Protein AF-0000000086181769 (afdb_homodimer)

InterPro domains:
  IPR000424 Primosome PriB/single-strand DNA-binding [PF00436] (393-490)
  IPR000424 Primosome PriB/single-strand DNA-binding [PS50935] (392-496)
  IPR000424 Primosome PriB/single-strand DNA-binding [cd04496] (395-491)
  IPR012340 Nucleic acid-binding, OB-fold [G3DSA:2.40.50.140] (387-501)
  IPR012340 Nucleic acid-binding, OB-fold [SSF50249] (391-499)
  IPR013744 Fusarinine C esterase SidJ [PF08538] (3-113)
  IPR013744 Fusarinine C esterase SidJ [PF08538] (131-319)
  IPR013744 Fusarinine C esterase SidJ [PTHR31591] (7-112)
  IPR029058 Alpha/Beta hydrolase fold [G3DSA:3.40.50.1820] (12-118)
  IPR029058 Alpha/Beta hydrolase fold [G3DSA:3.40.50.1820] (131-320)
  IPR029058 Alpha/Beta hydrolase fold [SSF53474] (19-321)

Foldseek 3Di:
DDDFDFDKDQLDVVVTKIKTKGAAVPGAALQFAEEEEEEWQQADDCNQPLQVVLQHLVSVVRYIYMYIDDCRHHLSVQQDFLLRLLVSVLSVVVVSVVSNHNAYEYEFAFFQPAAPPPPPPQDRPFGAGGCRQLSVLSNLVVCVVPVVGDDHAEYEYAADDALQQFPQLVVCCVPPVVLVVLLVPFDQNAWDDQVNVVSNNYRHTHGNQSSQQRHPDDPDLADDRSHHRGQQYQPDDLSSNLRSQVSDPHAYAAEHEQPENRHDPVCSVCVVVSQVSNQVSHDVLNYDPLHDYQPPAYSSRNDDVSSVSVSVSVSVRVVCSVVPPVPPPPVPPPPPPPPPPCPPPDDDDDDDDDDDDDDDDDDDDDDDDDDDDDDDPDPDDPPPPDPDPDDFAKDKDWFFKADWDWDADPVRFIKIKIKGKDWDDDPDDDPPDDPPDTDIDIDIEMEGDPVVVVVVPADGGFTKIWMFTWDWDQDQPVVVRDGDTDIYTYRDVISIRGRGHHDD/DDDFDFDKDALDVVVTKIKTKGAAVVGAALQFAEEEEEEWQQADDCNQPLQVVLQHLVSVVRYIYMYIDDCRHHLSVQQDFLLRLLVSVLSVVVVSVVSNHNAYEYEFAFFFPAAPPPPPPQDRPFGAGGPRQLSVLSNLVVCVVPVVGDDHAEYEYAADDALQQFPQLVVCCVPPVVLVVLLVPFDQNAWDDQVNVVSNNYRHTHGNQSSQQRHPDDPDLADDRSHHRGQQYQPDDLSSNLRSQVSDPHAYAYEHEQPENRHDPVCSVCVVVSQVSNQVSHDVLNYDPLHDYQPPAYSSRPDDRSSVSVSVSVSVRVVCSVVPPVPPCPVPPPPVVPPPPPPDDDDDDDDDYDDDDDDDDDDDDDDDDDPPDDDDPPPPDPPCPPPPPDDFAKDKDWFFKADWDWDADPVRFIKIKIKGKDWDDDPDDDDPDDPDDTDIDIDIEMEGDPVVVVVVPADGGFTKIWMFTWDWDQDQPVVVRDGDTDIYTYRDVISIGGRGHHDD

Radius of gyration: 35.74 Å; Cα contacts (8 Å, |Δi|>4): 2002; chains: 2; bounding box: 98×121×116 Å

Solvent-accessible surface area (backbone atoms only — not comparable to full-atom values): 55695 Å² total; per-residue (Å²): 123,53,74,45,55,24,32,39,35,40,72,37,80,81,53,55,28,36,31,45,28,55,62,52,88,70,79,74,59,59,47,37,32,33,41,40,34,32,59,14,33,51,35,51,90,84,61,56,70,43,53,65,61,39,40,53,57,38,38,75,74,59,30,45,32,30,38,54,41,53,68,35,38,29,45,19,40,24,74,40,50,46,52,55,48,18,55,55,48,33,52,52,53,41,52,45,46,74,60,39,27,71,38,41,28,41,35,13,27,24,24,34,56,63,46,64,57,82,56,86,78,55,70,82,79,51,66,12,44,62,36,11,31,49,26,51,50,35,32,42,53,50,38,75,81,33,78,85,44,63,84,69,62,26,38,36,30,36,28,66,63,31,59,35,58,18,69,62,28,52,59,47,35,65,73,54,41,48,60,50,58,66,42,60,78,67,57,52,78,32,65,50,59,55,70,61,32,43,50,46,37,36,81,57,39,30,17,39,49,39,48,47,13,46,54,39,74,68,91,57,68,59,84,44,66,93,57,33,64,64,80,47,48,89,82,62,52,70,67,35,46,27,48,62,31,57,56,54,86,38,44,38,32,47,36,35,36,52,49,27,76,53,46,40,70,78,51,52,77,39,44,70,60,51,51,49,51,55,52,68,29,29,48,72,92,23,56,40,89,58,41,44,67,36,65,81,8,37,59,65,25,77,46,68,65,34,31,48,54,51,43,50,37,52,50,52,50,60,62,53,62,75,49,78,76,69,78,69,76,70,70,75,77,75,68,73,74,74,77,70,77,64,75,68,77,79,76,80,79,82,74,85,72,85,72,89,79,86,88,78,83,82,79,88,81,86,79,83,74,82,75,81,81,86,81,86,83,79,81,81,80,81,78,82,73,79,83,77,83,82,40,42,41,37,35,40,35,31,21,26,30,42,67,71,44,84,42,71,43,95,85,66,45,64,31,29,40,33,29,32,36,24,51,44,85,68,79,78,55,58,98,89,51,72,71,72,78,72,50,70,18,66,44,63,36,36,24,36,66,75,38,34,64,59,51,69,73,50,61,63,45,15,28,31,36,43,50,24,42,42,41,35,44,67,45,63,39,78,87,74,67,49,70,28,46,42,64,48,24,41,24,72,89,46,61,71,20,75,69,43,77,48,84,129,122,54,76,43,56,26,32,40,34,41,74,36,81,81,54,54,29,36,31,44,29,55,62,51,87,71,78,75,58,58,47,36,30,32,40,39,34,31,60,14,33,52,34,52,91,84,62,55,70,43,52,64,61,40,41,54,57,38,36,76,74,59,31,43,35,30,38,54,40,53,68,35,37,27,44,18,40,24,71,39,49,44,53,56,46,19,56,53,49,33,52,52,53,40,52,45,45,74,59,39,27,71,38,41,29,42,35,14,28,24,23,34,55,61,46,64,57,83,56,85,77,54,70,83,80,50,66,12,46,62,37,11,31,49,26,52,50,35,35,42,53,50,39,73,80,32,78,85,45,64,82,68,62,26,40,34,31,36,30,67,61,30,58,36,58,17,68,61,29,52,58,47,35,65,73,54,42,47,59,51,55,69,42,61,80,68,58,52,78,34,65,52,57,54,69,62,32,42,51,48,36,35,83,57,41,28,17,38,48,39,49,46,14,46,54,39,74,67,91,57,67,58,85,44,67,92,56,31,64,66,80,48,49,90,82,60,52,69,67,35,45,28,47,64,30,57,56,55,84,38,44,38,32,47,36,36,36,52,50,27,76,52,46,39,70,77,50,52,76,39,44,70,60,51,52,49,52,55,52,68,28,28,48,73,92,21,56,40,88,59,41,44,67,37,65,80,8,38,60,65,25,78,47,69,66,32,31,50,54,51,41,50,37,52,50,50,49,60,62,52,62,74,48,75,74,67,77,64,77,68,68,72,78,72,69,67,70,76,74,71,75,63,78,68,79,82,72,90,82,83,90,88,87,92,89,95,91,92,86,89,89,86,89,86,87,89,83,84,78,84,74,83,79,87,76,85,82,78,77,77,76,80,76,79,71,77,80,75,84,83,39,42,41,38,35,41,36,30,22,27,30,41,68,71,43,83,42,70,43,96,88,66,46,65,31,29,40,32,28,31,36,24,51,44,88,70,78,79,54,57,96,88,53,73,70,73,78,71,50,70,18,66,44,62,35,34,24,36,66,73,38,35,63,59,50,70,72,52,61,66,44,14,29,33,38,43,49,24,42,44,40,34,43,66,44,63,41,77,84,75,68,48,71,28,46,42,63,49,24,42,23,69,91,46,61,71,25,75,67,41,76,47,84,130

pLDDT: mean 74.16, std 27.2, range [14.13, 98.5]

Structure (mmCIF, N/CA/C/O backbone):
data_AF-0000000086181769-model_v1
#
loop_
_entity.id
_entity.type
_entity.pdbx_description
1 polymer 'Uncharacterized protein'
#
loop_
_atom_site.group_PDB
_atom_site.id
_atom_site.type_symbol
_atom_site.label_atom_id
_atom_site.label_alt_id
_atom_site.label_comp_id
_atom_site.label_asym_id
_atom_site.label_entity_id
_atom_site.label_seq_id
_atom_site.pdbx_PDB_ins_code
_atom_site.Cartn_x
_atom_site.Cartn_y
_atom_site.Cartn_z
_atom_site.occupancy
_atom_site.B_iso_or_equiv
_atom_site.auth_seq_id
_atom_site.auth_comp_id
_atom_site.auth_asym_id
_atom_site.auth_atom_id
_atom_site.pdbx_PDB_model_num
ATOM 1 N N . MET A 1 1 ? -9.617 -9.594 16.891 1 58.47 1 MET A N 1
ATOM 2 C CA . MET A 1 1 ? -9.945 -9.758 15.477 1 58.47 1 MET A CA 1
ATOM 3 C C . MET A 1 1 ? -11.297 -9.125 15.156 1 58.47 1 MET A C 1
ATOM 5 O O . MET A 1 1 ? -12.266 -9.305 15.891 1 58.47 1 MET A O 1
ATOM 9 N N . GLN A 1 2 ? -11.266 -7.945 14.391 1 80.5 2 GLN A N 1
ATOM 10 C CA . GLN A 1 2 ? -12.445 -7.105 14.195 1 80.5 2 GLN A CA 1
ATOM 11 C C . GLN A 1 2 ? -13.016 -7.27 12.789 1 80.5 2 GLN A C 1
ATOM 13 O O . GLN A 1 2 ? -12.258 -7.441 11.828 1 80.5 2 GLN A O 1
ATOM 18 N N . THR A 1 3 ? -14.289 -7.648 12.727 1 91.19 3 THR A N 1
ATOM 19 C CA . THR A 1 3 ? -15.016 -7.68 11.461 1 91.19 3 THR A CA 1
ATOM 20 C C . THR A 1 3 ? -15.891 -6.438 11.305 1 91.19 3 THR A C 1
ATOM 22 O O . THR A 1 3 ? -16.531 -6.004 12.266 1 91.19 3 THR A O 1
ATOM 25 N N . THR A 1 4 ? -15.805 -5.836 10.148 1 95.06 4 THR A N 1
ATOM 26 C CA . THR A 1 4 ? -16.562 -4.613 9.891 1 95.06 4 THR A CA 1
ATOM 27 C C . THR A 1 4 ? -17.281 -4.695 8.555 1 95.06 4 THR A C 1
ATOM 29 O O . THR A 1 4 ? -16.656 -4.84 7.508 1 95.06 4 THR A O 1
ATOM 32 N N . ALA A 1 5 ? -18.625 -4.637 8.617 1 94.94 5 ALA A N 1
ATOM 33 C CA . ALA A 1 5 ? -19.406 -4.633 7.391 1 94.94 5 ALA A CA 1
ATOM 34 C C . ALA A 1 5 ? -19.391 -3.256 6.727 1 94.94 5 ALA A C 1
ATOM 36 O O . ALA A 1 5 ? -19.391 -2.23 7.414 1 94.94 5 ALA A O 1
ATOM 37 N N . GLY A 1 6 ? -19.328 -3.211 5.457 1 96.19 6 GLY A N 1
ATOM 38 C CA . GLY A 1 6 ? -19.328 -1.949 4.73 1 96.19 6 GLY A CA 1
ATOM 39 C C . GLY A 1 6 ? -19.375 -2.127 3.227 1 96.19 6 GLY A C 1
ATOM 40 O O . GLY A 1 6 ? -19.75 -3.191 2.732 1 96.19 6 GLY A O 1
ATOM 41 N N . THR A 1 7 ? -19.234 -1.044 2.521 1 96.38 7 THR A N 1
ATOM 42 C CA . THR A 1 7 ? -19.25 -1 1.062 1 96.38 7 THR A CA 1
ATOM 43 C C . THR A 1 7 ? -17.953 -0.391 0.53 1 96.38 7 THR A C 1
ATOM 45 O O . THR A 1 7 ? -17.5 0.645 1.021 1 96.38 7 THR A O 1
ATOM 48 N N . VAL A 1 8 ? -17.328 -1.093 -0.414 1 96.94 8 VAL A N 1
ATOM 49 C CA . VAL A 1 8 ? -16.156 -0.546 -1.074 1 96.94 8 VAL A CA 1
ATOM 50 C C . VAL A 1 8 ? -16.562 0.192 -2.346 1 96.94 8 VAL A C 1
ATOM 52 O O . VAL A 1 8 ? -17.297 -0.356 -3.182 1 96.94 8 VAL A O 1
ATOM 55 N N . HIS A 1 9 ? -16.203 1.439 -2.404 1 96.94 9 HIS A N 1
ATOM 56 C CA . HIS A 1 9 ? -16.391 2.258 -3.598 1 96.94 9 HIS A CA 1
ATOM 57 C C . HIS A 1 9 ? -15.094 2.365 -4.398 1 96.94 9 HIS A C 1
ATOM 59 O O . HIS A 1 9 ? -14.102 2.906 -3.906 1 96.94 9 HIS A O 1
ATOM 65 N N . VAL A 1 10 ? -15.031 1.812 -5.582 1 95.38 10 VAL A N 1
ATOM 66 C CA . VAL A 1 10 ? -13.914 2.055 -6.484 1 95.38 10 VAL A CA 1
ATOM 67 C C . VAL A 1 10 ? -14.109 3.385 -7.207 1 95.38 10 VAL A C 1
ATOM 69 O O . VAL A 1 10 ? -14.906 3.477 -8.148 1 95.38 10 VAL A O 1
ATOM 72 N N . VAL A 1 11 ? -13.375 4.402 -6.816 1 95.62 11 VAL A N 1
ATOM 73 C CA . VAL A 1 11 ? -13.562 5.773 -7.277 1 95.62 11 VAL A CA 1
ATOM 74 C C . VAL A 1 11 ? -12.82 5.984 -8.594 1 95.62 11 VAL A C 1
ATOM 76 O O . VAL A 1 11 ? -13.297 6.703 -9.477 1 95.62 11 VAL A O 1
ATOM 79 N N . SER A 1 12 ? -11.664 5.41 -8.672 1 90.81 12 SER A N 1
ATOM 80 C CA . SER A 1 12 ? -10.82 5.5 -9.867 1 90.81 12 SER A CA 1
ATOM 81 C C . SER A 1 12 ? -9.969 4.25 -10.039 1 90.81 12 SER A C 1
ATOM 83 O O . SER A 1 12 ? -9.477 3.689 -9.055 1 90.81 12 SER A O 1
ATOM 85 N N . ALA A 1 13 ? -9.742 3.846 -11.258 1 83.19 13 ALA A N 1
ATOM 86 C CA . ALA A 1 13 ? -8.883 2.703 -11.547 1 83.19 13 ALA A CA 1
ATOM 87 C C . ALA A 1 13 ? -7.434 3.143 -11.734 1 83.19 13 ALA A C 1
ATOM 89 O O . ALA A 1 13 ? -6.504 2.41 -11.383 1 83.19 13 ALA A O 1
ATOM 90 N N . HIS A 1 14 ? -7.289 4.328 -12.336 1 80.06 14 HIS A N 1
ATOM 91 C CA . HIS A 1 14 ? -5.953 4.875 -12.562 1 80.06 14 HIS A CA 1
ATOM 92 C C . HIS A 1 14 ? -5.906 6.363 -12.234 1 80.06 14 HIS A C 1
ATOM 94 O O . HIS A 1 14 ? -6.488 7.18 -12.945 1 80.06 14 HIS A O 1
ATOM 100 N N . PRO A 1 15 ? -5.262 6.691 -11.156 1 87.81 15 PRO A N 1
ATOM 101 C CA . PRO A 1 15 ? -4.695 5.844 -10.109 1 87.81 15 PRO A CA 1
ATOM 102 C C . PRO A 1 15 ? -5.762 5.121 -9.289 1 87.81 15 PRO A C 1
ATOM 104 O O . PRO A 1 15 ? -6.91 5.57 -9.234 1 87.81 15 PRO A O 1
ATOM 107 N N . PRO A 1 16 ? -5.355 4.02 -8.719 1 88.25 16 PRO A N 1
ATOM 108 C CA . PRO A 1 16 ? -6.355 3.289 -7.938 1 88.25 16 PRO A CA 1
ATOM 109 C C . PRO A 1 16 ? -6.762 4.023 -6.664 1 88.25 16 PRO A C 1
ATOM 111 O O . PRO A 1 16 ? -5.926 4.25 -5.785 1 88.25 16 PRO A O 1
ATOM 114 N N . LEU A 1 17 ? -7.992 4.414 -6.602 1 94.62 17 LEU A N 1
ATOM 115 C CA . LEU A 1 17 ? -8.586 5.086 -5.449 1 94.62 17 LEU A CA 1
ATOM 116 C C . LEU A 1 17 ? -9.844 4.363 -4.984 1 94.62 17 LEU A C 1
ATOM 118 O O . LEU A 1 17 ? -10.734 4.082 -5.789 1 94.62 17 LEU A O 1
ATOM 122 N N . THR A 1 18 ? -9.852 4.02 -3.711 1 95.94 18 THR A N 1
ATOM 123 C CA . THR A 1 18 ? -11.008 3.342 -3.145 1 95.94 18 THR A CA 1
ATOM 124 C C . THR A 1 18 ? -11.43 3.996 -1.831 1 95.94 18 THR A C 1
ATOM 126 O O . THR A 1 18 ? -10.633 4.688 -1.191 1 95.94 18 THR A O 1
ATOM 129 N N . ALA A 1 19 ? -12.664 3.887 -1.551 1 97.62 19 ALA A N 1
ATOM 130 C CA . ALA A 1 19 ? -13.211 4.293 -0.259 1 97.62 19 ALA A CA 1
ATOM 131 C C . ALA A 1 19 ? -14.023 3.164 0.371 1 97.62 19 ALA A C 1
ATOM 133 O O . ALA A 1 19 ? -14.836 2.527 -0.302 1 97.62 19 ALA A O 1
ATOM 134 N N . PHE A 1 20 ? -13.703 2.84 1.557 1 97.75 20 PHE A N 1
ATOM 135 C CA . PHE A 1 20 ? -14.516 1.896 2.318 1 97.75 20 PHE A CA 1
ATOM 136 C C . PHE A 1 20 ? -15.523 2.633 3.189 1 97.75 20 PHE A C 1
ATOM 138 O O . PHE A 1 20 ? -15.148 3.344 4.121 1 97.75 20 PHE A O 1
ATOM 145 N N . GLU A 1 21 ? -16.75 2.479 2.889 1 97.81 21 GLU A N 1
ATOM 146 C CA . GLU A 1 21 ? -17.828 3.107 3.639 1 97.81 21 GLU A CA 1
ATOM 147 C C . GLU A 1 21 ? -18.469 2.127 4.625 1 97.81 21 GLU A C 1
ATOM 149 O O . GLU A 1 21 ? -18.938 1.062 4.227 1 97.81 21 GLU A O 1
ATOM 154 N N . PHE A 1 22 ? -18.516 2.531 5.883 1 97.38 22 PHE A N 1
ATOM 155 C CA . PHE A 1 22 ? -19.062 1.687 6.938 1 97.38 22 PHE A CA 1
ATOM 156 C C . PHE A 1 22 ? -20.562 1.486 6.75 1 97.38 22 PHE A C 1
ATOM 158 O O . PHE A 1 22 ? -21.266 2.414 6.359 1 97.38 22 PHE A O 1
ATOM 165 N N . ALA A 1 23 ? -20.969 0.269 7.031 1 93.44 23 ALA A N 1
ATOM 166 C CA . ALA A 1 23 ? -22.406 0.01 7.004 1 93.44 23 ALA A CA 1
ATOM 167 C C . ALA A 1 23 ? -23.125 0.772 8.117 1 93.44 23 ALA A C 1
ATOM 169 O O . ALA A 1 23 ? -22.547 1.014 9.18 1 93.44 23 ALA A O 1
ATOM 170 N N . SER A 1 24 ? -24.297 1.173 7.766 1 88.88 24 SER A N 1
ATOM 171 C CA . SER A 1 24 ? -25.109 1.911 8.727 1 88.88 24 SER A CA 1
ATOM 172 C C . SER A 1 24 ? -26.422 1.193 9 1 88.88 24 SER A C 1
ATOM 174 O O . SER A 1 24 ? -26.906 0.435 8.164 1 88.88 24 SER A O 1
ATOM 176 N N . SER A 1 25 ? -26.953 1.28 10.148 1 83.94 25 SER A N 1
ATOM 177 C CA . SER A 1 25 ? -28.281 0.787 10.508 1 83.94 25 SER A CA 1
ATOM 178 C C . SER A 1 25 ? -29.109 1.864 11.211 1 83.94 25 SER A C 1
ATOM 180 O O . SER A 1 25 ? -28.766 2.283 12.32 1 83.94 25 SER A O 1
ATOM 182 N N . PRO A 1 26 ? -30.188 2.387 10.578 1 82.56 26 PRO A N 1
ATOM 183 C CA . PRO A 1 26 ? -30.719 1.969 9.281 1 82.56 26 PRO A CA 1
ATOM 184 C C . PRO A 1 26 ? -29.844 2.406 8.109 1 82.56 26 PRO A C 1
ATOM 186 O O . PRO A 1 26 ? -28.938 3.213 8.281 1 82.56 26 PRO A O 1
ATOM 189 N N . ALA A 1 27 ? -30.141 1.788 6.918 1 83.56 27 ALA A N 1
ATOM 190 C CA . ALA A 1 27 ? -29.375 2.135 5.723 1 83.56 27 ALA A CA 1
ATOM 191 C C . ALA A 1 27 ? -29.469 3.631 5.43 1 83.56 27 ALA A C 1
ATOM 193 O O . ALA A 1 27 ? -30.531 4.23 5.559 1 83.56 27 ALA A O 1
ATOM 194 N N . ARG A 1 28 ? -28.359 4.219 5.176 1 82.12 28 ARG A N 1
ATOM 195 C CA . ARG A 1 28 ? -28.266 5.652 4.914 1 82.12 28 ARG A CA 1
ATOM 196 C C . ARG A 1 28 ? -28.469 5.957 3.438 1 82.12 28 ARG A C 1
ATOM 198 O O . ARG A 1 28 ? -28.312 5.078 2.586 1 82.12 28 ARG A O 1
ATOM 205 N N . ASN A 1 29 ? -28.859 7.211 3.273 1 88.5 29 ASN A N 1
ATOM 206 C CA . ASN A 1 29 ? -29.047 7.727 1.922 1 88.5 29 ASN A CA 1
ATOM 207 C C . ASN A 1 29 ? -27.781 8.391 1.389 1 88.5 29 ASN A C 1
ATOM 209 O O . ASN A 1 29 ? -26.953 8.875 2.166 1 88.5 29 ASN A O 1
ATOM 213 N N . ALA A 1 30 ? -27.703 8.375 0.089 1 91.44 30 ALA A N 1
ATOM 214 C CA . ALA A 1 30 ? -26.547 9 -0.559 1 91.44 30 ALA A CA 1
ATOM 215 C C . ALA A 1 30 ? -26.469 10.492 -0.22 1 91.44 30 ALA A C 1
ATOM 217 O O . ALA A 1 30 ? -25.391 11.078 -0.217 1 91.44 30 ALA A O 1
ATOM 218 N N . ALA A 1 31 ? -27.594 11.109 0.188 1 94.81 31 ALA A N 1
ATOM 219 C CA . ALA A 1 31 ? -27.672 12.539 0.459 1 94.81 31 ALA A CA 1
ATOM 220 C C . ALA A 1 31 ? -27.203 12.859 1.876 1 94.81 31 ALA A C 1
ATOM 222 O O . ALA A 1 31 ? -26.938 14.016 2.205 1 94.81 31 ALA A O 1
ATOM 223 N N . ASP A 1 32 ? -27.141 11.867 2.723 1 96.31 32 ASP A N 1
ATOM 224 C CA . ASP A 1 32 ? -26.703 12.086 4.098 1 96.31 32 ASP A CA 1
ATOM 225 C C . ASP A 1 32 ? -25.266 12.586 4.148 1 96.31 32 ASP A C 1
ATOM 227 O O . ASP A 1 32 ? -24.469 12.266 3.266 1 96.31 32 ASP A O 1
ATOM 231 N N . PRO A 1 33 ? -24.969 13.453 5.133 1 97.19 33 PRO A N 1
ATOM 232 C CA . PRO A 1 33 ? -23.609 13.992 5.23 1 97.19 33 PRO A CA 1
ATOM 233 C C . PRO A 1 33 ? -22.562 12.906 5.5 1 97.19 33 PRO A C 1
ATOM 235 O O . PRO A 1 33 ? -22.891 11.844 6.031 1 97.19 33 PRO A O 1
ATOM 238 N N . LEU A 1 34 ? -21.328 13.18 5.098 1 98.12 34 LEU A N 1
ATOM 239 C CA . LEU A 1 34 ? -20.266 12.18 5.125 1 98.12 34 LEU A CA 1
ATOM 240 C C . LEU A 1 34 ? -19.062 12.68 5.922 1 98.12 34 LEU A C 1
ATOM 242 O O . LEU A 1 34 ? -18.594 13.797 5.711 1 98.12 34 LEU A O 1
ATOM 246 N N . LEU A 1 35 ? -18.656 11.898 6.883 1 98.5 35 LEU A N 1
ATOM 247 C CA . LEU A 1 35 ? -17.328 12.031 7.473 1 98.5 35 LEU A CA 1
ATOM 248 C C . LEU A 1 35 ? -16.312 11.172 6.734 1 98.5 35 LEU A C 1
ATOM 250 O O . LEU A 1 35 ? -16.391 9.945 6.762 1 98.5 35 LEU A O 1
ATOM 254 N N . LEU A 1 36 ? -15.391 11.781 6.035 1 98.5 36 LEU A N 1
ATOM 255 C CA . LEU A 1 36 ? -14.359 11.086 5.273 1 98.5 36 LEU A CA 1
ATOM 256 C C . LEU A 1 36 ? -13.047 11.047 6.047 1 98.5 36 LEU A C 1
ATOM 258 O O . LEU A 1 36 ? -12.469 12.094 6.355 1 98.5 36 LEU A O 1
ATOM 262 N N . PHE A 1 37 ? -12.609 9.852 6.355 1 97.69 37 PHE A N 1
ATOM 263 C CA . PHE A 1 37 ? -11.414 9.617 7.152 1 97.69 37 PHE A CA 1
ATOM 264 C C . PHE A 1 37 ? -10.219 9.305 6.262 1 97.69 37 PHE A C 1
ATOM 266 O O . PHE A 1 37 ? -10.312 8.484 5.352 1 97.69 37 PHE A O 1
ATOM 273 N N . VAL A 1 38 ? -9.125 9.953 6.488 1 95.38 38 VAL A N 1
ATOM 274 C CA . VAL A 1 38 ? -7.859 9.625 5.84 1 95.38 38 VAL A CA 1
ATOM 275 C C . VAL A 1 38 ? -6.793 9.352 6.898 1 95.38 38 VAL A C 1
ATOM 277 O O . VAL A 1 38 ? -6.566 10.18 7.789 1 95.38 38 VAL A O 1
ATOM 280 N N . ALA A 1 39 ? -6.164 8.234 6.73 1 90.19 39 ALA A N 1
ATOM 281 C CA . ALA A 1 39 ? -5.215 7.766 7.738 1 90.19 39 ALA A CA 1
ATOM 282 C C . ALA A 1 39 ? -3.818 8.32 7.477 1 90.19 39 ALA A C 1
ATOM 284 O O . ALA A 1 39 ? -3.6 9.023 6.484 1 90.19 39 ALA A O 1
ATOM 285 N N . GLY A 1 40 ? -2.947 8.031 8.414 1 84.19 40 GLY A N 1
ATOM 286 C CA . GLY A 1 40 ? -1.578 8.516 8.336 1 84.19 40 GLY A CA 1
ATOM 287 C C . GLY A 1 40 ? -0.678 7.625 7.496 1 84.19 40 GLY A C 1
ATOM 288 O O . GLY A 1 40 ? -1.159 6.758 6.766 1 84.19 40 GLY A O 1
ATOM 289 N N . LEU A 1 41 ? 0.62 7.934 7.617 1 79.12 41 LEU A N 1
ATOM 290 C CA . LEU A 1 41 ? 1.63 7.223 6.84 1 79.12 41 LEU A CA 1
ATOM 291 C C . LEU A 1 41 ? 1.685 5.75 7.234 1 79.12 41 LEU A C 1
ATOM 293 O O . LEU A 1 41 ? 1.74 5.422 8.422 1 79.12 41 LEU A O 1
ATOM 297 N N . GLY A 1 42 ? 1.557 4.902 6.254 1 83.56 42 GLY A N 1
ATOM 298 C CA . GLY A 1 42 ? 1.736 3.477 6.488 1 83.56 42 GLY A CA 1
ATOM 299 C C . GLY A 1 42 ? 0.446 2.764 6.844 1 83.56 42 GLY A C 1
ATOM 300 O O . GLY A 1 42 ? 0.393 1.531 6.848 1 83.56 42 GLY A O 1
ATOM 301 N N . ASP A 1 43 ? -0.493 3.539 7.215 1 83.94 43 ASP A N 1
ATOM 302 C CA . ASP A 1 43 ? -1.761 2.922 7.594 1 83.94 43 ASP A CA 1
ATOM 303 C C . ASP A 1 43 ? -2.459 2.314 6.375 1 83.94 43 ASP A C 1
ATOM 305 O O . ASP A 1 43 ? -2.238 2.754 5.246 1 83.94 43 ASP A O 1
ATOM 309 N N . THR A 1 44 ? -3.178 1.281 6.68 1 89.31 44 THR A N 1
ATOM 310 C CA . THR A 1 44 ? -3.953 0.567 5.672 1 89.31 44 THR A CA 1
ATOM 311 C C . THR A 1 44 ? -5.422 0.49 6.074 1 89.31 44 THR A C 1
ATOM 313 O O . THR A 1 44 ? -5.859 1.2 6.98 1 89.31 44 THR A O 1
ATOM 316 N N . LEU A 1 45 ? -6.168 -0.267 5.355 1 93.25 45 LEU A N 1
ATOM 317 C CA . LEU A 1 45 ? -7.598 -0.42 5.582 1 93.25 45 LEU A CA 1
ATOM 318 C C . LEU A 1 45 ? -7.879 -0.875 7.008 1 93.25 45 LEU A C 1
ATOM 320 O O . LEU A 1 45 ? -7.461 -1.964 7.41 1 93.25 45 LEU A O 1
ATOM 324 N N . LEU A 1 46 ? -8.523 0.031 7.82 1 92.94 46 LEU A N 1
ATOM 325 C CA . LEU A 1 46 ? -9.016 -0.203 9.172 1 92.94 46 LEU A CA 1
ATOM 326 C C . LEU A 1 46 ? -7.859 -0.501 10.125 1 92.94 46 LEU A C 1
ATOM 328 O O . LEU A 1 46 ? -8.008 -1.295 11.062 1 92.94 46 LEU A O 1
ATOM 332 N N . SER A 1 47 ? -6.738 0.094 9.867 1 88.12 47 SER A N 1
ATOM 333 C CA . SER A 1 47 ? -5.582 -0.111 10.734 1 88.12 47 SER A CA 1
ATOM 334 C C . SER A 1 47 ? -5.656 0.779 11.969 1 88.12 47 SER A C 1
ATOM 336 O O . SER A 1 47 ? -4.949 0.544 12.953 1 88.12 47 SER A O 1
ATOM 338 N N . VAL A 1 48 ? -6.441 1.848 11.969 1 89.12 48 VAL A N 1
ATOM 339 C CA . VAL A 1 48 ? -6.574 2.758 13.102 1 89.12 48 VAL A CA 1
ATOM 340 C C . VAL A 1 48 ? -7.629 2.223 14.07 1 89.12 48 VAL A C 1
ATOM 342 O O . VAL A 1 48 ? -8.789 2.037 13.695 1 89.12 48 VAL A O 1
ATOM 345 N N . PRO A 1 49 ? -7.34 2.094 15.312 1 88 49 PRO A N 1
ATOM 346 C CA . PRO A 1 49 ? -8.172 1.333 16.25 1 88 49 PRO A CA 1
ATOM 347 C C . PRO A 1 49 ? -9.5 2.021 16.547 1 88 49 PRO A C 1
ATOM 349 O O . PRO A 1 49 ? -10.516 1.351 16.766 1 88 49 PRO A O 1
ATOM 352 N N . TYR A 1 50 ? -9.531 3.33 16.562 1 92.12 50 TYR A N 1
ATOM 353 C CA . TYR A 1 50 ? -10.734 4.012 17.031 1 92.12 50 TYR A CA 1
ATOM 354 C C . TYR A 1 50 ? -11.727 4.199 15.891 1 92.12 50 TYR A C 1
ATOM 356 O O . TYR A 1 50 ? -12.844 4.68 16.109 1 92.12 50 TYR A O 1
ATOM 364 N N . LEU A 1 51 ? -11.391 3.865 14.695 1 93.75 51 LEU A N 1
ATOM 365 C CA . LEU A 1 51 ? -12.195 4.188 13.516 1 93.75 51 LEU A CA 1
ATOM 366 C C . LEU A 1 51 ? -13.555 3.496 13.586 1 93.75 51 LEU A C 1
ATOM 368 O O . LEU A 1 51 ? -14.57 4.086 13.219 1 93.75 51 LEU A O 1
ATOM 372 N N . GLY A 1 52 ? -13.625 2.197 14.016 1 93.69 52 GLY A N 1
ATOM 373 C CA . GLY A 1 52 ? -14.891 1.504 14.148 1 93.69 52 GLY A CA 1
ATOM 374 C C . GLY A 1 52 ? -15.844 2.182 15.117 1 93.69 52 GLY A C 1
ATOM 375 O O . GLY A 1 52 ? -17.031 2.359 14.82 1 93.69 52 GLY A O 1
ATOM 376 N N . GLN A 1 53 ? -15.305 2.533 16.234 1 94.25 53 GLN A N 1
ATOM 377 C CA . GLN A 1 53 ? -16.094 3.23 17.25 1 94.25 53 GLN A CA 1
ATOM 378 C C . GLN A 1 53 ? -16.578 4.582 16.734 1 94.25 53 GLN A C 1
ATOM 380 O O . GLN A 1 53 ? -17.719 4.98 17 1 94.25 53 GLN A O 1
ATOM 385 N N . LEU A 1 54 ? -15.711 5.258 16.062 1 96.75 54 LEU A N 1
ATOM 386 C CA . LEU A 1 54 ? -16.062 6.551 15.477 1 96.75 54 LEU A CA 1
ATOM 387 C C . LEU A 1 54 ? -17.203 6.402 14.469 1 96.75 54 LEU A C 1
ATOM 389 O O . LEU A 1 54 ? -18.156 7.184 14.484 1 96.75 54 LEU A O 1
ATOM 393 N N . ALA A 1 55 ? -17.125 5.371 13.586 1 97 55 ALA A N 1
ATOM 394 C CA . ALA A 1 55 ? -18.141 5.133 12.562 1 97 55 ALA A CA 1
ATOM 395 C C . ALA A 1 55 ? -19.5 4.871 13.203 1 97 55 ALA A C 1
ATOM 397 O O . ALA A 1 55 ? -20.516 5.375 12.719 1 97 55 ALA A O 1
ATOM 398 N N . GLN A 1 56 ? -19.531 4.148 14.242 1 95.75 56 GLN A N 1
ATOM 399 C CA . GLN A 1 56 ? -20.781 3.85 14.938 1 95.75 56 GLN A CA 1
ATOM 400 C C . GLN A 1 56 ? -21.375 5.109 15.555 1 95.75 56 GLN A C 1
ATOM 402 O O . GLN A 1 56 ? -22.594 5.32 15.484 1 95.75 56 GLN A O 1
ATOM 407 N N . ALA A 1 57 ? -20.547 5.906 16.156 1 96.88 57 ALA A N 1
ATOM 408 C CA . ALA A 1 57 ? -21 7.125 16.828 1 96.88 57 ALA A CA 1
ATOM 409 C C . ALA A 1 57 ? -21.562 8.117 15.812 1 96.88 57 ALA A C 1
ATOM 411 O O . ALA A 1 57 ? -22.594 8.758 16.062 1 96.88 57 ALA A O 1
ATOM 412 N N . VAL A 1 58 ? -20.859 8.273 14.703 1 96.25 58 VAL A N 1
ATOM 413 C CA . VAL A 1 58 ? -21.281 9.227 13.688 1 96.25 58 VAL A CA 1
ATOM 414 C C . VAL A 1 58 ? -22.562 8.734 13.008 1 96.25 58 VAL A C 1
ATOM 416 O O . VAL A 1 58 ? -23.406 9.539 12.633 1 96.25 58 VAL A O 1
ATOM 419 N N . ASP A 1 59 ? -22.719 7.402 12.867 1 96.31 59 ASP A N 1
ATOM 420 C CA . ASP A 1 59 ? -23.938 6.812 12.312 1 96.31 59 ASP A CA 1
ATOM 421 C C . ASP A 1 59 ? -25.156 7.203 13.141 1 96.31 59 ASP A C 1
ATOM 423 O O . ASP A 1 59 ? -26.219 7.484 12.586 1 96.31 59 ASP A O 1
ATOM 427 N N . LYS A 1 60 ? -25.047 7.223 14.422 1 95.31 60 LYS A N 1
ATOM 428 C CA . LYS A 1 60 ? -26.141 7.578 15.32 1 95.31 60 LYS A CA 1
ATOM 429 C C . LYS A 1 60 ? -26.578 9.023 15.102 1 95.31 60 LYS A C 1
ATOM 431 O O . LYS A 1 60 ? -27.719 9.383 15.414 1 95.31 60 LYS A O 1
ATOM 436 N N . LEU A 1 61 ? -25.766 9.906 14.523 1 94.56 61 LEU A N 1
ATOM 437 C CA . LEU A 1 61 ? -26.062 11.305 14.258 1 94.56 61 LEU A CA 1
ATOM 438 C C . LEU A 1 61 ? -26.703 11.469 12.883 1 94.56 61 LEU A C 1
ATOM 440 O O . LEU A 1 61 ? -27.109 12.57 12.508 1 94.56 61 LEU A O 1
ATOM 444 N N . GLY A 1 62 ? -26.75 10.336 12.156 1 94.88 62 GLY A N 1
ATOM 445 C CA . GLY A 1 62 ? -27.281 10.414 10.812 1 94.88 62 GLY A CA 1
ATOM 446 C C . GLY A 1 62 ? -26.234 10.695 9.766 1 94.88 62 GLY A C 1
ATOM 447 O O . GLY A 1 62 ? -26.547 11.062 8.633 1 94.88 62 GLY A O 1
ATOM 448 N N . TRP A 1 63 ? -24.984 10.633 10.156 1 96.81 63 TRP A N 1
ATOM 449 C CA . TRP A 1 63 ? -23.859 10.828 9.242 1 96.81 63 TRP A CA 1
ATOM 450 C C . TRP A 1 63 ? -23.344 9.492 8.719 1 96.81 63 TRP A C 1
ATOM 452 O O . TRP A 1 63 ? -23.438 8.469 9.398 1 96.81 63 TRP A O 1
ATOM 462 N N . ARG A 1 64 ? -22.859 9.5 7.52 1 97.5 64 ARG A N 1
ATOM 463 C CA . ARG A 1 64 ? -22.109 8.375 6.969 1 97.5 64 ARG A CA 1
ATOM 464 C C . ARG A 1 64 ? -20.625 8.508 7.293 1 97.5 64 ARG A C 1
ATOM 466 O O . ARG A 1 64 ? -20.141 9.602 7.578 1 97.5 64 ARG A O 1
ATOM 473 N N . CYS A 1 65 ? -19.922 7.418 7.324 1 98 65 CYS A N 1
ATOM 474 C CA . CYS A 1 65 ? -18.484 7.398 7.586 1 98 65 CYS A CA 1
ATOM 475 C C . CYS A 1 65 ? -17.766 6.531 6.566 1 98 65 CYS A C 1
ATOM 477 O O . CYS A 1 65 ? -18.172 5.406 6.293 1 98 65 CYS A O 1
ATOM 479 N N . ALA A 1 66 ? -16.719 7.055 5.984 1 98.25 66 ALA A N 1
ATOM 480 C CA . ALA A 1 66 ? -15.93 6.301 5.016 1 98.25 66 ALA A CA 1
ATOM 481 C C . ALA A 1 66 ? -14.438 6.539 5.219 1 98.25 66 ALA A C 1
ATOM 483 O O . ALA A 1 66 ? -14.031 7.594 5.711 1 98.25 66 ALA A O 1
ATOM 484 N N . GLN A 1 67 ? -13.648 5.555 4.938 1 97.75 67 GLN A N 1
ATOM 485 C CA . GLN A 1 67 ? -12.195 5.676 4.914 1 97.75 67 GLN A CA 1
ATOM 486 C C . GLN A 1 67 ? -11.672 5.781 3.484 1 97.75 67 GLN A C 1
ATOM 488 O O . GLN A 1 67 ? -11.961 4.926 2.648 1 97.75 67 GLN A O 1
ATOM 493 N N . ALA A 1 68 ? -10.922 6.828 3.24 1 97.44 68 ALA A N 1
ATOM 494 C CA . ALA A 1 68 ? -10.281 7.004 1.938 1 97.44 68 ALA A CA 1
ATOM 495 C C . ALA A 1 68 ? -9 6.188 1.842 1 97.44 68 ALA A C 1
ATOM 497 O O . ALA A 1 68 ? -8.172 6.203 2.76 1 97.44 68 ALA A O 1
ATOM 498 N N . LEU A 1 69 ? -8.82 5.449 0.807 1 96 69 LEU A N 1
ATOM 499 C CA . LEU A 1 69 ? -7.594 4.727 0.488 1 96 69 LEU A CA 1
ATOM 500 C C . LEU A 1 69 ? -6.93 5.305 -0.757 1 96 69 LEU A C 1
ATOM 502 O O . LEU A 1 69 ? -7.371 5.043 -1.879 1 96 69 LEU A O 1
ATOM 506 N N . LEU A 1 70 ? -5.871 5.996 -0.506 1 95.19 70 LEU A N 1
ATOM 507 C CA . LEU A 1 70 ? -5.125 6.668 -1.562 1 95.19 70 LEU A CA 1
ATOM 508 C C . LEU A 1 70 ? -3.988 5.785 -2.068 1 95.19 70 LEU A C 1
ATOM 510 O O . LEU A 1 70 ? -3.73 4.715 -1.513 1 95.19 70 LEU A O 1
ATOM 514 N N . THR A 1 71 ? -3.332 6.227 -3.145 1 92.38 71 THR A N 1
ATOM 515 C CA . THR A 1 71 ? -2.178 5.496 -3.656 1 92.38 71 THR A CA 1
ATOM 516 C C . THR A 1 71 ? -1.039 5.5 -2.643 1 92.38 71 THR A C 1
ATOM 518 O O . THR A 1 71 ? -0.171 4.625 -2.67 1 92.38 71 THR A O 1
ATOM 521 N N . SER A 1 72 ? -1.1 6.434 -1.745 1 92.62 72 SER A N 1
ATOM 522 C CA . SER A 1 72 ? -0.053 6.574 -0.738 1 92.62 72 SER A CA 1
ATOM 523 C C . SER A 1 72 ? -0.334 5.695 0.476 1 92.62 72 SER A C 1
ATOM 525 O O . SER A 1 72 ? 0.473 5.637 1.406 1 92.62 72 SER A O 1
ATOM 527 N N . SER A 1 73 ? -1.447 4.969 0.501 1 91.31 73 SER A N 1
ATOM 528 C CA . SER A 1 73 ? -1.756 4.09 1.624 1 91.31 73 SER A CA 1
ATOM 529 C C . SER A 1 73 ? -0.721 2.977 1.756 1 91.31 73 SER A C 1
ATOM 531 O O . SER A 1 73 ? -0.126 2.553 0.763 1 91.31 73 SER A O 1
ATOM 533 N N . GLY A 1 74 ? -0.511 2.525 2.992 1 89.56 74 GLY A N 1
ATOM 534 C CA . GLY A 1 74 ? 0.501 1.507 3.223 1 89.56 74 GLY A CA 1
ATOM 535 C C . GLY A 1 74 ? 1.906 1.979 2.904 1 89.56 74 GLY A C 1
ATOM 536 O O . GLY A 1 74 ? 2.344 3.021 3.396 1 89.56 74 GLY A O 1
ATOM 537 N N . ALA A 1 75 ? 2.518 1.256 1.997 1 89.38 75 ALA A N 1
ATOM 538 C CA . ALA A 1 75 ? 3.904 1.573 1.67 1 89.38 75 ALA A CA 1
ATOM 539 C C . ALA A 1 75 ? 3.98 2.625 0.568 1 89.38 75 ALA A C 1
ATOM 541 O O . ALA A 1 75 ? 5.066 3.102 0.229 1 89.38 75 ALA A O 1
ATOM 542 N N . GLY A 1 76 ? 2.893 3.074 0.071 1 91.25 76 GLY A N 1
ATOM 543 C CA . GLY A 1 76 ? 2.877 3.947 -1.093 1 91.25 76 GLY A CA 1
ATOM 544 C C . GLY A 1 76 ? 3.291 5.371 -0.776 1 91.25 76 GLY A C 1
ATOM 545 O O . GLY A 1 76 ? 3.598 6.148 -1.681 1 91.25 76 GLY A O 1
ATOM 546 N N . TRP A 1 77 ? 3.357 5.707 0.468 1 92.38 77 TRP A N 1
ATOM 547 C CA . TRP A 1 77 ? 3.596 7.098 0.845 1 92.38 77 TRP A CA 1
ATOM 548 C C . TRP A 1 77 ? 5.035 7.504 0.54 1 92.38 77 TRP A C 1
ATOM 550 O O . TRP A 1 77 ? 5.336 8.695 0.409 1 92.38 77 TRP A O 1
ATOM 560 N N . GLY A 1 78 ? 5.965 6.578 0.386 1 92.88 78 GLY A N 1
ATOM 561 C CA . GLY A 1 78 ? 7.371 6.883 0.178 1 92.88 78 GLY A CA 1
ATOM 562 C C . GLY A 1 78 ? 7.641 7.582 -1.141 1 92.88 78 GLY A C 1
ATOM 563 O O . GLY A 1 78 ? 8.641 8.289 -1.282 1 92.88 78 GLY A O 1
ATOM 564 N N . THR A 1 79 ? 6.797 7.391 -2.072 1 93.12 79 THR A N 1
ATOM 565 C CA . THR A 1 79 ? 7 7.988 -3.389 1 93.12 79 THR A CA 1
ATOM 566 C C . THR A 1 79 ? 5.922 9.023 -3.684 1 93.12 79 THR A C 1
ATOM 568 O O . THR A 1 79 ? 5.934 9.664 -4.738 1 93.12 79 THR A O 1
ATOM 571 N N . ALA A 1 80 ? 5.047 9.219 -2.766 1 93.06 80 ALA A N 1
ATOM 572 C CA . ALA A 1 80 ? 3.945 10.156 -2.961 1 93.06 80 ALA A CA 1
ATOM 573 C C . ALA A 1 80 ? 4.277 11.523 -2.371 1 93.06 80 ALA A C 1
ATOM 575 O O . ALA A 1 80 ? 5.238 11.664 -1.61 1 93.06 80 ALA A O 1
ATOM 576 N N . THR A 1 81 ? 3.529 12.547 -2.791 1 93.62 81 THR A N 1
ATOM 577 C CA . THR A 1 81 ? 3.611 13.883 -2.219 1 93.62 81 THR A CA 1
ATOM 578 C C . THR A 1 81 ? 2.275 14.289 -1.603 1 93.62 81 THR A C 1
ATOM 580 O O . THR A 1 81 ? 1.23 13.742 -1.953 1 93.62 81 THR A O 1
ATOM 583 N N . VAL A 1 82 ? 2.295 15.234 -0.711 1 94.56 82 VAL A N 1
ATOM 584 C CA . VAL A 1 82 ? 1.062 15.703 -0.086 1 94.56 82 VAL A CA 1
ATOM 585 C C . VAL A 1 82 ? 0.171 16.375 -1.134 1 94.56 82 VAL A C 1
ATOM 587 O O . VAL A 1 82 ? -1.058 16.312 -1.04 1 94.56 82 VAL A O 1
ATOM 590 N N . ALA A 1 83 ? 0.811 17.016 -2.133 1 94.44 83 ALA A N 1
ATOM 591 C CA . ALA A 1 83 ? 0.035 17.594 -3.223 1 94.44 83 ALA A CA 1
ATOM 592 C C . ALA A 1 83 ? -0.721 16.516 -3.998 1 94.44 83 ALA A C 1
ATOM 594 O O . ALA A 1 83 ? -1.897 16.688 -4.324 1 94.44 83 ALA A O 1
ATOM 595 N N . GLN A 1 84 ? 0.001 15.438 -4.277 1 93.94 84 GLN A N 1
ATOM 596 C CA . GLN A 1 84 ? -0.634 14.312 -4.949 1 93.94 84 GLN A CA 1
ATOM 597 C C . GLN A 1 84 ? -1.779 13.75 -4.113 1 93.94 84 GLN A C 1
ATOM 599 O O . GLN A 1 84 ? -2.855 13.453 -4.641 1 93.94 84 GLN A O 1
ATOM 604 N N . ASP A 1 85 ? -1.568 13.586 -2.852 1 95.69 85 ASP A N 1
ATOM 605 C CA . ASP A 1 85 ? -2.594 13.062 -1.951 1 95.69 85 ASP A CA 1
ATOM 606 C C . ASP A 1 85 ? -3.82 13.977 -1.932 1 95.69 85 ASP A C 1
ATOM 608 O O . ASP A 1 85 ? -4.957 13.492 -1.917 1 95.69 85 ASP A O 1
ATOM 612 N N . ALA A 1 86 ? -3.543 15.242 -1.909 1 96.31 86 ALA A N 1
ATOM 613 C CA . ALA A 1 86 ? -4.633 16.203 -1.904 1 96.31 86 ALA A CA 1
ATOM 614 C C . ALA A 1 86 ? -5.492 16.078 -3.16 1 96.31 86 ALA A C 1
ATOM 616 O O . ALA A 1 86 ? -6.723 16.109 -3.084 1 96.31 86 ALA A O 1
ATOM 617 N N . VAL A 1 87 ? -4.867 15.922 -4.293 1 96 87 VAL A N 1
ATOM 618 C CA . VAL A 1 87 ? -5.586 15.766 -5.555 1 96 87 VAL A CA 1
ATOM 619 C C . VAL A 1 87 ? -6.406 14.477 -5.527 1 96 87 VAL A C 1
ATOM 621 O O . VAL A 1 87 ? -7.559 14.453 -5.961 1 96 87 VAL A O 1
ATOM 624 N N . GLU A 1 88 ? -5.777 13.438 -5.043 1 96.56 88 GLU A N 1
ATOM 625 C CA . GLU A 1 88 ? -6.473 12.156 -4.953 1 96.56 88 GLU A CA 1
ATOM 626 C C . GLU A 1 88 ? -7.652 12.234 -3.984 1 96.56 88 GLU A C 1
ATOM 628 O O . GLU A 1 88 ? -8.719 11.68 -4.254 1 96.56 88 GLU A O 1
ATOM 633 N N . LEU A 1 89 ? -7.48 12.898 -2.896 1 97.25 89 LEU A N 1
ATOM 634 C CA . LEU A 1 89 ? -8.562 13.102 -1.938 1 97.25 89 LEU A CA 1
ATOM 635 C C . LEU A 1 89 ? -9.703 13.891 -2.568 1 97.25 89 LEU A C 1
ATOM 637 O O . LEU A 1 89 ? -10.875 13.594 -2.322 1 97.25 89 LEU A O 1
ATOM 641 N N . ALA A 1 90 ? -9.336 14.875 -3.357 1 97.69 90 ALA A N 1
ATOM 642 C CA . ALA A 1 90 ? -10.344 15.688 -4.035 1 97.69 90 ALA A CA 1
ATOM 643 C C . ALA A 1 90 ? -11.211 14.828 -4.949 1 97.69 90 ALA A C 1
ATOM 645 O O . ALA A 1 90 ? -12.422 15.062 -5.062 1 97.69 90 ALA A O 1
ATOM 646 N N . LYS A 1 91 ? -10.609 13.852 -5.578 1 97.31 91 LYS A N 1
ATOM 647 C CA . LYS A 1 91 ? -11.367 12.945 -6.43 1 97.31 91 LYS A CA 1
ATOM 648 C C . LYS A 1 91 ? -12.375 12.141 -5.613 1 97.31 91 LYS A C 1
ATOM 650 O O . LYS A 1 91 ? -13.516 11.938 -6.043 1 97.31 91 LYS A O 1
ATOM 655 N N . ILE A 1 92 ? -12.008 11.727 -4.445 1 98.06 92 ILE A N 1
ATOM 656 C CA . ILE A 1 92 ? -12.898 10.938 -3.596 1 98.06 92 ILE A CA 1
ATOM 657 C C . ILE A 1 92 ? -14.008 11.82 -3.047 1 98.06 92 ILE A C 1
ATOM 659 O O . ILE A 1 92 ? -15.18 11.422 -3.023 1 98.06 92 ILE A O 1
ATOM 663 N N . VAL A 1 93 ? -13.656 13.031 -2.633 1 98.25 93 VAL A N 1
ATOM 664 C CA . VAL A 1 93 ? -14.656 13.984 -2.168 1 98.25 93 VAL A CA 1
ATOM 665 C C . VAL A 1 93 ? -15.648 14.281 -3.293 1 98.25 93 VAL A C 1
ATOM 667 O O . VAL A 1 93 ? -16.859 14.281 -3.08 1 98.25 93 VAL A O 1
ATOM 670 N N . GLY A 1 94 ? -15.078 14.531 -4.5 1 97.62 94 GLY A N 1
ATOM 671 C CA . GLY A 1 94 ? -15.93 14.781 -5.656 1 97.62 94 GLY A CA 1
ATOM 672 C C . GLY A 1 94 ? -16.875 13.633 -5.953 1 97.62 94 GLY A C 1
ATOM 673 O O . GLY A 1 94 ? -18.031 13.852 -6.293 1 97.62 94 GLY A O 1
ATOM 674 N N . TYR A 1 95 ? -16.406 12.445 -5.777 1 97.5 95 TYR A N 1
ATOM 675 C CA . TYR A 1 95 ? -17.219 11.25 -5.98 1 97.5 95 TYR A CA 1
ATOM 676 C C . TYR A 1 95 ? -18.438 11.258 -5.07 1 97.5 95 TYR A C 1
ATOM 678 O O . TYR A 1 95 ? -19.562 11.031 -5.523 1 97.5 95 TYR A O 1
ATOM 686 N N . TYR A 1 96 ? -18.297 11.531 -3.789 1 97.5 96 TYR A N 1
ATOM 687 C CA . TYR A 1 96 ? -19.391 11.5 -2.83 1 97.5 96 TYR A CA 1
ATOM 688 C C . TYR A 1 96 ? -20.344 12.68 -3.045 1 97.5 96 TYR A C 1
ATOM 690 O O . TYR A 1 96 ? -21.547 12.547 -2.896 1 97.5 96 TYR A O 1
ATOM 698 N N . LYS A 1 97 ? -19.797 13.805 -3.375 1 97.06 97 LYS A N 1
ATOM 699 C CA . LYS A 1 97 ? -20.641 14.961 -3.65 1 97.06 97 LYS A CA 1
ATOM 700 C C . LYS A 1 97 ? -21.5 14.742 -4.891 1 97.06 97 LYS A C 1
ATOM 702 O O . LYS A 1 97 ? -22.672 15.109 -4.914 1 97.06 97 LYS A O 1
ATOM 707 N N . GLU A 1 98 ? -20.922 14.156 -5.891 1 96.12 98 GLU A N 1
ATOM 708 C CA . GLU A 1 98 ? -21.672 13.844 -7.105 1 96.12 98 GLU A CA 1
ATOM 709 C C . GLU A 1 98 ? -22.797 12.852 -6.82 1 96.12 98 GLU A C 1
ATOM 711 O O . GLU A 1 98 ? -23.844 12.898 -7.461 1 96.12 98 GLU A O 1
ATOM 716 N N . LYS A 1 99 ? -22.578 12.023 -5.891 1 95.12 99 LYS A N 1
ATOM 717 C CA . LYS A 1 99 ? -23.578 11.039 -5.52 1 95.12 99 LYS A CA 1
ATOM 718 C C . LYS A 1 99 ? -24.656 11.656 -4.621 1 95.12 99 LYS A C 1
ATOM 720 O O . LYS A 1 99 ? -25.656 11.016 -4.309 1 95.12 99 LYS A O 1
ATOM 725 N N . GLY A 1 100 ? -24.359 12.93 -4.09 1 95.56 100 GLY A N 1
ATOM 726 C CA . GLY A 1 100 ? -25.438 13.664 -3.443 1 95.56 100 GLY A CA 1
ATOM 727 C C . GLY A 1 100 ? -25.141 14.016 -1.999 1 95.56 100 GLY A C 1
ATOM 728 O O . GLY A 1 100 ? -26 14.586 -1.307 1 95.56 100 GLY A O 1
ATOM 729 N N . ALA A 1 101 ? -23.984 13.719 -1.518 1 96.69 101 ALA A N 1
ATOM 730 C CA . ALA A 1 101 ? -23.672 14.023 -0.124 1 96.69 101 ALA A CA 1
ATOM 731 C C . ALA A 1 101 ? -23.906 15.508 0.174 1 96.69 101 ALA A C 1
ATOM 733 O O . ALA A 1 101 ? -23.359 16.375 -0.512 1 96.69 101 ALA A O 1
ATOM 734 N N . SER A 1 102 ? -24.703 15.797 1.19 1 96.56 102 SER A N 1
ATOM 735 C CA . SER A 1 102 ? -25.047 17.172 1.529 1 96.56 102 SER A CA 1
ATOM 736 C C . SER A 1 102 ? -23.844 17.922 2.105 1 96.56 102 SER A C 1
ATOM 738 O O . SER A 1 102 ? -23.688 19.125 1.872 1 96.56 102 SER A O 1
ATOM 740 N N . LYS A 1 103 ? -23.047 17.219 2.883 1 97 103 LYS A N 1
ATOM 741 C CA . LYS A 1 103 ? -21.828 17.734 3.484 1 97 103 LYS A CA 1
ATOM 742 C C . LYS A 1 103 ? -20.719 16.688 3.455 1 97 103 LYS A C 1
ATOM 744 O O . LYS A 1 103 ? -20.984 15.484 3.467 1 97 103 LYS A O 1
ATOM 749 N N . VAL A 1 104 ? -19.531 17.125 3.34 1 98.25 104 VAL A N 1
ATOM 750 C CA . VAL A 1 104 ? -18.375 16.266 3.482 1 98.25 104 VAL A CA 1
ATOM 751 C C . VAL A 1 104 ? -17.359 16.906 4.438 1 98.25 104 VAL A C 1
ATOM 753 O O . VAL A 1 104 ? -16.875 18.016 4.184 1 98.25 104 VAL A O 1
ATOM 756 N N . VAL A 1 105 ? -17.109 16.328 5.562 1 98.5 105 VAL A N 1
ATOM 757 C CA . VAL A 1 105 ? -16.078 16.734 6.523 1 98.5 105 VAL A CA 1
ATOM 758 C C . VAL A 1 105 ? -14.883 15.797 6.43 1 98.5 105 VAL A C 1
ATOM 760 O O . VAL A 1 105 ? -15.039 14.578 6.41 1 98.5 105 VAL A O 1
ATOM 763 N N . LEU A 1 106 ? -13.727 16.344 6.328 1 98.06 106 LEU A N 1
ATOM 764 C CA . LEU A 1 106 ? -12.492 15.578 6.219 1 98.06 106 LEU A CA 1
ATOM 765 C C . LEU A 1 106 ? -11.812 15.438 7.578 1 98.06 106 LEU A C 1
ATOM 767 O O . LEU A 1 106 ? -11.586 16.438 8.266 1 98.06 106 LEU A O 1
ATOM 771 N N . LEU A 1 107 ? -11.562 14.227 8.008 1 98 107 LEU A N 1
ATOM 772 C CA . LEU A 1 107 ? -10.797 13.953 9.219 1 98 107 LEU A CA 1
ATOM 773 C C . LEU A 1 107 ? -9.438 13.344 8.883 1 98 107 LEU A C 1
ATOM 775 O O . LEU A 1 107 ? -9.367 12.227 8.367 1 98 107 LEU A O 1
ATOM 779 N N . GLY A 1 108 ? -8.43 14.094 9.109 1 95.5 108 GLY A N 1
ATOM 780 C CA . GLY A 1 108 ? -7.066 13.617 8.922 1 95.5 108 GLY A CA 1
ATOM 781 C C . GLY A 1 108 ? -6.426 13.109 10.203 1 95.5 108 GLY A C 1
ATOM 782 O O . GLY A 1 108 ? -6.395 13.828 11.211 1 95.5 108 GLY A O 1
ATOM 783 N N . HIS A 1 109 ? -5.953 11.883 10.109 1 91.88 109 HIS A N 1
ATOM 784 C CA . HIS A 1 109 ? -5.246 11.273 11.227 1 91.88 109 HIS A CA 1
ATOM 785 C C . HIS A 1 109 ? -3.75 11.18 10.945 1 91.88 109 HIS A C 1
ATOM 787 O O . HIS A 1 109 ? -3.342 10.82 9.836 1 91.88 109 HIS A O 1
ATOM 793 N N . SER A 1 110 ? -3.006 11.57 11.945 1 84 110 SER A N 1
ATOM 794 C CA . SER A 1 110 ? -1.562 11.43 11.797 1 84 110 SER A CA 1
ATOM 795 C C . SER A 1 110 ? -1.086 10.078 12.312 1 84 110 SER A C 1
ATOM 797 O O . SER A 1 110 ? -1.611 9.562 13.305 1 84 110 SER A O 1
ATOM 799 N N . THR A 1 111 ? -0.884 8.969 11.633 1 58.47 111 THR A N 1
ATOM 800 C CA . THR A 1 111 ? -0.567 7.684 12.242 1 58.47 111 THR A CA 1
ATOM 801 C C . THR A 1 111 ? 0.942 7.508 12.383 1 58.47 111 THR A C 1
ATOM 803 O O . THR A 1 111 ? 1.711 8.039 11.578 1 58.47 111 THR A O 1
ATOM 806 N N . GLY A 1 112 ? 1.463 7.055 13.531 1 50.16 112 GLY A N 1
ATOM 807 C CA . GLY A 1 112 ? 2.807 6.609 13.867 1 50.16 112 GLY A CA 1
ATOM 808 C C . GLY A 1 112 ? 2.959 5.102 13.844 1 50.16 112 GLY A C 1
ATOM 809 O O . GLY A 1 112 ? 3.41 4.504 14.828 1 50.16 112 GLY A O 1
ATOM 810 N N . LYS A 1 113 ? 2.158 4.383 12.992 1 49.25 113 LYS A N 1
ATOM 811 C CA . LYS A 1 113 ? 2.193 2.986 13.414 1 49.25 113 LYS A CA 1
ATOM 812 C C . LYS A 1 113 ? 3.555 2.359 13.125 1 49.25 113 LYS A C 1
ATOM 814 O O . LYS A 1 113 ? 4.27 2.801 12.227 1 49.25 113 LYS A O 1
ATOM 819 N N . ARG A 1 114 ? 3.93 1.282 13.844 1 42.97 114 ARG A N 1
ATOM 820 C CA . ARG A 1 114 ? 5.031 0.331 13.977 1 42.97 114 ARG A CA 1
ATOM 821 C C . ARG A 1 114 ? 5.301 -0.374 12.648 1 42.97 114 ARG A C 1
ATOM 823 O O . ARG A 1 114 ? 4.398 -0.987 12.07 1 42.97 114 ARG A O 1
ATOM 830 N N . PRO A 1 115 ? 6.301 0.034 11.93 1 42.12 115 PRO A N 1
ATOM 831 C CA . PRO A 1 115 ? 6.574 -0.813 10.766 1 42.12 115 PRO A CA 1
ATOM 832 C C . PRO A 1 115 ? 6.664 -2.295 11.117 1 42.12 115 PRO A C 1
ATOM 834 O O . PRO A 1 115 ? 7.055 -2.641 12.242 1 42.12 115 PRO A O 1
ATOM 837 N N . ALA A 1 116 ? 5.93 -3.074 10.562 1 38.62 116 ALA A N 1
ATOM 838 C CA . ALA A 1 116 ? 6.223 -4.504 10.633 1 38.62 116 ALA A CA 1
ATOM 839 C C . ALA A 1 116 ? 7.707 -4.77 10.398 1 38.62 116 ALA A C 1
ATOM 841 O O . ALA A 1 116 ? 8.203 -4.602 9.281 1 38.62 116 ALA A O 1
ATOM 842 N N . CYS A 1 117 ? 8.531 -4.367 11.312 1 34.84 117 CYS A N 1
ATOM 843 C CA . CYS A 1 117 ? 9.945 -4.652 11.086 1 34.84 117 CYS A CA 1
ATOM 844 C C . CYS A 1 117 ? 10.164 -6.141 10.844 1 34.84 117 CYS A C 1
ATOM 846 O O . CYS A 1 117 ? 9.859 -6.969 11.703 1 34.84 117 CYS A O 1
ATOM 848 N N . LEU A 1 118 ? 10.133 -6.445 9.664 1 33.91 118 LEU A N 1
ATOM 849 C CA . LEU A 1 118 ? 10.625 -7.797 9.422 1 33.91 118 LEU A CA 1
ATOM 850 C C . LEU A 1 118 ? 11.984 -8 10.078 1 33.91 118 LEU A C 1
ATOM 852 O O . LEU A 1 118 ? 12.453 -9.133 10.203 1 33.91 118 LEU A O 1
ATOM 856 N N . VAL A 1 119 ? 12.828 -6.922 10.039 1 29.67 119 VAL A N 1
ATOM 857 C CA . VAL A 1 119 ? 14.172 -7.133 10.562 1 29.67 119 VAL A CA 1
ATOM 858 C C . VAL A 1 119 ? 14.203 -6.812 12.055 1 29.67 119 VAL A C 1
ATOM 860 O O . VAL A 1 119 ? 13.547 -5.867 12.508 1 29.67 119 VAL A O 1
ATOM 863 N N . SER A 1 120 ? 14.625 -7.672 12.844 1 31.25 120 SER A N 1
ATOM 864 C CA . SER A 1 120 ? 14.797 -7.77 14.289 1 31.25 120 SER A CA 1
ATOM 865 C C . SER A 1 120 ? 15.273 -6.449 14.883 1 31.25 120 SER A C 1
ATOM 867 O O . SER A 1 120 ? 15.289 -6.277 16.109 1 31.25 120 SER A O 1
ATOM 869 N N . THR A 1 121 ? 15.922 -5.656 14.227 1 30.3 121 THR A N 1
ATOM 870 C CA . THR A 1 121 ? 16.609 -4.609 14.969 1 30.3 121 THR A CA 1
ATOM 871 C C . THR A 1 121 ? 15.695 -3.422 15.219 1 30.3 121 THR A C 1
ATOM 873 O O . THR A 1 121 ? 16.141 -2.359 15.656 1 30.3 121 THR A O 1
ATOM 876 N N . CYS A 1 122 ? 14.578 -3.561 14.758 1 33.09 122 CYS A N 1
ATOM 877 C CA . CYS A 1 122 ? 13.883 -2.279 14.844 1 33.09 122 CYS A CA 1
ATOM 878 C C . CYS A 1 122 ? 13.289 -2.072 16.234 1 33.09 122 CYS A C 1
ATOM 880 O O . CYS A 1 122 ? 12.695 -2.988 16.797 1 33.09 122 CYS A O 1
ATOM 882 N N . ASN A 1 123 ? 13.789 -1.213 16.922 1 32.25 123 ASN A N 1
ATOM 883 C CA . ASN A 1 123 ? 13.258 -0.779 18.203 1 32.25 123 ASN A CA 1
ATOM 884 C C . ASN A 1 123 ? 11.742 -0.612 18.156 1 32.25 123 ASN A C 1
ATOM 886 O O . ASN A 1 123 ? 11.227 0.225 17.406 1 32.25 123 ASN A O 1
ATOM 890 N N . ARG A 1 124 ? 11.031 -1.562 18.656 1 38.28 124 ARG A N 1
ATOM 891 C CA . ARG A 1 124 ? 9.594 -1.806 18.719 1 38.28 124 ARG A CA 1
ATOM 892 C C . ARG A 1 124 ? 8.852 -0.581 19.25 1 38.28 124 ARG A C 1
ATOM 894 O O . ARG A 1 124 ? 7.625 -0.52 19.188 1 38.28 124 ARG A O 1
ATOM 901 N N . ASN A 1 125 ? 9.508 0.266 19.859 1 37.12 125 ASN A N 1
ATOM 902 C CA . ASN A 1 125 ? 8.734 1.226 20.641 1 37.12 125 ASN A CA 1
ATOM 903 C C . ASN A 1 125 ? 8.539 2.537 19.875 1 37.12 125 ASN A C 1
ATOM 905 O O . ASN A 1 125 ? 8.109 3.537 20.469 1 37.12 125 ASN A O 1
ATOM 909 N N . LEU A 1 126 ? 9.164 2.742 18.75 1 43.09 126 LEU A N 1
ATOM 910 C CA . LEU A 1 126 ? 9.039 4.125 18.297 1 43.09 126 LEU A CA 1
ATOM 911 C C . LEU A 1 126 ? 7.945 4.254 17.25 1 43.09 126 LEU A C 1
ATOM 913 O O . LEU A 1 126 ? 7.84 3.42 16.344 1 43.09 126 LEU A O 1
ATOM 917 N N . PRO A 1 127 ? 7.172 5.23 17.391 1 45.59 127 PRO A N 1
ATOM 918 C CA . PRO A 1 127 ? 5.941 5.402 16.609 1 45.59 127 PRO A CA 1
ATOM 919 C C . PRO A 1 127 ? 6.211 5.82 15.172 1 45.59 127 PRO A C 1
ATOM 921 O O . PRO A 1 127 ? 7.199 6.504 14.898 1 45.59 127 PRO A O 1
ATOM 924 N N . PRO A 1 128 ? 5.555 5.285 14.227 1 49 128 PRO A N 1
ATOM 925 C CA . PRO A 1 128 ? 5.641 5.512 12.781 1 49 128 PRO A CA 1
ATOM 926 C C . PRO A 1 128 ? 5.215 6.922 12.383 1 49 128 PRO A C 1
ATOM 928 O O . PRO A 1 128 ? 4.555 7.617 13.156 1 49 128 PRO A O 1
ATOM 931 N N . PHE A 1 129 ? 5.777 7.445 11.289 1 54.03 129 PHE A N 1
ATOM 932 C CA . PHE A 1 129 ? 5.668 8.781 10.711 1 54.03 129 PHE A CA 1
ATOM 933 C C . PHE A 1 129 ? 4.309 8.977 10.047 1 54.03 129 PHE A C 1
ATOM 935 O O . PHE A 1 129 ? 3.604 8 9.773 1 54.03 129 PHE A O 1
ATOM 942 N N . PHE A 1 130 ? 3.832 10.438 9.852 1 59.12 130 PHE A N 1
ATOM 943 C CA . PHE A 1 130 ? 2.492 10.969 10.062 1 59.12 130 PHE A CA 1
ATOM 944 C C . PHE A 1 130 ? 2.018 11.734 8.836 1 59.12 130 PHE A C 1
ATOM 946 O O . PHE A 1 130 ? 2.746 12.578 8.305 1 59.12 130 PHE A O 1
ATOM 953 N N . ALA A 1 131 ? 0.962 11.359 7.965 1 68.69 131 ALA A N 1
ATOM 954 C CA . ALA A 1 131 ? 0.693 12.133 6.754 1 68.69 131 ALA A CA 1
ATOM 955 C C . ALA A 1 131 ? -0.772 12.555 6.688 1 68.69 131 ALA A C 1
ATOM 957 O O . ALA A 1 131 ? -1.11 13.547 6.035 1 68.69 131 ALA A O 1
ATOM 958 N N . GLY A 1 132 ? -1.714 12.18 7.512 1 85.81 132 GLY A N 1
ATOM 959 C CA . GLY A 1 132 ? -3.127 12.469 7.32 1 85.81 132 GLY A CA 1
ATOM 960 C C . GLY A 1 132 ? -3.475 13.93 7.543 1 85.81 132 GLY A C 1
ATOM 961 O O . GLY A 1 132 ? -4.211 14.531 6.758 1 85.81 132 GLY A O 1
ATOM 962 N N . CYS A 1 133 ? -2.992 14.547 8.484 1 92.44 133 CYS A N 1
ATOM 963 C CA . CYS A 1 133 ? -3.205 15.961 8.781 1 92.44 133 CYS A CA 1
ATOM 964 C C . CYS A 1 133 ? -2.572 16.844 7.711 1 92.44 133 CYS A C 1
ATOM 966 O O . CYS A 1 133 ? -3.16 17.844 7.301 1 92.44 133 CYS A O 1
ATOM 968 N N . GLN A 1 134 ? -1.424 16.453 7.289 1 93.06 134 GLN A N 1
ATOM 969 C CA . GLN A 1 134 ? -0.746 17.219 6.238 1 93.06 134 GLN A CA 1
ATOM 970 C C . GLN A 1 134 ? -1.546 17.188 4.941 1 93.06 134 GLN A C 1
ATOM 972 O O . GLN A 1 134 ? -1.607 18.188 4.223 1 93.06 134 GLN A O 1
ATOM 977 N N . ASP A 1 135 ? -2.125 16.062 4.688 1 94.94 135 ASP A N 1
ATOM 978 C CA . ASP A 1 135 ? -2.951 15.93 3.49 1 94.94 135 ASP A CA 1
ATOM 979 C C . ASP A 1 135 ? -4.129 16.906 3.529 1 94.94 135 ASP A C 1
ATOM 981 O O . ASP A 1 135 ? -4.48 17.5 2.51 1 94.94 135 ASP A O 1
ATOM 985 N N . ALA A 1 136 ? -4.715 17.031 4.68 1 95.56 136 ALA A N 1
ATOM 986 C CA . ALA A 1 136 ? -5.844 17.938 4.844 1 95.56 136 ALA A CA 1
ATOM 987 C C . ALA A 1 136 ? -5.418 19.391 4.602 1 95.56 136 ALA A C 1
ATOM 989 O O . ALA A 1 136 ? -6.109 20.141 3.906 1 95.56 136 ALA A O 1
ATOM 990 N N . ILE A 1 137 ? -4.297 19.781 5.156 1 96.31 137 ILE A N 1
ATOM 991 C CA . ILE A 1 137 ? -3.785 21.141 4.961 1 96.31 137 ILE A CA 1
ATOM 992 C C . ILE A 1 137 ? -3.451 21.359 3.486 1 96.31 137 ILE A C 1
ATOM 994 O O . ILE A 1 137 ? -3.775 22.406 2.918 1 96.31 137 ILE A O 1
ATOM 998 N N . ALA A 1 138 ? -2.816 20.359 2.881 1 96.5 138 ALA A N 1
ATOM 999 C CA . ALA A 1 138 ? -2.49 20.438 1.459 1 96.5 138 ALA A CA 1
ATOM 1000 C C . ALA A 1 138 ? -3.752 20.609 0.617 1 96.5 138 ALA A C 1
ATOM 1002 O O . ALA A 1 138 ? -3.756 21.375 -0.357 1 96.5 138 ALA A O 1
ATOM 1003 N N . TYR A 1 139 ? -4.781 19.859 0.992 1 97.19 139 TYR A N 1
ATOM 1004 C CA . TYR A 1 139 ? -6.062 19.984 0.306 1 97.19 139 TYR A CA 1
ATOM 1005 C C . TYR A 1 139 ? -6.555 21.438 0.329 1 97.19 139 TYR A C 1
ATOM 1007 O O . TYR A 1 139 ? -6.965 21.969 -0.702 1 97.19 139 TYR A O 1
ATOM 1015 N N . LEU A 1 140 ? -6.496 22.078 1.432 1 96.5 140 LEU A N 1
ATOM 1016 C CA . LEU A 1 140 ? -6.98 23.438 1.608 1 96.5 140 LEU A CA 1
ATOM 1017 C C . LEU A 1 140 ? -6.156 24.422 0.779 1 96.5 140 LEU A C 1
ATOM 1019 O O . LEU A 1 140 ? -6.707 25.344 0.166 1 96.5 140 LEU A O 1
ATOM 1023 N N . HIS A 1 141 ? -4.906 24.234 0.707 1 96.56 141 HIS A N 1
ATOM 1024 C CA . HIS A 1 141 ? -4.039 25.109 -0.07 1 96.56 141 HIS A CA 1
ATOM 1025 C C . HIS A 1 141 ? -4.281 24.938 -1.566 1 96.56 141 HIS A C 1
ATOM 1027 O O . HIS A 1 141 ? -4.379 25.938 -2.299 1 96.56 141 HIS A O 1
ATOM 1033 N N . LEU A 1 142 ? -4.316 23.734 -1.98 1 95.62 142 LEU A N 1
ATOM 1034 C CA . LEU A 1 142 ? -4.477 23.469 -3.408 1 95.62 142 LEU A CA 1
ATOM 1035 C C . LEU A 1 142 ? -5.832 23.953 -3.902 1 95.62 142 LEU A C 1
ATOM 1037 O O . LEU A 1 142 ? -5.953 24.406 -5.043 1 95.62 142 LEU A O 1
ATOM 1041 N N . LYS A 1 143 ? -6.805 23.844 -3.117 1 94.5 143 LYS A N 1
ATOM 1042 C CA . LYS A 1 143 ? -8.148 24.281 -3.479 1 94.5 143 LYS A CA 1
ATOM 1043 C C . LYS A 1 143 ? -8.172 25.75 -3.846 1 94.5 143 LYS A C 1
ATOM 1045 O O . LYS A 1 143 ? -8.969 26.188 -4.68 1 94.5 143 LYS A O 1
ATOM 1050 N N . ARG A 1 144 ? -7.332 26.531 -3.32 1 90.81 144 ARG A N 1
ATOM 1051 C CA . ARG A 1 144 ? -7.281 27.953 -3.605 1 90.81 144 ARG A CA 1
ATOM 1052 C C . ARG A 1 144 ? -6.906 28.219 -5.062 1 90.81 144 ARG A C 1
ATOM 1054 O O . ARG A 1 144 ? -7.398 29.156 -5.68 1 90.81 144 ARG A O 1
ATOM 1061 N N . SER A 1 145 ? -6.074 27.406 -5.582 1 88.25 145 SER A N 1
ATOM 1062 C CA . SER A 1 145 ? -5.609 27.609 -6.953 1 88.25 145 SER A CA 1
ATOM 1063 C C . SER A 1 145 ? -6.352 26.688 -7.918 1 88.25 145 SER A C 1
ATOM 1065 O O . SER A 1 145 ? -6.227 26.828 -9.133 1 88.25 145 SER A O 1
ATOM 1067 N N . ARG A 1 146 ? -7.094 25.797 -7.41 1 91.81 146 ARG A N 1
ATOM 1068 C CA . ARG A 1 146 ? -7.828 24.828 -8.227 1 91.81 146 ARG A CA 1
ATOM 1069 C C . ARG A 1 146 ? -9.312 24.859 -7.898 1 91.81 146 ARG A C 1
ATOM 1071 O O . ARG A 1 146 ? -9.805 24.031 -7.113 1 91.81 146 ARG A O 1
ATOM 1078 N N . PRO A 1 147 ? -10 25.734 -8.57 1 87.06 147 PRO A N 1
ATOM 1079 C CA . PRO A 1 147 ? -11.422 25.891 -8.258 1 87.06 147 PRO A CA 1
ATOM 1080 C C . PRO A 1 147 ? -12.25 24.656 -8.609 1 87.06 147 PRO A C 1
ATOM 1082 O O . PRO A 1 147 ? -13.391 24.531 -8.156 1 87.06 147 PRO A O 1
ATOM 1085 N N . ASP A 1 148 ? -11.656 23.75 -9.383 1 91.5 148 ASP A N 1
ATOM 1086 C CA . ASP A 1 148 ? -12.359 22.531 -9.766 1 91.5 148 ASP A CA 1
ATOM 1087 C C . ASP A 1 148 ? -12.406 21.531 -8.609 1 91.5 148 ASP A C 1
ATOM 1089 O O . ASP A 1 148 ? -13.195 20.594 -8.617 1 91.5 148 ASP A O 1
ATOM 1093 N N . MET A 1 149 ? -11.625 21.781 -7.605 1 95.12 149 MET A N 1
ATOM 1094 C CA . MET A 1 149 ? -11.641 20.906 -6.434 1 95.12 149 MET A CA 1
ATOM 1095 C C . MET A 1 149 ? -12.867 21.188 -5.57 1 95.12 149 MET A C 1
ATOM 1097 O O . MET A 1 149 ? -13.25 22.328 -5.367 1 95.12 149 MET A O 1
ATOM 1101 N N . PRO A 1 150 ? -13.461 20.141 -5.105 1 96.75 150 PRO A N 1
ATOM 1102 C CA . PRO A 1 150 ? -14.68 20.328 -4.309 1 96.75 150 PRO A CA 1
ATOM 1103 C C . PRO A 1 150 ? -14.406 21.016 -2.971 1 96.75 150 PRO A C 1
ATOM 1105 O O . PRO A 1 150 ? -13.336 20.844 -2.393 1 96.75 150 PRO A O 1
ATOM 1108 N N . VAL A 1 151 ? -15.438 21.703 -2.553 1 94.25 151 VAL A N 1
ATOM 1109 C CA . VAL A 1 151 ? -15.367 22.391 -1.267 1 94.25 151 VAL A CA 1
ATOM 1110 C C . VAL A 1 151 ? -15.672 21.406 -0.139 1 94.25 151 VAL A C 1
ATOM 1112 O O . VAL A 1 151 ? -16.406 20.438 -0.334 1 94.25 151 VAL A O 1
ATOM 1115 N N . LEU A 1 152 ? -15.094 21.594 0.959 1 96.75 152 LEU A N 1
ATOM 1116 C CA . LEU A 1 152 ? -15.383 20.844 2.172 1 96.75 152 LEU A CA 1
ATOM 1117 C C . LEU A 1 152 ? -16.328 21.609 3.084 1 96.75 152 LEU A C 1
ATOM 1119 O O . LEU A 1 152 ? -16.625 22.781 2.832 1 96.75 152 LEU A O 1
ATOM 1123 N N . ASP A 1 153 ? -16.828 20.953 4.09 1 97.25 153 ASP A N 1
ATOM 1124 C CA . ASP A 1 153 ? -17.734 21.594 5.031 1 97.25 153 ASP A CA 1
ATOM 1125 C C . ASP A 1 153 ? -17.125 21.656 6.43 1 97.25 153 ASP A C 1
ATOM 1127 O O . ASP A 1 153 ? -17.703 22.25 7.34 1 97.25 153 ASP A O 1
ATOM 1131 N N . GLY A 1 154 ? -16.016 21.125 6.613 1 97.44 154 GLY A N 1
ATOM 1132 C CA . GLY A 1 154 ? -15.266 21.109 7.855 1 97.44 154 GLY A CA 1
ATOM 1133 C C . GLY A 1 154 ? -14.031 20.234 7.785 1 97.44 154 GLY A C 1
ATOM 1134 O O . GLY A 1 154 ? -13.898 19.406 6.883 1 97.44 154 GLY A O 1
ATOM 1135 N N . VAL A 1 155 ? -13.117 20.438 8.672 1 97.88 155 VAL A N 1
ATOM 1136 C CA . VAL A 1 155 ? -11.883 19.672 8.742 1 97.88 155 VAL A CA 1
ATOM 1137 C C . VAL A 1 155 ? -11.547 19.344 10.195 1 97.88 155 VAL A C 1
ATOM 1139 O O . VAL A 1 155 ? -11.703 20.203 11.078 1 97.88 155 VAL A O 1
ATOM 1142 N N . ILE A 1 156 ? -11.195 18.188 10.438 1 98.19 156 ILE A N 1
ATOM 1143 C CA . ILE A 1 156 ? -10.734 17.734 11.742 1 98.19 156 ILE A CA 1
ATOM 1144 C C . ILE A 1 156 ? -9.305 17.203 11.633 1 98.19 156 ILE A C 1
ATOM 1146 O O . ILE A 1 156 ? -9.016 16.344 10.781 1 98.19 156 ILE A O 1
ATOM 1150 N N . LEU A 1 157 ? -8.422 17.688 12.422 1 97.12 157 LEU A N 1
ATOM 1151 C CA . LEU A 1 157 ? -7.043 17.234 12.477 1 97.12 157 LEU A CA 1
ATOM 1152 C C . LEU A 1 157 ? -6.773 16.484 13.781 1 97.12 157 LEU A C 1
ATOM 1154 O O . LEU A 1 157 ? -6.746 17.094 14.852 1 97.12 157 LEU A O 1
ATOM 1158 N N . GLN A 1 158 ? -6.602 15.227 13.695 1 96.19 158 GLN A N 1
ATOM 1159 C CA . GLN A 1 158 ? -6.324 14.406 14.867 1 96.19 158 GLN A CA 1
ATOM 1160 C C . GLN A 1 158 ? -4.84 14.07 14.969 1 96.19 158 GLN A C 1
ATOM 1162 O O . GLN A 1 158 ? -4.25 13.555 14.016 1 96.19 158 GLN A O 1
ATOM 1167 N N . ALA A 1 159 ? -4.23 14.406 16.062 1 93.44 159 ALA A N 1
ATOM 1168 C CA . ALA A 1 159 ? -2.838 14.148 16.422 1 93.44 159 ALA A CA 1
ATOM 1169 C C . ALA A 1 159 ? -1.883 14.805 15.422 1 93.44 159 ALA A C 1
ATOM 1171 O O . ALA A 1 159 ? -0.982 14.148 14.891 1 93.44 159 ALA A O 1
ATOM 1172 N N . PRO A 1 160 ? -2.162 16.062 15.141 1 93.75 160 PRO A N 1
ATOM 1173 C CA . PRO A 1 160 ? -1.184 16.766 14.297 1 93.75 160 PRO A CA 1
ATOM 1174 C C . PRO A 1 160 ? 0.184 16.891 14.969 1 93.75 160 PRO A C 1
ATOM 1176 O O . PRO A 1 160 ? 0.297 17.469 16.047 1 93.75 160 PRO A O 1
ATOM 1179 N N . VAL A 1 161 ? 1.177 16.297 14.336 1 91.44 161 VAL A N 1
ATOM 1180 C CA . VAL A 1 161 ? 2.516 16.297 14.922 1 91.44 161 VAL A CA 1
ATOM 1181 C C . VAL A 1 161 ? 3.545 16.625 13.844 1 91.44 161 VAL A C 1
ATOM 1183 O O . VAL A 1 161 ? 3.248 16.562 12.648 1 91.44 161 VAL A O 1
ATOM 1186 N N . SER A 1 162 ? 4.668 17.031 14.32 1 92.12 162 SER A N 1
ATOM 1187 C CA . SER A 1 162 ? 5.805 17.312 13.445 1 92.12 162 SER A CA 1
ATOM 1188 C C . SER A 1 162 ? 6.621 16.047 13.18 1 92.12 162 SER A C 1
ATOM 1190 O O . SER A 1 162 ? 7.098 15.398 14.117 1 92.12 162 SER A O 1
ATOM 1192 N N . ASP A 1 163 ? 6.828 15.766 11.93 1 90.94 163 ASP A N 1
ATOM 1193 C CA . ASP A 1 163 ? 7.766 14.703 11.578 1 90.94 163 ASP A CA 1
ATOM 1194 C C . ASP A 1 163 ? 9.203 15.141 11.844 1 90.94 163 ASP A C 1
ATOM 1196 O O . ASP A 1 163 ? 10.039 14.328 12.25 1 90.94 163 ASP A O 1
ATOM 1200 N N . ARG A 1 164 ? 9.484 16.281 11.688 1 93 164 ARG A N 1
ATOM 1201 C CA . ARG A 1 164 ? 10.82 16.859 11.828 1 93 164 ARG A CA 1
ATOM 1202 C C . ARG A 1 164 ? 11.289 16.797 13.281 1 93 164 ARG A C 1
ATOM 1204 O O . ARG A 1 164 ? 12.477 16.578 13.547 1 93 164 ARG A O 1
ATOM 1211 N N . GLU A 1 165 ? 10.406 16.953 14.164 1 93.38 165 GLU A N 1
ATOM 1212 C CA . GLU A 1 165 ? 10.766 17.047 15.578 1 93.38 165 GLU A CA 1
ATOM 1213 C C . GLU A 1 165 ? 10.703 15.688 16.25 1 93.38 165 GLU A C 1
ATOM 1215 O O . GLU A 1 165 ? 11.078 15.547 17.422 1 93.38 165 GLU A O 1
ATOM 1220 N N . ALA A 1 166 ? 10.172 14.703 15.547 1 90.44 166 ALA A N 1
ATOM 1221 C CA . ALA A 1 166 ? 10.039 13.375 16.156 1 90.44 166 ALA A CA 1
ATOM 1222 C C . ALA A 1 166 ? 11.375 12.883 16.703 1 90.44 166 ALA A C 1
ATOM 1224 O O . ALA A 1 166 ? 12.422 13.117 16.094 1 90.44 166 ALA A O 1
ATOM 1225 N N . PRO A 1 167 ? 11.273 12.172 17.859 1 84.81 167 PRO A N 1
ATOM 1226 C CA . PRO A 1 167 ? 12.516 11.688 18.469 1 84.81 167 PRO A CA 1
ATOM 1227 C C . PRO A 1 167 ? 13.383 10.891 17.5 1 84.81 167 PRO A C 1
ATOM 1229 O O . PRO A 1 167 ? 12.875 10.047 16.766 1 84.81 167 PRO A O 1
ATOM 1232 N N . GLY A 1 168 ? 14.633 11.172 17.453 1 85.31 168 GLY A N 1
ATOM 1233 C CA . GLY A 1 168 ? 15.586 10.469 16.609 1 85.31 168 GLY A CA 1
ATOM 1234 C C . GLY A 1 168 ? 15.805 11.133 15.266 1 85.31 168 GLY A C 1
ATOM 1235 O O . GLY A 1 168 ? 16.875 10.992 14.672 1 85.31 168 GLY A O 1
ATOM 1236 N N . VAL A 1 169 ? 14.836 11.852 14.766 1 91.31 169 VAL A N 1
ATOM 1237 C CA . VAL A 1 169 ? 14.891 12.414 13.422 1 91.31 169 VAL A CA 1
ATOM 1238 C C . VAL A 1 169 ? 15.883 13.578 13.391 1 91.31 169 VAL A C 1
ATOM 1240 O O . VAL A 1 169 ? 16.734 13.641 12.508 1 91.31 169 VAL A O 1
ATOM 1243 N N . PRO A 1 170 ? 15.859 14.461 14.398 1 92.5 170 PRO A N 1
ATOM 1244 C CA . PRO A 1 170 ? 16.797 15.594 14.352 1 92.5 170 PRO A CA 1
ATOM 1245 C C . PRO A 1 170 ? 18.25 15.148 14.305 1 92.5 170 PRO A C 1
ATOM 1247 O O . PRO A 1 170 ? 19.062 15.766 13.617 1 92.5 170 PRO A O 1
ATOM 1250 N N . ASP A 1 171 ? 18.5 14.086 14.992 1 90.56 171 ASP A N 1
ATOM 1251 C CA . ASP A 1 171 ? 19.859 13.578 15.016 1 90.56 171 ASP A CA 1
ATOM 1252 C C . ASP A 1 171 ? 20.297 13.102 13.633 1 90.56 171 ASP A C 1
ATOM 1254 O O . ASP A 1 171 ? 21.391 13.438 13.172 1 90.56 171 ASP A O 1
ATOM 1258 N N . VAL A 1 172 ? 19.469 12.359 13.008 1 91.19 172 VAL A N 1
ATOM 1259 C CA . VAL A 1 172 ? 19.766 11.828 11.68 1 91.19 172 VAL A CA 1
ATOM 1260 C C . VAL A 1 172 ? 19.875 12.977 10.672 1 91.19 172 VAL A C 1
ATOM 1262 O O . VAL A 1 172 ? 20.734 12.961 9.789 1 91.19 172 VAL A O 1
ATOM 1265 N N . VAL A 1 173 ? 19.031 13.93 10.805 1 94.31 173 VAL A N 1
ATOM 1266 C CA . VAL A 1 173 ? 19.016 15.07 9.891 1 94.31 173 VAL A CA 1
ATOM 1267 C C . VAL A 1 173 ? 20.328 15.844 10.016 1 94.31 173 VAL A C 1
ATOM 1269 O O . VAL A 1 173 ? 20.969 16.141 9.008 1 94.31 173 VAL A O 1
ATOM 1272 N N . GLU A 1 174 ? 20.672 16.141 11.211 1 93.06 174 GLU A N 1
ATOM 1273 C CA . GLU A 1 174 ? 21.875 16.938 11.445 1 93.06 174 GLU A CA 1
ATOM 1274 C C . GLU A 1 174 ? 23.125 16.188 11.016 1 93.06 174 GLU A C 1
ATOM 1276 O O . GLU A 1 174 ? 24.016 16.766 10.383 1 93.06 174 GLU A O 1
ATOM 1281 N N . ARG A 1 175 ? 23.172 14.914 11.281 1 91 175 ARG A N 1
ATOM 1282 C CA . ARG A 1 175 ? 24.391 14.133 11.094 1 91 175 ARG A CA 1
ATOM 1283 C C . ARG A 1 175 ? 24.516 13.672 9.641 1 91 175 ARG A C 1
ATOM 1285 O O . ARG A 1 175 ? 25.625 13.578 9.117 1 91 175 ARG A O 1
ATOM 1292 N N . SER A 1 176 ? 23.406 13.406 9.047 1 92.12 176 SER A N 1
ATOM 1293 C CA . SER A 1 176 ? 23.516 12.688 7.785 1 92.12 176 SER A CA 1
ATOM 1294 C C . SER A 1 176 ? 22.75 13.391 6.676 1 92.12 176 SER A C 1
ATOM 1296 O O . SER A 1 176 ? 23.219 13.477 5.539 1 92.12 176 SER A O 1
ATOM 1298 N N . VAL A 1 177 ? 21.641 13.984 6.891 1 95 177 VAL A N 1
ATOM 1299 C CA . VAL A 1 177 ? 20.734 14.484 5.859 1 95 177 VAL A CA 1
ATOM 1300 C C . VAL A 1 177 ? 21.188 15.875 5.41 1 95 177 VAL A C 1
ATOM 1302 O O . VAL A 1 177 ? 21.281 16.141 4.211 1 95 177 VAL A O 1
ATOM 1305 N N . LYS A 1 178 ? 21.344 16.734 6.422 1 93.62 178 LYS A N 1
ATOM 1306 C CA . LYS A 1 178 ? 21.672 18.125 6.125 1 93.62 178 LYS A CA 1
ATOM 1307 C C . LYS A 1 178 ? 22.906 18.219 5.234 1 93.62 178 LYS A C 1
ATOM 1309 O O . LYS A 1 178 ? 22.906 18.953 4.242 1 93.62 178 LYS A O 1
ATOM 1314 N N . PRO A 1 179 ? 23.906 17.422 5.516 1 90.38 179 PRO A N 1
ATOM 1315 C CA . PRO A 1 179 ? 25.094 17.469 4.656 1 90.38 179 PRO A CA 1
ATOM 1316 C C . PRO A 1 179 ? 24.781 17.062 3.215 1 90.38 179 PRO A C 1
ATOM 1318 O O . PRO A 1 179 ? 25.297 17.688 2.273 1 90.38 179 PRO A O 1
ATOM 1321 N N . VAL A 1 180 ? 24 16.062 3.059 1 92.75 180 VAL A N 1
ATOM 1322 C CA . VAL A 1 180 ? 23.625 15.578 1.732 1 92.75 180 VAL A CA 1
ATOM 1323 C C . VAL A 1 180 ? 22.766 16.625 1.032 1 92.75 180 VAL A C 1
ATOM 1325 O O . VAL A 1 180 ? 22.953 16.906 -0.151 1 92.75 180 VAL A O 1
ATOM 1328 N N . TYR A 1 181 ? 21.844 17.203 1.749 1 94.5 181 TYR A N 1
ATOM 1329 C CA . TYR A 1 181 ? 20.953 18.203 1.202 1 94.5 181 TYR A CA 1
ATOM 1330 C C . TYR A 1 181 ? 21.734 19.438 0.736 1 94.5 181 TYR A C 1
ATOM 1332 O O . TYR A 1 181 ? 21.5 19.953 -0.359 1 94.5 181 TYR A O 1
ATOM 1340 N N . ASP A 1 182 ? 22.516 19.875 1.634 1 91.38 182 ASP A N 1
ATOM 1341 C CA . ASP A 1 182 ? 23.297 21.078 1.348 1 91.38 182 ASP A CA 1
ATOM 1342 C C . ASP A 1 182 ? 24.234 20.844 0.154 1 91.38 182 ASP A C 1
ATOM 1344 O O . ASP A 1 182 ? 24.5 21.781 -0.607 1 91.38 182 ASP A O 1
ATOM 1348 N N . ASP A 1 183 ? 24.672 19.578 0.015 1 86.19 183 ASP A N 1
ATOM 1349 C CA . ASP A 1 183 ? 25.531 19.203 -1.099 1 86.19 183 ASP A CA 1
ATOM 1350 C C . ASP A 1 183 ? 24.781 19.266 -2.426 1 86.19 183 ASP A C 1
ATOM 1352 O O . ASP A 1 183 ? 25.391 19.469 -3.479 1 86.19 183 ASP A O 1
ATOM 1356 N N . GLY A 1 184 ? 23.547 19.062 -2.387 1 87.38 184 GLY A N 1
ATOM 1357 C CA . GLY A 1 184 ? 22.672 19.188 -3.539 1 87.38 184 GLY A CA 1
ATOM 1358 C C . GLY A 1 184 ? 22.844 18.078 -4.555 1 87.38 184 GLY A C 1
ATOM 1359 O O . GLY A 1 184 ? 22.281 18.141 -5.648 1 87.38 184 GLY A O 1
ATOM 1360 N N . LYS A 1 185 ? 23.656 17.141 -4.312 1 82.25 185 LYS A N 1
ATOM 1361 C CA . LYS A 1 185 ? 23.938 16.062 -5.25 1 82.25 185 LYS A CA 1
ATOM 1362 C C . LYS A 1 185 ? 23.031 14.859 -4.996 1 82.25 185 LYS A C 1
ATOM 1364 O O . LYS A 1 185 ? 23.5 13.797 -4.574 1 82.25 185 LYS A O 1
ATOM 1369 N N . TYR A 1 186 ? 21.938 14.859 -5.164 1 89.31 186 TYR A N 1
ATOM 1370 C CA . TYR A 1 186 ? 20.938 13.797 -5.055 1 89.31 186 TYR A CA 1
ATOM 1371 C C . TYR A 1 186 ? 19.906 13.898 -6.168 1 89.31 186 TYR A C 1
ATOM 1373 O O . TYR A 1 186 ? 19.688 14.977 -6.727 1 89.31 186 TYR A O 1
ATOM 1381 N N . ASP A 1 187 ? 19.562 12.734 -6.633 1 90.31 187 ASP A N 1
ATOM 1382 C CA . ASP A 1 187 ? 18.391 12.641 -7.5 1 90.31 187 ASP A CA 1
ATOM 1383 C C . ASP A 1 187 ? 17.109 12.586 -6.68 1 90.31 187 ASP A C 1
ATOM 1385 O O . ASP A 1 187 ? 16.875 11.633 -5.934 1 90.31 187 ASP A O 1
ATOM 1389 N N . LEU A 1 188 ? 16.328 13.625 -6.867 1 93.31 188 LEU A N 1
ATOM 1390 C CA . LEU A 1 188 ? 15.125 13.773 -6.055 1 93.31 188 LEU A CA 1
ATOM 1391 C C . LEU A 1 188 ? 14.195 12.57 -6.227 1 93.31 188 LEU A C 1
ATOM 1393 O O . LEU A 1 188 ? 13.383 12.281 -5.352 1 93.31 188 LEU A O 1
ATOM 1397 N N . ASP A 1 189 ? 14.352 11.844 -7.312 1 91.19 189 ASP A N 1
ATOM 1398 C CA . ASP A 1 189 ? 13.445 10.734 -7.598 1 91.19 189 ASP A CA 1
ATOM 1399 C C . ASP A 1 189 ? 14.07 9.406 -7.199 1 91.19 189 ASP A C 1
ATOM 1401 O O . ASP A 1 189 ? 13.414 8.359 -7.254 1 91.19 189 ASP A O 1
ATOM 1405 N N . ALA A 1 190 ? 15.312 9.469 -6.801 1 93.38 190 ALA A N 1
ATOM 1406 C CA . ALA A 1 190 ? 15.961 8.266 -6.285 1 93.38 190 ALA A CA 1
ATOM 1407 C C . ALA A 1 190 ? 15.57 8.016 -4.828 1 93.38 190 ALA A C 1
ATOM 1409 O O . ALA A 1 190 ? 14.891 8.836 -4.211 1 93.38 190 ALA A O 1
ATOM 1410 N N . PHE A 1 191 ? 15.992 6.883 -4.316 1 95.94 191 PHE A N 1
ATOM 1411 C CA . PHE A 1 191 ? 15.562 6.484 -2.979 1 95.94 191 PHE A CA 1
ATOM 1412 C C . PHE A 1 191 ? 16.672 6.711 -1.963 1 95.94 191 PHE A C 1
ATOM 1414 O O . PHE A 1 191 ? 17.844 6.473 -2.256 1 95.94 191 PHE A O 1
ATOM 1421 N N . VAL A 1 192 ? 16.266 7.133 -0.789 1 95.44 192 VAL A N 1
ATOM 1422 C CA . VAL A 1 192 ? 17.234 7.398 0.281 1 95.44 192 VAL A CA 1
ATOM 1423 C C . VAL A 1 192 ? 17.75 6.078 0.841 1 95.44 192 VAL A C 1
ATOM 1425 O O . VAL A 1 192 ? 17.141 5.027 0.661 1 95.44 192 VAL A O 1
ATOM 1428 N N . PRO A 1 193 ? 18.906 6.129 1.514 1 90.75 193 PRO A N 1
ATOM 1429 C CA . PRO A 1 193 ? 19.422 4.914 2.146 1 90.75 193 PRO A CA 1
ATOM 1430 C C . PRO A 1 193 ? 18.484 4.363 3.221 1 90.75 193 PRO A C 1
ATOM 1432 O O . PRO A 1 193 ? 17.766 5.129 3.873 1 90.75 193 PRO A O 1
ATOM 1435 N N . PRO A 1 194 ? 18.547 3.062 3.434 1 90.19 194 PRO A N 1
ATOM 1436 C CA . PRO A 1 194 ? 17.672 2.426 4.43 1 90.19 194 PRO A CA 1
ATOM 1437 C C . PRO A 1 194 ? 17.859 3.012 5.828 1 90.19 194 PRO A C 1
ATOM 1439 O O . PRO A 1 194 ? 16.906 3.078 6.602 1 90.19 194 PRO A O 1
ATOM 1442 N N . ALA A 1 195 ? 19.031 3.484 6.113 1 87.12 195 ALA A N 1
ATOM 1443 C CA . ALA A 1 195 ? 19.297 4.051 7.434 1 87.12 195 ALA A CA 1
ATOM 1444 C C . ALA A 1 195 ? 18.453 5.297 7.676 1 87.12 195 ALA A C 1
ATOM 1446 O O . ALA A 1 195 ? 18.016 5.562 8.805 1 87.12 195 ALA A O 1
ATOM 1447 N N . TRP A 1 196 ? 18.266 6.102 6.637 1 92.31 196 TRP A N 1
ATOM 1448 C CA . TRP A 1 196 ? 17.422 7.281 6.754 1 92.31 196 TRP A CA 1
ATOM 1449 C C . TRP A 1 196 ? 15.961 6.883 6.977 1 92.31 196 TRP A C 1
ATOM 1451 O O . TRP A 1 196 ? 15.273 7.465 7.816 1 92.31 196 TRP A O 1
ATOM 1461 N N . ALA A 1 197 ? 15.547 5.875 6.203 1 89.81 197 ALA A N 1
ATOM 1462 C CA . ALA A 1 197 ? 14.188 5.375 6.371 1 89.81 197 ALA A CA 1
ATOM 1463 C C . ALA A 1 197 ? 13.969 4.84 7.781 1 89.81 197 ALA A C 1
ATOM 1465 O O . ALA A 1 197 ? 12.891 5.012 8.359 1 89.81 197 ALA A O 1
ATOM 1466 N N . ALA A 1 198 ? 14.992 4.246 8.297 1 86 198 ALA A N 1
ATOM 1467 C CA . ALA A 1 198 ? 14.922 3.672 9.633 1 86 198 ALA A CA 1
ATOM 1468 C C . ALA A 1 198 ? 14.68 4.754 10.68 1 86 198 ALA A C 1
ATOM 1470 O O . ALA A 1 198 ? 14.031 4.508 11.703 1 86 198 ALA A O 1
ATOM 1471 N N . ALA A 1 199 ? 15.195 5.957 10.469 1 84.81 199 ALA A N 1
ATOM 1472 C CA . ALA A 1 199 ? 14.953 7.078 11.375 1 84.81 199 ALA A CA 1
ATOM 1473 C C . ALA A 1 199 ? 13.469 7.41 11.461 1 84.81 199 ALA A C 1
ATOM 1475 O O . ALA A 1 199 ? 13 7.941 12.469 1 84.81 199 ALA A O 1
ATOM 1476 N N . LEU A 1 200 ? 12.797 7.094 10.375 1 86.94 200 LEU A N 1
ATOM 1477 C CA . LEU A 1 200 ? 11.352 7.289 10.352 1 86.94 200 LEU A CA 1
ATOM 1478 C C . LEU A 1 200 ? 10.625 5.996 10.711 1 86.94 200 LEU A C 1
ATOM 1480 O O . LEU A 1 200 ? 9.422 5.867 10.469 1 86.94 200 LEU A O 1
ATOM 1484 N N . GLN A 1 201 ? 11.391 5.043 11.086 1 80.88 201 GLN A N 1
ATOM 1485 C CA . GLN A 1 201 ? 10.891 3.77 11.594 1 80.88 201 GLN A CA 1
ATOM 1486 C C . GLN A 1 201 ? 10.141 3 10.508 1 80.88 201 GLN A C 1
ATOM 1488 O O . GLN A 1 201 ? 9.055 2.48 10.742 1 80.88 201 GLN A O 1
ATOM 1493 N N . THR A 1 202 ? 10.641 3.014 9.375 1 87.44 202 THR A N 1
ATOM 1494 C CA . THR A 1 202 ? 10.07 2.285 8.25 1 87.44 202 THR A CA 1
ATOM 1495 C C . THR A 1 202 ? 11.164 1.629 7.414 1 87.44 202 THR A C 1
ATOM 1497 O O . THR A 1 202 ? 12.344 1.961 7.555 1 87.44 202 THR A O 1
ATOM 1500 N N . GLU A 1 203 ? 10.742 0.646 6.629 1 87.38 203 GLU A N 1
ATOM 1501 C CA . GLU A 1 203 ? 11.688 -0.054 5.762 1 87.38 203 GLU A CA 1
ATOM 1502 C C . GLU A 1 203 ? 11.32 0.133 4.289 1 87.38 203 GLU A C 1
ATOM 1504 O O . GLU A 1 203 ? 11.945 -0.466 3.412 1 87.38 203 GLU A O 1
ATOM 1509 N N . ILE A 1 204 ? 10.383 0.946 4.07 1 91.62 204 ILE A N 1
ATOM 1510 C CA . ILE A 1 204 ? 9.93 1.11 2.691 1 91.62 204 ILE A CA 1
ATOM 1511 C C . ILE A 1 204 ? 10.875 2.049 1.946 1 91.62 204 ILE A C 1
ATOM 1513 O O . ILE A 1 204 ? 11.719 2.701 2.561 1 91.62 204 ILE A O 1
ATOM 1517 N N . GLY A 1 205 ? 10.758 2.064 0.616 1 93.62 205 GLY A N 1
ATOM 1518 C CA . GLY A 1 205 ? 11.508 3.033 -0.172 1 93.62 205 GLY A CA 1
ATOM 1519 C C . GLY A 1 205 ? 10.93 4.434 -0.099 1 93.62 205 GLY A C 1
ATOM 1520 O O . GLY A 1 205 ? 9.727 4.625 -0.29 1 93.62 205 GLY A O 1
ATOM 1521 N N . ILE A 1 206 ? 11.789 5.367 0.248 1 95.69 206 ILE A N 1
ATOM 1522 C CA . ILE A 1 206 ? 11.398 6.773 0.286 1 95.69 206 ILE A CA 1
ATOM 1523 C C . ILE A 1 206 ? 12.273 7.578 -0.668 1 95.69 206 ILE A C 1
ATOM 1525 O O . ILE A 1 206 ? 13.508 7.5 -0.604 1 95.69 206 ILE A O 1
ATOM 1529 N N . THR A 1 207 ? 11.688 8.336 -1.569 1 96.12 207 THR A N 1
ATOM 1530 C CA . THR A 1 207 ? 12.484 9.18 -2.453 1 96.12 207 THR A CA 1
ATOM 1531 C C . THR A 1 207 ? 13.148 10.312 -1.671 1 96.12 207 THR A C 1
ATOM 1533 O O . THR A 1 207 ? 12.68 10.68 -0.592 1 96.12 207 THR A O 1
ATOM 1536 N N . TYR A 1 208 ? 14.195 10.859 -2.221 1 95.88 208 TYR A N 1
ATOM 1537 C CA . TYR A 1 208 ? 14.82 12.031 -1.615 1 95.88 208 TYR A CA 1
ATOM 1538 C C . TYR A 1 208 ? 13.828 13.18 -1.507 1 95.88 208 TYR A C 1
ATOM 1540 O O . TYR A 1 208 ? 13.766 13.859 -0.481 1 95.88 208 TYR A O 1
ATOM 1548 N N . ARG A 1 209 ? 13.031 13.352 -2.506 1 95.88 209 ARG A N 1
ATOM 1549 C CA . ARG A 1 209 ? 12.008 14.398 -2.529 1 95.88 209 ARG A CA 1
ATOM 1550 C C . ARG A 1 209 ? 11.086 14.281 -1.323 1 95.88 209 ARG A C 1
ATOM 1552 O O . ARG A 1 209 ? 10.875 15.258 -0.599 1 95.88 209 ARG A O 1
ATOM 1559 N N . ARG A 1 210 ? 10.562 13.109 -1.144 1 95.12 210 ARG A N 1
ATOM 1560 C CA . ARG A 1 210 ? 9.625 12.875 -0.054 1 95.12 210 ARG A CA 1
ATOM 1561 C C . ARG A 1 210 ? 10.312 13 1.301 1 95.12 210 ARG A C 1
ATOM 1563 O O . ARG A 1 210 ? 9.75 13.578 2.234 1 95.12 210 ARG A O 1
ATOM 1570 N N . PHE A 1 211 ? 11.477 12.477 1.427 1 96.5 211 PHE A N 1
ATOM 1571 C CA . PHE A 1 211 ? 12.195 12.508 2.693 1 96.5 211 PHE A CA 1
ATOM 1572 C C . PHE A 1 211 ? 12.492 13.945 3.113 1 96.5 211 PHE A C 1
ATOM 1574 O O . PHE A 1 211 ? 12.273 14.312 4.266 1 96.5 211 PHE A O 1
ATOM 1581 N N . PHE A 1 212 ? 12.922 14.734 2.184 1 96.81 212 PHE A N 1
ATOM 1582 C CA . PHE A 1 212 ? 13.219 16.141 2.465 1 96.81 212 PHE A CA 1
ATOM 1583 C C . PHE A 1 212 ? 11.945 16.875 2.865 1 96.81 212 PHE A C 1
ATOM 1585 O O . PHE A 1 212 ? 11.969 17.703 3.779 1 96.81 212 PHE A O 1
ATOM 1592 N N . SER A 1 213 ? 10.945 16.594 2.18 1 95.44 213 SER A N 1
ATOM 1593 C CA . SER A 1 213 ? 9.672 17.25 2.473 1 95.44 213 SER A CA 1
ATOM 1594 C C . SER A 1 213 ? 9.234 16.984 3.91 1 95.44 213 SER A C 1
ATOM 1596 O O . SER A 1 213 ? 8.641 17.844 4.551 1 95.44 213 SER A O 1
ATOM 1598 N N . LEU A 1 214 ? 9.594 15.836 4.414 1 94.44 214 LEU A N 1
ATOM 1599 C CA . LEU A 1 214 ? 9.133 15.383 5.723 1 94.44 214 LEU A CA 1
ATOM 1600 C C . LEU A 1 214 ? 9.992 15.961 6.836 1 94.44 214 LEU A C 1
ATOM 1602 O O . LEU A 1 214 ? 9.477 16.359 7.883 1 94.44 214 LEU A O 1
ATOM 1606 N N . VAL A 1 215 ? 11.305 16.047 6.609 1 95.12 215 VAL A N 1
ATOM 1607 C CA . VAL A 1 215 ? 12.156 16.156 7.789 1 95.12 215 VAL A CA 1
ATOM 1608 C C . VAL A 1 215 ? 12.836 17.531 7.816 1 95.12 215 VAL A C 1
ATOM 1610 O O . VAL A 1 215 ? 13.469 17.891 8.805 1 95.12 215 VAL A O 1
ATOM 1613 N N . LEU A 1 216 ? 12.734 18.312 6.738 1 95.88 216 LEU A N 1
ATOM 1614 C CA . LEU A 1 216 ? 13.406 19.609 6.703 1 95.88 216 LEU A CA 1
ATOM 1615 C C . LEU A 1 216 ? 12.414 20.734 6.945 1 95.88 216 LEU A C 1
ATOM 1617 O O . LEU A 1 216 ? 11.227 20.609 6.617 1 95.88 216 LEU A O 1
ATOM 1621 N N . PRO A 1 217 ? 12.859 21.812 7.492 1 95.69 217 PRO A N 1
ATOM 1622 C CA . PRO A 1 217 ? 11.984 22.953 7.766 1 95.69 217 PRO A CA 1
ATOM 1623 C C . PRO A 1 217 ? 11.609 23.719 6.5 1 95.69 217 PRO A C 1
ATOM 1625 O O . PRO A 1 217 ? 12.234 23.547 5.453 1 95.69 217 PRO A O 1
ATOM 1628 N N . PRO A 1 218 ? 10.578 24.531 6.652 1 96.06 218 PRO A N 1
ATOM 1629 C CA . PRO A 1 218 ? 10.211 25.375 5.512 1 96.06 218 PRO A CA 1
ATOM 1630 C C . PRO A 1 218 ? 11.359 26.266 5.055 1 96.06 218 PRO A C 1
ATOM 1632 O O . PRO A 1 218 ? 12.164 26.719 5.875 1 96.06 218 PRO A O 1
ATOM 1635 N N . GLU A 1 219 ? 11.414 26.531 3.76 1 89.81 219 GLU A N 1
ATOM 1636 C CA . GLU A 1 219 ? 12.492 27.312 3.164 1 89.81 219 GLU A CA 1
ATOM 1637 C C . GLU A 1 219 ? 12.172 28.797 3.191 1 89.81 219 GLU A C 1
ATOM 1639 O O . GLU A 1 219 ? 13.07 29.641 3.098 1 89.81 219 GLU A O 1
ATOM 1644 N N . SER A 1 220 ? 10.93 29.109 3.209 1 89.62 220 SER A N 1
ATOM 1645 C CA . SER A 1 220 ? 10.469 30.484 3.221 1 89.62 220 SER A CA 1
ATOM 1646 C C . SER A 1 220 ? 9.211 30.656 4.074 1 89.62 220 SER A C 1
ATOM 1648 O O . SER A 1 220 ? 8.797 29.703 4.754 1 89.62 220 SER A O 1
ATOM 1650 N N . GLY A 1 221 ? 8.734 31.891 4.074 1 91 221 GLY A N 1
ATOM 1651 C CA . GLY A 1 221 ? 7.516 32.188 4.812 1 91 221 GLY A CA 1
ATOM 1652 C C . GLY A 1 221 ? 6.258 31.797 4.055 1 91 221 GLY A C 1
ATOM 1653 O O . GLY A 1 221 ? 5.145 32.062 4.512 1 91 221 GLY A O 1
ATOM 1654 N N . ARG A 1 222 ? 6.488 31.156 2.979 1 92.81 222 ARG A N 1
ATOM 1655 C CA . ARG A 1 222 ? 5.352 30.75 2.158 1 92.81 222 ARG A CA 1
ATOM 1656 C C . ARG A 1 222 ? 5.25 29.219 2.074 1 92.81 222 ARG A C 1
ATOM 1658 O O . ARG A 1 222 ? 6.27 28.531 2.072 1 92.81 222 ARG A O 1
ATOM 1665 N N . VAL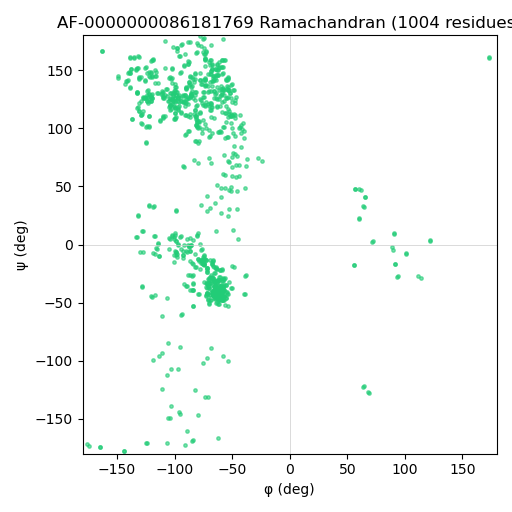 A 1 223 ? 4.066 28.766 2.039 1 95.88 223 VAL A N 1
ATOM 1666 C CA . VAL A 1 223 ? 3.828 27.344 1.903 1 95.88 223 VAL A CA 1
ATOM 1667 C C . VAL A 1 223 ? 4.082 26.906 0.461 1 95.88 223 VAL A C 1
ATOM 1669 O O . VAL A 1 223 ? 3.514 27.484 -0.473 1 95.88 223 VAL A O 1
ATOM 1672 N N . ASP A 1 224 ? 4.957 26.047 0.249 1 94.75 224 ASP A N 1
ATOM 1673 C CA . ASP A 1 224 ? 5.227 25.391 -1.027 1 94.75 224 ASP A CA 1
ATOM 1674 C C . ASP A 1 224 ? 5.094 23.875 -0.907 1 94.75 224 ASP A C 1
ATOM 1676 O O . ASP A 1 224 ? 6.035 23.188 -0.492 1 94.75 224 ASP A O 1
ATOM 1680 N N . LEU A 1 225 ? 3.969 23.344 -1.378 1 94.38 225 LEU A N 1
ATOM 1681 C CA . LEU A 1 225 ? 3.623 21.938 -1.208 1 94.38 225 LEU A CA 1
ATOM 1682 C C . LEU A 1 225 ? 4.578 21.047 -1.996 1 94.38 225 LEU A C 1
ATOM 1684 O O . LEU A 1 225 ? 4.625 19.828 -1.772 1 94.38 225 LEU A O 1
ATOM 1688 N N . ARG A 1 226 ? 5.293 21.531 -2.947 1 90.06 226 ARG A N 1
ATOM 1689 C CA . ARG A 1 226 ? 6.219 20.75 -3.76 1 90.06 226 ARG A CA 1
ATOM 1690 C C . ARG A 1 226 ? 7.523 20.5 -3.01 1 90.06 226 ARG A C 1
ATOM 1692 O O . ARG A 1 226 ? 8.305 19.625 -3.391 1 90.06 226 ARG A O 1
ATOM 1699 N N . ARG A 1 227 ? 7.664 21.281 -1.931 1 91.5 227 ARG A N 1
ATOM 1700 C CA . ARG A 1 227 ? 8.984 21.25 -1.312 1 91.5 227 ARG A CA 1
ATOM 1701 C C . ARG A 1 227 ? 8.898 20.766 0.133 1 91.5 227 ARG A C 1
ATOM 1703 O O . ARG A 1 227 ? 9.758 20.016 0.595 1 91.5 227 ARG A O 1
ATOM 1710 N N . ARG A 1 228 ? 7.93 21.312 0.816 1 95.25 228 ARG A N 1
ATOM 1711 C CA . ARG A 1 228 ? 7.891 21.047 2.25 1 95.25 228 ARG A CA 1
ATOM 1712 C C . ARG A 1 228 ? 6.465 20.781 2.719 1 95.25 228 ARG A C 1
ATOM 1714 O O . ARG A 1 228 ? 5.512 21.328 2.166 1 95.25 228 ARG A O 1
ATOM 1721 N N . GLU A 1 229 ? 6.402 19.953 3.793 1 94.25 229 GLU A N 1
ATOM 1722 C CA . GLU A 1 229 ? 5.102 19.656 4.383 1 94.25 229 GLU A CA 1
ATOM 1723 C C . GLU A 1 229 ? 5.129 19.828 5.898 1 94.25 229 GLU A C 1
ATOM 1725 O O . GLU A 1 229 ? 4.398 19.141 6.621 1 94.25 229 GLU A O 1
ATOM 1730 N N . ASP A 1 230 ? 6.027 20.641 6.387 1 95.25 230 ASP A N 1
ATOM 1731 C CA . ASP A 1 230 ? 6.102 20.922 7.816 1 95.25 230 ASP A CA 1
ATOM 1732 C C . ASP A 1 230 ? 5.062 21.969 8.227 1 95.25 230 ASP A C 1
ATOM 1734 O O . ASP A 1 230 ? 5.312 23.172 8.125 1 95.25 230 ASP A O 1
ATOM 1738 N N . PHE A 1 231 ? 3.996 21.516 8.797 1 96.56 231 PHE A N 1
ATOM 1739 C CA . PHE A 1 231 ? 2.9 22.422 9.125 1 96.56 231 PHE A CA 1
ATOM 1740 C C . PHE A 1 231 ? 2.67 22.469 10.633 1 96.56 231 PHE A C 1
ATOM 1742 O O . PHE A 1 231 ? 1.911 23.312 11.117 1 96.56 231 PHE A O 1
ATOM 1749 N N . PHE A 1 232 ? 3.35 21.578 11.391 1 95.75 232 PHE A N 1
ATOM 1750 C CA . PHE A 1 232 ? 2.885 21.406 12.758 1 95.75 232 PHE A CA 1
ATOM 1751 C C . PHE A 1 232 ? 4.055 21.453 13.734 1 95.75 232 PHE A C 1
ATOM 1753 O O . PHE A 1 232 ? 3.881 21.203 14.93 1 95.75 232 PHE A O 1
ATOM 1760 N N . SER A 1 233 ? 5.254 21.75 13.297 1 96 233 SER A N 1
ATOM 1761 C CA . SER A 1 233 ? 6.402 21.828 14.195 1 96 233 SER A CA 1
ATOM 1762 C C . SER A 1 233 ? 6.227 22.953 15.219 1 96 233 SER A C 1
ATOM 1764 O O . SER A 1 233 ? 5.707 24.016 14.891 1 96 233 SER A O 1
ATOM 1766 N N . SER A 1 234 ? 6.719 22.75 16.391 1 96.5 234 SER A N 1
ATOM 1767 C CA . SER A 1 234 ? 6.531 23.672 17.5 1 96.5 234 SER A CA 1
ATOM 1768 C C . SER A 1 234 ? 7.387 24.922 17.328 1 96.5 234 SER A C 1
ATOM 1770 O O . SER A 1 234 ? 7.129 25.938 17.969 1 96.5 234 SER A O 1
ATOM 1772 N N . ASP A 1 235 ? 8.391 24.891 16.484 1 95.94 235 ASP A N 1
ATOM 1773 C CA . ASP A 1 235 ? 9.328 26 16.375 1 95.94 235 ASP A CA 1
ATOM 1774 C C . ASP A 1 23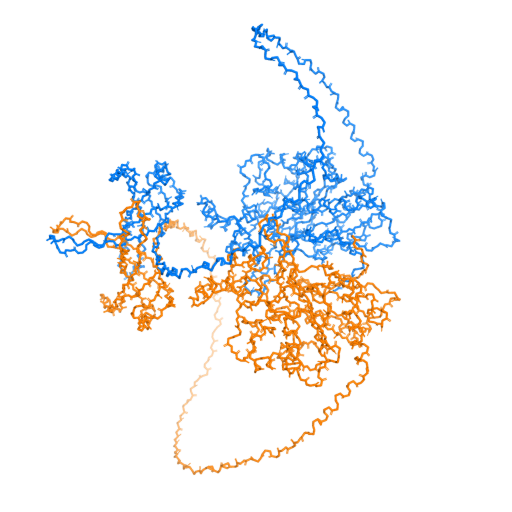5 ? 9.023 26.844 15.141 1 95.94 235 ASP A C 1
ATOM 1776 O O . ASP A 1 235 ? 9.812 27.719 14.766 1 95.94 235 ASP A O 1
ATOM 1780 N N . LEU A 1 236 ? 7.934 26.578 14.484 1 97.12 236 LEU A N 1
ATOM 1781 C CA . LEU A 1 236 ? 7.594 27.359 13.297 1 97.12 236 LEU A CA 1
ATOM 1782 C C . LEU A 1 236 ? 7.285 28.797 13.664 1 97.12 236 LEU A C 1
ATOM 1784 O O . LEU A 1 236 ? 6.656 29.062 14.688 1 97.12 236 LEU A O 1
ATOM 1788 N N . GLU A 1 237 ? 7.68 29.719 12.812 1 96.44 237 GLU A N 1
ATOM 1789 C CA . GLU A 1 237 ? 7.414 31.141 13.023 1 96.44 237 GLU A CA 1
ATOM 1790 C C . GLU A 1 237 ? 5.926 31.453 12.891 1 96.44 237 GLU A C 1
ATOM 1792 O O . GLU A 1 237 ? 5.238 30.859 12.055 1 96.44 237 GLU A O 1
ATOM 1797 N N . PRO A 1 238 ? 5.438 32.438 13.68 1 95.69 238 PRO A N 1
ATOM 1798 C CA . PRO A 1 238 ? 4.016 32.781 13.625 1 95.69 238 PRO A CA 1
ATOM 1799 C C . PRO A 1 238 ? 3.562 33.188 12.219 1 95.69 238 PRO A C 1
ATOM 1801 O O . PRO A 1 238 ? 2.445 32.844 11.812 1 95.69 238 PRO A O 1
ATOM 1804 N N . GLU A 1 239 ? 4.418 33.875 11.516 1 95.44 239 GLU A N 1
ATOM 1805 C CA . GLU A 1 239 ? 4.07 34.312 10.164 1 95.44 239 GLU A CA 1
ATOM 1806 C C . GLU A 1 239 ? 3.857 33.094 9.242 1 95.44 239 GLU A C 1
ATOM 1808 O O . GLU A 1 239 ? 2.936 33.094 8.422 1 95.44 239 GLU A O 1
ATOM 1813 N N . TYR A 1 240 ? 4.715 32.125 9.414 1 97 240 TYR A N 1
ATOM 1814 C CA . TYR A 1 240 ? 4.57 30.922 8.594 1 97 240 TYR A CA 1
ATOM 1815 C C . TYR A 1 240 ? 3.322 30.141 8.984 1 97 240 TYR A C 1
ATOM 1817 O O . TYR A 1 240 ? 2.602 29.625 8.125 1 97 240 TYR A O 1
ATOM 1825 N N . LEU A 1 241 ? 3.074 29.984 10.258 1 96.88 241 LEU A N 1
ATOM 1826 C CA . LEU A 1 241 ? 1.882 29.281 10.719 1 96.88 241 LEU A CA 1
ATOM 1827 C C . LEU A 1 241 ? 0.618 29.953 10.188 1 96.88 241 LEU A C 1
ATOM 1829 O O . LEU A 1 241 ? -0.342 29.266 9.82 1 96.88 241 LEU A O 1
ATOM 1833 N N . ALA A 1 242 ? 0.646 31.297 10.195 1 96.31 242 ALA A N 1
ATOM 1834 C CA . ALA A 1 242 ? -0.488 32.031 9.641 1 96.31 242 ALA A CA 1
ATOM 1835 C C . ALA A 1 242 ? -0.699 31.688 8.172 1 96.31 242 ALA A C 1
ATOM 1837 O O . ALA A 1 242 ? -1.837 31.578 7.711 1 96.31 242 ALA A O 1
ATOM 1838 N N . GLU A 1 243 ? 0.458 31.578 7.492 1 96.5 243 GLU A N 1
ATOM 1839 C CA . GLU A 1 243 ? 0.404 31.188 6.086 1 96.5 243 GLU A CA 1
ATOM 1840 C C . GLU A 1 243 ? -0.162 29.766 5.93 1 96.5 243 GLU A C 1
ATOM 1842 O O . GLU A 1 243 ? -0.905 29.5 4.984 1 96.5 243 GLU A O 1
ATOM 1847 N N . VAL A 1 244 ? 0.153 28.859 6.785 1 97.56 244 VAL A N 1
ATOM 1848 C CA . VAL A 1 244 ? -0.272 27.453 6.746 1 97.56 244 VAL A CA 1
ATOM 1849 C C . VAL A 1 244 ? -1.792 27.375 6.875 1 97.56 244 VAL A C 1
ATOM 1851 O O . VAL A 1 244 ? -2.443 26.625 6.145 1 97.56 244 VAL A O 1
ATOM 1854 N N . PHE A 1 245 ? -2.4 28.172 7.734 1 97.38 245 PHE A N 1
ATOM 1855 C CA . PHE A 1 245 ? -3.818 28.016 8.039 1 97.38 245 PHE A CA 1
ATOM 1856 C C . PHE A 1 245 ? -4.641 29.094 7.352 1 97.38 245 PHE A C 1
ATOM 1858 O O . PHE A 1 245 ? -5.863 29.156 7.512 1 97.38 245 PHE A O 1
ATOM 1865 N N . GLU A 1 246 ? -4.008 29.938 6.523 1 95.06 246 GLU A N 1
ATOM 1866 C CA . GLU A 1 246 ? -4.672 31.031 5.82 1 95.06 246 GLU A CA 1
ATOM 1867 C C . GLU A 1 246 ? -5.801 30.516 4.934 1 95.06 246 GLU A C 1
ATOM 1869 O O . GLU A 1 246 ? -6.867 31.125 4.855 1 95.06 246 GLU A O 1
ATOM 1874 N N . PRO A 1 247 ? -5.609 29.375 4.32 1 95.12 247 PRO A N 1
ATOM 1875 C CA . PRO A 1 247 ? -6.637 28.922 3.379 1 95.12 247 PRO A CA 1
ATOM 1876 C C . PRO A 1 247 ? -7.867 28.344 4.078 1 95.12 247 PRO A C 1
ATOM 1878 O O . PRO A 1 247 ? -8.852 28 3.42 1 95.12 247 PRO A O 1
ATOM 1881 N N . VAL A 1 248 ? -7.879 28.219 5.336 1 94.12 248 VAL A N 1
ATOM 1882 C CA . VAL A 1 248 ? -8.992 27.641 6.07 1 94.12 248 VAL A CA 1
ATOM 1883 C C . VAL A 1 248 ? -10.211 28.547 5.984 1 94.12 248 VAL A C 1
ATOM 1885 O O . VAL A 1 248 ? -10.156 29.703 6.434 1 94.12 248 VAL A O 1
ATOM 1888 N N . ASP A 1 249 ? -11.289 28.047 5.41 1 90.69 249 ASP A N 1
ATOM 1889 C CA . ASP A 1 249 ? -12.516 28.828 5.285 1 90.69 249 ASP A CA 1
ATOM 1890 C C . ASP A 1 249 ? -13.719 28.062 5.824 1 90.69 249 ASP A C 1
ATOM 1892 O O . ASP A 1 249 ? -14.867 28.422 5.551 1 90.69 249 ASP A O 1
ATOM 1896 N N . TYR A 1 250 ? -13.461 26.984 6.504 1 91.44 250 TYR A N 1
ATOM 1897 C CA . TYR A 1 250 ? -14.461 26.156 7.172 1 91.44 250 TYR A CA 1
ATOM 1898 C C . TYR A 1 250 ? -14.039 25.844 8.602 1 91.44 250 TYR A C 1
ATOM 1900 O O . TYR A 1 250 ? -12.867 26 8.961 1 91.44 250 TYR A O 1
ATOM 1908 N N . PRO A 1 251 ? -15.078 25.422 9.383 1 96.44 251 PRO A N 1
ATOM 1909 C CA . PRO A 1 251 ? -14.695 25.062 10.758 1 96.44 251 PRO A CA 1
ATOM 1910 C C . PRO A 1 251 ? -13.57 24.047 10.805 1 96.44 251 PRO A C 1
ATOM 1912 O O . PRO A 1 251 ? -13.578 23.062 10.055 1 96.44 251 PRO A O 1
ATOM 1915 N N . LEU A 1 252 ? -12.602 24.297 11.609 1 97.81 252 LEU A N 1
ATOM 1916 C CA . LEU A 1 252 ? -11.414 23.469 11.773 1 97.81 252 LEU A CA 1
ATOM 1917 C C . LEU A 1 252 ? -11.242 23.047 13.227 1 97.81 252 LEU A C 1
ATOM 1919 O O . LEU A 1 252 ? -11.234 23.891 14.125 1 97.81 252 LEU A O 1
ATOM 1923 N N . LEU A 1 253 ? -11.18 21.781 13.469 1 98.12 253 LEU A N 1
ATOM 1924 C CA . LEU A 1 253 ? -10.992 21.219 14.797 1 98.12 253 LEU A CA 1
ATOM 1925 C C . LEU A 1 253 ? -9.617 20.594 14.945 1 98.12 253 LEU A C 1
ATOM 1927 O O . LEU A 1 253 ? -9.211 19.781 14.102 1 98.12 253 LEU A O 1
ATOM 1931 N N . PHE A 1 254 ? -8.891 21 16 1 97.81 254 PHE A N 1
ATOM 1932 C CA . PHE A 1 254 ? -7.641 20.359 16.391 1 97.81 254 PHE A CA 1
ATOM 1933 C C . PHE A 1 254 ? -7.855 19.422 17.578 1 97.81 254 PHE A C 1
ATOM 1935 O O . PHE A 1 254 ? -8.469 19.812 18.578 1 97.81 254 PHE A O 1
ATOM 1942 N N . ALA A 1 255 ? -7.402 18.203 17.453 1 97.88 255 ALA A N 1
ATOM 1943 C CA . ALA A 1 255 ? -7.355 17.297 18.594 1 97.88 255 ALA A CA 1
ATOM 1944 C C . ALA A 1 255 ? -5.945 16.75 18.812 1 97.88 255 ALA A C 1
ATOM 1946 O O . ALA A 1 255 ? -5.523 15.812 18.141 1 97.88 255 ALA A O 1
ATOM 1947 N N . LEU A 1 256 ? -5.242 17.312 19.781 1 97.06 256 LEU A N 1
ATOM 1948 C CA . LEU A 1 256 ? -3.895 16.844 20.109 1 97.06 256 LEU A CA 1
ATOM 1949 C C . LEU A 1 256 ? -3.939 15.688 21.094 1 97.06 256 LEU A C 1
ATOM 1951 O O . LEU A 1 256 ? -4.809 15.648 21.969 1 97.06 256 LEU A O 1
ATOM 1955 N N . SER A 1 257 ? -3.021 14.75 20.938 1 95.19 257 SER A N 1
ATOM 1956 C CA . SER A 1 257 ? -2.906 13.633 21.875 1 95.19 257 SER A CA 1
ATOM 1957 C C . SER A 1 257 ? -1.94 13.961 23.016 1 95.19 257 SER A C 1
ATOM 1959 O O . SER A 1 257 ? -0.747 14.164 22.781 1 95.19 257 SER A O 1
ATOM 1961 N N . GLY A 1 258 ? -2.408 13.875 24.188 1 94.38 258 GLY A N 1
ATOM 1962 C CA . GLY A 1 258 ? -1.707 14.406 25.344 1 94.38 258 GLY A CA 1
ATOM 1963 C C . GLY A 1 258 ? -0.47 13.609 25.703 1 94.38 258 GLY A C 1
ATOM 1964 O O . GLY A 1 258 ? 0.458 14.141 26.328 1 94.38 258 GLY A O 1
ATOM 1965 N N . ASN A 1 259 ? -0.45 12.383 25.438 1 92.56 259 ASN A N 1
ATOM 1966 C CA . ASN A 1 259 ? 0.691 11.531 25.766 1 92.56 259 ASN A CA 1
ATOM 1967 C C . ASN A 1 259 ? 1.32 10.93 24.516 1 92.56 259 ASN A C 1
ATOM 1969 O O . ASN A 1 259 ? 1.724 9.766 24.516 1 92.56 259 ASN A O 1
ATOM 1973 N N . ASP A 1 260 ? 1.259 11.688 23.484 1 91.69 260 ASP A N 1
ATOM 1974 C CA . ASP A 1 260 ? 1.827 11.266 22.203 1 91.69 260 ASP A CA 1
ATOM 1975 C C . ASP A 1 260 ? 3.352 11.227 22.266 1 91.69 260 ASP A C 1
ATOM 1977 O O . ASP A 1 260 ? 3.994 12.242 22.531 1 91.69 260 ASP A O 1
ATOM 1981 N N . ALA A 1 261 ? 3.955 10.086 22 1 86.44 261 ALA A N 1
ATOM 1982 C CA . ALA A 1 261 ? 5.395 9.867 22.125 1 86.44 261 ALA A CA 1
ATOM 1983 C C . ALA A 1 261 ? 6.148 10.578 21 1 86.44 261 ALA A C 1
ATOM 1985 O O . ALA A 1 261 ? 7.371 10.734 21.062 1 86.44 261 ALA A O 1
ATOM 1986 N N . THR A 1 262 ? 5.457 11.031 19.984 1 87.81 262 THR A N 1
ATOM 1987 C CA . THR A 1 262 ? 6.09 11.703 18.859 1 87.81 262 THR A CA 1
ATOM 1988 C C . THR A 1 262 ? 6.574 13.094 19.25 1 87.81 262 THR A C 1
ATOM 1990 O O . THR A 1 262 ? 7.492 13.641 18.641 1 87.81 262 THR A O 1
ATOM 1993 N N . TYR A 1 263 ? 5.969 13.633 20.266 1 91 263 TYR A N 1
ATOM 1994 C CA . TYR A 1 263 ? 6.418 14.938 20.75 1 91 263 TYR A CA 1
ATOM 1995 C C . TYR A 1 263 ? 7.723 14.797 21.531 1 91 263 TYR A C 1
ATOM 1997 O O . TYR A 1 263 ? 7.844 13.945 22.406 1 91 263 TYR A O 1
ATOM 2005 N N . PRO A 1 264 ? 8.633 15.648 21.172 1 90.19 264 PRO A N 1
ATOM 2006 C CA . PRO A 1 264 ? 9.719 15.766 22.156 1 90.19 264 PRO A CA 1
ATOM 2007 C C . PRO A 1 264 ? 9.219 16.203 23.531 1 90.19 264 PRO A C 1
ATOM 2009 O O . PRO A 1 264 ? 8.172 16.844 23.641 1 90.19 264 PRO A O 1
ATOM 2012 N N . GLU A 1 265 ? 10 15.922 24.531 1 90.69 265 GLU A N 1
ATOM 2013 C CA . GLU A 1 265 ? 9.562 16.156 25.891 1 90.69 265 GLU A CA 1
ATOM 2014 C C . GLU A 1 265 ? 9.25 17.641 26.125 1 90.69 265 GLU A C 1
ATOM 2016 O O . GLU A 1 265 ? 8.25 17.969 26.781 1 90.69 265 GLU A O 1
ATOM 2021 N N . HIS A 1 266 ? 10.047 18.484 25.641 1 92.25 266 HIS A N 1
ATOM 2022 C CA . HIS A 1 266 ? 9.852 19.906 25.859 1 92.25 266 HIS A CA 1
ATOM 2023 C C . HIS A 1 266 ? 8.586 20.422 25.172 1 92.25 266 HIS A C 1
ATOM 2025 O O . HIS A 1 266 ? 7.977 21.391 25.641 1 92.25 266 HIS A O 1
ATOM 2031 N N . VAL A 1 267 ? 8.188 19.797 24.094 1 94.31 267 VAL A N 1
ATOM 2032 C CA . VAL A 1 267 ? 6.961 20.172 23.391 1 94.31 267 VAL A CA 1
ATOM 2033 C C . VAL A 1 267 ? 5.754 19.578 24.125 1 94.31 267 VAL A C 1
ATOM 2035 O O . VAL A 1 267 ? 4.73 20.25 24.281 1 94.31 267 VAL A O 1
ATOM 2038 N N . LYS A 1 268 ? 5.895 18.344 24.547 1 91.44 268 LYS A N 1
ATOM 2039 C CA . LYS A 1 268 ? 4.816 17.641 25.234 1 91.44 268 LYS A CA 1
ATOM 2040 C C . LYS A 1 268 ? 4.371 18.422 26.469 1 91.44 268 LYS A C 1
ATOM 2042 O O . LYS A 1 268 ? 3.18 18.484 26.781 1 91.44 268 LYS A O 1
ATOM 2047 N N . LEU A 1 269 ? 5.285 19.078 27.125 1 92.19 269 LEU A N 1
ATOM 2048 C CA . LEU A 1 269 ? 5.012 19.828 28.344 1 92.19 269 LEU A CA 1
ATOM 2049 C C . LEU A 1 269 ? 4.281 21.125 28.031 1 92.19 269 LEU A C 1
ATOM 2051 O O . LEU A 1 269 ? 3.668 21.734 28.906 1 92.19 269 LEU A O 1
ATOM 2055 N N . GLN A 1 270 ? 4.297 21.547 26.797 1 95.31 270 GLN A N 1
ATOM 2056 C CA . GLN A 1 270 ? 3.711 22.828 26.406 1 95.31 270 GLN A CA 1
ATOM 2057 C C . GLN A 1 270 ? 2.629 22.641 25.344 1 95.31 270 GLN A C 1
ATOM 2059 O O . GLN A 1 270 ? 2.488 23.469 24.438 1 95.31 270 GLN A O 1
ATOM 2064 N N . LEU A 1 271 ? 1.906 21.562 25.391 1 96.75 271 LEU A N 1
ATOM 2065 C CA . LEU A 1 271 ? 0.897 21.25 24.375 1 96.75 271 LEU A CA 1
ATOM 2066 C C . LEU A 1 271 ? -0.207 22.312 24.375 1 96.75 271 LEU A C 1
ATOM 2068 O O . LEU A 1 271 ? -0.707 22.688 23.312 1 96.75 271 LEU A O 1
ATOM 2072 N N . PRO A 1 272 ? -0.632 22.828 25.594 1 97.19 272 PRO A N 1
ATOM 2073 C CA . PRO A 1 272 ? -1.639 23.891 25.562 1 97.19 272 PRO A CA 1
ATOM 2074 C C . PRO A 1 272 ? -1.175 25.125 24.797 1 97.19 272 PRO A C 1
ATOM 2076 O O . PRO A 1 272 ? -1.961 25.734 24.062 1 97.19 272 PRO A O 1
ATOM 2079 N N . ALA A 1 273 ? 0.077 25.438 24.953 1 97.38 273 ALA A N 1
ATOM 2080 C CA . ALA A 1 273 ? 0.63 26.562 24.219 1 97.38 273 ALA A CA 1
ATOM 2081 C C . ALA A 1 273 ? 0.667 26.281 22.719 1 97.38 273 ALA A C 1
ATOM 2083 O O . ALA A 1 273 ? 0.419 27.172 21.906 1 97.38 273 ALA A O 1
ATOM 2084 N N . LEU A 1 274 ? 1.042 25.062 22.375 1 97.44 274 LEU A N 1
ATOM 2085 C CA . LEU A 1 274 ? 1.081 24.672 20.969 1 97.44 274 LEU A CA 1
ATOM 2086 C C . LEU A 1 274 ? -0.308 24.75 20.344 1 97.44 274 LEU A C 1
ATOM 2088 O O . LEU A 1 274 ? -0.469 25.281 19.25 1 97.44 274 LEU A O 1
ATOM 2092 N N . LEU A 1 275 ? -1.312 24.203 21.031 1 97.88 275 LEU A N 1
ATOM 2093 C CA . LEU A 1 275 ? -2.689 24.281 20.562 1 97.88 275 LEU A CA 1
ATOM 2094 C C . LEU A 1 275 ? -3.123 25.719 20.359 1 97.88 275 LEU A C 1
ATOM 2096 O O . LEU A 1 275 ? -3.771 26.047 19.359 1 97.88 275 LEU A O 1
ATOM 2100 N N . GLU A 1 276 ? -2.816 26.578 21.281 1 97.44 276 GLU A N 1
ATOM 2101 C CA . GLU A 1 276 ? -3.156 28 21.188 1 97.44 276 GLU A CA 1
ATOM 2102 C C . GLU A 1 276 ? -2.527 28.641 19.953 1 97.44 276 GLU A C 1
ATOM 2104 O O . GLU A 1 276 ? -3.146 29.484 19.297 1 97.44 276 GLU A O 1
ATOM 2109 N N . ARG A 1 277 ? -1.301 28.281 19.656 1 97.75 277 ARG A N 1
ATOM 2110 C CA . ARG A 1 277 ? -0.634 28.797 18.453 1 97.75 277 ARG A CA 1
ATOM 2111 C C . ARG A 1 277 ? -1.39 28.391 17.188 1 97.75 277 ARG A C 1
ATOM 2113 O O . ARG A 1 277 ? -1.563 29.219 16.281 1 97.75 277 ARG A O 1
ATOM 2120 N N . PHE A 1 278 ? -1.8 27.094 17.141 1 97.69 278 PHE A N 1
ATOM 2121 C CA . PHE A 1 278 ? -2.562 26.625 15.992 1 97.69 278 PHE A CA 1
ATOM 2122 C C . PHE A 1 278 ? -3.879 27.391 15.867 1 97.69 278 PHE A C 1
ATOM 2124 O O . PHE A 1 278 ? -4.246 27.828 14.781 1 97.69 278 PHE A O 1
ATOM 2131 N N . GLU A 1 279 ? -4.59 27.578 16.953 1 97 279 GLU A N 1
ATOM 2132 C CA . GLU A 1 279 ? -5.871 28.281 16.969 1 97 279 GLU A CA 1
ATOM 2133 C C . GLU A 1 279 ? -5.707 29.75 16.562 1 97 279 GLU A C 1
ATOM 2135 O O . GLU A 1 279 ? -6.504 30.281 15.789 1 97 279 GLU A O 1
ATOM 2140 N N . THR A 1 280 ? -4.664 30.344 17.109 1 96.75 280 THR A N 1
ATOM 2141 C CA . THR A 1 280 ? -4.41 31.75 16.812 1 96.75 280 THR A CA 1
ATOM 2142 C C . THR A 1 280 ? -4.098 31.953 15.336 1 96.75 280 THR A C 1
ATOM 2144 O O . THR A 1 280 ? -4.473 32.969 14.742 1 96.75 280 THR A O 1
ATOM 2147 N N . ALA A 1 281 ? -3.41 31 14.758 1 97.25 281 ALA A N 1
ATOM 2148 C CA . ALA A 1 281 ? -3.018 31.078 13.359 1 97.25 281 ALA A CA 1
ATOM 2149 C C . ALA A 1 281 ? -4.199 30.781 12.438 1 97.25 281 ALA A C 1
ATOM 2151 O O . ALA A 1 281 ? -4.148 31.078 11.242 1 97.25 281 ALA A O 1
ATOM 2152 N N . THR A 1 282 ? -5.266 30.203 12.961 1 97.06 282 THR A N 1
ATOM 2153 C CA . THR A 1 282 ? -6.473 29.891 12.203 1 97.06 282 THR A CA 1
ATOM 2154 C C . THR A 1 282 ? -7.406 31.094 12.156 1 97.06 282 THR A C 1
ATOM 2156 O O . THR A 1 282 ? -7.598 31.781 13.164 1 97.06 282 THR A O 1
ATOM 2159 N N . PRO A 1 283 ? -7.98 31.406 10.992 1 95.81 283 PRO A N 1
ATOM 2160 C CA . PRO A 1 283 ? -8.961 32.5 10.953 1 95.81 283 PRO A CA 1
ATOM 2161 C C . PRO A 1 283 ? -10.039 32.375 12.023 1 95.81 283 PRO A C 1
ATOM 2163 O O . PRO A 1 283 ? -10.594 31.281 12.203 1 95.81 283 PRO A O 1
ATOM 2166 N N . ALA A 1 284 ? -10.43 33.375 12.672 1 93.62 284 ALA A N 1
ATOM 2167 C CA . ALA A 1 284 ? -11.227 33.375 13.898 1 93.62 284 ALA A CA 1
ATOM 2168 C C . ALA A 1 284 ? -12.578 32.719 13.672 1 93.62 284 ALA A C 1
ATOM 2170 O O . ALA A 1 284 ? -12.992 31.859 14.461 1 93.62 284 ALA A O 1
ATOM 2171 N N . PRO A 1 285 ? -13.273 32.969 12.594 1 93.56 285 PRO A N 1
ATOM 2172 C CA . PRO A 1 285 ? -14.594 32.344 12.414 1 93.56 285 PRO A CA 1
ATOM 2173 C C . PRO A 1 285 ? -14.516 30.844 12.219 1 93.56 285 PRO A C 1
ATOM 2175 O O . PRO A 1 285 ? -15.531 30.156 12.336 1 93.56 285 PRO A O 1
ATOM 2178 N N . CYS A 1 286 ? -13.328 30.359 11.891 1 95.69 286 CYS A N 1
ATOM 2179 C CA . CYS A 1 286 ? -13.18 28.953 11.539 1 95.69 286 CYS A CA 1
ATOM 2180 C C . CYS A 1 286 ? -12.703 28.141 12.734 1 95.69 286 CYS A C 1
ATOM 2182 O O . CYS A 1 286 ? -12.609 26.922 12.656 1 95.69 286 CYS A O 1
ATOM 2184 N N . ARG A 1 287 ? -12.5 28.766 13.844 1 95.56 287 ARG A N 1
ATOM 2185 C CA . ARG A 1 287 ? -12 28.094 15.039 1 95.56 287 ARG A CA 1
ATOM 2186 C C . ARG A 1 287 ? -13.109 27.297 15.719 1 95.56 287 ARG A C 1
ATOM 2188 O O . ARG A 1 287 ? -14.141 27.859 16.094 1 95.56 287 ARG A O 1
ATOM 2195 N N . SER A 1 288 ? -12.844 26.094 15.891 1 95.81 288 SER A N 1
ATOM 2196 C CA . SER A 1 288 ? -13.844 25.25 16.531 1 95.81 288 SER A CA 1
ATOM 2197 C C . SER A 1 288 ? -13.695 25.297 18.062 1 95.81 288 SER A C 1
ATOM 2199 O O . SER A 1 288 ? -12.586 25.188 18.578 1 95.81 288 SER A O 1
ATOM 2201 N N . ARG A 1 289 ? -14.828 25.344 18.766 1 94.5 289 ARG A N 1
ATOM 2202 C CA . ARG A 1 289 ? -14.836 25.312 20.219 1 94.5 289 ARG A CA 1
ATOM 2203 C C . ARG A 1 289 ? -14.523 23.906 20.734 1 94.5 289 ARG A C 1
ATOM 2205 O O . ARG A 1 289 ? -14.273 23.719 21.938 1 94.5 289 ARG A O 1
ATOM 2212 N N . PHE A 1 290 ? -14.477 22.922 19.859 1 96.81 290 PHE A N 1
ATOM 2213 C CA . PHE A 1 290 ? -14.289 21.531 20.281 1 96.81 290 PHE A CA 1
ATOM 2214 C C . PHE A 1 290 ? -12.812 21.141 20.219 1 96.81 290 PHE A C 1
ATOM 2216 O O . PHE A 1 290 ? -12.445 20.031 20.578 1 96.81 290 PHE A O 1
ATOM 2223 N N . SER A 1 291 ? -11.945 22.078 19.719 1 97.81 291 SER A N 1
ATOM 2224 C CA . SER A 1 291 ? -10.508 21.797 19.734 1 97.81 291 SER A CA 1
ATOM 2225 C C . SER A 1 291 ? -10.039 21.469 21.156 1 97.81 291 SER A C 1
ATOM 2227 O O . SER A 1 291 ? -10.508 22.062 22.125 1 97.81 291 SER A O 1
ATOM 2229 N N . CYS A 1 292 ? -9.086 20.469 21.203 1 97.5 292 CYS A N 1
ATOM 2230 C CA . CYS A 1 292 ? -8.758 20.016 22.547 1 97.5 292 CYS A CA 1
ATOM 2231 C C . CYS A 1 292 ? -7.441 19.25 22.547 1 97.5 292 CYS A C 1
ATOM 2233 O O . CYS A 1 292 ? -6.871 18.969 21.5 1 97.5 292 CYS A O 1
ATOM 2235 N N . ILE A 1 293 ? -6.957 19.062 23.734 1 97.81 293 ILE A N 1
ATOM 2236 C CA . ILE A 1 293 ? -5.938 18.062 24.047 1 97.81 293 ILE A CA 1
ATOM 2237 C C . ILE A 1 293 ? -6.578 16.859 24.734 1 97.81 293 ILE A C 1
ATOM 2239 O O . ILE A 1 293 ? -7.184 17 25.797 1 97.81 293 ILE A O 1
ATOM 2243 N N . VAL A 1 294 ? -6.504 15.711 24.078 1 97.44 294 VAL A N 1
ATOM 2244 C CA . VAL A 1 294 ? -7.07 14.5 24.672 1 97.44 294 VAL A CA 1
ATOM 2245 C C . VAL A 1 294 ? -6.121 13.945 25.734 1 97.44 294 VAL A C 1
ATOM 2247 O O . VAL A 1 294 ? -5.043 13.438 25.406 1 97.44 294 VAL A O 1
ATOM 2250 N N . PRO A 1 295 ? -6.555 13.992 26.953 1 94.62 295 PRO A N 1
ATOM 2251 C CA . PRO A 1 295 ? -5.645 13.609 28.031 1 94.62 295 PRO A CA 1
ATOM 2252 C C . PRO A 1 295 ? -5.234 12.141 27.969 1 94.62 295 PRO A C 1
ATOM 2254 O O . PRO A 1 295 ? -6.055 11.281 27.625 1 94.62 295 PRO A O 1
ATOM 2257 N N . ASN A 1 296 ? -3.998 11.828 28.266 1 93.06 296 ASN A N 1
ATOM 2258 C CA . ASN A 1 296 ? -3.443 10.484 28.391 1 93.06 296 ASN A CA 1
ATOM 2259 C C . ASN A 1 296 ? -3.574 9.703 27.094 1 93.06 296 ASN A C 1
ATOM 2261 O O . ASN A 1 296 ? -3.602 8.469 27.094 1 93.06 296 ASN A O 1
ATOM 2265 N N . ALA A 1 297 ? -3.699 10.43 26.047 1 94.06 297 ALA A N 1
ATOM 2266 C CA . ALA A 1 297 ? -3.904 9.797 24.75 1 94.06 297 ALA A CA 1
ATOM 2267 C C . ALA A 1 297 ? -2.574 9.523 24.047 1 94.06 297 ALA A C 1
ATOM 2269 O O . ALA A 1 297 ? -1.714 10.406 23.969 1 94.06 297 ALA A O 1
ATOM 2270 N N . SER A 1 298 ? -2.436 8.273 23.625 1 91 298 SER A N 1
ATOM 2271 C CA . SER A 1 298 ? -1.332 7.977 22.703 1 91 298 SER A CA 1
ATOM 2272 C C . SER A 1 298 ? -1.623 8.484 21.297 1 91 298 SER A C 1
ATOM 2274 O O . SER A 1 298 ? -2.676 9.078 21.062 1 91 298 SER A O 1
ATOM 2276 N N . HIS A 1 299 ? -0.684 8.312 20.484 1 87.56 299 HIS A N 1
ATOM 2277 C CA . HIS A 1 299 ? -0.775 8.836 19.125 1 87.56 299 HIS A CA 1
ATOM 2278 C C . HIS A 1 299 ? -2.004 8.289 18.406 1 87.56 299 HIS A C 1
ATOM 2280 O O . HIS A 1 299 ? -2.717 9.039 17.734 1 87.56 299 HIS A O 1
ATOM 2286 N N . ASP A 1 300 ? -2.303 7 18.484 1 86.25 300 ASP A N 1
ATOM 2287 C CA . ASP A 1 300 ? -3.352 6.344 17.719 1 86.25 300 ASP A CA 1
ATOM 2288 C C . ASP A 1 300 ? -4.625 6.188 18.547 1 86.25 300 ASP A C 1
ATOM 2290 O O . ASP A 1 300 ? -5.594 5.57 18.094 1 86.25 300 ASP A O 1
ATOM 2294 N N . LEU A 1 301 ? -4.633 6.699 19.75 1 90.25 301 LEU A N 1
ATOM 2295 C CA . LEU A 1 301 ? -5.797 6.598 20.625 1 90.25 301 LEU A CA 1
ATOM 2296 C C . LEU A 1 301 ? -6.203 5.141 20.828 1 90.25 301 LEU A C 1
ATOM 2298 O O . LEU A 1 301 ? -7.371 4.789 20.656 1 90.25 301 LEU A O 1
ATOM 2302 N N . ASP A 1 302 ? -5.27 4.332 21.125 1 86.19 302 ASP A N 1
ATOM 2303 C CA . ASP A 1 302 ? -5.52 2.912 21.344 1 86.19 302 ASP A CA 1
ATOM 2304 C C . ASP A 1 302 ? -6.188 2.68 22.703 1 86.19 302 ASP A C 1
ATOM 2306 O O . ASP A 1 302 ? -6.754 1.612 22.938 1 86.19 302 ASP A O 1
ATOM 2310 N N . GLU A 1 303 ? -6.234 3.676 23.516 1 89.81 303 GLU A N 1
ATOM 2311 C CA . GLU A 1 303 ? -6.859 3.594 24.844 1 89.81 303 GLU A CA 1
ATOM 2312 C C . GLU A 1 303 ? -8.352 3.895 24.766 1 89.81 303 GLU A C 1
ATOM 2314 O O . GLU A 1 303 ? -8.766 4.844 24.094 1 89.81 303 GLU A O 1
ATOM 2319 N N . PRO A 1 304 ? -9.133 3.15 25.453 1 92.12 304 PRO A N 1
ATOM 2320 C CA . PRO A 1 304 ? -10.586 3.289 25.359 1 92.12 304 PRO A CA 1
ATOM 2321 C C . PRO A 1 304 ? -11.078 4.672 25.781 1 92.12 304 PRO A C 1
ATOM 2323 O O . PRO A 1 304 ? -11.891 5.281 25.078 1 92.12 304 PRO A O 1
ATOM 2326 N N . GLU A 1 305 ? -10.578 5.172 26.875 1 94.31 305 GLU A N 1
ATOM 2327 C CA . GLU A 1 305 ? -11.102 6.434 27.391 1 94.31 305 GLU A CA 1
ATOM 2328 C C . GLU A 1 305 ? -10.695 7.602 26.484 1 94.31 305 GLU A C 1
ATOM 2330 O O . GLU A 1 305 ? -11.539 8.398 26.094 1 94.31 305 GLU A O 1
ATOM 2335 N N . PRO A 1 306 ? -9.406 7.723 26.172 1 95.06 306 PRO A N 1
ATOM 2336 C CA . PRO A 1 306 ? -9.031 8.773 25.219 1 95.06 306 PRO A CA 1
ATOM 2337 C C . PRO A 1 306 ? -9.797 8.68 23.906 1 95.06 306 PRO A C 1
ATOM 2339 O O . PRO A 1 306 ? -10.211 9.703 23.359 1 95.06 306 PRO A O 1
ATOM 2342 N N . ALA A 1 307 ? -9.977 7.484 23.406 1 95.88 307 ALA A N 1
ATOM 2343 C CA . ALA A 1 307 ? -10.742 7.297 22.172 1 95.88 307 ALA A CA 1
ATOM 2344 C C . ALA A 1 307 ? -12.164 7.812 22.328 1 95.88 307 ALA A C 1
ATOM 2346 O O . ALA A 1 307 ? -12.688 8.484 21.438 1 95.88 307 ALA A O 1
ATOM 2347 N N . ARG A 1 308 ? -12.781 7.516 23.406 1 96.44 308 ARG A N 1
ATOM 2348 C CA . ARG A 1 308 ? -14.141 7.973 23.672 1 96.44 308 ARG A CA 1
ATOM 2349 C C . ARG A 1 308 ? -14.211 9.5 23.719 1 96.44 308 ARG A C 1
ATOM 2351 O O . ARG A 1 308 ? -15.133 10.102 23.172 1 96.44 308 ARG A O 1
ATOM 2358 N N . VAL A 1 309 ? -13.266 10.094 24.422 1 97.12 309 VAL A N 1
ATOM 2359 C CA . VAL A 1 309 ? -13.211 11.547 24.531 1 97.12 309 VAL A CA 1
ATOM 2360 C C . VAL A 1 309 ? -13.125 12.172 23.125 1 97.12 309 VAL A C 1
ATOM 2362 O O . VAL A 1 309 ? -13.852 13.117 22.828 1 97.12 309 VAL A O 1
ATOM 2365 N N . PHE A 1 310 ? -12.258 11.672 22.328 1 97.44 310 PHE A N 1
ATOM 2366 C CA . PHE A 1 310 ? -12.086 12.188 20.984 1 97.44 310 PHE A CA 1
ATOM 2367 C C . PHE A 1 310 ? -13.367 12.023 20.172 1 97.44 310 PHE A C 1
ATOM 2369 O O . PHE A 1 310 ? -13.805 12.953 19.484 1 97.44 310 PHE A O 1
ATOM 2376 N N . VAL A 1 311 ? -13.961 10.789 20.219 1 98.06 311 VAL A N 1
ATOM 2377 C CA . VAL A 1 311 ? -15.188 10.492 19.484 1 98.06 311 VAL A CA 1
ATOM 2378 C C . VAL A 1 311 ? -16.281 11.461 19.906 1 98.06 311 VAL A C 1
ATOM 2380 O O . VAL A 1 311 ? -17.047 11.961 19.062 1 98.06 311 VAL A O 1
ATOM 2383 N N . ASP A 1 312 ? -16.359 11.789 21.141 1 97.69 312 ASP A N 1
ATOM 2384 C CA . ASP A 1 312 ? -17.344 12.742 21.641 1 97.69 312 ASP A CA 1
ATOM 2385 C C . ASP A 1 312 ? -17.109 14.133 21.062 1 97.69 312 ASP A C 1
ATOM 2387 O O . ASP A 1 312 ? -18.062 14.828 20.703 1 97.69 312 ASP A O 1
ATOM 2391 N N . LYS A 1 313 ? -15.875 14.555 21.016 1 97.88 313 LYS A N 1
ATOM 2392 C CA . LYS A 1 313 ? -15.547 15.852 20.438 1 97.88 313 LYS A CA 1
ATOM 2393 C C . LYS A 1 313 ? -15.922 15.914 18.969 1 97.88 313 LYS A C 1
ATOM 2395 O O . LYS A 1 313 ? -16.453 16.922 18.5 1 97.88 313 LYS A O 1
ATOM 2400 N N . VAL A 1 314 ? -15.672 14.828 18.234 1 98.12 314 VAL A N 1
ATOM 2401 C CA . VAL A 1 314 ? -15.992 14.773 16.812 1 98.12 314 VAL A CA 1
ATOM 2402 C C . VAL A 1 314 ? -17.516 14.859 16.625 1 98.12 314 VAL A C 1
ATOM 2404 O O . VAL A 1 314 ? -17.984 15.609 15.766 1 98.12 314 VAL A O 1
ATOM 2407 N N . THR A 1 315 ? -18.281 14.094 17.438 1 97.69 315 THR A N 1
ATOM 2408 C CA . THR A 1 315 ? -19.734 14.109 17.312 1 97.69 315 THR A CA 1
ATOM 2409 C C . THR A 1 315 ? -20.297 15.492 17.641 1 97.69 315 THR A C 1
ATOM 2411 O O . THR A 1 315 ? -21.219 15.977 16.984 1 97.69 315 THR A O 1
ATOM 2414 N N . GLY A 1 316 ? -19.703 16.172 18.656 1 97.06 316 GLY A N 1
ATOM 2415 C CA . GLY A 1 316 ? -20.094 17.547 18.953 1 97.06 316 GLY A CA 1
ATOM 2416 C C . GLY A 1 316 ? -19.828 18.516 17.812 1 97.06 316 GLY A C 1
ATOM 2417 O O . GLY A 1 316 ? -20.656 19.359 17.5 1 97.06 316 GLY A O 1
ATOM 2418 N N . PHE A 1 317 ? -18.703 18.422 17.234 1 97.88 317 PHE A N 1
ATOM 2419 C CA . PHE A 1 317 ? -18.312 19.25 16.109 1 97.88 317 PHE A CA 1
ATOM 2420 C C . PHE A 1 317 ? -19.281 19.078 14.938 1 97.88 317 PHE A C 1
ATOM 2422 O O . PHE A 1 317 ? -19.734 20.078 14.359 1 97.88 317 PHE A O 1
ATOM 2429 N N . LEU A 1 318 ? -19.625 17.797 14.562 1 97.62 318 LEU A N 1
ATOM 2430 C CA . LEU A 1 318 ? -20.5 17.5 13.438 1 97.62 318 LEU A CA 1
ATOM 2431 C C . LEU A 1 318 ? -21.922 18.016 13.703 1 97.62 318 LEU A C 1
ATOM 2433 O O . LEU A 1 318 ? -22.562 18.562 12.797 1 97.62 318 LEU A O 1
ATOM 2437 N N . GLN A 1 319 ? -22.391 17.891 14.906 1 95.31 319 GLN A N 1
ATOM 2438 C CA . GLN A 1 319 ? -23.703 18.406 15.266 1 95.31 319 GLN A CA 1
ATOM 2439 C C . GLN A 1 319 ? -23.766 19.922 15.18 1 95.31 319 GLN A C 1
ATOM 2441 O O . GLN A 1 319 ? -24.797 20.5 14.852 1 95.31 319 GLN A O 1
ATOM 2446 N N . GLY A 1 320 ? -22.641 20.516 15.461 1 91.88 320 GLY A N 1
ATOM 2447 C CA . GLY A 1 320 ? -22.562 21.969 15.469 1 91.88 320 GLY A CA 1
ATOM 2448 C C . GLY A 1 320 ? -22.531 22.578 14.07 1 91.88 320 GLY A C 1
ATOM 2449 O O . GLY A 1 320 ? -22.734 23.781 13.906 1 91.88 320 GLY A O 1
ATOM 2450 N N . LEU A 1 321 ? -22.234 21.766 13.055 1 90.94 321 LEU A N 1
ATOM 2451 C CA . LEU A 1 321 ? -22.156 22.266 11.688 1 90.94 321 LEU A CA 1
ATOM 2452 C C . LEU A 1 321 ? -23.547 22.625 11.164 1 90.94 321 LEU A C 1
ATOM 2454 O O . LEU A 1 321 ? -23.672 23.422 10.234 1 90.94 321 LEU A O 1
ATOM 2458 N N . ASP A 1 322 ? -24.656 21.953 11.469 1 68.44 322 ASP A N 1
ATOM 2459 C CA . ASP A 1 322 ? -26.016 22.25 11.055 1 68.44 322 ASP A CA 1
ATOM 2460 C C . ASP A 1 322 ? -26.469 23.609 11.602 1 68.44 322 ASP A C 1
ATOM 2462 O O . ASP A 1 322 ? -27.297 24.297 10.984 1 68.44 322 ASP A O 1
ATOM 2466 N N . GLU A 1 323 ? -25.906 23.891 12.742 1 56.41 323 GLU A N 1
ATOM 2467 C CA . GLU A 1 323 ? -26.328 25.156 13.32 1 56.41 323 GLU A CA 1
ATOM 2468 C C . GLU A 1 323 ? -25.688 26.344 12.594 1 56.41 323 GLU A C 1
ATOM 2470 O O . GLU A 1 323 ? -24.547 26.234 12.117 1 56.41 323 GLU A O 1
ATOM 2475 N N . LYS A 1 324 ? -26.391 27.094 11.812 1 46.69 324 LYS A N 1
ATOM 2476 C CA . LYS A 1 324 ? -26.094 28.203 10.914 1 46.69 324 LYS A CA 1
ATOM 2477 C C . LYS A 1 324 ? -24.859 28.969 11.375 1 46.69 324 LYS A C 1
ATOM 2479 O O . LYS A 1 324 ? -24.906 29.688 12.383 1 46.69 324 LYS A O 1
ATOM 2484 N N . PHE A 1 325 ? -23.672 28.453 11.211 1 41 325 PHE A N 1
ATOM 2485 C CA . PHE A 1 325 ? -22.594 29.438 11.109 1 41 325 PHE A CA 1
ATOM 2486 C C . PHE A 1 325 ? -22.906 30.469 10.039 1 41 325 PHE A C 1
ATOM 2488 O O . PHE A 1 325 ? -22.891 30.172 8.844 1 41 325 PHE A O 1
ATOM 2495 N N . PHE A 1 326 ? -23.812 31.297 10.273 1 32.91 326 PHE A N 1
ATOM 2496 C CA . PHE A 1 326 ? -24.016 32.531 9.492 1 32.91 326 PHE A CA 1
ATOM 2497 C C . PHE A 1 326 ? -22.719 33.281 9.359 1 32.91 326 PHE A C 1
ATOM 2499 O O . PHE A 1 326 ? -22.234 33.875 10.32 1 32.91 326 PHE A O 1
ATOM 2506 N N . LEU A 1 327 ? -21.672 32.812 8.828 1 35.62 327 LEU A N 1
ATOM 2507 C CA . LEU A 1 327 ? -20.641 33.719 8.406 1 35.62 327 LEU A CA 1
ATOM 2508 C C . LEU A 1 327 ? -21.25 35 7.832 1 35.62 327 LEU A C 1
ATOM 2510 O O . LEU A 1 327 ? -21.906 34.969 6.789 1 35.62 327 LEU A O 1
ATOM 2514 N N . THR A 1 328 ? -21.812 35.906 8.656 1 30.61 328 THR A N 1
ATOM 2515 C CA . THR A 1 328 ? -22.141 37.281 8.336 1 30.61 328 THR A CA 1
ATOM 2516 C C . THR A 1 328 ? -20.953 38 7.684 1 30.61 328 THR A C 1
ATOM 2518 O O . THR A 1 328 ? -20.562 39.094 8.102 1 30.61 328 THR A O 1
ATOM 2521 N N . HIS A 1 329 ? -19.938 37.438 7.262 1 31.69 329 HIS A N 1
ATOM 2522 C CA . HIS A 1 329 ? -18.984 38.375 6.664 1 31.69 329 HIS A CA 1
ATOM 2523 C C . HIS A 1 329 ? -19.625 39.188 5.555 1 31.69 329 HIS A C 1
ATOM 2525 O O . HIS A 1 329 ? -19.703 38.75 4.41 1 31.69 329 HIS A O 1
ATOM 2531 N N . ALA A 1 330 ? -20.719 40 5.855 1 27.61 330 ALA A N 1
ATOM 2532 C CA . ALA A 1 330 ? -20.891 41.156 4.98 1 27.61 330 ALA A CA 1
ATOM 2533 C C . ALA A 1 330 ? -19.672 42.062 5.023 1 27.61 330 ALA A C 1
ATOM 2535 O O . ALA A 1 330 ? -19.484 42.844 5.977 1 27.61 330 ALA A O 1
ATOM 2536 N N . LEU A 1 331 ? -18.438 41.719 4.906 1 28.25 331 LEU A N 1
ATOM 2537 C CA . LEU A 1 331 ? -17.453 42.781 4.773 1 28.25 331 LEU A CA 1
ATOM 2538 C C . LEU A 1 331 ? -17.938 43.875 3.828 1 28.25 331 LEU A C 1
ATOM 2540 O O . LEU A 1 331 ? -18.375 43.562 2.713 1 28.25 331 LEU A O 1
ATOM 2544 N N . PRO A 1 332 ? -18.391 45 4.332 1 24.28 332 PRO A N 1
ATOM 2545 C CA . PRO A 1 332 ? -18.688 46.188 3.533 1 24.28 332 PRO A CA 1
ATOM 2546 C C . PRO A 1 332 ? -17.562 46.531 2.549 1 24.28 332 PRO A C 1
ATOM 2548 O O . PRO A 1 332 ? -16.391 46.312 2.848 1 24.28 332 PRO A O 1
ATOM 2551 N N . ALA A 1 333 ? -17.766 46.344 1.279 1 25.97 333 ALA A N 1
ATOM 2552 C CA . ALA A 1 333 ? -16.906 46.75 0.159 1 25.97 333 ALA A CA 1
ATOM 2553 C C . ALA A 1 333 ? -16.391 48.156 0.334 1 25.97 333 ALA A C 1
ATOM 2555 O O . ALA A 1 333 ? -17.156 49.125 0.26 1 25.97 333 ALA A O 1
ATOM 2556 N N . ALA A 1 334 ? -15.695 48.438 1.373 1 23.47 334 ALA A N 1
ATOM 2557 C CA . ALA A 1 334 ? -15.141 49.781 1.473 1 23.47 334 ALA A CA 1
ATOM 2558 C C . ALA A 1 334 ? -14.594 50.25 0.127 1 23.47 334 ALA A C 1
ATOM 2560 O O . ALA A 1 334 ? -13.773 49.562 -0.49 1 23.47 334 ALA A O 1
ATOM 2561 N N . THR A 1 335 ? -15.406 51.062 -0.58 1 23.34 335 THR A N 1
ATOM 2562 C CA . THR A 1 335 ? -15.25 51.812 -1.821 1 23.34 335 THR A CA 1
ATOM 2563 C C . THR A 1 335 ? -14.008 52.688 -1.768 1 23.34 335 THR A C 1
ATOM 2565 O O . THR A 1 335 ? -13.938 53.719 -2.441 1 23.34 335 THR A O 1
ATOM 2568 N N . ARG A 1 336 ? -13.008 52.281 -1.068 1 21.28 336 ARG A N 1
ATOM 2569 C CA . ARG A 1 336 ? -12.078 53.406 -1.031 1 21.28 336 ARG A CA 1
ATOM 2570 C C . ARG A 1 336 ? -11.773 53.906 -2.438 1 21.28 336 ARG A C 1
ATOM 2572 O O . ARG A 1 336 ? -11.484 53.094 -3.336 1 21.28 336 ARG A O 1
ATOM 2579 N N . PRO A 1 337 ? -12.203 55.094 -2.766 1 21.8 337 PRO A N 1
ATOM 2580 C CA . PRO A 1 337 ? -12.102 55.812 -4.047 1 21.8 337 PRO A CA 1
ATOM 2581 C C . PRO A 1 337 ? -10.664 55.906 -4.559 1 21.8 337 PRO A C 1
ATOM 2583 O O . PRO A 1 337 ? -9.789 56.406 -3.859 1 21.8 337 PRO A O 1
ATOM 2586 N N . PRO A 1 338 ? -10.172 54.75 -5 1 20.8 338 PRO A N 1
ATOM 2587 C CA . PRO A 1 338 ? -8.766 54.938 -5.355 1 20.8 338 PRO A CA 1
ATOM 2588 C C . PRO A 1 338 ? -8.555 56.156 -6.27 1 20.8 338 PRO A C 1
ATOM 2590 O O . PRO A 1 338 ? -9.398 56.406 -7.137 1 20.8 338 PRO A O 1
ATOM 2593 N N . THR A 1 339 ? -8.148 57.219 -5.727 1 20.22 339 THR A N 1
ATOM 2594 C CA . THR A 1 339 ? -7.801 58.469 -6.359 1 20.22 339 THR A CA 1
ATOM 2595 C C . THR A 1 339 ? -6.859 58.25 -7.539 1 20.22 339 THR A C 1
ATOM 2597 O O . THR A 1 339 ? -5.812 57.625 -7.391 1 20.22 339 THR A O 1
ATOM 2600 N N . PHE A 1 340 ? -7.488 58.188 -8.742 1 20.22 340 PHE A N 1
ATOM 2601 C CA . PHE A 1 340 ? -7.008 58.031 -10.109 1 20.22 340 PHE A CA 1
ATOM 2602 C C . PHE A 1 340 ? -5.902 59.031 -10.422 1 20.22 340 PHE A C 1
ATOM 2604 O O . PHE A 1 340 ? -6.176 60.188 -10.672 1 20.22 340 PHE A O 1
ATOM 2611 N N . CYS A 1 341 ? -4.926 59.125 -9.57 1 18.27 341 CYS A N 1
ATOM 2612 C CA . CYS A 1 341 ? -4.164 60.281 -10.062 1 18.27 341 CYS A CA 1
ATOM 2613 C C . CYS A 1 341 ? -3.814 60.094 -11.531 1 18.27 341 CYS A C 1
ATOM 2615 O O . CYS A 1 341 ? -3.32 59.062 -11.945 1 18.27 341 CYS A O 1
ATOM 2617 N N . SER A 1 342 ? -4.387 60.969 -12.305 1 17.8 342 SER A N 1
ATOM 2618 C CA . SER A 1 342 ? -4.52 61.281 -13.727 1 17.8 342 SER A CA 1
ATOM 2619 C C . SER A 1 342 ? -3.154 61.406 -14.391 1 17.8 342 SER A C 1
ATOM 2621 O O . SER A 1 342 ? -3.064 61.688 -15.586 1 17.8 342 SER A O 1
ATOM 2623 N N . LEU A 1 343 ? -2.078 60.75 -13.828 1 17.89 343 LEU A N 1
ATOM 2624 C CA . LEU A 1 343 ? -1.096 61.594 -14.492 1 17.89 343 LEU A CA 1
ATOM 2625 C C . LEU A 1 343 ? -1.237 61.5 -16.016 1 17.89 343 LEU A C 1
ATOM 2627 O O . LEU A 1 343 ? -1.595 60.469 -16.547 1 17.89 343 LEU A O 1
ATOM 2631 N N . PRO A 1 344 ? -1.178 62.562 -16.641 1 18.28 344 PRO A N 1
ATOM 2632 C CA . PRO A 1 344 ? -1.514 63.062 -17.984 1 18.28 344 PRO A CA 1
ATOM 2633 C C . PRO A 1 344 ? -0.667 62.406 -19.078 1 18.28 344 PRO A C 1
ATOM 2635 O O . PRO A 1 344 ? -0.804 62.75 -20.25 1 18.28 344 PRO A O 1
ATOM 2638 N N . PHE A 1 345 ? -0.364 61.125 -18.891 1 17.81 345 PHE A N 1
ATOM 2639 C CA . PHE A 1 345 ? 0.711 61.031 -19.859 1 17.81 345 PHE A CA 1
ATOM 2640 C C . PHE A 1 345 ? 0.195 61.375 -21.266 1 17.81 345 PHE A C 1
ATOM 2642 O O . PHE A 1 345 ? -0.914 60.969 -21.625 1 17.81 345 PHE A O 1
ATOM 2649 N N . PRO A 1 346 ? 0.805 62.188 -21.875 1 16.59 346 PRO A N 1
ATOM 2650 C CA . PRO A 1 346 ? 0.508 62.875 -23.125 1 16.59 346 PRO A CA 1
ATOM 2651 C C . PRO A 1 346 ? 0.281 61.938 -24.297 1 16.59 346 PRO A C 1
ATOM 2653 O O . PRO A 1 346 ? 0.622 60.75 -24.219 1 16.59 346 PRO A O 1
ATOM 2656 N N . LEU A 1 347 ? -0.048 62.469 -25.438 1 15.44 347 LEU A N 1
ATOM 2657 C CA . LEU A 1 347 ? -0.776 62.5 -26.703 1 15.44 347 LEU A CA 1
ATOM 2658 C C . LEU A 1 347 ? -0.065 61.656 -27.75 1 15.44 347 LEU A C 1
ATOM 2660 O O . LEU A 1 347 ? -0.557 61.5 -28.875 1 15.44 347 LEU A O 1
ATOM 2664 N N . ALA A 1 348 ? 1.247 61.094 -27.516 1 15.71 348 ALA A N 1
ATOM 2665 C CA . ALA A 1 348 ? 1.833 61.312 -28.844 1 15.71 348 ALA A CA 1
ATOM 2666 C C . ALA A 1 348 ? 1.071 60.531 -29.906 1 15.71 348 ALA A C 1
ATOM 2668 O O . ALA A 1 348 ? 0.374 59.562 -29.594 1 15.71 348 ALA A O 1
ATOM 2669 N N . GLU A 1 349 ? 1.655 60.438 -31.062 1 15.84 349 GLU A N 1
ATOM 2670 C CA . GLU A 1 349 ? 1.399 60.75 -32.469 1 15.84 349 GLU A CA 1
ATOM 2671 C C . GLU A 1 349 ? 0.883 59.531 -33.219 1 15.84 349 GLU A C 1
ATOM 2673 O O . GLU A 1 349 ? 0.958 58.406 -32.719 1 15.84 349 GLU A O 1
ATOM 2678 N N . SER A 1 350 ? 1.29 59.406 -34.469 1 15.48 350 SER A N 1
ATOM 2679 C CA . SER A 1 350 ? 0.59 59.406 -35.75 1 15.48 350 SER A CA 1
ATOM 2680 C C . SER A 1 350 ? 0.497 58 -36.312 1 15.48 350 SER A C 1
ATOM 2682 O O . SER A 1 350 ? -0.293 57.719 -37.219 1 15.48 350 SER A O 1
ATOM 2684 N N . ARG A 1 351 ? 1.231 56.875 -35.469 1 15.2 351 ARG A N 1
ATOM 2685 C CA . ARG A 1 351 ? 1.789 56.281 -36.688 1 15.2 351 ARG A CA 1
ATOM 2686 C C . ARG A 1 351 ? 0.704 55.594 -37.5 1 15.2 351 ARG A C 1
ATOM 2688 O O . ARG A 1 351 ? -0.375 55.281 -37 1 15.2 351 ARG A O 1
ATOM 2695 N N . PRO A 1 352 ? 1.177 54.156 -37.906 1 15.6 352 PRO A N 1
ATOM 2696 C CA . PRO A 1 352 ? 1.147 53.875 -39.344 1 15.6 352 PRO A CA 1
ATOM 2697 C C . PRO A 1 352 ? -0.176 53.281 -39.781 1 15.6 352 PRO A C 1
ATOM 2699 O O . PRO A 1 352 ? -0.966 52.812 -38.969 1 15.6 352 PRO A O 1
ATOM 2702 N N . SER A 1 353 ? -0.117 52.938 -40.906 1 14.97 353 SER A N 1
ATOM 2703 C CA . SER A 1 353 ? -0.945 53 -42.125 1 14.97 353 SER A CA 1
ATOM 2704 C C . SER A 1 353 ? -1.711 51.688 -42.312 1 14.97 353 SER A C 1
ATOM 2706 O O . SER A 1 353 ? -2.654 51.625 -43.094 1 14.97 353 SER A O 1
ATOM 2708 N N . PRO A 1 354 ? -1.358 50.562 -41.469 1 15.78 354 PRO A N 1
ATOM 2709 C CA . PRO A 1 354 ? -1.413 49.562 -42.531 1 15.78 354 PRO A CA 1
ATOM 2710 C C . PRO A 1 354 ? -2.83 49.062 -42.812 1 15.78 354 PRO A C 1
ATOM 2712 O O . PRO A 1 354 ? -3.598 48.844 -41.875 1 15.78 354 PRO A O 1
ATOM 2715 N N . THR A 1 355 ? -3.199 49.156 -43.906 1 14.88 355 THR A N 1
ATOM 2716 C CA . THR A 1 355 ? -4.574 49.031 -44.406 1 14.88 355 THR A CA 1
ATOM 2717 C C . THR A 1 355 ? -5.066 47.594 -44.281 1 14.88 355 THR A C 1
ATOM 2719 O O . THR A 1 355 ? -6.129 47.344 -43.719 1 14.88 355 THR A O 1
ATOM 2722 N N . MET A 1 356 ? -4.828 46.719 -45.344 1 14.76 356 MET A N 1
ATOM 2723 C CA . MET A 1 356 ? -5.98 46.375 -46.156 1 14.76 356 MET A CA 1
ATOM 2724 C C . MET A 1 356 ? -6.586 45.031 -45.75 1 14.76 356 MET A C 1
ATOM 2726 O O . MET A 1 356 ? -5.895 44.188 -45.156 1 14.76 356 MET A O 1
ATOM 2730 N N . PHE A 1 357 ? -7.84 44.688 -46.219 1 15.3 357 PHE A N 1
ATOM 2731 C CA . PHE A 1 357 ? -9.086 44 -45.875 1 15.3 357 PHE A CA 1
ATOM 2732 C C . PHE A 1 357 ? -9.047 42.531 -46.312 1 15.3 357 PHE A C 1
ATOM 2734 O O . PHE A 1 357 ? -9.5 41.656 -45.594 1 15.3 357 PHE A O 1
ATOM 2741 N N . ALA A 1 358 ? -8.391 42.062 -47.469 1 14.17 358 ALA A N 1
ATOM 2742 C CA . ALA A 1 358 ? -9.461 41.531 -48.312 1 14.17 358 ALA A CA 1
ATOM 2743 C C . ALA A 1 358 ? -9.867 40.125 -47.844 1 14.17 358 ALA A C 1
ATOM 2745 O O . ALA A 1 358 ? -9.141 39.469 -47.094 1 14.17 358 ALA A O 1
ATOM 2746 N N . ALA A 1 359 ? -10.281 39.25 -48.938 1 14.88 359 ALA A N 1
ATOM 2747 C CA . ALA A 1 359 ? -11.5 38.562 -49.312 1 14.88 359 ALA A CA 1
ATOM 2748 C C . ALA A 1 359 ? -11.43 37.062 -48.938 1 14.88 359 ALA A C 1
ATOM 2750 O O . ALA A 1 359 ? -10.344 36.5 -48.781 1 14.88 359 ALA A O 1
ATOM 2751 N N . LEU A 1 360 ? -12.539 36.375 -49.031 1 15.93 360 LEU A N 1
ATOM 2752 C CA . LEU A 1 360 ? -13.438 35.375 -48.5 1 15.93 360 LEU A CA 1
ATOM 2753 C C . LEU A 1 360 ? -13.133 34 -49.094 1 15.93 360 LEU A C 1
ATOM 2755 O O . LEU A 1 360 ? -13.477 32.969 -48.531 1 15.93 360 LEU A O 1
ATOM 2759 N N . ARG A 1 361 ? -12.266 33.781 -50.219 1 15.1 361 ARG A N 1
ATOM 2760 C CA . ARG A 1 361 ? -13.023 32.875 -51.094 1 15.1 361 ARG A CA 1
ATOM 2761 C C . ARG A 1 361 ? -12.945 31.438 -50.562 1 15.1 361 ARG A C 1
ATOM 2763 O O . ARG A 1 361 ? -11.93 31.031 -50 1 15.1 361 ARG A O 1
ATOM 2770 N N . PRO A 1 362 ? -14.016 30.609 -50.75 1 16.3 362 PRO A N 1
ATOM 2771 C CA . PRO A 1 362 ? -14.656 29.375 -50.281 1 16.3 362 PRO A CA 1
ATOM 2772 C C . PRO A 1 362 ? -13.977 28.125 -50.812 1 16.3 362 PRO A C 1
ATOM 2774 O O . PRO A 1 362 ? -14.188 27.016 -50.281 1 16.3 362 PRO A O 1
ATOM 2777 N N . ALA A 1 363 ? -12.844 28.234 -51.656 1 14.81 363 ALA A N 1
ATOM 2778 C CA . ALA A 1 363 ? -13.008 27.328 -52.781 1 14.81 363 ALA A CA 1
ATOM 2779 C C . ALA A 1 363 ? -12.922 25.875 -52.344 1 14.81 363 ALA A C 1
ATOM 2781 O O . ALA A 1 363 ? -12.305 25.562 -51.312 1 14.81 363 ALA A O 1
ATOM 2782 N N . ALA A 1 364 ? -13.258 24.938 -53.344 1 15.29 364 ALA A N 1
ATOM 2783 C CA . ALA A 1 364 ? -13.922 23.703 -53.719 1 15.29 364 ALA A CA 1
ATOM 2784 C C . ALA A 1 364 ? -13.047 22.484 -53.406 1 15.29 364 ALA A C 1
ATOM 2786 O O . ALA A 1 364 ? -11.859 22.625 -53.125 1 15.29 364 ALA A O 1
ATOM 2787 N N . ARG A 1 365 ? -12.82 21.672 -54.469 1 16.33 365 ARG A N 1
ATOM 2788 C CA . ARG A 1 365 ? -13.383 20.391 -54.875 1 16.33 365 ARG A CA 1
ATOM 2789 C C . ARG A 1 365 ? -12.352 19.281 -54.75 1 16.33 365 ARG A C 1
ATOM 2791 O O . ARG A 1 365 ? -12.641 18.219 -54.188 1 16.33 365 ARG A O 1
ATOM 2798 N N . ALA A 1 366 ? -11.125 19.281 -55.5 1 15.64 366 ALA A N 1
ATOM 2799 C CA . ALA A 1 366 ? -10.953 18.156 -56.406 1 15.64 366 ALA A CA 1
ATOM 2800 C C . ALA A 1 366 ? -10.242 17 -55.719 1 15.64 366 ALA A C 1
ATOM 2802 O O . ALA A 1 366 ? -9.516 17.188 -54.75 1 15.64 366 ALA A O 1
ATOM 2803 N N . SER A 1 367 ? -10.312 15.781 -56.312 1 17.38 367 SER A N 1
ATOM 2804 C CA . SER A 1 367 ? -10.422 14.328 -56.25 1 17.38 367 SER A CA 1
ATOM 2805 C C . SER A 1 367 ? -9.047 13.672 -56.219 1 17.38 367 SER A C 1
ATOM 2807 O O . SER A 1 367 ? -8.93 12.492 -55.875 1 17.38 367 SER A O 1
ATOM 2809 N N . VAL A 1 368 ? -7.852 14.461 -56.25 1 15.97 368 VAL A N 1
ATOM 2810 C CA . VAL A 1 368 ? -6.938 13.75 -57.156 1 15.97 368 VAL A CA 1
ATOM 2811 C C . VAL A 1 368 ? -6.41 12.5 -56.438 1 15.97 368 VAL A C 1
ATOM 2813 O O . VAL A 1 368 ? -6.07 12.531 -55.281 1 15.97 368 VAL A O 1
ATOM 2816 N N . ARG A 1 369 ? -6.258 11.336 -57.219 1 17.88 369 ARG A N 1
ATOM 2817 C CA . ARG A 1 369 ? -6.117 9.891 -57.344 1 17.88 369 ARG A CA 1
ATOM 2818 C C . ARG A 1 369 ? -4.684 9.453 -57.062 1 17.88 369 ARG A C 1
ATOM 2820 O O . ARG A 1 369 ? -4.387 8.258 -57.031 1 17.88 369 ARG A O 1
ATOM 2827 N N . VAL A 1 370 ? -3.723 10.359 -56.531 1 16.25 370 VAL A N 1
ATOM 2828 C CA . VAL A 1 370 ? -2.449 9.938 -57.125 1 16.25 370 VAL A CA 1
ATOM 2829 C C . VAL A 1 370 ? -2.043 8.586 -56.531 1 16.25 370 VAL A C 1
ATOM 2831 O O . VAL A 1 370 ? -2.232 8.336 -55.344 1 16.25 370 VAL A O 1
ATOM 2834 N N . ARG A 1 371 ? -1.488 7.695 -57.438 1 17.66 371 ARG A N 1
ATOM 2835 C CA . ARG A 1 371 ? -1.083 6.328 -57.719 1 17.66 371 ARG A CA 1
ATOM 2836 C C . ARG A 1 371 ? 0.233 5.98 -57.031 1 17.66 371 ARG A C 1
ATOM 2838 O O . ARG A 1 371 ? 1.301 6.07 -57.656 1 17.66 371 ARG A O 1
ATOM 2845 N N . LEU A 1 372 ? 0.554 6.496 -55.812 1 17.36 372 LEU A N 1
ATOM 2846 C CA . LEU A 1 372 ? 2.002 6.387 -55.656 1 17.36 372 LEU A CA 1
ATOM 2847 C C . LEU A 1 372 ? 2.438 4.926 -55.656 1 17.36 372 LEU A C 1
ATOM 2849 O O . LEU A 1 372 ? 1.812 4.086 -55 1 17.36 372 LEU A O 1
ATOM 2853 N N . PRO A 1 373 ? 3.551 4.723 -56.438 1 18.2 373 PRO A N 1
ATOM 2854 C CA . PRO A 1 373 ? 4.184 3.484 -56.906 1 18.2 373 PRO A CA 1
ATOM 2855 C C . PRO A 1 373 ? 4.848 2.703 -55.781 1 18.2 373 PRO A C 1
ATOM 2857 O O . PRO A 1 373 ? 5.148 3.271 -54.719 1 18.2 373 PRO A O 1
ATOM 2860 N N . PHE A 1 374 ? 5.031 1.279 -55.906 1 19.03 374 PHE A N 1
ATOM 2861 C CA . PHE A 1 374 ? 5.223 0.014 -55.188 1 19.03 374 PHE A CA 1
ATOM 2862 C C . PHE A 1 374 ? 6.664 -0.127 -54.719 1 19.03 374 PHE A C 1
ATOM 2864 O O . PHE A 1 374 ? 6.938 -0.865 -53.781 1 19.03 374 PHE A O 1
ATOM 2871 N N . GLY A 1 375 ? 7.758 0.617 -55.312 1 17.28 375 GLY A N 1
ATOM 2872 C CA . GLY A 1 375 ? 8.859 -0.28 -55.625 1 17.28 375 GLY A CA 1
ATOM 2873 C C . GLY A 1 375 ? 9.641 -0.705 -54.375 1 17.28 375 GLY A C 1
ATOM 2874 O O . GLY A 1 375 ? 9.844 -1.898 -54.156 1 17.28 375 GLY A O 1
ATOM 2875 N N . LEU A 1 376 ? 10.953 -0.049 -54.094 1 18.91 376 LEU A N 1
ATOM 2876 C CA . LEU A 1 376 ? 12.305 -0.598 -54.062 1 18.91 376 LEU A CA 1
ATOM 2877 C C . LEU A 1 376 ? 12.711 -1.003 -52.656 1 18.91 376 LEU A C 1
ATOM 2879 O O . LEU A 1 376 ? 12.539 -0.228 -51.719 1 18.91 376 LEU A O 1
ATOM 2883 N N . LEU A 1 377 ? 13.109 -2.295 -52.406 1 19.39 377 LEU A N 1
ATOM 2884 C CA . LEU A 1 377 ? 13.477 -3.219 -51.344 1 19.39 377 LEU A CA 1
ATOM 2885 C C . LEU A 1 377 ? 14.812 -2.834 -50.719 1 19.39 377 LEU A C 1
ATOM 2887 O O . LEU A 1 377 ? 15.867 -3.193 -51.25 1 19.39 377 LEU A O 1
ATOM 2891 N N . LEU A 1 378 ? 15.305 -1.529 -50.594 1 18.44 378 LEU A N 1
ATOM 2892 C CA . LEU A 1 378 ? 16.734 -1.422 -50.344 1 18.44 378 LEU A CA 1
ATOM 2893 C C . LEU A 1 378 ? 17.109 -2.059 -49 1 18.44 378 LEU A C 1
ATOM 2895 O O . LEU A 1 378 ? 16.484 -1.771 -47.969 1 18.44 378 LEU A O 1
ATOM 2899 N N . ALA A 1 379 ? 18.109 -3.08 -48.938 1 20.64 379 ALA A N 1
ATOM 2900 C CA . ALA A 1 379 ? 18.812 -4.031 -48.062 1 20.64 379 ALA A CA 1
ATOM 2901 C C . ALA A 1 379 ? 19.766 -3.316 -47.125 1 20.64 379 ALA A C 1
ATOM 2903 O O . ALA A 1 379 ? 20.844 -2.867 -47.531 1 20.64 379 ALA A O 1
ATOM 2904 N N . ALA A 1 380 ? 19.516 -2.164 -46.469 1 21.7 380 ALA A N 1
ATOM 2905 C CA . ALA A 1 380 ? 20.641 -1.476 -45.875 1 21.7 380 ALA A CA 1
ATOM 2906 C C . ALA A 1 380 ? 21.297 -2.354 -44.812 1 21.7 380 ALA A C 1
ATOM 2908 O O . ALA A 1 380 ? 20.625 -2.969 -43.969 1 21.7 380 ALA A O 1
ATOM 2909 N N . ALA A 1 381 ? 22.672 -2.635 -44.906 1 21.58 381 ALA A N 1
ATOM 2910 C CA . ALA A 1 381 ? 23.766 -3.391 -44.281 1 21.58 381 ALA A CA 1
ATOM 2911 C C . ALA A 1 381 ? 24.094 -2.859 -42.906 1 21.58 381 ALA A C 1
ATOM 2913 O O . ALA A 1 381 ? 24.359 -1.668 -42.719 1 21.58 381 ALA A O 1
ATOM 2914 N N . PHE A 1 382 ? 23.594 -3.396 -41.844 1 22.58 382 PHE A N 1
ATOM 2915 C CA . PHE A 1 382 ? 23.75 -3.125 -40.406 1 22.58 382 PHE A CA 1
ATOM 2916 C C . PHE A 1 382 ? 25.203 -3.213 -40 1 22.58 382 PHE A C 1
ATOM 2918 O O . PHE A 1 382 ? 25.812 -4.285 -40.062 1 22.58 382 PHE A O 1
ATOM 2925 N N . SER A 1 383 ? 26.047 -2.162 -40.312 1 22.81 383 SER A N 1
ATOM 2926 C CA . SER A 1 383 ? 27.453 -2.104 -39.938 1 22.81 383 SER A CA 1
ATOM 2927 C C . SER A 1 383 ? 27.641 -2.322 -38.438 1 22.81 383 SER A C 1
ATOM 2929 O O . SER A 1 383 ? 26.891 -1.79 -37.625 1 22.81 383 SER A O 1
ATOM 2931 N N . THR A 1 384 ? 28.312 -3.357 -37.938 1 26.38 384 THR A N 1
ATOM 2932 C CA . THR A 1 384 ? 28.719 -3.975 -36.688 1 26.38 384 THR A CA 1
ATOM 2933 C C . THR A 1 384 ? 29.641 -3.045 -35.906 1 26.38 384 THR A C 1
ATOM 2935 O O . THR A 1 384 ? 30.844 -2.951 -36.188 1 26.38 384 THR A O 1
ATOM 2938 N N . SER A 1 385 ? 29.328 -1.767 -35.656 1 27.83 385 SER A N 1
ATOM 2939 C CA . SER A 1 385 ? 30.359 -0.967 -34.969 1 27.83 385 SER A CA 1
ATOM 2940 C C . SER A 1 385 ? 30.734 -1.564 -33.625 1 27.83 385 SER A C 1
ATOM 2942 O O . SER A 1 385 ? 29.859 -2.078 -32.906 1 27.83 385 SER A O 1
ATOM 2944 N N . PRO A 1 386 ? 32 -1.912 -33.344 1 29.5 386 PRO A N 1
ATOM 2945 C CA . PRO A 1 386 ? 32.594 -2.58 -32.188 1 29.5 386 PRO A CA 1
ATOM 2946 C C . PRO A 1 386 ? 32.25 -1.895 -30.875 1 29.5 386 PRO A C 1
ATOM 2948 O O . PRO A 1 386 ? 32.125 -0.667 -30.812 1 29.5 386 PRO A O 1
ATOM 2951 N N . VAL A 1 387 ? 31.469 -2.424 -30.031 1 30.48 387 VAL A N 1
ATOM 2952 C CA . VAL A 1 387 ? 31.062 -2.012 -28.703 1 30.48 387 VAL A CA 1
ATOM 2953 C C . VAL A 1 387 ? 32.281 -1.636 -27.859 1 30.48 387 VAL A C 1
ATOM 2955 O O . VAL A 1 387 ? 33.125 -2.482 -27.594 1 30.48 387 VAL A O 1
ATOM 2958 N N . ALA A 1 388 ? 32.844 -0.439 -27.875 1 32.22 388 ALA A N 1
ATOM 2959 C CA . ALA A 1 388 ? 33.969 0.159 -27.172 1 32.22 388 ALA A CA 1
ATOM 2960 C C . ALA A 1 388 ? 33.906 -0.12 -25.672 1 32.22 388 ALA A C 1
ATOM 2962 O O . ALA A 1 388 ? 32.875 0.109 -25.047 1 32.22 388 ALA A O 1
ATOM 2963 N N . LYS A 1 389 ? 34.688 -0.847 -25.016 1 42.44 389 LYS A N 1
ATOM 2964 C CA . LYS A 1 389 ? 35.062 -1.276 -23.672 1 42.44 389 LYS A CA 1
ATOM 2965 C C . LYS A 1 389 ? 35.25 -0.08 -22.734 1 42.44 389 LYS A C 1
ATOM 2967 O O . LYS A 1 389 ? 36.156 0.73 -22.906 1 42.44 389 LYS A O 1
ATOM 2972 N N . ARG A 1 390 ? 34.281 0.665 -22.109 1 46.31 390 ARG A N 1
ATOM 2973 C CA . ARG A 1 390 ? 34.438 1.947 -21.422 1 46.31 390 ARG A CA 1
ATOM 2974 C C . ARG A 1 390 ? 35 1.76 -20.031 1 46.31 390 ARG A C 1
ATOM 2976 O O . ARG A 1 390 ? 34.375 1.131 -19.172 1 46.31 390 ARG A O 1
ATOM 2983 N N . ASP A 1 391 ? 36.219 1.928 -19.656 1 59.5 391 ASP A N 1
ATOM 2984 C CA . ASP A 1 391 ? 37 2.047 -18.438 1 59.5 391 ASP A CA 1
ATOM 2985 C C . ASP A 1 391 ? 36.656 3.301 -17.656 1 59.5 391 ASP A C 1
ATOM 2987 O O . ASP A 1 391 ? 36.219 4.301 -18.234 1 59.5 391 ASP A O 1
ATOM 2991 N N . ILE A 1 392 ? 36.438 3.096 -16.266 1 62.66 392 ILE A N 1
ATOM 2992 C CA . ILE A 1 392 ? 36.094 4.254 -15.461 1 62.66 392 ILE A CA 1
ATOM 2993 C C . ILE A 1 392 ? 37.188 4.539 -14.453 1 62.66 392 ILE A C 1
ATOM 2995 O O . ILE A 1 392 ? 37.688 3.627 -13.789 1 62.66 392 ILE A O 1
ATOM 2999 N N . ALA A 1 393 ? 37.594 5.715 -14.406 1 65.25 393 ALA A N 1
ATOM 3000 C CA . ALA A 1 393 ? 38.469 6.254 -13.359 1 65.25 393 ALA A CA 1
ATOM 3001 C C . ALA A 1 393 ? 37.875 7.543 -12.781 1 65.25 393 ALA A C 1
ATOM 3003 O O . ALA A 1 393 ? 37.938 8.594 -13.43 1 65.25 393 ALA A O 1
ATOM 3004 N N . LYS A 1 394 ? 37.344 7.336 -11.586 1 71.5 394 LYS A N 1
ATOM 3005 C CA . LYS A 1 394 ? 36.719 8.492 -10.977 1 71.5 394 LYS A CA 1
ATOM 3006 C C . LYS A 1 394 ? 37.188 8.695 -9.539 1 71.5 394 LYS A C 1
ATOM 3008 O O . LYS A 1 394 ? 37.469 7.73 -8.828 1 71.5 394 LYS A O 1
ATOM 3013 N N . MET A 1 395 ? 37.312 9.984 -9.188 1 68.5 395 MET A N 1
ATOM 3014 C CA . MET A 1 395 ? 37.688 10.305 -7.812 1 68.5 395 MET A CA 1
ATOM 3015 C C . MET A 1 395 ? 36.625 11.188 -7.156 1 68.5 395 MET A C 1
ATOM 3017 O O . MET A 1 395 ? 35.969 11.992 -7.832 1 68.5 395 MET A O 1
ATOM 3021 N N . THR A 1 396 ? 36.5 10.914 -5.941 1 70.62 396 THR A N 1
ATOM 3022 C CA . THR A 1 396 ? 35.625 11.727 -5.09 1 70.62 396 THR A CA 1
ATOM 3023 C C . THR A 1 396 ? 36.438 12.336 -3.941 1 70.62 396 THR A C 1
ATOM 3025 O O . THR A 1 396 ? 37.062 11.625 -3.162 1 70.62 396 THR A O 1
ATOM 3028 N N . LEU A 1 397 ? 36.344 13.633 -3.908 1 68.19 397 LEU A N 1
ATOM 3029 C CA . LEU A 1 397 ? 37.094 14.383 -2.893 1 68.19 397 LEU A CA 1
ATOM 3030 C C . LEU A 1 397 ? 36.156 15.25 -2.068 1 68.19 397 LEU A C 1
ATOM 3032 O O . LEU A 1 397 ? 35.25 15.883 -2.615 1 68.19 397 LEU A O 1
ATOM 3036 N N . VAL A 1 398 ? 36.406 15.094 -0.722 1 69.44 398 VAL A N 1
ATOM 3037 C CA . VAL A 1 398 ? 35.875 16.078 0.211 1 69.44 398 VAL A CA 1
ATOM 3038 C C . VAL A 1 398 ? 37.031 16.703 1.007 1 69.44 398 VAL A C 1
ATOM 3040 O O . VAL A 1 398 ? 37.719 16.016 1.771 1 69.44 398 VAL A O 1
ATOM 3043 N N . GLY A 1 399 ? 37.188 17.891 0.678 1 71.06 399 GLY A N 1
ATOM 3044 C CA . GLY A 1 399 ? 38.25 18.625 1.321 1 71.06 399 GLY A CA 1
ATOM 3045 C C . GLY A 1 399 ? 38.156 20.125 1.15 1 71.06 399 GLY A C 1
ATOM 3046 O O . GLY A 1 399 ? 37.156 20.625 0.665 1 71.06 399 GLY A O 1
ATOM 3047 N N . ARG A 1 400 ? 39.188 20.734 1.64 1 72.94 400 ARG A N 1
ATOM 3048 C CA . ARG A 1 400 ? 39.219 22.188 1.602 1 72.94 400 ARG A CA 1
ATOM 3049 C C . ARG A 1 400 ? 39.875 22.703 0.321 1 72.94 400 ARG A C 1
ATOM 3051 O O . ARG A 1 400 ? 40.906 22.203 -0.09 1 72.94 400 ARG A O 1
ATOM 3058 N N . LEU A 1 401 ? 39.156 23.672 -0.188 1 75.19 401 LEU A N 1
ATOM 3059 C CA . LEU A 1 401 ? 39.656 24.266 -1.43 1 75.19 401 LEU A CA 1
ATOM 3060 C C . LEU A 1 401 ? 40.906 25.078 -1.185 1 75.19 401 LEU A C 1
ATOM 3062 O O . LEU A 1 401 ? 40.969 25.906 -0.269 1 75.19 401 LEU A O 1
ATOM 3066 N N . GLY A 1 402 ? 41.812 24.812 -2.002 1 75.44 402 GLY A N 1
ATOM 3067 C CA . GLY A 1 402 ? 43.062 25.562 -1.942 1 75.44 402 GLY A CA 1
ATOM 3068 C C . GLY A 1 402 ? 43.219 26.578 -3.051 1 75.44 402 GLY A C 1
ATOM 3069 O O . GLY A 1 402 ? 42.219 27.125 -3.531 1 75.44 402 GLY A O 1
ATOM 3070 N N . ALA A 1 403 ? 44.406 26.828 -3.455 1 75.5 403 ALA A N 1
ATOM 3071 C CA . ALA A 1 403 ? 44.75 27.844 -4.449 1 75.5 403 ALA A CA 1
ATOM 3072 C C . ALA A 1 403 ? 44.156 27.5 -5.812 1 75.5 403 ALA A C 1
ATOM 3074 O O . ALA A 1 403 ? 44.094 26.312 -6.18 1 75.5 403 ALA A O 1
ATOM 3075 N N . MET A 1 404 ? 43.469 28.5 -6.398 1 73.19 404 MET A N 1
ATOM 3076 C CA . MET A 1 404 ? 42.906 28.344 -7.738 1 73.19 404 MET A CA 1
ATOM 3077 C C . MET A 1 404 ? 43.656 29.234 -8.742 1 73.19 404 MET A C 1
ATOM 3079 O O . MET A 1 404 ? 43.969 30.375 -8.438 1 73.19 404 MET A O 1
ATOM 3083 N N . GLU A 1 405 ? 44.062 28.578 -9.867 1 77.06 405 GLU A N 1
ATOM 3084 C CA . GLU A 1 405 ? 44.719 29.312 -10.945 1 77.06 405 GLU A CA 1
ATOM 3085 C C . GLU A 1 405 ? 43.969 29.156 -12.266 1 77.06 405 GLU A C 1
ATOM 3087 O O . GLU A 1 405 ? 43.625 28.031 -12.648 1 77.06 405 GLU A O 1
ATOM 3092 N N . THR A 1 406 ? 43.625 30.203 -12.797 1 75.94 406 THR A N 1
ATOM 3093 C CA . THR A 1 406 ? 43.031 30.188 -14.125 1 75.94 406 THR A CA 1
ATOM 3094 C C . THR A 1 406 ? 44.094 30.094 -15.211 1 75.94 406 THR A C 1
ATOM 3096 O O . THR A 1 406 ? 45.031 30.891 -15.227 1 75.94 406 THR A O 1
ATOM 3099 N N . LYS A 1 407 ? 43.969 29 -15.969 1 74.5 407 LYS A N 1
ATOM 3100 C CA . LYS A 1 407 ? 44.906 28.812 -17.062 1 74.5 407 LYS A CA 1
ATOM 3101 C C . LYS A 1 407 ? 44.188 28.828 -18.422 1 74.5 407 LYS A C 1
ATOM 3103 O O . LYS A 1 407 ? 43 28.625 -18.484 1 74.5 407 LYS A O 1
ATOM 3108 N N . GLU A 1 408 ? 44.812 29.281 -19.453 1 72.31 408 GLU A N 1
ATOM 3109 C CA . GLU A 1 408 ? 44.281 29.297 -20.812 1 72.31 408 GLU A CA 1
ATOM 3110 C C . GLU A 1 408 ? 44.844 28.125 -21.625 1 72.31 408 GLU A C 1
ATOM 3112 O O . GLU A 1 408 ? 46.062 27.875 -21.609 1 72.31 408 GLU A O 1
ATOM 3117 N N . GLY A 1 409 ? 43.938 27.312 -22.156 1 61.5 409 GLY A N 1
ATOM 3118 C CA . GLY A 1 409 ? 44.344 26.172 -22.953 1 61.5 409 GLY A CA 1
ATOM 3119 C C . GLY A 1 409 ? 44.844 26.547 -24.344 1 61.5 409 GLY A C 1
ATOM 3120 O O . GLY A 1 409 ? 44.781 27.703 -24.734 1 61.5 409 GLY A O 1
ATOM 3121 N N . LYS A 1 410 ? 45.406 25.703 -25.031 1 64.19 410 LYS A N 1
ATOM 3122 C CA . LYS A 1 410 ? 45.938 25.922 -26.375 1 64.19 410 LYS A CA 1
ATOM 3123 C C . LYS A 1 410 ? 44.844 26.453 -27.297 1 64.19 410 LYS A C 1
ATOM 3125 O O . LYS A 1 410 ? 45.125 27.234 -28.203 1 64.19 410 LYS A O 1
ATOM 3130 N N . ASN A 1 411 ? 43.75 26.016 -27.078 1 58.94 411 ASN A N 1
ATOM 3131 C CA . ASN A 1 411 ? 42.625 26.438 -27.938 1 58.94 411 ASN A CA 1
ATOM 3132 C C . ASN A 1 411 ? 42 27.719 -27.438 1 58.94 411 ASN A C 1
ATOM 3134 O O . ASN A 1 411 ? 40.938 28.109 -27.906 1 58.94 411 ASN A O 1
ATOM 3138 N N . GLY A 1 412 ? 42.562 28.344 -26.438 1 62.09 412 GLY A N 1
ATOM 3139 C CA . GLY A 1 412 ? 42.094 29.625 -25.953 1 62.09 412 GLY A CA 1
ATOM 3140 C C . GLY A 1 412 ? 41 29.484 -24.875 1 62.09 412 GLY A C 1
ATOM 3141 O O . GLY A 1 412 ? 40.469 30.484 -24.391 1 62.09 412 GLY A O 1
ATOM 3142 N N . ARG A 1 413 ? 40.688 28.391 -24.641 1 64.38 413 ARG A N 1
ATOM 3143 C CA . ARG A 1 413 ? 39.656 28.25 -23.609 1 64.38 413 ARG A CA 1
ATOM 3144 C C . ARG A 1 413 ? 40.281 28.25 -22.219 1 64.38 413 ARG A C 1
ATOM 3146 O O . ARG A 1 413 ? 41.344 27.625 -22 1 64.38 413 ARG A O 1
ATOM 3153 N N . GLN A 1 414 ? 39.531 28.859 -21.344 1 68.88 414 GLN A N 1
ATOM 3154 C CA . GLN A 1 414 ? 40.031 29 -19.969 1 68.88 414 GLN A CA 1
ATOM 3155 C C . GLN A 1 414 ? 39.688 27.75 -19.156 1 68.88 414 GLN A C 1
ATOM 3157 O O . GLN A 1 414 ? 38.625 27.156 -19.312 1 68.88 414 GLN A O 1
ATOM 3162 N N . TYR A 1 415 ? 40.719 27.203 -18.5 1 73.69 415 TYR A N 1
ATOM 3163 C CA . TYR A 1 415 ? 40.438 26.141 -17.531 1 73.69 415 TYR A CA 1
ATOM 3164 C C . TYR A 1 415 ? 41.031 26.484 -16.156 1 73.69 415 TYR A C 1
ATOM 3166 O O . TYR A 1 415 ? 41.875 27.375 -16.047 1 73.69 415 TYR A O 1
ATOM 3174 N N . LEU A 1 416 ? 40.312 25.906 -15.078 1 74 416 LEU A N 1
ATOM 3175 C CA . LEU A 1 416 ? 40.688 26.172 -13.688 1 74 416 LEU A CA 1
ATOM 3176 C C . LEU A 1 416 ? 41.438 25 -13.086 1 74 416 LEU A C 1
ATOM 3178 O O . LEU A 1 416 ? 41.031 23.844 -13.234 1 74 416 LEU A O 1
ATOM 3182 N N . LYS A 1 417 ? 42.594 25.375 -12.719 1 75.56 417 LYS A N 1
ATOM 3183 C CA . LYS A 1 417 ? 43.344 24.453 -11.898 1 75.56 417 LYS A CA 1
ATOM 3184 C C . LYS A 1 417 ? 43.219 24.766 -10.414 1 75.56 417 LYS A C 1
ATOM 3186 O O . LYS A 1 417 ? 43.531 25.891 -9.984 1 75.56 417 LYS A O 1
ATOM 3191 N N . TYR A 1 418 ? 42.594 23.797 -9.641 1 75.31 418 TYR A N 1
ATOM 3192 C CA . TYR A 1 418 ? 42.406 24.078 -8.219 1 75.31 418 TYR A CA 1
ATOM 3193 C C . TYR A 1 418 ? 42.812 22.875 -7.375 1 75.31 418 TYR A C 1
ATOM 3195 O O . TYR A 1 418 ? 42.875 21.75 -7.867 1 75.31 418 TYR A O 1
ATOM 3203 N N . ALA A 1 419 ? 43.25 23.281 -6.184 1 75.56 419 ALA A N 1
ATOM 3204 C CA . ALA A 1 419 ? 43.719 22.25 -5.266 1 75.56 419 ALA A CA 1
ATOM 3205 C C . ALA A 1 419 ? 42.719 21.984 -4.16 1 75.56 419 ALA A C 1
ATOM 3207 O O . ALA A 1 419 ? 42 22.906 -3.723 1 75.56 419 ALA A O 1
ATOM 3208 N N . ILE A 1 420 ? 42.625 20.734 -3.795 1 74.75 420 ILE A N 1
ATOM 3209 C CA . ILE A 1 420 ? 41.812 20.297 -2.662 1 74.75 420 ILE A CA 1
ATOM 3210 C C . ILE A 1 420 ? 42.719 19.625 -1.621 1 74.75 420 ILE A C 1
ATOM 3212 O O . ILE A 1 420 ? 43.469 18.719 -1.95 1 74.75 420 ILE A O 1
ATOM 3216 N N . ALA A 1 421 ? 42.5 20.156 -0.388 1 76.19 421 ALA A N 1
ATOM 3217 C CA . ALA A 1 421 ? 43.25 19.578 0.725 1 76.19 421 ALA A CA 1
ATOM 3218 C C . ALA A 1 421 ? 42.406 18.578 1.488 1 76.19 421 ALA A C 1
ATOM 3220 O O . ALA A 1 421 ? 41.25 18.859 1.859 1 76.19 421 ALA A O 1
ATOM 3221 N N . THR A 1 422 ? 42.969 17.406 1.675 1 75.44 422 THR A N 1
ATOM 3222 C CA . THR A 1 422 ? 42.312 16.391 2.51 1 75.44 422 THR A CA 1
ATOM 3223 C C . THR A 1 422 ? 43.281 15.922 3.607 1 75.44 422 THR A C 1
ATOM 3225 O O . THR A 1 422 ? 44.469 15.828 3.391 1 75.44 422 THR A O 1
ATOM 3228 N N . THR A 1 423 ? 42.562 15.734 4.758 1 70.31 423 THR A N 1
ATOM 3229 C CA . THR A 1 423 ? 43.375 15.25 5.875 1 70.31 423 THR A CA 1
ATOM 3230 C C . THR A 1 423 ? 43.5 13.727 5.852 1 70.31 423 THR A C 1
ATOM 3232 O O . THR A 1 423 ? 42.469 13.031 5.715 1 70.31 423 THR A O 1
ATOM 3235 N N . ASP A 1 424 ? 44.719 13.227 5.969 1 63.66 424 ASP A N 1
ATOM 3236 C CA . ASP A 1 424 ? 45 11.797 5.902 1 63.66 424 ASP A CA 1
ATOM 3237 C C . ASP A 1 424 ? 44.781 11.133 7.258 1 63.66 424 ASP A C 1
ATOM 3239 O O . ASP A 1 424 ? 45.125 11.68 8.297 1 63.66 424 ASP A O 1
ATOM 3243 N N . ARG A 1 425 ? 43.906 10.031 7.266 1 53.91 425 ARG A N 1
ATOM 3244 C CA . ARG A 1 425 ? 43.719 9.281 8.5 1 53.91 425 ARG A CA 1
ATOM 3245 C C . ARG A 1 425 ? 44.938 8.469 8.867 1 53.91 425 ARG A C 1
ATOM 3247 O O . ARG A 1 425 ? 45.5 7.75 8.031 1 53.91 425 ARG A O 1
ATOM 3254 N N . ARG A 1 426 ? 45.469 8.719 9.969 1 52.94 426 ARG A N 1
ATOM 3255 C CA . ARG A 1 426 ? 46.594 7.898 10.422 1 52.94 426 ARG A CA 1
ATOM 3256 C C . ARG A 1 426 ? 46.125 6.844 11.43 1 52.94 426 ARG A C 1
ATOM 3258 O O . ARG A 1 426 ? 45.219 7.086 12.211 1 52.94 426 ARG A O 1
ATOM 3265 N N . PRO A 1 427 ? 46.625 5.598 11.336 1 52.41 427 PRO A N 1
ATOM 3266 C CA . PRO A 1 427 ? 46.312 4.59 12.359 1 52.41 427 PRO A CA 1
ATOM 3267 C C . PRO A 1 427 ? 46.625 5.066 13.773 1 52.41 427 PRO A C 1
ATOM 3269 O O . PRO A 1 427 ? 47.469 5.93 13.961 1 52.41 427 PRO A O 1
ATOM 3272 N N . PRO A 1 428 ? 45.75 4.684 14.781 1 50.41 428 PRO A N 1
ATOM 3273 C CA . PRO A 1 428 ? 46 5.082 16.156 1 50.41 428 PRO A CA 1
ATOM 3274 C C . PRO A 1 428 ? 47.438 4.801 16.594 1 50.41 428 PRO A C 1
ATOM 3276 O O . PRO A 1 428 ? 48.031 3.807 16.156 1 50.41 428 PRO A O 1
ATOM 3279 N N . PRO A 1 429 ? 48 5.691 17.156 1 48.66 429 PRO A N 1
ATOM 3280 C CA . PRO A 1 429 ? 49.375 5.469 17.609 1 48.66 429 PRO A CA 1
ATOM 3281 C C . PRO A 1 429 ? 49.531 4.223 18.484 1 48.66 429 PRO A C 1
ATOM 3283 O O . PRO A 1 429 ? 48.562 3.818 19.156 1 48.66 429 PRO A O 1
ATOM 3286 N N . ARG A 1 430 ? 50.531 3.443 18.25 1 44.56 430 ARG A N 1
ATOM 3287 C CA . ARG A 1 430 ? 50.812 2.381 19.203 1 44.56 430 ARG A CA 1
ATOM 3288 C C . ARG A 1 430 ? 51.031 2.945 20.594 1 44.56 430 ARG A C 1
ATOM 3290 O O . ARG A 1 430 ? 51.344 4.125 20.766 1 44.56 430 ARG A O 1
ATOM 3297 N N . GLU A 1 431 ? 50.844 2.051 21.641 1 51.47 431 GLU A N 1
ATOM 3298 C CA . GLU A 1 431 ? 51.094 2.406 23.031 1 51.47 431 GLU A CA 1
ATOM 3299 C C . GLU A 1 431 ? 52.469 3.014 23.219 1 51.47 431 GLU A C 1
ATOM 3301 O O . GLU A 1 431 ? 53.5 2.396 22.859 1 51.47 431 GLU A O 1
ATOM 3306 N N . GLY A 1 432 ? 52.625 4.395 23.578 1 55.81 432 GLY A N 1
ATOM 3307 C CA . GLY A 1 432 ? 53.844 5.141 23.938 1 55.81 432 GLY A CA 1
ATOM 3308 C C . GLY A 1 432 ? 54.25 6.172 22.906 1 55.81 432 GLY A C 1
ATOM 3309 O O . GLY A 1 432 ? 55.188 6.934 23.109 1 55.81 432 GLY A O 1
ATOM 3310 N N . GLU A 1 433 ? 53.875 5.914 21.641 1 52.03 433 GLU A N 1
ATOM 3311 C CA . GLU A 1 433 ? 54.344 6.848 20.625 1 52.03 433 GLU A CA 1
ATOM 3312 C C . GLU A 1 433 ? 53.375 8.023 20.453 1 52.03 433 GLU A C 1
ATOM 3314 O O . GLU A 1 433 ? 52.156 7.871 20.656 1 52.03 433 GLU A O 1
ATOM 3319 N N . ALA A 1 434 ? 53.781 9.164 20.531 1 53.25 434 ALA A N 1
ATOM 3320 C CA . ALA A 1 434 ? 53.031 10.406 20.375 1 53.25 434 ALA A CA 1
ATOM 3321 C C . ALA A 1 434 ? 52.219 10.398 19.078 1 53.25 434 ALA A C 1
ATOM 3323 O O . ALA A 1 434 ? 52.719 9.922 18.047 1 53.25 434 ALA A O 1
ATOM 3324 N N . PRO A 1 435 ? 50.938 10.641 19.172 1 51 435 PRO A N 1
ATOM 3325 C CA . PRO A 1 435 ? 50.125 10.656 17.938 1 51 435 PRO A CA 1
ATOM 3326 C C . PRO A 1 435 ? 50.75 11.531 16.859 1 51 435 PRO A C 1
ATOM 3328 O O . PRO A 1 435 ? 51.188 12.648 17.125 1 51 435 PRO A O 1
ATOM 3331 N N . GLU A 1 436 ? 51.25 11.078 15.828 1 56.44 436 GLU A N 1
ATOM 3332 C CA . GLU A 1 436 ? 51.781 11.844 14.711 1 56.44 436 GLU A CA 1
ATOM 3333 C C . GLU A 1 436 ? 50.719 12.781 14.125 1 56.44 436 GLU A C 1
ATOM 3335 O O . GLU A 1 436 ? 49.531 12.469 14.141 1 56.44 436 GLU A O 1
ATOM 3340 N N . GLU A 1 437 ? 51.062 14.016 13.984 1 57.59 437 GLU A N 1
ATOM 3341 C CA . GLU A 1 437 ? 50.188 15.039 13.414 1 57.59 437 GLU A CA 1
ATOM 3342 C C . GLU A 1 437 ? 49.625 14.602 12.062 1 57.59 437 GLU A C 1
ATOM 3344 O O . GLU A 1 437 ? 50.344 14.008 11.25 1 57.59 437 GLU A O 1
ATOM 3349 N N . PRO A 1 438 ? 48.312 14.711 11.852 1 58.09 438 PRO A N 1
ATOM 3350 C CA . PRO A 1 438 ? 47.719 14.273 10.586 1 58.09 438 PRO A CA 1
ATOM 3351 C C . PRO A 1 438 ? 48.312 15 9.375 1 58.09 438 PRO A C 1
ATOM 3353 O O . PRO A 1 438 ? 48.656 16.172 9.477 1 58.09 438 PRO A O 1
ATOM 3356 N N . THR A 1 439 ? 48.688 14.281 8.398 1 67.88 439 THR A N 1
ATOM 3357 C CA . THR A 1 439 ? 49.219 14.859 7.16 1 67.88 439 THR A CA 1
ATOM 3358 C C . THR A 1 439 ? 48.062 15.242 6.223 1 67.88 439 THR A C 1
ATOM 3360 O O . THR A 1 439 ? 46.969 14.703 6.328 1 67.88 439 THR A O 1
ATOM 3363 N N . THR A 1 440 ? 48.25 16.375 5.523 1 69.5 440 THR A N 1
ATOM 3364 C CA . THR A 1 440 ? 47.281 16.875 4.551 1 69.5 440 THR A CA 1
ATOM 3365 C C . THR A 1 440 ? 47.688 16.453 3.135 1 69.5 440 THR A C 1
ATOM 3367 O O . THR A 1 440 ? 48.844 16.562 2.756 1 69.5 440 THR A O 1
ATOM 3370 N N . SER A 1 441 ? 46.75 15.836 2.428 1 72.5 441 SER A N 1
ATOM 3371 C CA . SER A 1 441 ? 46.906 15.547 1.007 1 72.5 441 SER A CA 1
ATOM 3372 C C . SER A 1 441 ? 46.312 16.656 0.146 1 72.5 441 SER A C 1
ATOM 3374 O O . SER A 1 441 ? 45.188 17.125 0.387 1 72.5 441 SER A O 1
ATOM 3376 N N . TRP A 1 442 ? 47.188 17.141 -0.808 1 72.12 442 TRP A N 1
ATOM 3377 C CA . TRP A 1 442 ? 46.719 18.156 -1.756 1 72.12 442 TRP A CA 1
ATOM 3378 C C . TRP A 1 442 ? 46.469 17.531 -3.127 1 72.12 442 TRP A C 1
ATOM 3380 O O . TRP A 1 442 ? 47.375 16.969 -3.734 1 72.12 442 TRP A O 1
ATOM 3390 N N . HIS A 1 443 ? 45.156 17.625 -3.594 1 71.81 443 HIS A N 1
ATOM 3391 C CA . HIS A 1 443 ? 44.719 17.109 -4.887 1 71.81 443 HIS A CA 1
ATOM 3392 C C . HIS A 1 443 ? 44.531 18.234 -5.895 1 71.81 443 HIS A C 1
ATOM 3394 O O . HIS A 1 443 ? 43.781 19.188 -5.633 1 71.81 443 HIS A O 1
ATOM 3400 N N . THR A 1 444 ? 45.312 18.141 -7.012 1 70.69 444 THR A N 1
ATOM 3401 C CA . THR A 1 444 ? 45.125 19.125 -8.078 1 70.69 444 THR A CA 1
ATOM 3402 C C . THR A 1 444 ? 44.062 18.656 -9.062 1 70.69 444 THR A C 1
ATOM 3404 O O . THR A 1 444 ? 44.156 17.562 -9.609 1 70.69 444 THR A O 1
ATOM 3407 N N . VAL A 1 445 ? 43 19.438 -9.234 1 72.62 445 VAL A N 1
ATOM 3408 C CA . VAL A 1 445 ? 41.906 19.141 -10.133 1 72.62 445 VAL A CA 1
ATOM 3409 C C . VAL A 1 445 ? 41.781 20.234 -11.188 1 72.62 445 VAL A C 1
ATOM 3411 O O . VAL A 1 445 ? 42 21.406 -10.906 1 72.62 445 VAL A O 1
ATOM 3414 N N . PHE A 1 446 ? 41.406 19.781 -12.352 1 72.25 446 PHE A N 1
ATOM 3415 C CA . PHE A 1 446 ? 41.219 20.719 -13.445 1 72.25 446 PHE A CA 1
ATOM 3416 C C . PHE A 1 446 ? 39.719 20.844 -13.773 1 72.25 446 PHE A C 1
ATOM 3418 O O . PHE A 1 446 ? 39 19.844 -13.844 1 72.25 446 PHE A O 1
ATOM 3425 N N . ALA A 1 447 ? 39.219 21.938 -13.789 1 70.06 447 ALA A N 1
ATOM 3426 C CA . ALA A 1 447 ? 37.844 22.219 -14.156 1 70.06 447 ALA A CA 1
ATOM 3427 C C . ALA A 1 447 ? 37.781 22.953 -15.492 1 70.06 447 ALA A C 1
ATOM 3429 O O . ALA A 1 447 ? 38.562 23.859 -15.742 1 70.06 447 ALA A O 1
ATOM 3430 N N . HIS A 1 448 ? 36.906 22.406 -16.312 1 70.31 448 HIS A N 1
ATOM 3431 C CA . HIS A 1 448 ? 36.625 23.047 -17.609 1 70.31 448 HIS A CA 1
ATOM 3432 C C . HIS A 1 448 ? 35.156 23.438 -17.734 1 70.31 448 HIS A C 1
ATOM 3434 O O . HIS A 1 448 ? 34.312 22.953 -16.984 1 70.31 448 HIS A O 1
ATOM 3440 N N . GLY A 1 449 ? 34.938 24.406 -18.672 1 63.91 449 GLY A N 1
ATOM 3441 C CA . GLY A 1 449 ? 33.594 24.781 -19.016 1 63.91 449 GLY A CA 1
ATOM 3442 C C . GLY A 1 449 ? 32.844 25.484 -17.891 1 63.91 449 GLY A C 1
ATOM 3443 O O . GLY A 1 449 ? 33.438 26.312 -17.172 1 63.91 449 GLY A O 1
ATOM 3444 N N . ASP A 1 450 ? 31.672 24.906 -17.625 1 61.72 450 ASP A N 1
ATOM 3445 C CA . ASP A 1 450 ? 30.781 25.562 -16.688 1 61.72 450 ASP A CA 1
ATOM 3446 C C . ASP A 1 450 ? 31.312 25.438 -15.258 1 61.72 450 ASP A C 1
ATOM 3448 O O . ASP A 1 450 ? 30.953 26.234 -14.383 1 61.72 450 ASP A O 1
ATOM 3452 N N . ALA A 1 451 ? 32.094 24.531 -15.055 1 63.19 451 ALA A N 1
ATOM 3453 C CA . ALA A 1 451 ? 32.656 24.328 -13.719 1 63.19 451 ALA A CA 1
ATOM 3454 C C . ALA A 1 451 ? 33.562 25.484 -13.32 1 63.19 451 ALA A C 1
ATOM 3456 O O . ALA A 1 451 ? 33.719 25.766 -12.133 1 63.19 451 ALA A O 1
ATOM 3457 N N . VAL A 1 452 ? 34.125 26.047 -14.305 1 65 452 VAL A N 1
ATOM 3458 C CA . VAL A 1 452 ? 35.031 27.141 -14.047 1 65 452 VAL A CA 1
ATOM 3459 C C . VAL A 1 452 ? 34.281 28.281 -13.344 1 65 452 VAL A C 1
ATOM 3461 O O . VAL A 1 452 ? 34.781 28.812 -12.336 1 65 452 VAL A O 1
ATOM 3464 N N . GLU A 1 453 ? 33.219 28.531 -13.836 1 64.94 453 GLU A N 1
ATOM 3465 C CA . GLU A 1 453 ? 32.438 29.625 -13.25 1 64.94 453 GLU A CA 1
ATOM 3466 C C . GLU A 1 453 ? 31.953 29.266 -11.852 1 64.94 453 GLU A C 1
ATOM 3468 O O . GLU A 1 453 ? 31.953 30.109 -10.953 1 64.94 453 GLU A O 1
ATOM 3473 N N . ARG A 1 454 ? 31.75 28.094 -11.68 1 65.31 454 ARG A N 1
ATOM 3474 C CA . ARG A 1 454 ? 31.219 27.672 -10.391 1 65.31 454 ARG A CA 1
ATOM 3475 C C . ARG A 1 454 ? 32.312 27.719 -9.312 1 65.31 454 ARG A C 1
ATOM 3477 O O . ARG A 1 454 ? 32.031 28.062 -8.164 1 65.31 454 ARG A O 1
ATOM 3484 N N . LEU A 1 455 ? 33.375 27.484 -9.703 1 65.88 455 LEU A N 1
ATOM 3485 C CA . LEU A 1 455 ? 34.469 27.391 -8.742 1 65.88 455 LEU A CA 1
ATOM 3486 C C . LEU A 1 455 ? 35.031 28.781 -8.43 1 65.88 455 LEU A C 1
ATOM 3488 O O . LEU A 1 455 ? 35.562 29.016 -7.34 1 65.88 455 LEU A O 1
ATOM 3492 N N . GLN A 1 456 ? 34.844 29.547 -9.359 1 65.62 456 GLN A N 1
ATOM 3493 C CA . GLN A 1 456 ? 35.406 30.891 -9.141 1 65.62 456 GLN A CA 1
ATOM 3494 C C . GLN A 1 456 ? 34.625 31.625 -8.047 1 65.62 456 GLN A C 1
ATOM 3496 O O . GLN A 1 456 ? 35.188 32.5 -7.391 1 65.62 456 GLN A O 1
ATOM 3501 N N . ASN A 1 457 ? 33.562 31.109 -7.746 1 64.81 457 ASN A N 1
ATOM 3502 C CA . ASN A 1 457 ? 32.75 31.781 -6.73 1 64.81 457 ASN A CA 1
ATOM 3503 C C . ASN A 1 457 ? 32.906 31.109 -5.367 1 64.81 457 ASN A C 1
ATOM 3505 O O . ASN A 1 457 ? 32.25 31.516 -4.398 1 64.81 457 ASN A O 1
ATOM 3509 N N . VAL A 1 458 ? 33.719 30.219 -5.332 1 67.75 458 VAL A N 1
ATOM 3510 C CA . VAL A 1 458 ? 33.938 29.531 -4.066 1 67.75 458 VAL A CA 1
ATOM 3511 C C . VAL A 1 458 ? 35.219 30.078 -3.398 1 67.75 458 VAL A C 1
ATOM 3513 O O . VAL A 1 458 ? 36.25 30.219 -4.047 1 67.75 458 VAL A O 1
ATOM 3516 N N . GLN A 1 459 ? 35.062 30.422 -2.145 1 67.31 459 GLN A N 1
ATOM 3517 C CA . GLN A 1 459 ? 36.219 30.969 -1.424 1 67.31 459 GLN A CA 1
ATOM 3518 C C . GLN A 1 459 ? 37.25 29.891 -1.092 1 67.31 459 GLN A C 1
ATOM 3520 O O . GLN A 1 459 ? 36.844 28.766 -0.742 1 67.31 459 GLN A O 1
ATOM 3525 N N . ILE A 1 460 ? 38.469 30.328 -1.212 1 72.31 460 ILE A N 1
ATOM 3526 C CA . ILE A 1 460 ? 39.562 29.453 -0.821 1 72.31 460 ILE A CA 1
ATOM 3527 C C . ILE A 1 460 ? 39.406 29.094 0.655 1 72.31 460 ILE A C 1
ATOM 3529 O O . ILE A 1 460 ? 39.094 29.938 1.484 1 72.31 460 ILE A O 1
ATOM 3533 N N . GLY A 1 461 ? 39.562 27.781 0.961 1 67.69 461 GLY A N 1
ATOM 3534 C CA . GLY A 1 461 ? 39.406 27.281 2.318 1 67.69 461 GLY A CA 1
ATOM 3535 C C . GLY A 1 461 ? 38.062 26.625 2.557 1 67.69 461 GLY A C 1
ATOM 3536 O O . GLY A 1 461 ? 37.844 25.984 3.592 1 67.69 461 GLY A O 1
ATOM 3537 N N . SER A 1 462 ? 37.312 26.734 1.693 1 67.12 462 SER A N 1
ATOM 3538 C CA . SER A 1 462 ? 36 26.141 1.834 1 67.12 462 SER A CA 1
ATOM 3539 C C . SER A 1 462 ? 36.062 24.625 1.694 1 67.12 462 SER A C 1
ATOM 3541 O O . SER A 1 462 ? 36.906 24.094 0.963 1 67.12 462 SER A O 1
ATOM 3543 N N . LEU A 1 463 ? 35.281 24.016 2.506 1 70.44 463 LEU A N 1
ATOM 3544 C CA . LEU A 1 463 ? 35.125 22.562 2.338 1 70.44 463 LEU A CA 1
ATOM 3545 C C . LEU A 1 463 ? 34.281 22.25 1.112 1 70.44 463 LEU A C 1
ATOM 3547 O O . LEU A 1 463 ? 33.156 22.703 1.005 1 70.44 463 LEU A O 1
ATOM 3551 N N . VAL A 1 464 ? 34.875 21.531 0.137 1 67.88 464 VAL A N 1
ATOM 3552 C CA . VAL A 1 464 ? 34.25 21.25 -1.15 1 67.88 464 VAL A CA 1
ATOM 3553 C C . VAL A 1 464 ? 34.156 19.75 -1.381 1 67.88 464 VAL A C 1
ATOM 3555 O O . VAL A 1 464 ? 34.969 18.984 -0.841 1 67.88 464 VAL A O 1
ATOM 3558 N N . PHE A 1 465 ? 33.125 19.328 -2.086 1 68.44 465 PHE A N 1
ATOM 3559 C CA . PHE A 1 465 ? 33 18 -2.65 1 68.44 465 PHE A CA 1
ATOM 3560 C C . PHE A 1 465 ? 33.25 18.016 -4.156 1 68.44 465 PHE A C 1
ATOM 3562 O O . PHE A 1 465 ? 32.562 18.75 -4.887 1 68.44 465 PHE A O 1
ATOM 3569 N N . VAL A 1 466 ? 34.156 17.219 -4.586 1 66.44 466 VAL A N 1
ATOM 3570 C CA . VAL A 1 466 ? 34.531 17.172 -5.996 1 66.44 466 VAL A CA 1
ATOM 3571 C C . VAL A 1 466 ? 34.5 15.734 -6.492 1 66.44 466 VAL A C 1
ATOM 3573 O O . VAL A 1 466 ? 35.125 14.859 -5.871 1 66.44 466 VAL A O 1
ATOM 3576 N N . GLU A 1 467 ? 33.719 15.523 -7.539 1 68.31 467 GLU A N 1
ATOM 3577 C CA . GLU A 1 467 ? 33.844 14.289 -8.312 1 68.31 467 GLU A CA 1
ATOM 3578 C C . GLU A 1 467 ? 34.469 14.555 -9.68 1 68.31 467 GLU A C 1
ATOM 3580 O O . GLU A 1 467 ? 33.969 15.383 -10.445 1 68.31 467 GLU A O 1
ATOM 3585 N N . ALA A 1 468 ? 35.469 13.781 -9.914 1 66.06 468 ALA A N 1
ATOM 3586 C CA . ALA A 1 468 ? 36.219 14.031 -11.156 1 66.06 468 ALA A CA 1
ATOM 3587 C C . ALA A 1 468 ? 36.688 12.727 -11.797 1 66.06 468 ALA A C 1
ATOM 3589 O O . ALA A 1 468 ? 37 11.766 -11.094 1 66.06 468 ALA A O 1
ATOM 3590 N N . ALA A 1 469 ? 36.5 12.812 -13.117 1 67.31 469 ALA A N 1
ATOM 3591 C CA . ALA A 1 469 ? 37.219 11.773 -13.844 1 67.31 469 ALA A CA 1
ATOM 3592 C C . ALA A 1 469 ? 38.75 12.039 -13.82 1 67.31 469 ALA A C 1
ATOM 3594 O O . ALA A 1 469 ? 39.156 13.195 -13.82 1 67.31 469 ALA A O 1
ATOM 3595 N N . PHE A 1 470 ? 39.469 10.938 -13.578 1 63.78 470 PHE A N 1
ATOM 3596 C CA . PHE A 1 470 ? 40.875 11.234 -13.539 1 63.78 470 PHE A CA 1
ATOM 3597 C C . PHE A 1 470 ? 41.656 10.258 -14.406 1 63.78 470 PHE A C 1
ATOM 3599 O O . PHE A 1 470 ? 41.188 9.156 -14.695 1 63.78 470 PHE A O 1
ATOM 3606 N N . GLN A 1 471 ? 42.688 10.781 -15.07 1 66.06 471 GLN A N 1
ATOM 3607 C CA . GLN A 1 471 ? 43.688 10.039 -15.859 1 66.06 471 GLN A CA 1
ATOM 3608 C C . GLN A 1 471 ? 45.062 10.148 -15.242 1 66.06 471 GLN A C 1
ATOM 3610 O O . GLN A 1 471 ? 45.375 11.141 -14.578 1 66.06 471 GLN A O 1
ATOM 3615 N N . VAL A 1 472 ? 45.688 9 -15.289 1 60.94 472 VAL A N 1
ATOM 3616 C CA . VAL A 1 472 ? 47.031 9.008 -14.766 1 60.94 472 VAL A CA 1
ATOM 3617 C C . VAL A 1 472 ? 48.031 9.109 -15.922 1 60.94 472 VAL A C 1
ATOM 3619 O O . VAL A 1 472 ? 47.969 8.344 -16.891 1 60.94 472 VAL A O 1
ATOM 3622 N N . ARG A 1 473 ? 48.594 10.188 -16 1 56.88 473 ARG A N 1
ATOM 3623 C CA . ARG A 1 473 ? 49.656 10.344 -16.984 1 56.88 473 ARG A CA 1
ATOM 3624 C C . ARG A 1 473 ? 51.031 10.219 -16.328 1 56.88 473 ARG A C 1
ATOM 3626 O O . ARG A 1 473 ? 51.312 10.938 -15.367 1 56.88 473 ARG A O 1
ATOM 3633 N N . ASN A 1 474 ? 51.531 9.094 -16.703 1 50.12 474 ASN A N 1
ATOM 3634 C CA . ASN A 1 474 ? 52.906 8.93 -16.25 1 50.12 474 ASN A CA 1
ATOM 3635 C C . ASN A 1 474 ? 53.906 9.648 -17.156 1 50.12 474 ASN A C 1
ATOM 3637 O O . ASN A 1 474 ? 53.875 9.453 -18.375 1 50.12 474 ASN A O 1
ATOM 3641 N N . GLN A 1 475 ? 54.156 10.797 -16.891 1 46.28 475 GLN A N 1
ATOM 3642 C CA . GLN A 1 475 ? 55.188 11.461 -17.688 1 46.28 475 GLN A CA 1
ATOM 3643 C C . GLN A 1 475 ? 56.594 11.102 -17.203 1 46.28 475 GLN A C 1
ATOM 3645 O O . GLN A 1 475 ? 56.875 11.141 -16 1 46.28 475 GLN A O 1
ATOM 3650 N N . ARG A 1 476 ? 57.156 10.406 -18.109 1 45.91 476 ARG A N 1
ATOM 3651 C CA . ARG A 1 476 ? 58.562 10.18 -17.875 1 45.91 476 ARG A CA 1
ATOM 3652 C C . ARG A 1 476 ? 59.375 11.453 -18.109 1 45.91 476 ARG A C 1
ATOM 3654 O O . ARG A 1 476 ? 59.25 12.102 -19.156 1 45.91 476 ARG A O 1
ATOM 3661 N N . ASP A 1 477 ? 59.656 12.016 -17.125 1 41.81 477 ASP A N 1
ATOM 3662 C CA . ASP A 1 477 ? 60.656 13.031 -17.406 1 41.81 477 ASP A CA 1
ATOM 3663 C C . ASP A 1 477 ? 61.938 12.414 -17.984 1 41.81 477 ASP A C 1
ATOM 3665 O O . ASP A 1 477 ? 62.562 11.547 -17.359 1 41.81 477 ASP A O 1
ATOM 3669 N N . GLU A 1 478 ? 62.156 12.391 -19.219 1 45.75 478 GLU A N 1
ATOM 3670 C CA . GLU A 1 478 ? 63.375 11.898 -19.859 1 45.75 478 GLU A CA 1
ATOM 3671 C C . GLU A 1 478 ? 64.625 12.305 -19.078 1 45.75 478 GLU A C 1
ATOM 3673 O O . GLU A 1 478 ? 65.625 11.57 -19.047 1 45.75 478 GLU A O 1
ATOM 3678 N N . ALA A 1 479 ? 64.625 13.492 -18.656 1 44.66 479 ALA A N 1
ATOM 3679 C CA . ALA A 1 479 ? 65.875 13.945 -18.109 1 44.66 479 ALA A CA 1
ATOM 3680 C C . ALA A 1 479 ? 66.188 13.273 -16.766 1 44.66 479 ALA A C 1
ATOM 3682 O O . ALA A 1 479 ? 67.312 12.906 -16.469 1 44.66 479 ALA A O 1
ATOM 3683 N N . SER A 1 480 ? 65.188 13.25 -15.883 1 44 480 SER A N 1
ATOM 3684 C CA . SER A 1 480 ? 65.5 12.75 -14.539 1 44 480 SER A CA 1
ATOM 3685 C C . SER A 1 480 ? 65.062 11.312 -14.367 1 44 480 SER A C 1
ATOM 3687 O O . SER A 1 480 ? 65.375 10.664 -13.375 1 44 480 SER A O 1
ATOM 3689 N N . GLY A 1 481 ? 64.625 10.539 -15.32 1 42.44 481 GLY A N 1
ATOM 3690 C CA . GLY A 1 481 ? 64.125 9.164 -15.336 1 42.44 481 GLY A CA 1
ATOM 3691 C C . GLY A 1 481 ? 62.969 8.93 -14.398 1 42.44 481 GLY A C 1
ATOM 3692 O O . GLY A 1 481 ? 62.562 7.789 -14.172 1 42.44 481 GLY A O 1
ATOM 3693 N N . SER A 1 482 ? 62.812 9.789 -13.523 1 40.28 482 SER A N 1
ATOM 3694 C CA . SER A 1 482 ? 61.781 9.57 -12.492 1 40.28 482 SER A CA 1
ATOM 3695 C C . SER A 1 482 ? 60.375 9.633 -13.078 1 40.28 482 SER A C 1
ATOM 3697 O O . SER A 1 482 ? 60.156 10.312 -14.078 1 40.28 482 SER A O 1
ATOM 3699 N N . TYR A 1 483 ? 59.594 8.578 -12.969 1 39.12 483 TYR A N 1
ATOM 3700 C CA . TYR A 1 483 ? 58.188 8.477 -13.398 1 39.12 483 TYR A CA 1
ATOM 3701 C C . TYR A 1 483 ? 57.281 9.32 -12.508 1 39.12 483 TYR A C 1
ATOM 3703 O O . TYR A 1 483 ? 57.438 9.312 -11.281 1 39.12 483 TYR A O 1
ATOM 3711 N N . SER A 1 484 ? 57 10.539 -12.844 1 42.28 484 SER A N 1
ATOM 3712 C CA . SER A 1 484 ? 56 11.281 -12.094 1 42.28 484 SER A CA 1
ATOM 3713 C C . SER A 1 484 ? 54.594 10.914 -12.555 1 42.28 484 SER A C 1
ATOM 3715 O O . SER A 1 484 ? 54.344 10.797 -13.75 1 42.28 484 SER A O 1
ATOM 3717 N N . THR A 1 485 ? 53.875 10.195 -11.742 1 41.78 485 THR A N 1
ATOM 3718 C CA . THR A 1 485 ? 52.469 9.906 -12.047 1 41.78 485 THR A CA 1
ATOM 3719 C C . THR A 1 485 ? 51.594 11.125 -11.766 1 41.78 485 THR A C 1
ATOM 3721 O O . THR A 1 485 ? 51.625 11.695 -10.68 1 41.78 485 THR A O 1
ATOM 3724 N N . GLN A 1 486 ? 51.25 11.875 -12.766 1 47.72 486 GLN A N 1
ATOM 3725 C CA . GLN A 1 486 ? 50.312 12.977 -12.633 1 47.72 486 GLN A CA 1
ATOM 3726 C C . GLN A 1 486 ? 48.875 12.484 -12.789 1 47.72 486 GLN A C 1
ATOM 3728 O O . GLN A 1 486 ? 48.562 11.719 -13.711 1 47.72 486 GLN A O 1
ATOM 3733 N N . VAL A 1 487 ? 48.125 12.539 -11.727 1 48.97 487 VAL A N 1
ATOM 3734 C CA . VAL A 1 487 ? 46.688 12.297 -11.82 1 48.97 487 VAL A CA 1
ATOM 3735 C C . VAL A 1 487 ? 46 13.555 -12.344 1 48.97 487 VAL A C 1
ATOM 3737 O O . VAL A 1 487 ? 46.125 14.633 -11.758 1 48.97 487 VAL A O 1
ATOM 3740 N N . LEU A 1 488 ? 45.562 13.602 -13.562 1 50.75 488 LEU A N 1
ATOM 3741 C CA . LEU A 1 488 ? 44.75 14.664 -14.148 1 50.75 488 LEU A CA 1
ATOM 3742 C C . LEU A 1 488 ? 43.281 14.422 -13.914 1 50.75 488 LEU A C 1
ATOM 3744 O O . LEU A 1 488 ? 42.688 13.492 -14.477 1 50.75 488 LEU A O 1
ATOM 3748 N N . ALA A 1 489 ? 42.781 15.07 -12.914 1 51.97 489 ALA A N 1
ATOM 3749 C CA . ALA A 1 489 ? 41.344 15.008 -12.633 1 51.97 489 ALA A CA 1
ATOM 3750 C C . ALA A 1 489 ? 40.594 16.094 -13.414 1 51.97 489 ALA A C 1
ATOM 3752 O O . ALA A 1 489 ? 40.969 17.266 -13.391 1 51.97 489 ALA A O 1
ATOM 3753 N N . THR A 1 490 ? 39.812 15.766 -14.398 1 48.16 490 THR A N 1
ATOM 3754 C CA . THR A 1 490 ? 39.031 16.719 -15.195 1 48.16 490 THR A CA 1
ATOM 3755 C C . THR A 1 490 ? 37.562 16.734 -14.734 1 48.16 490 THR A C 1
ATOM 3757 O O . THR A 1 490 ? 36.938 15.68 -14.602 1 48.16 490 THR A O 1
ATOM 3760 N N . HIS A 1 491 ? 37.188 17.891 -14.312 1 46.06 491 HIS A N 1
ATOM 3761 C CA . HIS A 1 491 ? 35.781 18.125 -13.922 1 46.06 491 HIS A CA 1
ATOM 3762 C C . HIS A 1 491 ? 34.875 18.125 -15.133 1 46.06 491 HIS A C 1
ATOM 3764 O O . HIS A 1 491 ? 34.938 19.047 -15.961 1 46.06 491 HIS A O 1
ATOM 3770 N N . GLY A 1 492 ? 34.5 17.172 -15.797 1 38.53 492 GLY A N 1
ATOM 3771 C CA . GLY A 1 492 ? 33.5 17.391 -16.828 1 38.53 492 GLY A CA 1
ATOM 3772 C C . GLY A 1 492 ? 32.219 18 -16.281 1 38.53 492 GLY A C 1
ATOM 3773 O O . GLY A 1 492 ? 31.797 19.062 -16.734 1 38.53 492 GLY A O 1
ATOM 3774 N N . LYS A 1 493 ? 31.016 17.219 -15.891 1 36.47 493 LYS A N 1
ATOM 3775 C CA . LYS A 1 493 ? 29.828 17.781 -15.25 1 36.47 493 LYS A CA 1
ATOM 3776 C C . LYS A 1 493 ? 30.031 17.906 -13.742 1 36.47 493 LYS A C 1
ATOM 3778 O O . LYS A 1 493 ? 29.922 16.938 -13.008 1 36.47 493 LYS A O 1
ATOM 3783 N N . ALA A 1 494 ? 30.75 18.734 -13.195 1 37.53 494 ALA A N 1
ATOM 3784 C CA . ALA A 1 494 ? 31.25 19.016 -11.852 1 37.53 494 ALA A CA 1
ATOM 3785 C C . ALA A 1 494 ? 30.109 19.328 -10.891 1 37.53 494 ALA A C 1
ATOM 3787 O O . ALA A 1 494 ? 29.297 20.219 -11.164 1 37.53 494 ALA A O 1
ATOM 3788 N N . HIS A 1 495 ? 29.672 18.516 -10.203 1 41.09 495 HIS A N 1
ATOM 3789 C CA . HIS A 1 495 ? 28.891 18.984 -9.07 1 41.09 495 HIS A CA 1
ATOM 3790 C C . HIS A 1 495 ? 29.797 19.438 -7.926 1 41.09 495 HIS A C 1
ATOM 3792 O O . HIS A 1 495 ? 30.578 18.656 -7.398 1 41.09 495 HIS A O 1
ATOM 3798 N N . VAL A 1 496 ? 30.25 20.641 -7.855 1 42.91 496 VAL A N 1
ATOM 3799 C CA . VAL A 1 496 ? 31 21.281 -6.773 1 42.91 496 VAL A CA 1
ATOM 3800 C C . VAL A 1 496 ? 30.031 21.75 -5.688 1 42.91 496 VAL A C 1
ATOM 3802 O O . VAL A 1 496 ? 29.156 22.578 -5.941 1 42.91 496 VAL A O 1
ATOM 3805 N N . GLY A 1 497 ? 29.969 21.062 -4.699 1 41.56 497 GLY A N 1
ATOM 3806 C CA . GLY A 1 497 ? 29.188 21.547 -3.58 1 41.56 497 GLY A CA 1
ATOM 3807 C C . GLY A 1 497 ? 30.016 22.25 -2.523 1 41.56 497 GLY A C 1
ATOM 3808 O O . GLY A 1 497 ? 31.109 21.797 -2.182 1 41.56 497 GLY A O 1
ATOM 3809 N N . HIS A 1 498 ? 29.766 23.453 -2.268 1 42.66 498 HIS A N 1
ATOM 3810 C CA . HIS A 1 498 ? 30.344 24.281 -1.204 1 42.66 498 HIS A CA 1
ATOM 3811 C C . HIS A 1 498 ? 29.875 23.797 0.168 1 42.66 498 HIS A C 1
ATOM 3813 O O . HIS A 1 498 ? 28.672 23.797 0.456 1 42.66 498 HIS A O 1
ATOM 3819 N N . LEU A 1 499 ? 30.75 23.234 0.886 1 44.69 499 LEU A N 1
ATOM 3820 C CA . LEU A 1 499 ? 30.312 22.625 2.141 1 44.69 499 LEU A CA 1
ATOM 3821 C C . LEU A 1 499 ? 30.484 23.609 3.301 1 44.69 499 LEU A C 1
ATOM 3823 O O . LEU A 1 499 ? 29.625 23.656 4.195 1 44.69 499 LEU A O 1
ATOM 3827 N N . GLU A 1 500 ? 31.609 24.156 3.727 1 43.16 500 GLU A N 1
ATOM 3828 C CA . GLU A 1 500 ? 31.844 25.094 4.824 1 43.16 500 GLU A CA 1
ATOM 3829 C C . GLU A 1 500 ? 32.719 26.25 4.383 1 43.16 500 GLU A C 1
ATOM 3831 O O . GLU A 1 500 ? 33.656 26.062 3.586 1 43.16 500 GLU A O 1
ATOM 3836 N N . ALA A 1 501 ? 32.281 27.562 4.703 1 43.31 501 ALA A N 1
ATOM 3837 C CA . ALA A 1 501 ? 33.062 28.766 4.5 1 43.31 501 ALA A CA 1
ATOM 3838 C C . ALA A 1 501 ? 34.375 28.719 5.262 1 43.31 501 ALA A C 1
ATOM 3840 O O . ALA A 1 501 ? 34.5 27.984 6.246 1 43.31 501 ALA A O 1
ATOM 3841 N N . PRO A 1 502 ? 35.406 29.375 4.848 1 39 502 PRO A N 1
ATOM 3842 C CA . PRO A 1 502 ? 36.656 29.391 5.574 1 39 502 PRO A CA 1
ATOM 3843 C C . PRO A 1 502 ? 36.531 29.906 7.008 1 39 502 PRO A C 1
ATOM 3845 O O . PRO A 1 502 ? 35.594 30.672 7.301 1 39 502 PRO A O 1
ATOM 3848 N N . PRO A 1 503 ? 37.094 29.281 8 1 32.75 503 PRO A N 1
ATOM 3849 C CA . PRO A 1 503 ? 37.094 29.922 9.32 1 32.75 503 PRO A CA 1
ATOM 3850 C C . PRO A 1 503 ? 37.531 31.375 9.273 1 32.75 503 PRO A C 1
ATOM 3852 O O . PRO A 1 503 ? 38.438 31.734 8.531 1 32.75 503 PRO A O 1
ATOM 3855 N N . SER A 1 504 ? 36.656 32.281 9.75 1 31.84 504 SER A N 1
ATOM 3856 C CA . SER A 1 504 ? 37.125 33.625 10.016 1 31.84 504 SER A CA 1
ATOM 3857 C C . SER A 1 504 ? 38.281 33.625 10.984 1 31.84 504 SER A C 1
ATOM 3859 O O . SER A 1 504 ? 38.312 32.875 11.961 1 31.84 504 SER A O 1
ATOM 3861 N N . MET B 1 1 ? -17.641 3.219 -12.219 1 58.31 1 MET B N 1
ATOM 3862 C CA . MET B 1 1 ? -17.516 3.326 -10.773 1 58.31 1 MET B CA 1
ATOM 3863 C C . MET B 1 1 ? -18.312 2.223 -10.07 1 58.31 1 MET B C 1
ATOM 3865 O O . MET B 1 1 ? -19.453 1.946 -10.438 1 58.31 1 MET B O 1
ATOM 3869 N N . GLN B 1 2 ? -17.531 1.209 -9.445 1 80.75 2 GLN B N 1
ATOM 3870 C CA . GLN B 1 2 ? -18.141 -0.018 -8.938 1 80.75 2 GLN B CA 1
ATOM 3871 C C . GLN B 1 2 ? -18.219 0.007 -7.41 1 80.75 2 GLN B C 1
ATOM 3873 O O . GLN B 1 2 ? -17.328 0.545 -6.746 1 80.75 2 GLN B O 1
ATOM 3878 N N . THR B 1 3 ? -19.438 -0.163 -6.898 1 91.25 3 THR B N 1
ATOM 3879 C CA . THR B 1 3 ? -19.656 -0.331 -5.465 1 91.25 3 THR B CA 1
ATOM 3880 C C . THR B 1 3 ? -19.859 -1.804 -5.117 1 91.25 3 THR B C 1
ATOM 3882 O O . THR B 1 3 ? -20.547 -2.527 -5.832 1 91.25 3 THR B O 1
ATOM 3885 N N . THR B 1 4 ? -19.156 -2.244 -4.109 1 95.25 4 THR B N 1
ATOM 3886 C CA . THR B 1 4 ? -19.219 -3.645 -3.703 1 95.25 4 THR B CA 1
ATOM 3887 C C . THR B 1 4 ? -19.422 -3.76 -2.195 1 95.25 4 THR B C 1
ATOM 3889 O O . THR B 1 4 ? -18.594 -3.295 -1.412 1 95.25 4 THR B O 1
ATOM 3892 N N . ALA B 1 5 ? -20.547 -4.367 -1.809 1 94.81 5 ALA B N 1
ATOM 3893 C CA . ALA B 1 5 ? -20.812 -4.602 -0.391 1 94.81 5 ALA B CA 1
ATOM 3894 C C . ALA B 1 5 ? -20.016 -5.797 0.124 1 94.81 5 ALA B C 1
ATOM 3896 O O . ALA B 1 5 ? -19.844 -6.781 -0.592 1 94.81 5 ALA B O 1
ATOM 3897 N N . GLY B 1 6 ? -19.531 -5.719 1.298 1 96.25 6 GLY B N 1
ATOM 3898 C CA . GLY B 1 6 ? -18.797 -6.82 1.891 1 96.25 6 GLY B CA 1
ATOM 3899 C C . GLY B 1 6 ? -18.391 -6.566 3.334 1 96.25 6 GLY B C 1
ATOM 3900 O O . GLY B 1 6 ? -18.984 -5.711 4.004 1 96.25 6 GLY B O 1
ATOM 3901 N N . THR B 1 7 ? -17.594 -7.441 3.873 1 96.44 7 THR B N 1
ATOM 3902 C CA . THR B 1 7 ? -17.094 -7.383 5.242 1 96.44 7 THR B CA 1
ATOM 3903 C C . THR B 1 7 ? -15.57 -7.379 5.266 1 96.44 7 THR B C 1
ATOM 3905 O O . THR B 1 7 ? -14.93 -8.188 4.582 1 96.44 7 THR B O 1
ATOM 3908 N N . VAL B 1 8 ? -15.016 -6.426 5.992 1 96.94 8 VAL B N 1
ATOM 3909 C CA . VAL B 1 8 ? -13.57 -6.402 6.18 1 96.94 8 VAL B CA 1
ATOM 3910 C C . VAL B 1 8 ? -13.203 -7.148 7.457 1 96.94 8 VAL B C 1
ATOM 3912 O O . VAL B 1 8 ? -13.75 -6.875 8.523 1 96.94 8 VAL B O 1
ATOM 3915 N N . HIS B 1 9 ? -12.367 -8.133 7.309 1 96.94 9 HIS B N 1
ATOM 3916 C CA . HIS B 1 9 ? -11.797 -8.867 8.43 1 96.94 9 HIS B CA 1
ATOM 3917 C C . HIS B 1 9 ? -10.383 -8.383 8.742 1 96.94 9 HIS B C 1
ATOM 3919 O O . HIS B 1 9 ? -9.484 -8.508 7.91 1 96.94 9 HIS B O 1
ATOM 3925 N N . VAL B 1 10 ? -10.164 -7.766 9.859 1 95.38 10 VAL B N 1
ATOM 3926 C CA . VAL B 1 10 ? -8.812 -7.473 10.32 1 95.38 10 VAL B CA 1
ATOM 3927 C C . VAL B 1 10 ? -8.203 -8.711 10.969 1 95.38 10 VAL B C 1
ATOM 3929 O O . VAL B 1 10 ? -8.523 -9.047 12.109 1 95.38 10 VAL B O 1
ATOM 3932 N N . VAL B 1 11 ? -7.285 -9.367 10.297 1 95.75 11 VAL B N 1
ATOM 3933 C CA . VAL B 1 11 ? -6.742 -10.664 10.695 1 95.75 11 VAL B CA 1
ATOM 3934 C C . VAL B 1 11 ? -5.582 -10.461 11.664 1 95.75 11 VAL B C 1
ATOM 3936 O O . VAL B 1 11 ? -5.406 -11.242 12.602 1 95.75 11 VAL B O 1
ATOM 3939 N N . SER B 1 12 ? -4.805 -9.461 11.383 1 90.94 12 SER B N 1
ATOM 3940 C CA . SER B 1 12 ? -3.654 -9.125 12.211 1 90.94 12 SER B CA 1
ATOM 3941 C C . SER B 1 12 ? -3.371 -7.625 12.18 1 90.94 12 SER B C 1
ATOM 3943 O O . SER B 1 12 ? -3.498 -6.984 11.133 1 90.94 12 SER B O 1
ATOM 3945 N N . ALA B 1 13 ? -2.951 -7.074 13.289 1 83.31 13 ALA B N 1
ATOM 3946 C CA . ALA B 1 13 ? -2.58 -5.664 13.359 1 83.31 13 ALA B CA 1
ATOM 3947 C C . ALA B 1 13 ? -1.106 -5.469 13.016 1 83.31 13 ALA B C 1
ATOM 3949 O O . ALA B 1 13 ? -0.73 -4.449 12.43 1 83.31 13 ALA B O 1
ATOM 3950 N N . HIS B 1 14 ? -0.295 -6.453 13.438 1 80.19 14 HIS B N 1
ATOM 3951 C CA . HIS B 1 14 ? 1.138 -6.395 13.172 1 80.19 14 HIS B CA 1
ATOM 3952 C C . HIS B 1 14 ? 1.673 -7.754 12.734 1 80.19 14 HIS B C 1
ATOM 3954 O O . HIS B 1 14 ? 1.741 -8.688 13.539 1 80.19 14 HIS B O 1
ATOM 3960 N N . PRO B 1 15 ? 2 -7.871 11.484 1 87.88 15 PRO B N 1
ATOM 3961 C CA . PRO B 1 15 ? 1.795 -6.945 10.367 1 87.88 15 PRO B CA 1
ATOM 3962 C C . PRO B 1 15 ? 0.321 -6.773 10 1 87.88 15 PRO B C 1
ATOM 3964 O O . PRO B 1 15 ? -0.495 -7.652 10.297 1 87.88 15 PRO B O 1
ATOM 3967 N N . PRO B 1 16 ? 0.025 -5.652 9.43 1 88.19 16 PRO B N 1
ATOM 3968 C CA . PRO B 1 16 ? -1.382 -5.445 9.078 1 88.19 16 PRO B CA 1
ATOM 3969 C C . PRO B 1 16 ? -1.857 -6.371 7.965 1 88.19 16 PRO B C 1
ATOM 3971 O O . PRO B 1 16 ? -1.344 -6.312 6.844 1 88.19 16 PRO B O 1
ATOM 3974 N N . LEU B 1 17 ? -2.777 -7.219 8.289 1 94.69 17 LEU B N 1
ATOM 3975 C CA . LEU B 1 17 ? -3.395 -8.156 7.352 1 94.69 17 LEU B CA 1
ATOM 3976 C C . LEU B 1 17 ? -4.914 -8.031 7.391 1 94.69 17 LEU B C 1
ATOM 3978 O O . LEU B 1 17 ? -5.52 -8.07 8.461 1 94.69 17 LEU B O 1
ATOM 3982 N N . THR B 1 18 ? -5.477 -7.824 6.219 1 95.88 18 THR B N 1
ATOM 3983 C CA . THR B 1 18 ? -6.93 -7.719 6.125 1 95.88 18 THR B CA 1
ATOM 3984 C C . THR B 1 18 ? -7.461 -8.586 4.984 1 95.88 18 THR B C 1
ATOM 3986 O O . THR B 1 18 ? -6.715 -8.945 4.07 1 95.88 18 THR B O 1
ATOM 3989 N N . ALA B 1 19 ? -8.641 -9.008 5.137 1 97.62 19 ALA B N 1
ATOM 3990 C CA . ALA B 1 19 ? -9.375 -9.695 4.078 1 97.62 19 ALA B CA 1
ATOM 3991 C C . ALA B 1 19 ? -10.734 -9.039 3.842 1 97.62 19 ALA B C 1
ATOM 3993 O O . ALA B 1 19 ? -11.461 -8.742 4.793 1 97.62 19 ALA B O 1
ATOM 3994 N N . PHE B 1 20 ? -10.984 -8.695 2.639 1 97.75 20 PHE B N 1
ATOM 3995 C CA . PHE B 1 20 ? -12.305 -8.219 2.262 1 97.75 20 PHE B CA 1
ATOM 3996 C C . PHE B 1 20 ? -13.156 -9.367 1.726 1 97.75 20 PHE B C 1
ATOM 3998 O O . PHE B 1 20 ? -12.859 -9.93 0.669 1 97.75 20 PHE B O 1
ATOM 4005 N N . GLU B 1 21 ? -14.18 -9.688 2.436 1 97.81 21 GLU B N 1
ATOM 4006 C CA . GLU B 1 21 ? -15.102 -10.75 2.047 1 97.81 21 GLU B CA 1
ATOM 4007 C C . GLU B 1 21 ? -16.359 -10.18 1.401 1 97.81 21 GLU B C 1
ATOM 4009 O O . GLU B 1 21 ? -17.062 -9.367 2.008 1 97.81 21 GLU B O 1
ATOM 4014 N N . PHE B 1 22 ? -16.656 -10.664 0.208 1 97.31 22 PHE B N 1
ATOM 4015 C CA . PHE B 1 22 ? -17.812 -10.188 -0.543 1 97.31 22 PHE B CA 1
ATOM 4016 C C . PHE B 1 22 ? -19.109 -10.594 0.146 1 97.31 22 PHE B C 1
ATOM 4018 O O . PHE B 1 22 ? -19.219 -11.703 0.679 1 97.31 22 PHE B O 1
ATOM 4025 N N . ALA B 1 23 ? -20.031 -9.664 0.109 1 93.5 23 ALA B N 1
ATOM 4026 C CA . ALA B 1 23 ? -21.359 -10 0.635 1 93.5 23 ALA B CA 1
ATOM 4027 C C . ALA B 1 23 ? -22.031 -11.062 -0.225 1 93.5 23 ALA B C 1
ATOM 4029 O O . ALA B 1 23 ? -21.812 -11.133 -1.435 1 93.5 23 ALA B O 1
ATOM 4030 N N . SER B 1 24 ? -22.766 -11.883 0.463 1 89.06 24 SER B N 1
ATOM 4031 C CA . SER B 1 24 ? -23.484 -12.953 -0.222 1 89.06 24 SER B CA 1
ATOM 4032 C C . SER B 1 24 ? -24.984 -12.844 0.011 1 89.06 24 SER B C 1
ATOM 4034 O O . SER B 1 24 ? -25.422 -12.281 1.018 1 89.06 24 SER B O 1
ATOM 4036 N N . SER B 1 25 ? -25.781 -13.227 -0.899 1 83.75 25 SER B N 1
ATOM 4037 C CA . SER B 1 25 ? -27.234 -13.336 -0.76 1 83.75 25 SER B CA 1
ATOM 4038 C C . SER B 1 25 ? -27.719 -14.703 -1.226 1 83.75 25 SER B C 1
ATOM 4040 O O . SER B 1 25 ? -27.625 -15.031 -2.41 1 83.75 25 SER B O 1
ATOM 4042 N N . PRO B 1 26 ? -28.219 -15.57 -0.295 1 82.38 26 PRO B N 1
ATOM 4043 C CA . PRO B 1 26 ? -28.422 -15.312 1.134 1 82.38 26 PRO B CA 1
ATOM 4044 C C . PRO B 1 26 ? -27.109 -15.273 1.912 1 82.38 26 PRO B C 1
ATOM 4046 O O . PRO B 1 26 ? -26.062 -15.664 1.383 1 82.38 26 PRO B O 1
ATOM 4049 N N . ALA B 1 27 ? -27.188 -14.75 3.172 1 83.5 27 ALA B N 1
ATOM 4050 C CA . ALA B 1 27 ? -26 -14.672 4.016 1 83.5 27 ALA B CA 1
ATOM 4051 C C . ALA B 1 27 ? -25.375 -16.047 4.211 1 83.5 27 ALA B C 1
ATOM 4053 O O . ALA B 1 27 ? -26.094 -17.047 4.391 1 83.5 27 ALA B O 1
ATOM 4054 N N . ARG B 1 28 ? -24.125 -16.125 4.043 1 82.12 28 ARG B N 1
ATOM 4055 C CA . ARG B 1 28 ? -23.375 -17.359 4.148 1 82.12 28 ARG B CA 1
ATOM 4056 C C . ARG B 1 28 ? -22.938 -17.625 5.586 1 82.12 28 ARG B C 1
ATOM 4058 O O . ARG B 1 28 ? -22.859 -16.688 6.395 1 82.12 28 ARG B O 1
ATOM 4065 N N . ASN B 1 29 ? -22.703 -18.906 5.777 1 88.44 29 ASN B N 1
ATOM 4066 C CA . ASN B 1 29 ? -22.203 -19.359 7.074 1 88.44 29 ASN B CA 1
ATOM 4067 C C . ASN B 1 29 ? -20.672 -19.406 7.105 1 88.44 29 ASN B C 1
ATOM 4069 O O . ASN B 1 29 ? -20.031 -19.578 6.066 1 88.44 29 ASN B O 1
ATOM 4073 N N . ALA B 1 30 ? -20.188 -19.281 8.297 1 91.5 30 ALA B N 1
ATOM 4074 C CA . ALA B 1 30 ? -18.734 -19.344 8.477 1 91.5 30 ALA B CA 1
ATOM 4075 C C . ALA B 1 30 ? -18.188 -20.688 8.023 1 91.5 30 ALA B C 1
ATOM 4077 O O . ALA B 1 30 ? -17.031 -20.781 7.613 1 91.5 30 ALA B O 1
ATOM 4078 N N . ALA B 1 31 ? -19.047 -21.734 7.973 1 94.88 31 ALA B N 1
ATOM 4079 C CA . ALA B 1 31 ? -18.609 -23.078 7.633 1 94.88 31 ALA B CA 1
ATOM 4080 C C . ALA B 1 31 ? -18.562 -23.281 6.121 1 94.88 31 ALA B C 1
ATOM 4082 O O . ALA B 1 31 ? -17.969 -24.25 5.637 1 94.88 31 ALA B O 1
ATOM 4083 N N . ASP B 1 32 ? -19.188 -22.422 5.383 1 96.38 32 ASP B N 1
ATOM 4084 C CA . ASP B 1 32 ? -19.188 -22.547 3.93 1 96.38 32 ASP B CA 1
ATOM 4085 C C . ASP B 1 32 ? -17.781 -22.422 3.365 1 96.38 32 ASP B C 1
ATOM 4087 O O . ASP B 1 32 ? -16.922 -21.75 3.951 1 96.38 32 ASP B O 1
ATOM 4091 N N . PRO B 1 33 ? -17.516 -23.172 2.273 1 97.25 33 PRO B N 1
ATOM 4092 C CA . PRO B 1 33 ? -16.172 -23.109 1.688 1 97.25 33 PRO B CA 1
ATOM 4093 C C . PRO B 1 33 ? -15.805 -21.734 1.166 1 97.25 33 PRO B C 1
ATOM 4095 O O . PRO B 1 33 ? -16.703 -20.938 0.856 1 97.25 33 PRO B O 1
ATOM 4098 N N . LEU B 1 34 ? -14.5 -21.453 1.105 1 98.12 34 LEU B N 1
ATOM 4099 C CA . LEU B 1 34 ? -14.016 -20.109 0.801 1 98.12 34 LEU B CA 1
ATOM 4100 C C . LEU B 1 34 ? -13.055 -20.141 -0.384 1 98.12 34 LEU B C 1
ATOM 4102 O O . LEU B 1 34 ? -12.133 -20.953 -0.421 1 98.12 34 LEU B O 1
ATOM 4106 N N . LEU B 1 35 ? -13.336 -19.328 -1.36 1 98.5 35 LEU B N 1
ATOM 4107 C CA . LEU B 1 35 ? -12.352 -18.969 -2.371 1 98.5 35 LEU B CA 1
ATOM 4108 C C . LEU B 1 35 ? -11.578 -17.719 -1.952 1 98.5 35 LEU B C 1
ATOM 4110 O O . LEU B 1 35 ? -12.156 -16.625 -1.858 1 98.5 35 LEU B O 1
ATOM 4114 N N . LEU B 1 36 ? -10.312 -17.844 -1.653 1 98.5 36 LEU B N 1
ATOM 4115 C CA . LEU B 1 36 ? -9.453 -16.75 -1.231 1 98.5 36 LEU B CA 1
ATOM 4116 C C . LEU B 1 36 ? -8.609 -16.234 -2.395 1 98.5 36 LEU B C 1
ATOM 4118 O O . LEU B 1 36 ? -7.801 -16.984 -2.949 1 98.5 36 LEU B O 1
ATOM 4122 N N . PHE B 1 37 ? -8.828 -14.992 -2.74 1 97.69 37 PHE B N 1
ATOM 4123 C CA . PHE B 1 37 ? -8.172 -14.359 -3.875 1 97.69 37 PHE B CA 1
ATOM 4124 C C . PHE B 1 37 ? -6.977 -13.531 -3.416 1 97.69 37 PHE B C 1
ATOM 4126 O O . PHE B 1 37 ? -7.082 -12.75 -2.467 1 97.69 37 PHE B O 1
ATOM 4133 N N . VAL B 1 38 ? -5.859 -13.695 -4.035 1 95.44 38 VAL B N 1
ATOM 4134 C CA . VAL B 1 38 ? -4.691 -12.844 -3.83 1 95.44 38 VAL B CA 1
ATOM 4135 C C . VAL B 1 38 ? -4.25 -12.242 -5.16 1 95.44 38 VAL B C 1
ATOM 4137 O O . VAL B 1 38 ? -4.027 -12.969 -6.133 1 95.44 38 VAL B O 1
ATOM 4140 N N . ALA B 1 39 ? -4.129 -10.945 -5.141 1 90.25 39 ALA B N 1
ATOM 4141 C CA . ALA B 1 39 ? -3.842 -10.211 -6.371 1 90.25 39 ALA B CA 1
ATOM 4142 C C . ALA B 1 39 ? -2.338 -10.141 -6.629 1 90.25 39 ALA B C 1
ATOM 4144 O O . ALA B 1 39 ? -1.539 -10.602 -5.812 1 90.25 39 ALA B O 1
ATOM 4145 N N . GLY B 1 40 ? -2.035 -9.594 -7.777 1 84.25 40 GLY B N 1
ATOM 4146 C CA . GLY B 1 40 ? -0.648 -9.477 -8.195 1 84.25 40 GLY B CA 1
ATOM 4147 C C . GLY B 1 40 ? 0.044 -8.25 -7.641 1 84.25 40 GLY B C 1
ATOM 4148 O O . GLY B 1 40 ? -0.466 -7.605 -6.719 1 84.25 40 GLY B O 1
ATOM 4149 N N . LEU B 1 41 ? 1.231 -8 -8.227 1 79.38 41 LEU B N 1
ATOM 4150 C CA . LEU B 1 41 ? 2.07 -6.895 -7.773 1 79.38 41 LEU B CA 1
ATOM 4151 C C . LEU B 1 41 ? 1.396 -5.555 -8.047 1 79.38 41 LEU B C 1
ATOM 4153 O O . LEU B 1 41 ? 0.916 -5.309 -9.156 1 79.38 41 LEU B O 1
ATOM 4157 N N . GLY B 1 42 ? 1.266 -4.766 -7.031 1 83.56 42 GLY B N 1
ATOM 4158 C CA . GLY B 1 42 ? 0.769 -3.41 -7.203 1 83.56 42 GLY B CA 1
ATOM 4159 C C . GLY B 1 42 ? -0.736 -3.301 -7.051 1 83.56 42 GLY B C 1
ATOM 4160 O O . GLY B 1 42 ? -1.277 -2.197 -6.949 1 83.56 42 GLY B O 1
ATOM 4161 N N . ASP B 1 43 ? -1.354 -4.426 -7.141 1 84.06 43 ASP B N 1
ATOM 4162 C CA . ASP B 1 43 ? -2.809 -4.398 -7.02 1 84.06 43 ASP B CA 1
ATOM 4163 C C . ASP B 1 43 ? -3.236 -4.039 -5.602 1 84.06 43 ASP B C 1
ATOM 4165 O O . ASP B 1 43 ? -2.494 -4.27 -4.645 1 84.06 43 ASP B O 1
ATOM 4169 N N . THR B 1 44 ? -4.363 -3.398 -5.57 1 89.31 44 THR B N 1
ATOM 4170 C CA . THR B 1 44 ? -4.973 -2.99 -4.312 1 89.31 44 THR B CA 1
ATOM 4171 C C . THR B 1 44 ? -6.391 -3.539 -4.195 1 89.31 44 THR B C 1
ATOM 4173 O O . THR B 1 44 ? -6.777 -4.438 -4.945 1 89.31 44 THR B O 1
ATOM 4176 N N . LEU B 1 45 ? -7.094 -3.098 -3.207 1 93.31 45 LEU B N 1
ATOM 4177 C CA . LEU B 1 45 ? -8.453 -3.551 -2.932 1 93.31 45 LEU B CA 1
ATOM 4178 C C . LEU B 1 45 ? -9.352 -3.354 -4.148 1 93.31 45 LEU B C 1
ATOM 4180 O O . LEU B 1 45 ? -9.562 -2.221 -4.59 1 93.31 45 LEU B O 1
ATOM 4184 N N . LEU B 1 46 ? -9.812 -4.496 -4.762 1 93 46 LEU B N 1
ATOM 4185 C CA . LEU B 1 46 ? -10.773 -4.57 -5.852 1 93 46 LEU B CA 1
ATOM 4186 C C . LEU B 1 46 ? -10.227 -3.902 -7.109 1 93 46 LEU B C 1
ATOM 4188 O O . LEU B 1 46 ? -10.984 -3.297 -7.875 1 93 46 LEU B O 1
ATOM 4192 N N . SER B 1 47 ? -8.938 -3.988 -7.289 1 88.19 47 SER B N 1
ATOM 4193 C CA . SER B 1 47 ? -8.32 -3.398 -8.477 1 88.19 47 SER B CA 1
ATOM 4194 C C . SER B 1 47 ? -8.445 -4.324 -9.68 1 88.19 47 SER B C 1
ATOM 4196 O O . SER B 1 47 ? -8.266 -3.895 -10.82 1 88.19 47 SER B O 1
ATOM 4198 N N . VAL B 1 48 ? -8.688 -5.609 -9.492 1 89.25 48 VAL B N 1
ATOM 4199 C CA . VAL B 1 48 ? -8.82 -6.574 -10.578 1 89.25 48 VAL B CA 1
ATOM 4200 C C . VAL B 1 48 ? -10.25 -6.582 -11.094 1 89.25 48 VAL B C 1
ATOM 4202 O O . VAL B 1 48 ? -11.188 -6.855 -10.344 1 89.25 48 VAL B O 1
ATOM 4205 N N . PRO B 1 49 ? -10.469 -6.445 -12.359 1 88 49 PRO B N 1
ATOM 4206 C CA . PRO B 1 49 ? -11.797 -6.152 -12.898 1 88 49 PRO B CA 1
ATOM 4207 C C . PRO B 1 49 ? -12.75 -7.34 -12.789 1 88 49 PRO B C 1
ATOM 4209 O O . PRO B 1 49 ? -13.953 -7.152 -12.609 1 88 49 PRO B O 1
ATOM 4212 N N . TYR B 1 50 ? -12.258 -8.539 -12.891 1 92.12 50 TYR B N 1
ATOM 4213 C CA . TYR B 1 50 ? -13.164 -9.68 -12.969 1 92.12 50 TYR B CA 1
ATOM 4214 C C . TYR B 1 50 ? -13.555 -10.172 -11.586 1 92.12 50 TYR B C 1
ATOM 4216 O O . TYR B 1 50 ? -14.391 -11.07 -11.445 1 92.12 50 TYR B O 1
ATOM 4224 N N . LEU B 1 51 ? -13 -9.648 -10.555 1 93.94 51 LEU B N 1
ATOM 4225 C CA . LEU B 1 51 ? -13.164 -10.172 -9.203 1 93.94 51 LEU B CA 1
ATOM 4226 C C . LEU B 1 51 ? -14.625 -10.102 -8.758 1 93.94 51 LEU B C 1
ATOM 4228 O O . LEU B 1 51 ? -15.133 -11.023 -8.125 1 93.94 51 LEU B O 1
ATOM 4232 N N . GLY B 1 52 ? -15.336 -8.969 -9.039 1 93.75 52 GLY B N 1
ATOM 4233 C CA . GLY B 1 52 ? -16.75 -8.852 -8.695 1 93.75 52 GLY B CA 1
ATOM 4234 C C . GLY B 1 52 ? -17.609 -9.922 -9.344 1 93.75 52 GLY B C 1
ATOM 4235 O O . GLY B 1 52 ? -18.438 -10.547 -8.672 1 93.75 52 GLY B O 1
ATOM 4236 N N . GLN B 1 53 ? -17.375 -10.125 -10.602 1 94.38 53 GLN B N 1
ATOM 4237 C CA . GLN B 1 53 ? -18.109 -11.148 -11.336 1 94.38 53 GLN B CA 1
ATOM 4238 C C . GLN B 1 53 ? -17.812 -12.539 -10.789 1 94.38 53 GLN B C 1
ATOM 4240 O O . GLN B 1 53 ? -18.703 -13.383 -10.68 1 94.38 53 GLN B O 1
ATOM 4245 N N . LEU B 1 54 ? -16.578 -12.758 -10.484 1 96.88 54 LEU B N 1
ATOM 4246 C CA . LEU B 1 54 ? -16.156 -14.031 -9.922 1 96.88 54 LEU B CA 1
ATOM 4247 C C . LEU B 1 54 ? -16.844 -14.281 -8.586 1 96.88 54 LEU B C 1
ATOM 4249 O O . LEU B 1 54 ? -17.344 -15.383 -8.336 1 96.88 54 LEU B O 1
ATOM 4253 N N . ALA B 1 55 ? -16.906 -13.25 -7.699 1 97.06 55 ALA B N 1
ATOM 4254 C CA . ALA B 1 55 ? -17.531 -13.367 -6.383 1 97.06 55 ALA B CA 1
ATOM 4255 C C . ALA B 1 55 ? -19 -13.727 -6.504 1 97.06 55 ALA B C 1
ATOM 4257 O O . ALA B 1 55 ? -19.516 -14.562 -5.75 1 97.06 55 ALA B O 1
ATOM 4258 N N . GLN B 1 56 ? -19.672 -13.148 -7.43 1 95.81 56 GLN B N 1
ATOM 4259 C CA . GLN B 1 56 ? -21.078 -13.43 -7.645 1 95.81 56 GLN B CA 1
ATOM 4260 C C . GLN B 1 56 ? -21.297 -14.867 -8.109 1 95.81 56 GLN B C 1
ATOM 4262 O O . GLN B 1 56 ? -22.219 -15.547 -7.648 1 95.81 56 GLN B O 1
ATOM 4267 N N . ALA B 1 57 ? -20.453 -15.305 -9.023 1 96.94 57 ALA B N 1
ATOM 4268 C CA . ALA B 1 57 ? -20.578 -16.656 -9.578 1 96.94 57 ALA B CA 1
ATOM 4269 C C . ALA B 1 57 ? -20.328 -17.703 -8.508 1 96.94 57 ALA B C 1
ATOM 4271 O O . ALA B 1 57 ? -21.016 -18.719 -8.445 1 96.94 57 ALA B O 1
ATOM 4272 N N . VAL B 1 58 ? -19.281 -17.469 -7.715 1 96.31 58 VAL B N 1
ATOM 4273 C CA . VAL B 1 58 ? -18.922 -18.438 -6.684 1 96.31 58 VAL B CA 1
ATOM 4274 C C . VAL B 1 58 ? -19.984 -18.453 -5.59 1 96.31 58 VAL B C 1
ATOM 4276 O O . VAL B 1 58 ? -20.25 -19.5 -5.004 1 96.31 58 VAL B O 1
ATOM 4279 N N . ASP B 1 59 ? -20.609 -17.297 -5.305 1 96.38 59 ASP B N 1
ATOM 4280 C CA . ASP B 1 59 ? -21.688 -17.203 -4.336 1 96.38 59 ASP B CA 1
ATOM 4281 C C . ASP B 1 59 ? -22.859 -18.109 -4.73 1 96.38 59 ASP B C 1
ATOM 4283 O O . ASP B 1 59 ? -23.469 -18.766 -3.875 1 96.38 59 ASP B O 1
ATOM 4287 N N . LYS B 1 60 ? -23.172 -18.188 -5.973 1 95.38 60 LYS B N 1
ATOM 4288 C CA . LYS B 1 60 ? -24.266 -19.016 -6.48 1 95.38 60 LYS B CA 1
ATOM 4289 C C . LYS B 1 60 ? -23.984 -20.5 -6.23 1 95.38 60 LYS B C 1
ATOM 4291 O O . LYS B 1 60 ? -24.922 -21.312 -6.168 1 95.38 60 LYS B O 1
ATOM 4296 N N . LEU B 1 61 ? -22.75 -20.922 -6.023 1 94.69 61 LEU B N 1
ATOM 4297 C CA . LEU B 1 61 ? -22.344 -22.312 -5.773 1 94.69 61 LEU B CA 1
ATOM 4298 C C . LEU B 1 61 ? -22.375 -22.609 -4.281 1 94.69 61 LEU B C 1
ATOM 4300 O O . LEU B 1 61 ? -22.141 -23.75 -3.875 1 94.69 61 LEU B O 1
ATOM 4304 N N . GLY B 1 62 ? -22.625 -21.562 -3.492 1 94.94 62 GLY B N 1
ATOM 4305 C CA . GLY B 1 62 ? -22.594 -21.75 -2.051 1 94.94 62 GLY B CA 1
ATOM 4306 C C . GLY B 1 62 ? -21.234 -21.5 -1.441 1 94.94 62 GLY B C 1
ATOM 4307 O O . GLY B 1 62 ? -20.984 -21.891 -0.295 1 94.94 62 GLY B O 1
ATOM 4308 N N . TRP B 1 63 ? -20.328 -20.969 -2.238 1 96.81 63 TRP B N 1
ATOM 4309 C CA . TRP B 1 63 ? -18.984 -20.625 -1.767 1 96.81 63 TRP B CA 1
ATOM 4310 C C . TRP B 1 63 ? -18.922 -19.156 -1.348 1 96.81 63 TRP B C 1
ATOM 4312 O O . TRP B 1 63 ? -19.641 -18.312 -1.881 1 96.81 63 TRP B O 1
ATOM 4322 N N . ARG B 1 64 ? -18.094 -18.891 -0.39 1 97.5 64 ARG B N 1
ATOM 4323 C CA . ARG B 1 64 ? -17.719 -17.516 -0.043 1 97.5 64 ARG B CA 1
ATOM 4324 C C . ARG B 1 64 ? -16.516 -17.062 -0.854 1 97.5 64 ARG B C 1
ATOM 4326 O O . ARG B 1 64 ? -15.758 -17.891 -1.368 1 97.5 64 ARG B O 1
ATOM 4333 N N . CYS B 1 65 ? -16.375 -15.789 -1.032 1 98 65 CYS B N 1
ATOM 4334 C CA . CYS B 1 65 ? -15.25 -15.211 -1.757 1 98 65 CYS B CA 1
ATOM 4335 C C . CYS B 1 65 ? -14.641 -14.055 -0.978 1 98 65 CYS B C 1
ATOM 4337 O O . CYS B 1 65 ? -15.359 -13.18 -0.492 1 98 65 CYS B O 1
ATOM 4339 N N . ALA B 1 66 ? -13.344 -14.07 -0.818 1 98.25 66 ALA B N 1
ATOM 4340 C CA . ALA B 1 66 ? -12.648 -12.992 -0.116 1 98.25 66 ALA B CA 1
ATOM 4341 C C . ALA B 1 66 ? -11.344 -12.625 -0.823 1 98.25 66 ALA B C 1
ATOM 4343 O O . ALA B 1 66 ? -10.742 -13.461 -1.497 1 98.25 66 ALA B O 1
ATOM 4344 N N . GLN B 1 67 ? -10.984 -11.391 -0.749 1 97.75 67 GLN B N 1
ATOM 4345 C CA . GLN B 1 67 ? -9.688 -10.914 -1.222 1 97.75 67 GLN B CA 1
ATOM 4346 C C . GLN B 1 67 ? -8.719 -10.695 -0.058 1 97.75 67 GLN B C 1
ATOM 4348 O O . GLN B 1 67 ? -9.031 -9.969 0.886 1 97.75 67 GLN B O 1
ATOM 4353 N N . ALA B 1 68 ? -7.578 -11.328 -0.16 1 97.44 68 ALA B N 1
ATOM 4354 C CA . ALA B 1 68 ? -6.531 -11.133 0.839 1 97.44 68 ALA B CA 1
ATOM 4355 C C . ALA B 1 68 ? -5.73 -9.867 0.557 1 97.44 68 ALA B C 1
ATOM 4357 O O . ALA B 1 68 ? -5.328 -9.617 -0.582 1 97.44 68 ALA B O 1
ATOM 4358 N N . LEU B 1 69 ? -5.531 -9.047 1.525 1 96 69 LEU B N 1
ATOM 4359 C CA . LEU B 1 69 ? -4.668 -7.875 1.466 1 96 69 LEU B CA 1
ATOM 4360 C C . LEU B 1 69 ? -3.453 -8.047 2.373 1 96 69 LEU B C 1
ATOM 4362 O O . LEU B 1 69 ? -3.561 -7.918 3.594 1 96 69 LEU B O 1
ATOM 4366 N N . LEU B 1 70 ? -2.361 -8.25 1.734 1 95.19 70 LEU B N 1
ATOM 4367 C CA . LEU B 1 70 ? -1.1 -8.484 2.428 1 95.19 70 LEU B CA 1
ATOM 4368 C C . LEU B 1 70 ? -0.313 -7.188 2.584 1 95.19 70 LEU B C 1
ATOM 4370 O O . LEU B 1 70 ? -0.709 -6.148 2.053 1 95.19 70 LEU B O 1
ATOM 4374 N N . THR B 1 71 ? 0.788 -7.254 3.357 1 92.31 71 THR B N 1
ATOM 4375 C CA . THR B 1 71 ? 1.648 -6.086 3.504 1 92.31 71 THR B CA 1
ATOM 4376 C C . THR B 1 71 ? 2.283 -5.711 2.168 1 92.31 71 THR B C 1
ATOM 4378 O O . THR B 1 71 ? 2.684 -4.562 1.968 1 92.31 71 THR B O 1
ATOM 4381 N N . SER B 1 72 ? 2.291 -6.656 1.27 1 92.62 72 SER B N 1
ATOM 4382 C CA . SER B 1 72 ? 2.902 -6.434 -0.037 1 92.62 72 SER B CA 1
ATOM 4383 C C . SER B 1 72 ? 1.904 -5.828 -1.02 1 92.62 72 SER B C 1
ATOM 4385 O O . SER B 1 72 ? 2.258 -5.52 -2.158 1 92.62 72 SER B O 1
ATOM 4387 N N . SER B 1 73 ? 0.651 -5.629 -0.627 1 91.38 73 SER B N 1
ATOM 4388 C CA . SER B 1 73 ? -0.341 -5.027 -1.511 1 91.38 73 SER B CA 1
ATOM 4389 C C . SER B 1 73 ? 0.057 -3.607 -1.901 1 91.38 73 SER B C 1
ATOM 4391 O O . SER B 1 73 ? 0.735 -2.916 -1.14 1 91.38 73 SER B O 1
ATOM 4393 N N . GLY B 1 74 ? -0.362 -3.186 -3.09 1 89.56 74 GLY B N 1
ATOM 4394 C CA . GLY B 1 74 ? 0.016 -1.866 -3.572 1 89.56 74 GLY B CA 1
ATOM 4395 C C . GLY B 1 74 ? 1.512 -1.712 -3.777 1 89.56 74 GLY B C 1
ATOM 4396 O O . GLY B 1 74 ? 2.135 -2.523 -4.465 1 89.56 74 GLY B O 1
ATOM 4397 N N . ALA B 1 75 ? 2.045 -0.742 -3.092 1 89.5 75 ALA B N 1
ATOM 4398 C CA . ALA B 1 75 ? 3.467 -0.456 -3.273 1 89.5 75 ALA B CA 1
ATOM 4399 C C . ALA B 1 75 ? 4.32 -1.306 -2.338 1 89.5 75 ALA B C 1
ATOM 4401 O O . ALA B 1 75 ? 5.551 -1.283 -2.418 1 89.5 75 ALA B O 1
ATOM 4402 N N . GLY B 1 76 ? 3.748 -2.107 -1.524 1 91.19 76 GLY B N 1
ATOM 4403 C CA . GLY B 1 76 ? 4.473 -2.828 -0.489 1 91.19 76 GLY B CA 1
ATOM 4404 C C . GLY B 1 76 ? 5.293 -3.984 -1.027 1 91.19 76 GLY B C 1
ATOM 4405 O O . GLY B 1 76 ? 6.168 -4.508 -0.337 1 91.19 76 GLY B O 1
ATOM 4406 N N . TRP B 1 77 ? 5.062 -4.344 -2.24 1 92.56 77 TRP B N 1
ATOM 4407 C CA . TRP B 1 77 ? 5.703 -5.543 -2.775 1 92.56 77 TRP B CA 1
ATOM 4408 C C . TRP B 1 77 ? 7.191 -5.309 -3 1 92.56 77 TRP B C 1
ATOM 4410 O O . TRP B 1 77 ? 7.973 -6.262 -3.062 1 92.56 77 TRP B O 1
ATOM 4420 N N . GLY B 1 78 ? 7.66 -4.086 -3.111 1 92.94 78 GLY B N 1
ATOM 4421 C CA . GLY B 1 78 ? 9.055 -3.781 -3.408 1 92.94 78 GLY B CA 1
ATOM 4422 C C . GLY B 1 78 ? 10.008 -4.215 -2.312 1 92.94 78 GLY B C 1
ATOM 4423 O O . GLY B 1 78 ? 11.188 -4.438 -2.566 1 92.94 78 GLY B O 1
ATOM 4424 N N . THR B 1 79 ? 9.523 -4.312 -1.141 1 93.19 79 THR B N 1
ATOM 4425 C CA . THR B 1 79 ? 10.383 -4.684 -0.017 1 93.19 79 THR B CA 1
ATOM 4426 C C . THR B 1 79 ? 9.977 -6.047 0.543 1 93.19 79 THR B C 1
ATOM 4428 O O . THR B 1 79 ? 10.594 -6.539 1.49 1 93.19 79 THR B O 1
ATOM 4431 N N . ALA B 1 80 ? 9.008 -6.645 -0.042 1 93.25 80 ALA B N 1
ATOM 4432 C CA . ALA B 1 80 ? 8.508 -7.93 0.446 1 93.25 80 ALA B CA 1
ATOM 4433 C C . ALA B 1 80 ? 9.133 -9.086 -0.316 1 93.25 80 ALA B C 1
ATOM 4435 O O . ALA B 1 80 ? 9.773 -8.883 -1.351 1 93.25 80 ALA B O 1
ATOM 4436 N N . THR B 1 81 ? 9.047 -10.281 0.246 1 93.62 81 THR B N 1
ATOM 4437 C CA . THR B 1 81 ? 9.461 -11.516 -0.415 1 93.62 81 THR B CA 1
ATOM 4438 C C . THR B 1 81 ? 8.281 -12.469 -0.576 1 93.62 81 THR B C 1
ATOM 4440 O O . THR B 1 81 ? 7.285 -12.359 0.141 1 93.62 81 THR B O 1
ATOM 4443 N N . VAL B 1 82 ? 8.391 -13.398 -1.489 1 94.69 82 VAL B N 1
ATOM 4444 C CA . VAL B 1 82 ? 7.316 -14.367 -1.697 1 94.69 82 VAL B CA 1
ATOM 4445 C C . VAL B 1 82 ? 7.176 -15.258 -0.463 1 94.69 82 VAL B C 1
ATOM 4447 O O . VAL B 1 82 ? 6.074 -15.711 -0.139 1 94.69 82 VAL B O 1
ATOM 4450 N N . ALA B 1 83 ? 8.305 -15.5 0.214 1 94.5 83 ALA B N 1
ATOM 4451 C CA . ALA B 1 83 ? 8.242 -16.266 1.456 1 94.5 83 ALA B CA 1
ATOM 4452 C C . ALA B 1 83 ? 7.422 -15.531 2.516 1 94.5 83 ALA B C 1
ATOM 4454 O O . ALA B 1 83 ? 6.602 -16.141 3.205 1 94.5 83 ALA B O 1
ATOM 4455 N N . GLN B 1 84 ? 7.711 -14.242 2.629 1 94 84 GLN B N 1
ATOM 4456 C CA . GLN B 1 84 ? 6.941 -13.414 3.555 1 94 84 GLN B CA 1
ATOM 4457 C C . GLN B 1 84 ? 5.457 -13.422 3.191 1 94 84 GLN B C 1
ATOM 4459 O O . GLN B 1 84 ? 4.602 -13.555 4.066 1 94 84 GLN B O 1
ATOM 4464 N N . ASP B 1 85 ? 5.148 -13.281 1.942 1 95.75 85 ASP B N 1
ATOM 4465 C CA . ASP B 1 85 ? 3.764 -13.289 1.477 1 95.75 85 ASP B CA 1
ATOM 4466 C C . ASP B 1 85 ? 3.078 -14.617 1.804 1 95.75 85 ASP B C 1
ATOM 4468 O O . ASP B 1 85 ? 1.913 -14.633 2.205 1 95.75 85 ASP B O 1
ATOM 4472 N N . ALA B 1 86 ? 3.807 -15.656 1.602 1 96.38 86 ALA B N 1
ATOM 4473 C CA . ALA B 1 86 ? 3.266 -16.984 1.893 1 96.38 86 ALA B CA 1
ATOM 4474 C C . ALA B 1 86 ? 2.902 -17.109 3.369 1 96.38 86 ALA B C 1
ATOM 4476 O O . ALA B 1 86 ? 1.845 -17.656 3.709 1 96.38 86 ALA B O 1
ATOM 4477 N N . VAL B 1 87 ? 3.756 -16.641 4.242 1 96.12 87 VAL B N 1
ATOM 4478 C CA . VAL B 1 87 ? 3.5 -16.703 5.676 1 96.12 87 VAL B CA 1
ATOM 4479 C C . VAL B 1 87 ? 2.277 -15.859 6.02 1 96.12 87 VAL B C 1
ATOM 4481 O O . VAL B 1 87 ? 1.432 -16.281 6.816 1 96.12 87 VAL B O 1
ATOM 4484 N N . GLU B 1 88 ? 2.236 -14.688 5.426 1 96.56 88 GLU B N 1
ATOM 4485 C CA . GLU B 1 88 ? 1.097 -13.805 5.668 1 96.56 88 GLU B CA 1
ATOM 4486 C C . GLU B 1 88 ? -0.198 -14.422 5.145 1 96.56 88 GLU B C 1
ATOM 4488 O O . GLU B 1 88 ? -1.241 -14.328 5.793 1 96.56 88 GLU B O 1
ATOM 4493 N N . LEU B 1 89 ? -0.149 -15.039 4.02 1 97.31 89 LEU B N 1
ATOM 4494 C CA . LEU B 1 89 ? -1.308 -15.734 3.465 1 97.31 89 LEU B CA 1
ATOM 4495 C C . LEU B 1 89 ? -1.756 -16.859 4.383 1 97.31 89 LEU B C 1
ATOM 4497 O O . LEU B 1 89 ? -2.955 -17.094 4.562 1 97.31 89 LEU B O 1
ATOM 4501 N N . ALA B 1 90 ? -0.786 -17.562 4.93 1 97.81 90 ALA B N 1
ATOM 4502 C CA . ALA B 1 90 ? -1.093 -18.656 5.844 1 97.81 90 ALA B CA 1
ATOM 4503 C C . ALA B 1 90 ? -1.875 -18.156 7.055 1 97.81 90 ALA B C 1
ATOM 4505 O O . ALA B 1 90 ? -2.768 -18.844 7.555 1 97.81 90 ALA B O 1
ATOM 4506 N N . LYS B 1 91 ? -1.536 -16.984 7.516 1 97.38 91 LYS B N 1
ATOM 4507 C CA . LYS B 1 91 ? -2.268 -16.391 8.633 1 97.38 91 LYS B CA 1
ATOM 4508 C C . LYS B 1 91 ? -3.721 -16.125 8.266 1 97.38 91 LYS B C 1
ATOM 4510 O O . LYS B 1 91 ? -4.629 -16.375 9.062 1 97.38 91 LYS B O 1
ATOM 4515 N N . ILE B 1 92 ? -3.963 -15.68 7.078 1 98.06 92 ILE B N 1
ATOM 4516 C CA . ILE B 1 92 ? -5.316 -15.375 6.629 1 98.06 92 ILE B CA 1
ATOM 4517 C C . ILE B 1 92 ? -6.094 -16.672 6.418 1 98.06 92 ILE B C 1
ATOM 4519 O O . ILE B 1 92 ? -7.258 -16.781 6.816 1 98.06 92 ILE B O 1
ATOM 4523 N N . VAL B 1 93 ? -5.441 -17.672 5.828 1 98.25 93 VAL B N 1
ATOM 4524 C CA . VAL B 1 93 ? -6.074 -18.969 5.66 1 98.25 93 VAL B CA 1
ATOM 4525 C C . VAL B 1 93 ? -6.418 -19.562 7.027 1 98.25 93 VAL B C 1
ATOM 4527 O O . VAL B 1 93 ? -7.527 -20.062 7.23 1 98.25 93 VAL B O 1
ATOM 4530 N N . GLY B 1 94 ? -5.434 -19.484 7.949 1 97.69 94 GLY B N 1
ATOM 4531 C CA . GLY B 1 94 ? -5.676 -19.953 9.305 1 97.69 94 GLY B CA 1
ATOM 4532 C C . GLY B 1 94 ? -6.844 -19.281 9.984 1 97.69 94 GLY B C 1
ATOM 4533 O O . GLY B 1 94 ? -7.633 -19.922 10.672 1 97.69 94 GLY B O 1
ATOM 4534 N N . TYR B 1 95 ? -6.969 -18.016 9.742 1 97.62 95 TYR B N 1
ATOM 4535 C CA . TYR B 1 95 ? -8.078 -17.234 10.289 1 97.62 95 TYR B CA 1
ATOM 4536 C C . TYR B 1 95 ? -9.414 -17.797 9.836 1 97.62 95 TYR B C 1
ATOM 4538 O O . TYR B 1 95 ? -10.312 -18.016 10.656 1 97.62 95 TYR B O 1
ATOM 4546 N N . TYR B 1 96 ? -9.609 -18.094 8.57 1 97.5 96 TYR B N 1
ATOM 4547 C CA . TYR B 1 96 ? -10.883 -18.578 8.039 1 97.5 96 TYR B CA 1
ATOM 4548 C C . TYR B 1 96 ? -11.141 -20.016 8.469 1 97.5 96 TYR B C 1
ATOM 4550 O O . TYR B 1 96 ? -12.281 -20.391 8.742 1 97.5 96 TYR B O 1
ATOM 4558 N N . LYS B 1 97 ? -10.125 -20.797 8.523 1 97.19 97 LYS B N 1
ATOM 4559 C CA . LYS B 1 97 ? -10.281 -22.172 8.984 1 97.19 97 LYS B CA 1
ATOM 4560 C C . LYS B 1 97 ? -10.688 -22.219 10.453 1 97.19 97 LYS B C 1
ATOM 4562 O O . LYS B 1 97 ? -11.531 -23.031 10.836 1 97.19 97 LYS B O 1
ATOM 4567 N N . GLU B 1 98 ? -10.102 -21.391 11.242 1 96.19 98 GLU B N 1
ATOM 4568 C CA . GLU B 1 98 ? -10.453 -21.312 12.656 1 96.19 98 GLU B CA 1
ATOM 4569 C C . GLU B 1 98 ? -11.906 -20.875 12.836 1 96.19 98 GLU B C 1
ATOM 4571 O O . GLU B 1 98 ? -12.57 -21.297 13.789 1 96.19 98 GLU B O 1
ATOM 4576 N N . LYS B 1 99 ? -12.352 -20.094 11.945 1 95.12 99 LYS B N 1
ATOM 4577 C CA . LYS B 1 99 ? -13.734 -19.625 12.008 1 95.12 99 LYS B CA 1
ATOM 4578 C C . LYS B 1 99 ? -14.695 -20.688 11.477 1 95.12 99 LYS B C 1
ATOM 4580 O O . LYS B 1 99 ? -15.914 -20.531 11.57 1 95.12 99 LYS B O 1
ATOM 4585 N N . GLY B 1 100 ? -14.109 -21.781 10.781 1 95.62 100 GLY B N 1
ATOM 4586 C CA . GLY B 1 100 ? -14.961 -22.922 10.477 1 95.62 100 GLY B CA 1
ATOM 4587 C C . GLY B 1 100 ? -15.039 -23.234 9 1 95.62 100 GLY B C 1
ATOM 4588 O O . GLY B 1 100 ? -15.766 -24.156 8.586 1 95.62 100 GLY B O 1
ATOM 4589 N N . ALA B 1 101 ? -14.328 -22.531 8.18 1 96.75 101 ALA B N 1
ATOM 4590 C CA . ALA B 1 101 ? -14.406 -22.797 6.742 1 96.75 101 ALA B CA 1
ATOM 4591 C C . ALA B 1 101 ? -14.109 -24.25 6.434 1 96.75 101 ALA B C 1
ATOM 4593 O O . ALA B 1 101 ? -13.07 -24.781 6.832 1 96.75 101 ALA B O 1
ATOM 4594 N N . SER B 1 102 ? -15.008 -24.906 5.727 1 96.69 102 SER B N 1
ATOM 4595 C CA . SER B 1 102 ? -14.859 -26.328 5.422 1 96.69 102 SER B CA 1
ATOM 4596 C C . SER B 1 102 ? -13.727 -26.562 4.422 1 96.69 102 SER B C 1
ATOM 4598 O O . SER B 1 102 ? -13.031 -27.578 4.496 1 96.69 102 SER B O 1
ATOM 4600 N N . LYS B 1 103 ? -13.602 -25.672 3.484 1 97 103 LYS B N 1
ATOM 4601 C CA . LYS B 1 103 ? -12.547 -25.688 2.469 1 97 103 LYS B CA 1
ATOM 4602 C C . LYS B 1 103 ? -12.016 -24.281 2.205 1 97 103 LYS B C 1
ATOM 4604 O O . LYS B 1 103 ? -12.742 -23.297 2.371 1 97 103 LYS B O 1
ATOM 4609 N N . VAL B 1 104 ? -10.797 -24.188 1.879 1 98.25 104 VAL B N 1
ATOM 4610 C CA . VAL B 1 104 ? -10.188 -22.953 1.417 1 98.25 104 VAL B CA 1
ATOM 4611 C C . VAL B 1 104 ? -9.398 -23.203 0.138 1 98.25 104 VAL B C 1
ATOM 4613 O O . VAL B 1 104 ? -8.453 -24 0.132 1 98.25 104 VAL B O 1
ATOM 4616 N N . VAL B 1 105 ? -9.797 -22.641 -0.963 1 98.5 105 VAL B N 1
ATOM 4617 C CA . VAL B 1 105 ? -9.086 -22.688 -2.236 1 98.5 105 VAL B CA 1
ATOM 4618 C C . VAL B 1 105 ? -8.406 -21.344 -2.482 1 98.5 105 VAL B C 1
ATOM 4620 O O . VAL B 1 105 ? -9.023 -20.281 -2.324 1 98.5 105 VAL B O 1
ATOM 4623 N N . LEU B 1 106 ? -7.148 -21.359 -2.816 1 98 106 LEU B N 1
ATOM 4624 C CA . LEU B 1 106 ? -6.367 -20.156 -3.072 1 98 106 LEU B CA 1
ATOM 4625 C C . LEU B 1 106 ? -6.305 -19.844 -4.566 1 98 106 LEU B C 1
ATOM 4627 O O . LEU B 1 106 ? -5.941 -20.719 -5.363 1 98 106 LEU B O 1
ATOM 4631 N N . LEU B 1 107 ? -6.73 -18.688 -4.965 1 98 107 LEU B N 1
ATOM 4632 C CA . LEU B 1 107 ? -6.598 -18.203 -6.34 1 98 107 LEU B CA 1
ATOM 4633 C C . LEU B 1 107 ? -5.566 -17.094 -6.43 1 98 107 LEU B C 1
ATOM 4635 O O . LEU B 1 107 ? -5.777 -16 -5.887 1 98 107 LEU B O 1
ATOM 4639 N N . GLY B 1 108 ? -4.48 -17.375 -7.047 1 95.5 108 GLY B N 1
ATOM 4640 C CA . GLY B 1 108 ? -3.449 -16.375 -7.289 1 95.5 108 GLY B CA 1
ATOM 4641 C C . GLY B 1 108 ? -3.535 -15.75 -8.672 1 95.5 108 GLY B C 1
ATOM 4642 O O . GLY B 1 108 ? -3.561 -16.469 -9.68 1 95.5 108 GLY B O 1
ATOM 4643 N N . HIS B 1 109 ? -3.598 -14.438 -8.656 1 91.94 109 HIS B N 1
ATOM 4644 C CA . HIS B 1 109 ? -3.613 -13.672 -9.898 1 91.94 109 HIS B CA 1
ATOM 4645 C C . HIS B 1 109 ? -2.279 -12.969 -10.125 1 91.94 109 HIS B C 1
ATOM 4647 O O . HIS B 1 109 ? -1.708 -12.391 -9.195 1 91.94 109 HIS B O 1
ATOM 4653 N N . SER B 1 110 ? -1.829 -13.094 -11.336 1 84.06 110 SER B N 1
ATOM 4654 C CA . SER B 1 110 ? -0.603 -12.375 -11.664 1 84.06 110 SER B CA 1
ATOM 4655 C C . SER B 1 110 ? -0.906 -10.984 -12.211 1 84.06 110 SER B C 1
ATOM 4657 O O . SER B 1 110 ? -1.874 -10.797 -12.953 1 84.06 110 SER B O 1
ATOM 4659 N N . THR B 1 111 ? -0.955 -9.844 -11.555 1 58.16 111 THR B N 1
ATOM 4660 C CA . THR B 1 111 ? -1.405 -8.586 -12.148 1 58.16 111 THR B CA 1
ATOM 4661 C C . THR B 1 111 ? -0.233 -7.828 -12.758 1 58.16 111 THR B C 1
ATOM 4663 O O . THR B 1 111 ? 0.899 -7.934 -12.281 1 58.16 111 THR B O 1
ATOM 4666 N N . GLY B 1 112 ? -0.341 -7.301 -13.938 1 50.84 112 GLY B N 1
ATOM 4667 C CA . GLY B 1 112 ? 0.507 -6.379 -14.68 1 50.84 112 GLY B CA 1
ATOM 4668 C C . GLY B 1 112 ? 0.025 -4.941 -14.609 1 50.84 112 GLY B C 1
ATOM 4669 O O . GLY B 1 112 ? -0.238 -4.32 -15.648 1 50.84 112 GLY B O 1
ATOM 4670 N N . LYS B 1 113 ? -0.634 -4.484 -13.547 1 48.81 113 LYS B N 1
ATOM 4671 C CA . LYS B 1 113 ? -1.314 -3.227 -13.852 1 48.81 113 LYS B CA 1
ATOM 4672 C C . LYS B 1 113 ? -0.319 -2.076 -13.961 1 48.81 113 LYS B C 1
ATOM 4674 O O . LYS B 1 113 ? 0.757 -2.117 -13.367 1 48.81 113 LYS B O 1
ATOM 4679 N N . ARG B 1 114 ? -0.663 -1.011 -14.75 1 43.88 114 ARG B N 1
ATOM 4680 C CA . ARG B 1 114 ? -0.088 0.258 -15.188 1 43.88 114 ARG B CA 1
ATOM 4681 C C . ARG B 1 114 ? 0.259 1.14 -13.992 1 43.88 114 ARG B C 1
ATOM 4683 O O . ARG B 1 114 ? -0.595 1.41 -13.141 1 43.88 114 ARG B O 1
ATOM 4690 N N . PRO B 1 115 ? 1.515 1.176 -13.648 1 42.22 115 PRO B N 1
ATOM 4691 C CA . PRO B 1 115 ? 1.745 2.162 -12.586 1 42.22 115 PRO B CA 1
ATOM 4692 C C . PRO B 1 115 ? 1.062 3.5 -12.867 1 42.22 115 PRO B C 1
ATOM 4694 O O . PRO B 1 115 ? 0.883 3.873 -14.031 1 42.22 115 PRO B O 1
ATOM 4697 N N . ALA B 1 116 ? 0.335 3.975 -12.039 1 38.31 116 ALA B N 1
ATOM 4698 C CA . ALA B 1 116 ? -0.015 5.391 -12.125 1 38.31 116 ALA B CA 1
ATOM 4699 C C . ALA B 1 116 ? 1.224 6.246 -12.367 1 38.31 116 ALA B C 1
ATOM 4701 O O . ALA B 1 116 ? 2.072 6.387 -11.484 1 38.31 116 ALA B O 1
ATOM 4702 N N . CYS B 1 117 ? 1.827 6.148 -13.492 1 34.38 117 CYS B N 1
ATOM 4703 C CA . CYS B 1 117 ? 2.994 6.992 -13.719 1 34.38 117 CYS B CA 1
ATOM 4704 C C . CYS B 1 117 ? 2.662 8.461 -13.477 1 34.38 117 CYS B C 1
ATOM 4706 O O . CYS B 1 117 ? 1.787 9.016 -14.141 1 34.38 117 CYS B O 1
ATOM 4708 N N . LEU B 1 118 ? 2.887 8.82 -12.344 1 34.19 118 LEU B N 1
ATOM 4709 C CA . LEU B 1 118 ? 2.85 10.273 -12.188 1 34.19 118 LEU B CA 1
ATOM 4710 C C . LEU B 1 118 ? 3.719 10.953 -13.242 1 34.19 118 LEU B C 1
ATOM 4712 O O . LEU B 1 118 ? 3.621 12.164 -13.445 1 34.19 118 LEU B O 1
ATOM 4716 N N . VAL B 1 119 ? 4.883 10.297 -13.547 1 29.84 119 VAL B N 1
ATOM 4717 C CA . VAL B 1 119 ? 5.77 10.984 -14.477 1 29.84 119 VAL B CA 1
ATOM 4718 C C . VAL B 1 119 ? 5.418 10.586 -15.914 1 29.84 119 VAL B C 1
ATOM 4720 O O . VAL B 1 119 ? 5.074 9.43 -16.172 1 29.84 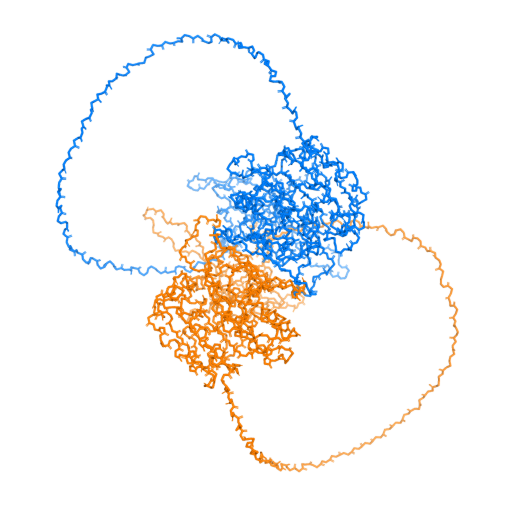119 VAL B O 1
ATOM 4723 N N . SER B 1 120 ? 5.164 11.508 -16.719 1 31.77 120 SER B N 1
ATOM 4724 C CA . SER B 1 120 ? 4.785 11.547 -18.125 1 31.77 120 SER B CA 1
ATOM 4725 C C . SER B 1 120 ? 5.516 10.477 -18.938 1 31.77 120 SER B C 1
ATOM 4727 O O . SER B 1 120 ? 5.199 10.25 -20.094 1 31.77 120 SER B O 1
ATOM 4729 N N . THR B 1 121 ? 6.59 10.055 -18.578 1 30.91 121 THR B N 1
ATOM 4730 C CA . THR B 1 121 ? 7.344 9.297 -19.562 1 30.91 121 THR B CA 1
ATOM 4731 C C . THR B 1 121 ? 6.926 7.828 -19.547 1 30.91 121 THR B C 1
ATOM 4733 O O . THR B 1 121 ? 7.574 6.988 -20.188 1 30.91 121 THR B O 1
ATOM 4736 N N . CYS B 1 122 ? 6.078 7.555 -18.75 1 33.72 122 CYS B N 1
ATOM 4737 C CA . CYS B 1 122 ? 5.941 6.102 -18.672 1 33.72 122 CYS B CA 1
ATOM 4738 C C . CYS B 1 122 ? 5.059 5.586 -19.812 1 33.72 122 CYS B C 1
ATOM 4740 O O . CYS B 1 122 ? 3.996 6.152 -20.078 1 33.72 122 CYS B O 1
ATOM 4742 N N . ASN B 1 123 ? 5.602 4.941 -20.672 1 32.91 123 ASN B N 1
ATOM 4743 C CA . ASN B 1 123 ? 4.891 4.238 -21.734 1 32.91 123 ASN B CA 1
ATOM 4744 C C . ASN B 1 123 ? 3.668 3.498 -21.188 1 32.91 123 ASN B C 1
ATOM 4746 O O . ASN B 1 123 ? 3.801 2.588 -20.375 1 32.91 123 ASN B O 1
ATOM 4750 N N . ARG B 1 124 ? 2.535 4.059 -21.344 1 37.94 124 ARG B N 1
ATOM 4751 C CA . ARG B 1 124 ? 1.185 3.711 -20.922 1 37.94 124 ARG B CA 1
ATOM 4752 C C . ARG B 1 124 ? 0.857 2.26 -21.25 1 37.94 124 ARG B C 1
ATOM 4754 O O . ARG B 1 124 ? -0.153 1.725 -20.797 1 37.94 124 ARG B O 1
ATOM 4761 N N . ASN B 1 125 ? 1.561 1.692 -22.109 1 37.44 125 ASN B N 1
ATOM 4762 C CA . ASN B 1 125 ? 1.029 0.446 -22.641 1 37.44 125 ASN B CA 1
ATOM 4763 C C . ASN B 1 125 ? 1.645 -0.771 -21.969 1 37.44 125 ASN B C 1
ATOM 4765 O O . ASN B 1 125 ? 1.486 -1.899 -22.438 1 37.44 125 ASN B O 1
ATOM 4769 N N . LEU B 1 126 ? 2.635 -0.612 -21.125 1 43.38 126 LEU B N 1
ATOM 4770 C CA . LEU B 1 126 ? 3.242 -1.888 -20.766 1 43.38 126 LEU B CA 1
ATOM 4771 C C . LEU B 1 126 ? 2.719 -2.375 -19.422 1 43.38 126 LEU B C 1
ATOM 4773 O O . LEU B 1 126 ? 2.605 -1.593 -18.469 1 43.38 126 LEU B O 1
ATOM 4777 N N . PRO B 1 127 ? 2.412 -3.57 -19.375 1 45.56 127 PRO B N 1
ATOM 4778 C CA . PRO B 1 127 ? 1.703 -4.16 -18.234 1 45.56 127 PRO B CA 1
ATOM 4779 C C . PRO B 1 127 ? 2.596 -4.336 -17 1 45.56 127 PRO B C 1
ATOM 4781 O O . PRO B 1 127 ? 3.805 -4.547 -17.141 1 45.56 127 PRO B O 1
ATOM 4784 N N . PRO B 1 128 ? 2.154 -4.023 -15.852 1 48.94 128 PRO B N 1
ATOM 4785 C CA . PRO B 1 128 ? 2.809 -4.102 -14.547 1 48.94 128 PRO B CA 1
ATOM 4786 C C . PRO B 1 128 ? 3.146 -5.535 -14.141 1 48.94 128 PRO B C 1
ATOM 4788 O O . PRO B 1 128 ? 2.598 -6.484 -14.703 1 48.94 128 PRO B O 1
ATOM 4791 N N . PHE B 1 129 ? 4.191 -5.727 -13.352 1 54.59 129 PHE B N 1
ATOM 4792 C CA . PHE B 1 129 ? 4.828 -6.949 -12.875 1 54.59 129 PHE B CA 1
ATOM 4793 C C . PHE B 1 129 ? 3.963 -7.629 -11.812 1 54.59 129 PHE B C 1
ATOM 4795 O O . PHE B 1 129 ? 3.061 -7.008 -11.25 1 54.59 129 PHE B O 1
ATOM 4802 N N . PHE B 1 130 ? 4.234 -9.125 -11.57 1 59.56 130 PHE B N 1
ATOM 4803 C CA . PHE B 1 130 ? 3.25 -10.18 -11.352 1 59.56 130 PHE B CA 1
ATOM 4804 C C . PHE B 1 130 ? 3.568 -10.969 -10.086 1 59.56 130 PHE B C 1
ATOM 4806 O O . PHE B 1 130 ? 4.715 -11.367 -9.875 1 59.56 130 PHE B O 1
ATOM 4813 N N . ALA B 1 131 ? 2.781 -11.023 -8.922 1 69 131 ALA B N 1
ATOM 4814 C CA . ALA B 1 131 ? 3.266 -11.742 -7.742 1 69 131 ALA B CA 1
ATOM 4815 C C . ALA B 1 131 ? 2.211 -12.711 -7.219 1 69 131 ALA B C 1
ATOM 4817 O O . ALA B 1 131 ? 2.539 -13.703 -6.562 1 69 131 ALA B O 1
ATOM 4818 N N . GLY B 1 132 ? 0.994 -12.805 -7.652 1 86.44 132 GLY B N 1
ATOM 4819 C CA . GLY B 1 132 ? -0.029 -13.625 -7.02 1 86.44 132 GLY B CA 1
ATOM 4820 C C . GLY B 1 132 ? 0.183 -15.109 -7.223 1 86.44 132 GLY B C 1
ATOM 4821 O O . GLY B 1 132 ? 0.057 -15.898 -6.281 1 86.44 132 GLY B O 1
ATOM 4822 N N . CYS B 1 133 ? 0.536 -15.539 -8.305 1 92.88 133 CYS B N 1
ATOM 4823 C CA . CYS B 1 133 ? 0.822 -16.938 -8.609 1 92.88 133 CYS B CA 1
ATOM 4824 C C . CYS B 1 133 ? 2.072 -17.406 -7.883 1 92.88 133 CYS B C 1
ATOM 4826 O O . CYS B 1 133 ? 2.109 -18.531 -7.371 1 92.88 133 CYS B O 1
ATOM 4828 N N . GLN B 1 134 ? 3.043 -16.578 -7.848 1 93.12 134 GLN B N 1
ATOM 4829 C CA . GLN B 1 134 ? 4.273 -16.922 -7.145 1 93.12 134 GLN B CA 1
ATOM 4830 C C . GLN B 1 134 ? 4.016 -17.125 -5.652 1 93.12 134 GLN B C 1
ATOM 4832 O O . GLN B 1 134 ? 4.609 -18.016 -5.031 1 93.12 134 GLN B O 1
ATOM 4837 N N . ASP B 1 135 ? 3.154 -16.312 -5.141 1 95.12 135 ASP B N 1
ATOM 4838 C CA . ASP B 1 135 ? 2.801 -16.438 -3.73 1 95.12 135 ASP B CA 1
ATOM 4839 C C . ASP B 1 135 ? 2.174 -17.797 -3.443 1 95.12 135 ASP B C 1
ATOM 4841 O O . ASP B 1 135 ? 2.455 -18.422 -2.414 1 95.12 135 ASP B O 1
ATOM 4845 N N . ALA B 1 136 ? 1.337 -18.234 -4.332 1 95.81 136 ALA B N 1
ATOM 4846 C CA . ALA B 1 136 ? 0.688 -19.547 -4.176 1 95.81 136 ALA B CA 1
ATOM 4847 C C . ALA B 1 136 ? 1.711 -20.672 -4.199 1 95.81 136 ALA B C 1
ATOM 4849 O O . ALA B 1 136 ? 1.657 -21.578 -3.373 1 95.81 136 ALA B O 1
ATOM 4850 N N . ILE B 1 137 ? 2.646 -20.609 -5.121 1 96.38 137 ILE B N 1
ATOM 4851 C CA . ILE B 1 137 ? 3.689 -21.625 -5.207 1 96.38 137 ILE B CA 1
ATOM 4852 C C . ILE B 1 137 ? 4.555 -21.594 -3.947 1 96.38 137 ILE B C 1
ATOM 4854 O O . ILE B 1 137 ? 4.891 -22.625 -3.383 1 96.38 137 ILE B O 1
ATOM 4858 N N . ALA B 1 138 ? 4.906 -20.375 -3.518 1 96.56 138 ALA B N 1
ATOM 4859 C CA . ALA B 1 138 ? 5.695 -20.219 -2.299 1 96.56 138 ALA B CA 1
ATOM 4860 C C . ALA B 1 138 ? 4.973 -20.828 -1.098 1 96.56 138 ALA B C 1
ATOM 4862 O O . ALA B 1 138 ? 5.598 -21.453 -0.235 1 96.56 138 ALA B O 1
ATOM 4863 N N . TYR B 1 139 ? 3.664 -20.594 -1.045 1 97.25 139 TYR B N 1
ATOM 4864 C CA . TYR B 1 139 ? 2.852 -21.172 0.018 1 97.25 139 TYR B CA 1
ATOM 4865 C C . TYR B 1 139 ? 3.004 -22.688 0.055 1 97.25 139 TYR B C 1
ATOM 4867 O O . TYR B 1 139 ? 3.219 -23.281 1.121 1 97.25 139 TYR B O 1
ATOM 4875 N N . LEU B 1 140 ? 2.943 -23.328 -1.053 1 96.62 140 LEU B N 1
ATOM 4876 C CA . LEU B 1 140 ? 3.023 -24.781 -1.159 1 96.62 140 LEU B CA 1
ATOM 4877 C C . LEU B 1 140 ? 4.395 -25.281 -0.726 1 96.62 140 LEU B C 1
ATOM 4879 O O . LEU B 1 140 ? 4.5 -26.297 -0.029 1 96.62 140 LEU B O 1
ATOM 4883 N N . HIS B 1 141 ? 5.414 -24.609 -1.07 1 96.62 141 HIS B N 1
ATOM 4884 C CA . HIS B 1 141 ? 6.77 -25 -0.695 1 96.62 141 HIS B CA 1
ATOM 4885 C C . HIS B 1 141 ? 6.996 -24.844 0.804 1 96.62 141 HIS B C 1
ATOM 4887 O O . HIS B 1 141 ? 7.551 -25.719 1.452 1 96.62 141 HIS B O 1
ATOM 4893 N N . LEU B 1 142 ? 6.605 -23.719 1.304 1 95.62 142 LEU B N 1
ATOM 4894 C CA . LEU B 1 142 ? 6.84 -23.438 2.717 1 95.62 142 LEU B CA 1
ATOM 4895 C C . LEU B 1 142 ? 6.047 -24.406 3.598 1 95.62 142 LEU B C 1
ATOM 4897 O O . LEU B 1 142 ? 6.504 -24.781 4.676 1 95.62 142 LEU B O 1
ATOM 4901 N N . LYS B 1 143 ? 4.902 -24.734 3.195 1 94.75 143 LYS B N 1
ATOM 4902 C CA . LYS B 1 143 ? 4.047 -25.656 3.951 1 94.75 143 LYS B CA 1
ATOM 4903 C C . LYS B 1 143 ? 4.746 -26.984 4.195 1 94.75 143 LYS B C 1
ATOM 4905 O O . LYS B 1 143 ? 4.516 -27.625 5.219 1 94.75 143 LYS B O 1
ATOM 4910 N N . ARG B 1 144 ? 5.594 -27.375 3.363 1 91.06 144 ARG B N 1
ATOM 4911 C CA . ARG B 1 144 ? 6.305 -28.641 3.512 1 91.06 144 ARG B CA 1
ATOM 4912 C C . ARG B 1 144 ? 7.215 -28.625 4.734 1 91.06 144 ARG B C 1
ATOM 4914 O O . ARG B 1 144 ? 7.391 -29.641 5.406 1 91.06 144 ARG B O 1
ATOM 4921 N N . SER B 1 145 ? 7.793 -27.531 5 1 88.5 145 SER B N 1
ATOM 4922 C CA . SER B 1 145 ? 8.727 -27.422 6.117 1 88.5 145 SER B CA 1
ATOM 4923 C C . SER B 1 145 ? 8.055 -26.812 7.34 1 88.5 145 SER B C 1
ATOM 4925 O O . SER B 1 145 ? 8.625 -26.797 8.43 1 88.5 145 SER B O 1
ATOM 4927 N N . ARG B 1 146 ? 6.895 -26.328 7.184 1 92 146 ARG B N 1
ATOM 4928 C CA . ARG B 1 146 ? 6.152 -25.688 8.266 1 92 146 ARG B CA 1
ATOM 4929 C C . ARG B 1 146 ? 4.785 -26.344 8.453 1 92 146 ARG B C 1
ATOM 4931 O O . ARG B 1 146 ? 3.779 -25.844 7.949 1 92 146 ARG B O 1
ATOM 4938 N N . PRO B 1 147 ? 4.762 -27.359 9.258 1 87.56 147 PRO B N 1
ATOM 4939 C CA . PRO B 1 147 ? 3.508 -28.109 9.438 1 87.56 147 PRO B CA 1
ATOM 4940 C C . PRO B 1 147 ? 2.428 -27.281 10.133 1 87.56 147 PRO B C 1
ATOM 4942 O O . PRO B 1 147 ? 1.251 -27.641 10.094 1 87.56 147 PRO B O 1
ATOM 4945 N N . ASP B 1 148 ? 2.826 -26.156 10.719 1 91.62 148 ASP B N 1
ATOM 4946 C CA . ASP B 1 148 ? 1.864 -25.297 11.398 1 91.62 148 ASP B CA 1
ATOM 4947 C C . ASP B 1 148 ? 1.037 -24.484 10.398 1 91.62 148 ASP B C 1
ATOM 4949 O O . ASP B 1 148 ? -0.014 -23.953 10.742 1 91.62 148 ASP B O 1
ATOM 4953 N N . MET B 1 149 ? 1.473 -24.469 9.18 1 95.19 149 MET B N 1
ATOM 4954 C CA . MET B 1 149 ? 0.716 -23.766 8.148 1 95.19 149 MET B CA 1
ATOM 4955 C C . MET B 1 149 ? -0.512 -24.562 7.727 1 95.19 149 MET B C 1
ATOM 4957 O O . MET B 1 149 ? -0.439 -25.797 7.582 1 95.19 149 MET B O 1
ATOM 4961 N N . PRO B 1 150 ? -1.595 -23.891 7.562 1 96.75 150 PRO B N 1
ATOM 4962 C CA . PRO B 1 150 ? -2.824 -24.609 7.211 1 96.75 150 PRO B CA 1
ATOM 4963 C C . PRO B 1 150 ? -2.77 -25.219 5.816 1 96.75 150 PRO B C 1
ATOM 4965 O O . PRO B 1 150 ? -2.113 -24.688 4.922 1 96.75 150 PRO B O 1
ATOM 4968 N N . VAL B 1 151 ? -3.51 -26.297 5.711 1 94.31 151 VAL B N 1
ATOM 4969 C CA . VAL B 1 151 ? -3.605 -26.984 4.43 1 94.31 151 VAL B CA 1
ATOM 4970 C C . VAL B 1 151 ? -4.641 -26.297 3.543 1 94.31 151 VAL B C 1
ATOM 4972 O O . VAL B 1 151 ? -5.594 -25.703 4.043 1 94.31 151 VAL B O 1
ATOM 4975 N N . LEU B 1 152 ? -4.414 -26.312 2.301 1 96.81 152 LEU B N 1
ATOM 4976 C CA . LEU B 1 152 ? -5.371 -25.828 1.312 1 96.81 152 LEU B CA 1
ATOM 4977 C C . LEU B 1 152 ? -6.168 -26.969 0.714 1 96.81 152 LEU B C 1
ATOM 4979 O O . LEU B 1 152 ? -5.859 -28.141 0.956 1 96.81 152 LEU B O 1
ATOM 4983 N N . ASP B 1 153 ? -7.203 -26.656 -0.012 1 97.31 153 ASP B N 1
ATOM 4984 C CA . ASP B 1 153 ? -8.039 -27.672 -0.638 1 97.31 153 ASP B CA 1
ATOM 4985 C C . ASP B 1 153 ? -7.961 -27.578 -2.16 1 97.31 153 ASP B C 1
ATOM 4987 O O . ASP B 1 153 ? -8.516 -28.438 -2.865 1 97.31 153 ASP B O 1
ATOM 4991 N N . GLY B 1 154 ? -7.305 -26.672 -2.662 1 97.56 154 GLY B N 1
ATOM 4992 C CA . GLY B 1 154 ? -7.082 -26.438 -4.078 1 97.56 154 GLY B CA 1
ATOM 4993 C C . GLY B 1 154 ? -6.352 -25.125 -4.363 1 97.56 154 GLY B C 1
ATOM 4994 O O . GLY B 1 154 ? -6.273 -24.266 -3.496 1 97.56 154 GLY B O 1
ATOM 4995 N N . VAL B 1 155 ? -5.777 -25.016 -5.527 1 97.94 155 VAL B N 1
ATOM 4996 C CA . VAL B 1 155 ? -5.059 -23.812 -5.945 1 97.94 155 VAL B CA 1
ATOM 4997 C C . VAL B 1 155 ? -5.391 -23.5 -7.402 1 97.94 155 VAL B C 1
ATOM 4999 O O . VAL B 1 155 ? -5.473 -24.406 -8.234 1 97.94 155 VAL B O 1
ATOM 5002 N N . ILE B 1 156 ? -5.641 -22.312 -7.656 1 98.19 156 ILE B N 1
ATOM 5003 C CA . ILE B 1 156 ? -5.871 -2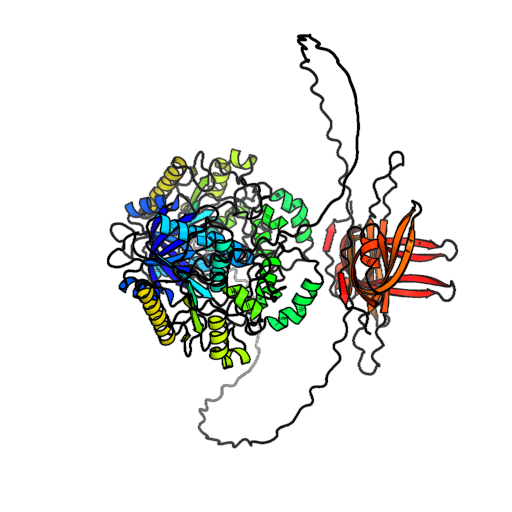1.812 -9.008 1 98.19 156 ILE B CA 1
ATOM 5004 C C . ILE B 1 156 ? -4.832 -20.75 -9.336 1 98.19 156 ILE B C 1
ATOM 5006 O O . ILE B 1 156 ? -4.637 -19.797 -8.578 1 98.19 156 ILE B O 1
ATOM 5010 N N . LEU B 1 157 ? -4.141 -20.906 -10.422 1 97.12 157 LEU B N 1
ATOM 5011 C CA . LEU B 1 157 ? -3.17 -19.922 -10.906 1 97.12 157 LEU B CA 1
ATOM 5012 C C . LEU B 1 157 ? -3.678 -19.234 -12.164 1 97.12 157 LEU B C 1
ATOM 5014 O O . LEU B 1 157 ? -3.77 -19.844 -13.227 1 97.12 157 LEU B O 1
ATOM 5018 N N . GLN B 1 158 ? -4.02 -18 -12.047 1 96.31 158 GLN B N 1
ATOM 5019 C CA . GLN B 1 158 ? -4.504 -17.234 -13.188 1 96.31 158 GLN B CA 1
ATOM 5020 C C . GLN B 1 158 ? -3.404 -16.328 -13.75 1 96.31 158 GLN B C 1
ATOM 5022 O O . GLN B 1 158 ? -2.793 -15.555 -13.008 1 96.31 158 GLN B O 1
ATOM 5027 N N . ALA B 1 159 ? -3.105 -16.469 -15 1 93.44 159 ALA B N 1
ATOM 5028 C CA . ALA B 1 159 ? -2.145 -15.695 -15.781 1 93.44 159 ALA B CA 1
ATOM 5029 C C . ALA B 1 159 ? -0.734 -15.844 -15.219 1 93.44 159 ALA B C 1
ATOM 5031 O O . ALA B 1 159 ? -0.051 -14.844 -14.969 1 93.44 159 ALA B O 1
ATOM 5032 N N . PRO B 1 160 ? -0.366 -17.094 -14.945 1 93.69 160 PRO B N 1
ATOM 5033 C CA . PRO B 1 160 ? 1.029 -17.266 -14.539 1 93.69 160 PRO B CA 1
ATOM 5034 C C . PRO B 1 160 ? 2.02 -16.875 -15.633 1 93.69 160 PRO B C 1
ATOM 5036 O O . PRO B 1 160 ? 1.979 -17.438 -16.734 1 93.69 160 PRO B O 1
ATOM 5039 N N . VAL B 1 161 ? 2.836 -15.898 -15.328 1 91.56 161 VAL B N 1
ATOM 5040 C CA . VAL B 1 161 ? 3.783 -15.398 -16.328 1 91.56 161 VAL B CA 1
ATOM 5041 C C . VAL B 1 161 ? 5.156 -15.219 -15.68 1 91.56 161 VAL B C 1
ATOM 5043 O O . VAL B 1 161 ? 5.277 -15.188 -14.453 1 91.56 161 VAL B O 1
ATOM 5046 N N . SER B 1 162 ? 6.117 -15.156 -16.531 1 92.19 162 SER B N 1
ATOM 5047 C CA . SER B 1 162 ? 7.488 -14.891 -16.109 1 92.19 162 SER B CA 1
ATOM 5048 C C . SER B 1 162 ? 7.766 -13.391 -16.047 1 92.19 162 SER B C 1
ATOM 5050 O O . SER B 1 162 ? 7.59 -12.672 -17.031 1 92.19 162 SER B O 1
ATOM 5052 N N . ASP B 1 163 ? 8.242 -12.961 -14.914 1 90.88 163 ASP B N 1
ATOM 5053 C CA . ASP B 1 163 ? 8.734 -11.594 -14.828 1 90.88 163 ASP B CA 1
ATOM 5054 C C . ASP B 1 163 ? 10.047 -11.43 -15.586 1 90.88 163 ASP B C 1
ATOM 5056 O O . ASP B 1 163 ? 10.297 -10.383 -16.188 1 90.88 163 ASP B O 1
ATOM 5060 N N . ARG B 1 164 ? 10.805 -12.344 -15.617 1 93 164 ARG B N 1
ATOM 5061 C CA . ARG B 1 164 ? 12.125 -12.352 -16.234 1 93 164 ARG B CA 1
ATOM 5062 C C . ARG B 1 164 ? 12.016 -12.203 -17.75 1 93 164 ARG B C 1
ATOM 5064 O O . ARG B 1 164 ? 12.852 -11.547 -18.391 1 93 164 ARG B O 1
ATOM 5071 N N . GLU B 1 165 ? 11.031 -12.773 -18.297 1 93.5 165 GLU B N 1
ATOM 5072 C CA . GLU B 1 165 ? 10.898 -12.812 -19.75 1 93.5 165 GLU B CA 1
ATOM 5073 C C . GLU B 1 165 ? 10.07 -11.641 -20.266 1 93.5 165 GLU B C 1
ATOM 5075 O O . GLU B 1 165 ? 9.945 -11.445 -21.484 1 93.5 165 GLU B O 1
ATOM 5080 N N . ALA B 1 166 ? 9.461 -10.914 -19.359 1 90.56 166 ALA B N 1
ATOM 5081 C CA . ALA B 1 166 ? 8.609 -9.805 -19.781 1 90.56 166 ALA B CA 1
ATOM 5082 C C . ALA B 1 166 ? 9.359 -8.859 -20.719 1 90.56 166 ALA B C 1
ATOM 5084 O O . ALA B 1 166 ? 10.547 -8.594 -20.516 1 90.56 166 ALA B O 1
ATOM 5085 N N . PRO B 1 167 ? 8.602 -8.32 -21.703 1 85.19 167 PRO B N 1
ATOM 5086 C CA . PRO B 1 167 ? 9.25 -7.43 -22.672 1 85.19 167 PRO B CA 1
ATOM 5087 C C . PRO B 1 167 ? 10 -6.277 -21.984 1 85.19 167 PRO B C 1
ATOM 5089 O O . PRO B 1 167 ? 9.477 -5.66 -21.062 1 85.19 167 PRO B O 1
ATOM 5092 N N . GLY B 1 168 ? 11.203 -6.02 -22.391 1 85.44 168 GLY B N 1
ATOM 5093 C CA . GLY B 1 168 ? 12.016 -4.934 -21.859 1 85.44 168 GLY B CA 1
ATOM 5094 C C . GLY B 1 168 ? 12.922 -5.359 -20.719 1 85.44 168 GLY B C 1
ATOM 5095 O O . GLY B 1 168 ? 13.984 -4.77 -20.516 1 85.44 168 GLY B O 1
ATOM 5096 N N . VAL B 1 169 ? 12.539 -6.367 -19.984 1 91.5 169 VAL B N 1
ATOM 5097 C CA . VAL B 1 169 ? 13.266 -6.766 -18.781 1 91.5 169 VAL B CA 1
ATOM 5098 C C . VAL B 1 169 ? 14.586 -7.426 -19.172 1 91.5 169 VAL B C 1
ATOM 5100 O O . VAL B 1 169 ? 15.641 -7.082 -18.625 1 91.5 169 VAL B O 1
ATOM 5103 N N . PRO B 1 170 ? 14.562 -8.312 -20.172 1 92.88 170 PRO B N 1
ATOM 5104 C CA . PRO B 1 170 ? 15.828 -8.977 -20.516 1 92.88 170 PRO B CA 1
ATOM 5105 C C . PRO B 1 170 ? 16.906 -7.984 -20.938 1 92.88 170 PRO B C 1
ATOM 5107 O O . PRO B 1 170 ? 18.094 -8.172 -20.609 1 92.88 170 PRO B O 1
ATOM 5110 N N . ASP B 1 171 ? 16.469 -6.965 -21.594 1 90.94 171 ASP B N 1
ATOM 5111 C CA . ASP B 1 171 ? 17.438 -5.961 -22.047 1 90.94 171 ASP B CA 1
ATOM 5112 C C . ASP B 1 171 ? 18.078 -5.246 -20.859 1 90.94 171 ASP B C 1
ATOM 5114 O O . ASP B 1 171 ? 19.297 -5.082 -20.812 1 90.94 171 ASP B O 1
ATOM 5118 N N . VAL B 1 172 ? 17.281 -4.852 -19.922 1 91.25 172 VAL B N 1
ATOM 5119 C CA . VAL B 1 172 ? 17.766 -4.152 -18.75 1 91.25 172 VAL B CA 1
ATOM 5120 C C . VAL B 1 172 ? 18.656 -5.086 -17.922 1 91.25 172 VAL B C 1
ATOM 5122 O O . VAL B 1 172 ? 19.688 -4.668 -17.391 1 91.25 172 VAL B O 1
ATOM 5125 N N . VAL B 1 173 ? 18.281 -6.305 -17.812 1 94.62 173 VAL B N 1
ATOM 5126 C CA . VAL B 1 173 ? 19.031 -7.281 -17.031 1 94.62 173 VAL B CA 1
ATOM 5127 C C . VAL B 1 173 ? 20.422 -7.48 -17.656 1 94.62 173 VAL B C 1
ATOM 5129 O O . VAL B 1 173 ? 21.422 -7.41 -16.953 1 94.62 173 VAL B O 1
ATOM 5132 N N . GLU B 1 174 ? 20.422 -7.688 -18.906 1 93.38 174 GLU B N 1
ATOM 5133 C CA . GLU B 1 174 ? 21.672 -7.957 -19.594 1 93.38 174 GLU B CA 1
ATOM 5134 C C . GLU B 1 174 ? 22.594 -6.734 -19.562 1 93.38 174 GLU B C 1
ATOM 5136 O O . GLU B 1 174 ? 23.797 -6.863 -19.312 1 93.38 174 GLU B O 1
ATOM 5141 N N . ARG B 1 175 ? 22.031 -5.57 -19.734 1 91.19 175 ARG B N 1
ATOM 5142 C CA . ARG B 1 175 ? 22.828 -4.355 -19.906 1 91.19 175 ARG B CA 1
ATOM 5143 C C . ARG B 1 175 ? 23.234 -3.773 -18.562 1 91.19 175 ARG B C 1
ATOM 5145 O O . ARG B 1 175 ? 24.328 -3.209 -18.422 1 91.19 175 ARG B O 1
ATOM 5152 N N . SER B 1 176 ? 22.375 -3.938 -17.594 1 92.12 176 SER B N 1
ATOM 5153 C CA . SER B 1 176 ? 22.609 -3.141 -16.406 1 92.12 176 SER B CA 1
ATOM 5154 C C . SER B 1 176 ? 22.609 -4.012 -15.148 1 92.12 176 SER B C 1
ATOM 5156 O O . SER B 1 176 ? 23.422 -3.816 -14.242 1 92.12 176 SER B O 1
ATOM 5158 N N . VAL B 1 177 ? 21.828 -5.016 -15.023 1 95.12 177 VAL B N 1
ATOM 5159 C CA . VAL B 1 177 ? 21.609 -5.762 -13.789 1 95.12 177 VAL B CA 1
ATOM 5160 C C . VAL B 1 177 ? 22.703 -6.816 -13.617 1 95.12 177 VAL B C 1
ATOM 5162 O O . VAL B 1 177 ? 23.297 -6.934 -12.539 1 95.12 177 VAL B O 1
ATOM 5165 N N . LYS B 1 178 ? 22.844 -7.59 -14.672 1 94.12 178 LYS B N 1
ATOM 5166 C CA . LYS B 1 178 ? 23.781 -8.711 -14.609 1 94.12 178 LYS B CA 1
ATOM 5167 C C . LYS B 1 178 ? 25.172 -8.242 -14.195 1 94.12 178 LYS B C 1
ATOM 5169 O O . LYS B 1 178 ? 25.797 -8.844 -13.312 1 94.12 178 LYS B O 1
ATOM 5174 N N . PRO B 1 179 ? 25.609 -7.137 -14.734 1 90.44 179 PRO B N 1
ATOM 5175 C CA . PRO B 1 179 ? 26.922 -6.652 -14.328 1 90.44 179 PRO B CA 1
ATOM 5176 C C . PRO B 1 179 ? 26.984 -6.297 -12.844 1 90.44 179 PRO B C 1
ATOM 5178 O O . PRO B 1 179 ? 27.984 -6.59 -12.172 1 90.44 179 PRO B O 1
ATOM 5181 N N . VAL B 1 180 ? 25.969 -5.684 -12.367 1 92.75 180 VAL B N 1
ATOM 5182 C CA . VAL B 1 180 ? 25.891 -5.297 -10.969 1 92.75 180 VAL B CA 1
ATOM 5183 C C . VAL B 1 180 ? 25.812 -6.547 -10.094 1 92.75 180 VAL B C 1
ATOM 5185 O O . VAL B 1 180 ? 26.484 -6.648 -9.07 1 92.75 180 VAL B O 1
ATOM 5188 N N . TYR B 1 181 ? 25.016 -7.492 -10.5 1 94.69 181 TYR B N 1
ATOM 5189 C CA . TYR B 1 181 ? 24.844 -8.734 -9.766 1 94.69 181 TYR B CA 1
ATOM 5190 C C . TYR B 1 181 ? 26.156 -9.508 -9.672 1 94.69 181 TYR B C 1
ATOM 5192 O O . TYR B 1 181 ? 26.531 -9.992 -8.602 1 94.69 181 TYR B O 1
ATOM 5200 N N . ASP B 1 182 ? 26.719 -9.664 -10.797 1 91.88 182 ASP B N 1
ATOM 5201 C CA . ASP B 1 182 ? 27.953 -10.422 -10.875 1 91.88 182 ASP B CA 1
ATOM 5202 C C . ASP B 1 182 ? 29.062 -9.758 -10.055 1 91.88 182 ASP B C 1
ATOM 5204 O O . ASP B 1 182 ? 29.922 -10.438 -9.5 1 91.88 182 ASP B O 1
ATOM 5208 N N . ASP B 1 183 ? 28.953 -8.398 -9.984 1 86.31 183 ASP B N 1
ATOM 5209 C CA . ASP B 1 183 ? 29.922 -7.621 -9.203 1 86.31 183 ASP B CA 1
ATOM 5210 C C . ASP B 1 183 ? 29.75 -7.887 -7.707 1 86.31 183 ASP B C 1
ATOM 5212 O O . ASP B 1 183 ? 30.703 -7.77 -6.938 1 86.31 183 ASP B O 1
ATOM 5216 N N . GLY B 1 184 ? 28.594 -8.211 -7.312 1 87.38 184 GLY B N 1
ATOM 5217 C CA . GLY B 1 184 ? 28.281 -8.602 -5.945 1 87.38 184 GLY B CA 1
ATOM 5218 C C . GLY B 1 184 ? 28.328 -7.441 -4.969 1 87.38 184 GLY B C 1
ATOM 5219 O O . GLY B 1 184 ? 28.219 -7.637 -3.758 1 87.38 184 GLY B O 1
ATOM 5220 N N . LYS B 1 185 ? 28.578 -6.27 -5.391 1 82.38 185 LYS B N 1
ATOM 5221 C CA . LYS B 1 185 ? 28.703 -5.102 -4.523 1 82.38 185 LYS B CA 1
ATOM 5222 C C . LYS B 1 185 ? 27.359 -4.387 -4.371 1 82.38 185 LYS B C 1
ATOM 5224 O O . LYS B 1 185 ? 27.188 -3.262 -4.844 1 82.38 185 LYS B O 1
ATOM 5229 N N . TYR B 1 186 ? 26.469 -4.812 -3.855 1 89.19 186 TYR B N 1
ATOM 5230 C CA . TYR B 1 186 ? 25.156 -4.246 -3.545 1 89.19 186 TYR B CA 1
ATOM 5231 C C . TYR B 1 186 ? 24.688 -4.672 -2.158 1 89.19 186 TYR B C 1
ATOM 5233 O O . TYR B 1 186 ? 25.125 -5.699 -1.64 1 89.19 186 TYR B O 1
ATOM 5241 N N . ASP B 1 187 ? 24.078 -3.725 -1.517 1 90.44 187 ASP B N 1
ATOM 5242 C CA . ASP B 1 187 ? 23.328 -4.043 -0.306 1 90.44 187 ASP B CA 1
ATOM 5243 C C . ASP B 1 187 ? 21.938 -4.57 -0.646 1 90.44 187 ASP B C 1
ATOM 5245 O O . ASP B 1 187 ? 21.109 -3.846 -1.206 1 90.44 187 ASP B O 1
ATOM 5249 N N . LEU B 1 188 ? 21.75 -5.828 -0.277 1 93.44 188 LEU B N 1
ATOM 5250 C CA . LEU B 1 188 ? 20.5 -6.504 -0.652 1 93.44 188 LEU B CA 1
ATOM 5251 C C . LEU B 1 188 ? 19.297 -5.762 -0.097 1 93.44 188 LEU B C 1
ATOM 5253 O O . LEU B 1 188 ? 18.188 -5.887 -0.629 1 93.44 188 LEU B O 1
ATOM 5257 N N . ASP B 1 189 ? 19.484 -4.969 0.927 1 91.12 189 ASP B N 1
ATOM 5258 C CA . ASP B 1 189 ? 18.375 -4.297 1.577 1 91.12 189 ASP B CA 1
ATOM 5259 C C . ASP B 1 189 ? 18.234 -2.854 1.092 1 91.12 189 ASP B C 1
ATOM 5261 O O . ASP B 1 189 ? 17.281 -2.162 1.437 1 91.12 189 ASP B O 1
ATOM 5265 N N . ALA B 1 190 ? 19.203 -2.424 0.289 1 93.12 190 ALA B N 1
ATOM 5266 C CA . ALA B 1 190 ? 19.109 -1.104 -0.327 1 93.12 190 ALA B CA 1
ATOM 5267 C C . ALA B 1 190 ? 18.188 -1.138 -1.544 1 93.12 190 ALA B C 1
ATOM 5269 O O . ALA B 1 190 ? 17.719 -2.205 -1.952 1 93.12 190 ALA B O 1
ATOM 5270 N N . PHE B 1 191 ? 17.891 -0.003 -2.084 1 95.94 191 PHE B N 1
ATOM 5271 C CA . PHE B 1 191 ? 16.922 0.095 -3.162 1 95.94 191 PHE B CA 1
ATOM 5272 C C . PHE B 1 191 ? 17.609 0.261 -4.508 1 95.94 191 PHE B C 1
ATOM 5274 O O . PHE B 1 191 ? 18.625 0.969 -4.613 1 95.94 191 PHE B O 1
ATOM 5281 N N . VAL B 1 192 ? 17.047 -0.351 -5.508 1 95.5 192 VAL B N 1
ATOM 5282 C CA . VAL B 1 192 ? 17.609 -0.287 -6.855 1 95.5 192 VAL B CA 1
ATOM 5283 C C . VAL B 1 192 ? 17.344 1.087 -7.461 1 95.5 192 VAL B C 1
ATOM 5285 O O . VAL B 1 192 ? 16.453 1.809 -7.012 1 95.5 192 VAL B O 1
ATOM 5288 N N . PRO B 1 193 ? 18.125 1.456 -8.492 1 90.69 193 PRO B N 1
ATOM 5289 C CA . PRO B 1 193 ? 17.859 2.727 -9.18 1 90.69 193 PRO B CA 1
ATOM 5290 C C . PRO B 1 193 ? 16.484 2.771 -9.828 1 90.69 193 PRO B C 1
ATOM 5292 O O . PRO B 1 193 ? 15.961 1.737 -10.258 1 90.69 193 PRO B O 1
ATOM 5295 N N . PRO B 1 194 ? 15.93 3.963 -9.945 1 90.12 194 PRO B N 1
ATOM 5296 C CA . PRO B 1 194 ? 14.602 4.121 -10.547 1 90.12 194 PRO B CA 1
ATOM 5297 C C . PRO B 1 194 ? 14.523 3.555 -11.961 1 90.12 194 PRO B C 1
ATOM 5299 O O . PRO B 1 194 ? 13.477 3.057 -12.375 1 90.12 194 PRO B O 1
ATOM 5302 N N . ALA B 1 195 ? 15.617 3.572 -12.656 1 87 195 ALA B N 1
ATOM 5303 C CA . ALA B 1 195 ? 15.625 3.066 -14.023 1 87 195 ALA B CA 1
ATOM 5304 C C . ALA B 1 195 ? 15.328 1.57 -14.055 1 87 195 ALA B C 1
ATOM 5306 O O . ALA B 1 195 ? 14.688 1.079 -14.992 1 87 195 ALA B O 1
ATOM 5307 N N . TRP B 1 196 ? 15.859 0.842 -13.078 1 92.5 196 TRP B N 1
ATOM 5308 C CA . TRP B 1 196 ? 15.57 -0.584 -12.992 1 92.5 196 TRP B CA 1
ATOM 5309 C C . TRP B 1 196 ? 14.094 -0.821 -12.688 1 92.5 196 TRP B C 1
ATOM 5311 O O . TRP B 1 196 ? 13.461 -1.688 -13.289 1 92.5 196 TRP B O 1
ATOM 5321 N N . ALA B 1 197 ? 13.602 -0.02 -11.742 1 89.81 197 ALA B N 1
ATOM 5322 C CA . ALA B 1 197 ? 12.188 -0.126 -11.406 1 89.81 197 ALA B CA 1
ATOM 5323 C C . ALA B 1 197 ? 11.312 0.173 -12.617 1 89.81 197 ALA B C 1
ATOM 5325 O O . ALA B 1 197 ? 10.273 -0.46 -12.812 1 89.81 197 ALA B O 1
ATOM 5326 N N . ALA B 1 198 ? 11.781 1.094 -13.406 1 86 198 ALA B N 1
ATOM 5327 C CA . ALA B 1 198 ? 11.039 1.49 -14.594 1 86 198 ALA B CA 1
ATOM 5328 C C . ALA B 1 198 ? 10.914 0.328 -15.578 1 86 198 ALA B C 1
ATOM 5330 O O . ALA B 1 198 ? 9.914 0.221 -16.297 1 86 198 ALA B O 1
ATOM 5331 N N . ALA B 1 199 ? 11.906 -0.542 -15.641 1 84.75 199 ALA B N 1
ATOM 5332 C CA . ALA B 1 199 ? 11.852 -1.725 -16.5 1 84.75 199 ALA B CA 1
ATOM 5333 C C . ALA B 1 199 ? 10.688 -2.633 -16.094 1 84.75 199 ALA B C 1
ATOM 5335 O O . ALA B 1 199 ? 10.164 -3.377 -16.938 1 84.75 199 ALA B O 1
ATOM 5336 N N . LEU B 1 200 ? 10.352 -2.555 -14.828 1 86.94 200 LEU B N 1
ATOM 5337 C CA . LEU B 1 200 ? 9.203 -3.307 -14.336 1 86.94 200 LEU B CA 1
ATOM 5338 C C . LEU B 1 200 ? 7.945 -2.443 -14.336 1 86.94 200 LEU B C 1
ATOM 5340 O O . LEU B 1 200 ? 6.953 -2.785 -13.688 1 86.94 200 LEU B O 1
ATOM 5344 N N . GLN B 1 201 ? 8.086 -1.3 -14.883 1 80.94 201 GLN B N 1
ATOM 5345 C CA . GLN B 1 201 ? 6.977 -0.373 -15.102 1 80.94 201 GLN B CA 1
ATOM 5346 C C . GLN B 1 201 ? 6.402 0.114 -13.773 1 80.94 201 GLN B C 1
ATOM 5348 O O . GLN B 1 201 ? 5.184 0.138 -13.586 1 80.94 201 GLN B O 1
ATOM 5353 N N . THR B 1 202 ? 7.211 0.375 -12.875 1 87.44 202 THR B N 1
ATOM 5354 C CA . THR B 1 202 ? 6.809 0.895 -11.578 1 87.44 202 THR B CA 1
ATOM 5355 C C . THR B 1 202 ? 7.758 1.994 -11.117 1 87.44 202 THR B C 1
ATOM 5357 O O . THR B 1 202 ? 8.852 2.146 -11.664 1 87.44 202 THR B O 1
ATOM 5360 N N . GLU B 1 203 ? 7.262 2.805 -10.156 1 87.31 203 GLU B N 1
ATOM 5361 C CA . GLU B 1 203 ? 8.078 3.883 -9.609 1 87.31 203 GLU B CA 1
ATOM 5362 C C . GLU B 1 203 ? 8.336 3.676 -8.117 1 87.31 203 GLU B C 1
ATOM 5364 O O . GLU B 1 203 ? 8.922 4.539 -7.461 1 87.31 203 GLU B O 1
ATOM 5369 N N . ILE B 1 204 ? 7.934 2.553 -7.652 1 91.62 204 ILE B N 1
ATOM 5370 C CA . ILE B 1 204 ? 8.07 2.326 -6.219 1 91.62 204 ILE B CA 1
ATOM 5371 C C . ILE B 1 204 ? 9.508 1.896 -5.906 1 91.62 204 ILE B C 1
ATOM 5373 O O . ILE B 1 204 ? 10.281 1.591 -6.812 1 91.62 204 ILE B O 1
ATOM 5377 N N . GLY B 1 205 ? 9.859 1.951 -4.621 1 93.5 205 GLY B N 1
ATOM 5378 C CA . GLY B 1 205 ? 11.148 1.419 -4.199 1 93.5 205 GLY B CA 1
ATOM 5379 C C . GLY B 1 205 ? 11.188 -0.097 -4.176 1 93.5 205 GLY B C 1
ATOM 5380 O O . GLY B 1 205 ? 10.297 -0.739 -3.615 1 93.5 205 GLY B O 1
ATOM 5381 N N . ILE B 1 206 ? 12.18 -0.622 -4.848 1 95.75 206 ILE B N 1
ATOM 5382 C CA . ILE B 1 206 ? 12.398 -2.064 -4.855 1 95.75 206 ILE B CA 1
ATOM 5383 C C . ILE B 1 206 ? 13.789 -2.377 -4.316 1 95.75 206 ILE B C 1
ATOM 5385 O O . ILE B 1 206 ? 14.789 -1.818 -4.781 1 95.75 206 ILE B O 1
ATOM 5389 N N . THR B 1 207 ? 13.906 -3.244 -3.336 1 96 207 THR B N 1
ATOM 5390 C CA . THR B 1 207 ? 15.227 -3.629 -2.834 1 96 207 THR B CA 1
ATOM 5391 C C . THR B 1 207 ? 15.977 -4.453 -3.873 1 96 207 THR B C 1
ATOM 5393 O O . THR B 1 207 ? 15.367 -5.055 -4.758 1 96 207 THR B O 1
ATOM 5396 N N . TYR B 1 208 ? 17.266 -4.492 -3.74 1 95.88 208 TYR B N 1
ATOM 5397 C CA . TYR B 1 208 ? 18.062 -5.355 -4.602 1 95.88 208 TYR B CA 1
ATOM 5398 C C . TYR B 1 208 ? 17.641 -6.812 -4.453 1 95.88 208 TYR B C 1
ATOM 5400 O O . TYR B 1 208 ? 17.531 -7.535 -5.445 1 95.88 208 TYR B O 1
ATOM 5408 N N . ARG B 1 209 ? 17.391 -7.215 -3.258 1 96 209 ARG B N 1
ATOM 5409 C CA . ARG B 1 209 ? 16.938 -8.57 -2.969 1 96 209 ARG B CA 1
ATOM 5410 C C . ARG B 1 209 ? 15.703 -8.93 -3.783 1 96 209 ARG B C 1
ATOM 5412 O O . ARG B 1 209 ? 15.68 -9.953 -4.469 1 96 209 ARG B O 1
ATOM 5419 N N . ARG B 1 210 ? 14.727 -8.086 -3.693 1 95.12 210 ARG B N 1
ATOM 5420 C CA . ARG B 1 210 ? 13.461 -8.328 -4.383 1 95.12 210 ARG B CA 1
ATOM 5421 C C . ARG B 1 210 ? 13.641 -8.266 -5.898 1 95.12 210 ARG B C 1
ATOM 5423 O O . ARG B 1 210 ? 13.086 -9.086 -6.625 1 95.12 210 ARG B O 1
ATOM 5430 N N . PHE B 1 211 ? 14.391 -7.328 -6.379 1 96.44 211 PHE B N 1
ATOM 5431 C CA . PHE B 1 211 ? 14.594 -7.16 -7.812 1 96.44 211 PHE B CA 1
ATOM 5432 C C . PHE B 1 211 ? 15.281 -8.383 -8.406 1 96.44 211 PHE B C 1
ATOM 5434 O O . PHE B 1 211 ? 14.852 -8.898 -9.445 1 96.44 211 PHE B O 1
ATOM 5441 N N . PHE B 1 212 ? 16.281 -8.867 -7.734 1 96.81 212 PHE B N 1
ATOM 5442 C CA . PHE B 1 212 ? 16.984 -10.047 -8.203 1 96.81 212 PHE B CA 1
ATOM 5443 C C . PHE B 1 212 ? 16.078 -11.266 -8.203 1 96.81 212 PHE B C 1
ATOM 5445 O O . PHE B 1 212 ? 16.125 -12.078 -9.133 1 96.81 212 PHE B O 1
ATOM 5452 N N . SER B 1 213 ? 15.344 -11.359 -7.191 1 95.44 213 SER B N 1
ATOM 5453 C CA . SER B 1 213 ? 14.422 -12.484 -7.09 1 95.44 213 SER B CA 1
ATOM 5454 C C . SER B 1 213 ? 13.461 -12.531 -8.273 1 95.44 213 SER B C 1
ATOM 5456 O O . SER B 1 213 ? 13.086 -13.609 -8.742 1 95.44 213 SER B O 1
ATOM 5458 N N . LEU B 1 214 ? 13.141 -11.367 -8.789 1 94.44 214 LEU B N 1
ATOM 5459 C CA . LEU B 1 214 ? 12.125 -11.234 -9.836 1 94.44 214 LEU B CA 1
ATOM 5460 C C . LEU B 1 214 ? 12.719 -11.5 -11.211 1 94.44 214 LEU B C 1
ATOM 5462 O O . LEU B 1 214 ? 12.094 -12.148 -12.055 1 94.44 214 LEU B O 1
ATOM 5466 N N . VAL B 1 215 ? 13.961 -11.031 -11.438 1 95.06 215 VAL B N 1
ATOM 5467 C CA . VAL B 1 215 ? 14.336 -10.875 -12.836 1 95.06 215 VAL B CA 1
ATOM 5468 C C . VAL B 1 215 ? 15.453 -11.852 -13.188 1 95.06 215 VAL B C 1
ATOM 5470 O O . VAL B 1 215 ? 15.805 -12.008 -14.359 1 95.06 215 VAL B O 1
ATOM 5473 N N . LEU B 1 216 ? 16.047 -12.523 -12.211 1 95.88 216 LEU B N 1
ATOM 5474 C CA . LEU B 1 216 ? 17.141 -13.438 -12.5 1 95.88 216 LEU B CA 1
ATOM 5475 C C . LEU B 1 216 ? 16.672 -14.891 -12.484 1 95.88 216 LEU B C 1
ATOM 5477 O O . LEU B 1 216 ? 15.727 -15.227 -11.766 1 95.88 216 LEU B O 1
ATOM 5481 N N . PRO B 1 217 ? 17.312 -15.727 -13.211 1 95.75 217 PRO B N 1
ATOM 5482 C CA . PRO B 1 217 ? 16.938 -17.141 -13.266 1 95.75 217 PRO B CA 1
ATOM 5483 C C . PRO B 1 217 ? 17.344 -17.906 -12.008 1 95.75 217 PRO B C 1
ATOM 5485 O O . PRO B 1 217 ? 18.156 -17.422 -11.219 1 95.75 217 PRO B O 1
ATOM 5488 N N . PRO B 1 218 ? 16.75 -19.078 -11.867 1 96.12 218 PRO B N 1
ATOM 5489 C CA . PRO B 1 218 ? 17.156 -19.906 -10.734 1 96.12 218 PRO B CA 1
ATOM 5490 C C . PRO B 1 218 ? 18.641 -20.234 -10.75 1 96.12 218 PRO B C 1
ATOM 5492 O O . PRO B 1 218 ? 19.234 -20.391 -11.828 1 96.12 218 PRO B O 1
ATOM 5495 N N . GLU B 1 219 ? 19.219 -20.344 -9.57 1 90.06 219 GLU B N 1
ATOM 5496 C CA . GLU B 1 219 ? 20.656 -20.594 -9.43 1 90.06 219 GLU B CA 1
ATOM 5497 C C . GLU B 1 219 ? 20.969 -22.078 -9.461 1 90.06 219 GLU B C 1
ATOM 5499 O O . GLU B 1 219 ? 22.109 -22.484 -9.734 1 90.06 219 GLU B O 1
ATOM 5504 N N . SER B 1 220 ? 20.031 -22.859 -9.086 1 89.75 220 SER B N 1
ATOM 5505 C CA . SER B 1 220 ? 20.188 -24.312 -9.047 1 89.75 220 SER B CA 1
ATOM 5506 C C . SER B 1 220 ? 18.891 -25.016 -9.438 1 89.75 220 SER B C 1
ATOM 5508 O O . SER B 1 220 ? 17.938 -24.375 -9.867 1 89.75 220 SER B O 1
ATOM 5510 N N . GLY B 1 221 ? 19 -26.344 -9.367 1 91.19 221 GLY B N 1
ATOM 5511 C CA . GLY B 1 221 ? 17.812 -27.156 -9.672 1 91.19 221 GLY B CA 1
ATOM 5512 C C . GLY B 1 221 ? 16.844 -27.25 -8.508 1 91.19 221 GLY B C 1
ATOM 5513 O O . GLY B 1 221 ? 15.852 -27.969 -8.586 1 91.19 221 GLY B O 1
ATOM 5514 N N . ARG B 1 222 ? 17.141 -26.484 -7.535 1 93.12 222 ARG B N 1
ATOM 5515 C CA . ARG B 1 222 ? 16.281 -26.516 -6.352 1 93.12 222 ARG B CA 1
ATOM 5516 C C . ARG B 1 222 ? 15.617 -25.156 -6.129 1 93.12 222 ARG B C 1
ATOM 5518 O O . ARG B 1 222 ? 16.203 -24.125 -6.414 1 93.12 222 ARG B O 1
ATOM 5525 N N . VAL B 1 223 ? 14.438 -25.234 -5.668 1 95.81 223 VAL B N 1
ATOM 5526 C CA . VAL B 1 223 ? 13.703 -24 -5.359 1 95.81 223 VAL B CA 1
ATOM 5527 C C . VAL B 1 223 ? 14.234 -23.406 -4.055 1 95.81 223 VAL B C 1
ATOM 5529 O O . VAL B 1 223 ? 14.289 -24.094 -3.031 1 95.81 223 VAL B O 1
ATOM 5532 N N . ASP B 1 224 ? 14.695 -22.25 -4.074 1 94.88 224 ASP B N 1
ATOM 5533 C CA . ASP B 1 224 ? 15.094 -21.453 -2.918 1 94.88 224 ASP B CA 1
ATOM 5534 C C . ASP B 1 224 ? 14.328 -20.125 -2.873 1 94.88 224 ASP B C 1
ATOM 5536 O O . ASP B 1 224 ? 14.711 -19.156 -3.527 1 94.88 224 ASP B O 1
ATOM 5540 N N . LEU B 1 225 ? 13.297 -20.078 -2.018 1 94.44 225 LEU B N 1
ATOM 5541 C CA . LEU B 1 225 ? 12.383 -18.938 -1.957 1 94.44 225 LEU B CA 1
ATOM 5542 C C . LEU B 1 225 ? 13.102 -17.688 -1.475 1 94.44 225 LEU B C 1
ATOM 5544 O O . LEU B 1 225 ? 12.578 -16.578 -1.614 1 94.44 225 LEU B O 1
ATOM 5548 N N . ARG B 1 226 ? 14.234 -17.781 -0.838 1 90.06 226 ARG B N 1
ATOM 5549 C CA . ARG B 1 226 ? 14.984 -16.625 -0.331 1 90.06 226 ARG B CA 1
ATOM 5550 C C . ARG B 1 226 ? 15.742 -15.93 -1.454 1 90.06 226 ARG B C 1
ATOM 5552 O O . ARG B 1 226 ? 16.172 -14.789 -1.297 1 90.06 226 ARG B O 1
ATOM 5559 N N . ARG B 1 227 ? 15.805 -16.656 -2.582 1 91.44 227 ARG B N 1
ATOM 5560 C CA . ARG B 1 227 ? 16.719 -16.141 -3.602 1 91.44 227 ARG B CA 1
ATOM 5561 C C . ARG B 1 227 ? 15.969 -15.844 -4.898 1 91.44 227 ARG B C 1
ATOM 5563 O O . ARG B 1 227 ? 16.25 -14.844 -5.57 1 91.44 227 ARG B O 1
ATOM 5570 N N . ARG B 1 228 ? 15.133 -16.781 -5.246 1 95.19 228 ARG B N 1
ATOM 5571 C CA . ARG B 1 228 ? 14.516 -16.656 -6.562 1 95.19 228 ARG B CA 1
ATOM 5572 C C . ARG B 1 228 ? 13.031 -17.016 -6.504 1 95.19 228 ARG B C 1
ATOM 5574 O O . ARG B 1 228 ? 12.625 -17.859 -5.703 1 95.19 228 ARG B O 1
ATOM 5581 N N . GLU B 1 229 ? 12.289 -16.359 -7.441 1 94.31 229 GLU B N 1
ATOM 5582 C CA . GLU B 1 229 ? 10.859 -16.656 -7.539 1 94.31 229 GLU B CA 1
ATOM 5583 C C . GLU B 1 229 ? 10.445 -16.906 -8.984 1 94.31 229 GLU B C 1
ATOM 5585 O O . GLU B 1 229 ? 9.312 -16.625 -9.367 1 94.31 229 GLU B O 1
ATOM 5590 N N . ASP B 1 230 ? 11.367 -17.328 -9.797 1 95.19 230 ASP B N 1
ATOM 5591 C CA . ASP B 1 230 ? 11.062 -17.672 -11.188 1 95.19 230 ASP B CA 1
ATOM 5592 C C . ASP B 1 230 ? 10.469 -19.062 -11.289 1 95.19 230 ASP B C 1
ATOM 5594 O O . ASP B 1 230 ? 11.195 -20.062 -11.359 1 95.19 230 ASP B O 1
ATOM 5598 N N . PHE B 1 231 ? 9.188 -19.125 -11.453 1 96.62 231 PHE B N 1
ATOM 5599 C CA . PHE B 1 231 ? 8.516 -20.422 -11.453 1 96.62 231 PHE B CA 1
ATOM 5600 C C . PHE B 1 231 ? 7.828 -20.672 -12.797 1 96.62 231 PHE B C 1
ATOM 5602 O O . PHE B 1 231 ? 7.352 -21.781 -13.055 1 96.62 231 PHE B O 1
ATOM 5609 N N . PHE B 1 232 ? 7.801 -19.641 -13.68 1 95.81 232 PHE B N 1
ATOM 5610 C CA . PHE B 1 232 ? 6.879 -19.781 -14.805 1 95.81 232 PHE B CA 1
ATOM 5611 C C . PHE B 1 232 ? 7.566 -19.422 -16.109 1 95.81 232 PHE B C 1
ATOM 5613 O O . PHE B 1 232 ? 6.918 -19.344 -17.156 1 95.81 232 PHE B O 1
ATOM 5620 N N . SER B 1 233 ? 8.852 -19.172 -16.125 1 96 233 SER B N 1
ATOM 5621 C CA . SER B 1 233 ? 9.562 -18.844 -17.344 1 96 233 SER B CA 1
ATOM 5622 C C . SER B 1 233 ? 9.523 -20.016 -18.344 1 96 233 SER B C 1
ATOM 5624 O O . SER B 1 233 ? 9.617 -21.172 -17.938 1 96 233 SER B O 1
ATOM 5626 N N . SER B 1 234 ? 9.469 -19.703 -19.594 1 96.62 234 SER B N 1
ATOM 5627 C CA . SER B 1 234 ? 9.305 -20.703 -20.641 1 96.62 234 SER B CA 1
ATOM 5628 C C . SER B 1 234 ? 10.594 -21.484 -20.859 1 96.62 234 SER B C 1
ATOM 5630 O O . SER B 1 234 ? 10.57 -22.578 -21.453 1 96.62 234 SER B O 1
ATOM 5632 N N . ASP B 1 235 ? 11.727 -20.984 -20.391 1 95.88 235 ASP B N 1
ATOM 5633 C CA . ASP B 1 235 ? 13.008 -21.625 -20.688 1 95.88 235 ASP B CA 1
ATOM 5634 C C . ASP B 1 235 ? 13.5 -22.438 -19.5 1 95.88 235 ASP B C 1
ATOM 5636 O O . ASP B 1 235 ? 14.648 -22.891 -19.469 1 95.88 235 ASP B O 1
ATOM 5640 N N . LEU B 1 236 ? 12.688 -22.562 -18.5 1 97.06 236 LEU B N 1
ATOM 5641 C CA . LEU B 1 236 ? 13.102 -23.328 -17.328 1 97.06 236 LEU B CA 1
ATOM 5642 C C . LEU B 1 236 ? 13.305 -24.797 -17.672 1 97.06 236 LEU B C 1
ATOM 5644 O O . LEU B 1 236 ? 12.531 -25.375 -18.438 1 97.06 236 LEU B O 1
ATOM 5648 N N . GLU B 1 237 ? 14.289 -25.422 -17.062 1 96.56 237 GLU B N 1
ATOM 5649 C CA . GLU B 1 237 ?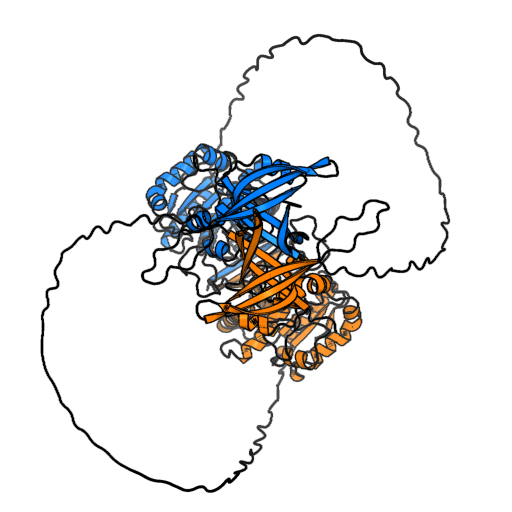 14.562 -26.844 -17.281 1 96.56 237 GLU B CA 1
ATOM 5650 C C . GLU B 1 237 ? 13.461 -27.703 -16.672 1 96.56 237 GLU B C 1
ATOM 5652 O O . GLU B 1 237 ? 12.914 -27.391 -15.617 1 96.56 237 GLU B O 1
ATOM 5657 N N . PRO B 1 238 ? 13.18 -28.859 -17.328 1 95.94 238 PRO B N 1
ATOM 5658 C CA . PRO B 1 238 ? 12.125 -29.734 -16.828 1 95.94 238 PRO B CA 1
ATOM 5659 C C . PRO B 1 238 ? 12.375 -30.188 -15.383 1 95.94 238 PRO B C 1
ATOM 5661 O O . PRO B 1 238 ? 11.43 -30.312 -14.594 1 95.94 238 PRO B O 1
ATOM 5664 N N . GLU B 1 239 ? 13.617 -30.406 -15.055 1 95.56 239 GLU B N 1
ATOM 5665 C CA . GLU B 1 239 ? 13.945 -30.844 -13.703 1 95.56 239 GLU B CA 1
ATOM 5666 C C . GLU B 1 239 ? 13.594 -29.766 -12.672 1 95.56 239 GLU B C 1
ATOM 5668 O O . GLU B 1 239 ? 13.078 -30.078 -11.594 1 95.56 239 GLU B O 1
ATOM 5673 N N . TYR B 1 240 ? 13.875 -28.531 -13.055 1 97 240 TYR B N 1
ATOM 5674 C CA . TYR B 1 240 ? 13.539 -27.438 -12.148 1 97 240 TYR B CA 1
ATOM 5675 C C . TYR B 1 240 ? 12.031 -27.266 -12.047 1 97 240 TYR B C 1
ATOM 5677 O O . TYR B 1 240 ? 11.5 -27.016 -10.953 1 97 240 TYR B O 1
ATOM 5685 N N . LEU B 1 241 ? 11.336 -27.328 -13.141 1 96.94 241 LEU B N 1
ATOM 5686 C CA . LEU B 1 241 ? 9.883 -27.203 -13.117 1 96.94 241 LEU B CA 1
ATOM 5687 C C . LEU B 1 241 ? 9.258 -28.281 -12.242 1 96.94 241 LEU B C 1
ATOM 5689 O O . LEU B 1 241 ? 8.289 -28.016 -11.531 1 96.94 241 LEU B O 1
ATOM 5693 N N . ALA B 1 242 ? 9.812 -29.484 -12.359 1 96.44 242 ALA B N 1
ATOM 5694 C CA . ALA B 1 242 ? 9.328 -30.562 -11.516 1 96.44 242 ALA B CA 1
ATOM 5695 C C . ALA B 1 242 ? 9.5 -30.234 -10.039 1 96.44 242 ALA B C 1
ATOM 5697 O O . ALA B 1 242 ? 8.641 -30.547 -9.211 1 96.44 242 ALA B O 1
ATOM 5698 N N . GLU B 1 243 ? 10.672 -29.609 -9.781 1 96.56 243 GLU B N 1
ATOM 5699 C CA . GLU B 1 243 ? 10.938 -29.172 -8.414 1 96.56 243 GLU B CA 1
ATOM 5700 C C . GLU B 1 243 ? 9.938 -28.109 -7.977 1 96.56 243 GLU B C 1
ATOM 5702 O O . GLU B 1 243 ? 9.508 -28.094 -6.82 1 96.56 243 GLU B O 1
ATOM 5707 N N . VAL B 1 244 ? 9.555 -27.203 -8.812 1 97.56 244 VAL B N 1
ATOM 5708 C CA . VAL B 1 244 ? 8.641 -26.094 -8.539 1 97.56 244 VAL B CA 1
ATOM 5709 C C . VAL B 1 244 ? 7.273 -26.641 -8.141 1 97.56 244 VAL B C 1
ATOM 5711 O O . VAL B 1 244 ? 6.66 -26.172 -7.184 1 97.56 244 VAL B O 1
ATOM 5714 N N . PHE B 1 245 ? 6.785 -27.688 -8.805 1 97.44 245 PHE B N 1
ATOM 5715 C CA . PHE B 1 245 ? 5.414 -28.141 -8.594 1 97.44 245 PHE B CA 1
ATOM 5716 C C . PHE B 1 245 ? 5.379 -29.406 -7.758 1 97.44 245 PHE B C 1
ATOM 5718 O O . PHE B 1 245 ? 4.305 -29.953 -7.508 1 97.44 245 PHE B O 1
ATOM 5725 N N . GLU B 1 246 ? 6.523 -29.859 -7.254 1 95.19 246 GLU B N 1
ATOM 5726 C CA . GLU B 1 246 ? 6.633 -31.062 -6.453 1 95.19 246 GLU B CA 1
ATOM 5727 C C . GLU B 1 246 ? 5.758 -30.984 -5.203 1 95.19 246 GLU B C 1
ATOM 5729 O O . GLU B 1 246 ? 5.121 -31.969 -4.816 1 95.19 246 GLU B O 1
ATOM 5734 N N . PRO B 1 247 ? 5.68 -29.828 -4.602 1 95.31 247 PRO B N 1
ATOM 5735 C CA . PRO B 1 247 ? 4.938 -29.766 -3.342 1 95.31 247 PRO B CA 1
ATOM 5736 C C . PRO B 1 247 ? 3.424 -29.781 -3.547 1 95.31 247 PRO B C 1
ATOM 5738 O O . PRO B 1 247 ? 2.664 -29.812 -2.576 1 95.31 247 PRO B O 1
ATOM 5741 N N . VAL B 1 248 ? 2.945 -29.766 -4.711 1 94.31 248 VAL B N 1
ATOM 5742 C CA . VAL B 1 248 ? 1.513 -29.734 -4.988 1 94.31 248 VAL B CA 1
ATOM 5743 C C . VAL B 1 248 ? 0.872 -31.047 -4.57 1 94.31 248 VAL B C 1
ATOM 5745 O O . VAL B 1 248 ? 1.225 -32.125 -5.094 1 94.31 248 VAL B O 1
ATOM 5748 N N . ASP B 1 249 ? -0.049 -30.984 -3.625 1 90.88 249 ASP B N 1
ATOM 5749 C CA . ASP B 1 249 ? -0.739 -32.188 -3.154 1 90.88 249 ASP B CA 1
ATOM 5750 C C . ASP B 1 249 ? -2.254 -32 -3.203 1 90.88 249 ASP B C 1
ATOM 5752 O O . ASP B 1 249 ? -2.998 -32.75 -2.59 1 90.88 249 ASP B O 1
ATOM 5756 N N . TYR B 1 250 ? -2.689 -30.953 -3.85 1 91.69 250 TYR B N 1
ATOM 5757 C CA . TYR B 1 250 ? -4.094 -30.641 -4.082 1 91.69 250 TYR B CA 1
ATOM 5758 C C . TYR B 1 250 ? -4.344 -30.297 -5.547 1 91.69 250 TYR B C 1
ATOM 5760 O O . TYR B 1 250 ? -3.404 -30.016 -6.293 1 91.69 250 TYR B O 1
ATOM 5768 N N . PRO B 1 251 ? -5.68 -30.406 -5.898 1 96.56 251 PRO B N 1
ATOM 5769 C CA . PRO B 1 251 ? -5.957 -30.031 -7.285 1 96.56 251 PRO B CA 1
ATOM 5770 C C . PRO B 1 251 ? -5.426 -28.641 -7.641 1 96.56 251 PRO B C 1
ATOM 5772 O O . PRO B 1 251 ? -5.582 -27.703 -6.859 1 96.56 251 PRO B O 1
ATOM 5775 N N . LEU B 1 252 ? -4.762 -28.547 -8.75 1 97.81 252 LEU B N 1
ATOM 5776 C CA . LEU B 1 252 ? -4.145 -27.312 -9.234 1 97.81 252 LEU B CA 1
ATOM 5777 C C . LEU B 1 252 ? -4.652 -26.969 -10.625 1 97.81 252 LEU B C 1
ATOM 5779 O O . LEU B 1 252 ? -4.602 -27.797 -11.539 1 97.81 252 LEU B O 1
ATOM 5783 N N . LEU B 1 253 ? -5.191 -25.812 -10.773 1 98.19 253 LEU B N 1
ATOM 5784 C CA . LEU B 1 253 ? -5.711 -25.312 -12.047 1 98.19 253 LEU B CA 1
ATOM 5785 C C . LEU B 1 253 ? -4.836 -24.188 -12.594 1 98.19 253 LEU B C 1
ATOM 5787 O O . LEU B 1 253 ? -4.539 -23.234 -11.883 1 98.19 253 LEU B O 1
ATOM 5791 N N . PHE B 1 254 ? -4.406 -24.359 -13.867 1 97.88 254 PHE B N 1
ATOM 5792 C CA . PHE B 1 254 ? -3.73 -23.297 -14.602 1 97.88 254 PHE B CA 1
ATOM 5793 C C . PHE B 1 254 ? -4.684 -22.609 -15.578 1 97.88 254 PHE B C 1
ATOM 5795 O O . PHE B 1 254 ? -5.383 -23.297 -16.344 1 97.88 254 PHE B O 1
ATOM 5802 N N . ALA B 1 255 ? -4.758 -21.312 -15.523 1 97.94 255 ALA B N 1
ATOM 5803 C CA . ALA B 1 255 ? -5.469 -20.547 -16.547 1 97.94 255 ALA B CA 1
ATOM 5804 C C . ALA B 1 255 ? -4.555 -19.5 -17.172 1 97.94 255 ALA B C 1
ATOM 5806 O O . ALA B 1 255 ? -4.348 -18.422 -16.625 1 97.94 255 ALA B O 1
ATOM 5807 N N . LEU B 1 256 ? -4.051 -19.797 -18.375 1 97.06 256 LEU B N 1
ATOM 5808 C CA . LEU B 1 256 ? -3.195 -18.859 -19.094 1 97.06 256 LEU B CA 1
ATOM 5809 C C . LEU B 1 256 ? -4.027 -17.891 -19.922 1 97.06 256 LEU B C 1
ATOM 5811 O O . LEU B 1 256 ? -5.078 -18.266 -20.453 1 97.06 256 LEU B O 1
ATOM 5815 N N . SER B 1 257 ? -3.572 -16.641 -20.031 1 95.25 257 SER B N 1
ATOM 5816 C CA . SER B 1 257 ? -4.238 -15.648 -20.859 1 95.25 257 SER B CA 1
ATOM 5817 C C . SER B 1 257 ? -3.664 -15.633 -22.266 1 95.25 257 SER B C 1
ATOM 5819 O O . SER B 1 257 ? -2.486 -15.32 -22.469 1 95.25 257 SER B O 1
ATOM 5821 N N . GLY B 1 258 ? -4.492 -15.844 -23.203 1 94.62 258 GLY B N 1
ATOM 5822 C CA . GLY B 1 258 ? -4.066 -16.125 -24.562 1 94.62 258 GLY B CA 1
ATOM 5823 C C . GLY B 1 258 ? -3.451 -14.93 -25.266 1 94.62 258 GLY B C 1
ATOM 5824 O O . GLY B 1 258 ? -2.648 -15.086 -26.188 1 94.62 258 GLY B O 1
ATOM 5825 N N . ASN B 1 259 ? -3.836 -13.773 -24.922 1 92.69 259 ASN B N 1
ATOM 5826 C CA . ASN B 1 259 ? -3.311 -12.562 -25.562 1 92.69 259 ASN B CA 1
ATOM 5827 C C . ASN B 1 259 ? -2.592 -11.672 -24.547 1 92.69 259 ASN B C 1
ATOM 5829 O O . ASN B 1 259 ? -2.703 -10.445 -24.594 1 92.69 259 ASN B O 1
ATOM 5833 N N . ASP B 1 260 ? -2.012 -12.32 -23.609 1 91.75 260 ASP B N 1
ATOM 5834 C CA . ASP B 1 260 ? -1.264 -11.617 -22.562 1 91.75 260 ASP B CA 1
ATOM 5835 C C . ASP B 1 260 ? -0.001 -10.969 -23.141 1 91.75 260 ASP B C 1
ATOM 5837 O O . ASP B 1 260 ? 0.864 -11.664 -23.672 1 91.75 260 ASP B O 1
ATOM 5841 N N . ALA B 1 261 ? 0.143 -9.672 -23.016 1 86.56 261 ALA B N 1
ATOM 5842 C CA . ALA B 1 261 ? 1.244 -8.906 -23.594 1 86.56 261 ALA B CA 1
ATOM 5843 C C . ALA B 1 261 ? 2.549 -9.172 -22.844 1 86.56 261 ALA B C 1
ATOM 5845 O O . ALA B 1 261 ? 3.629 -8.828 -23.328 1 86.56 261 ALA B O 1
ATOM 5846 N N . THR B 1 262 ? 2.48 -9.781 -21.688 1 87.94 262 THR B N 1
ATOM 5847 C CA . THR B 1 262 ? 3.668 -10.062 -20.891 1 87.94 262 THR B CA 1
ATOM 5848 C C . THR B 1 262 ? 4.504 -11.164 -21.516 1 87.94 262 THR B C 1
ATOM 5850 O O . THR B 1 262 ? 5.715 -11.242 -21.297 1 87.94 262 THR B O 1
ATOM 5853 N N . TYR B 1 263 ? 3.869 -11.961 -22.297 1 91.12 263 TYR B N 1
ATOM 5854 C CA . TYR B 1 263 ? 4.609 -13 -23.016 1 91.12 263 TYR B CA 1
ATOM 5855 C C . TYR B 1 263 ? 5.406 -12.414 -24.172 1 91.12 263 TYR B C 1
ATOM 5857 O O . TYR B 1 263 ? 4.871 -11.648 -24.969 1 91.12 263 TYR B O 1
ATOM 5865 N N . PRO B 1 264 ? 6.641 -12.797 -24.219 1 90.38 264 PRO B N 1
ATOM 5866 C CA . PRO B 1 264 ? 7.281 -12.547 -25.5 1 90.38 264 PRO B CA 1
ATOM 5867 C C . PRO B 1 264 ? 6.574 -13.242 -26.656 1 90.38 264 PRO B C 1
ATOM 5869 O O . PRO B 1 264 ? 5.906 -14.266 -26.469 1 90.38 264 PRO B O 1
ATOM 5872 N N . GLU B 1 265 ? 6.793 -12.75 -27.828 1 90.81 265 GLU B N 1
ATOM 5873 C CA . GLU B 1 265 ? 6.055 -13.234 -28.984 1 90.81 265 GLU B CA 1
ATOM 5874 C C . GLU B 1 265 ? 6.297 -14.727 -29.203 1 90.81 265 GLU B C 1
ATOM 5876 O O . GLU B 1 265 ? 5.363 -15.477 -29.5 1 90.81 265 GLU B O 1
ATOM 5881 N N . HIS B 1 266 ? 7.492 -15.141 -29.078 1 92.44 266 HIS B N 1
ATOM 5882 C CA . HIS B 1 266 ? 7.82 -16.547 -29.328 1 92.44 266 HIS B CA 1
ATOM 5883 C C . HIS B 1 266 ? 7.18 -17.453 -28.297 1 92.44 266 HIS B C 1
ATOM 5885 O O . HIS B 1 266 ? 6.887 -18.625 -28.594 1 92.44 266 HIS B O 1
ATOM 5891 N N . VAL B 1 267 ? 6.957 -16.969 -27.109 1 94.44 267 VAL B N 1
ATOM 5892 C CA . VAL B 1 267 ? 6.297 -17.75 -26.062 1 94.44 267 VAL B CA 1
ATOM 5893 C C . VAL B 1 267 ? 4.789 -17.75 -26.297 1 94.44 267 VAL B C 1
ATOM 5895 O O . VAL B 1 267 ? 4.133 -18.781 -26.141 1 94.44 267 VAL B O 1
ATOM 5898 N N . LYS B 1 268 ? 4.27 -16.594 -26.641 1 91.81 268 LYS B N 1
ATOM 5899 C CA . LYS B 1 268 ? 2.836 -16.438 -26.891 1 91.81 268 LYS B CA 1
ATOM 5900 C C . LYS B 1 268 ? 2.352 -17.422 -27.953 1 91.81 268 LYS B C 1
ATOM 5902 O O . LYS B 1 268 ? 1.255 -17.969 -27.844 1 91.81 268 LYS B O 1
ATOM 5907 N N . LEU B 1 269 ? 3.178 -17.703 -28.922 1 92.44 269 LEU B N 1
ATOM 5908 C CA . LEU B 1 269 ? 2.836 -18.594 -30.031 1 92.44 269 LEU B CA 1
ATOM 5909 C C . LEU B 1 269 ? 2.844 -20.047 -29.578 1 92.44 269 LEU B C 1
ATOM 5911 O O . LEU B 1 269 ? 2.266 -20.906 -30.25 1 92.44 269 LEU B O 1
ATOM 5915 N N . GLN B 1 270 ? 3.439 -20.328 -28.453 1 95.5 270 GLN B N 1
ATOM 5916 C CA . GLN B 1 270 ? 3.586 -21.703 -27.984 1 95.5 270 GLN B CA 1
ATOM 5917 C C . GLN B 1 270 ? 2.943 -21.891 -26.609 1 95.5 270 GLN B C 1
ATOM 5919 O O . GLN B 1 270 ? 3.455 -22.641 -25.781 1 95.5 270 GLN B O 1
ATOM 5924 N N . LEU B 1 271 ? 1.881 -21.188 -26.344 1 96.88 271 LEU B N 1
ATOM 5925 C CA . LEU B 1 271 ? 1.235 -21.25 -25.031 1 96.88 271 LEU B CA 1
ATOM 5926 C C . LEU B 1 271 ? 0.72 -22.656 -24.734 1 96.88 271 LEU B C 1
ATOM 5928 O O . LEU B 1 271 ? 0.802 -23.125 -23.609 1 96.88 271 LEU B O 1
ATOM 5932 N N . PRO B 1 272 ? 0.167 -23.406 -25.781 1 97.38 272 PRO B N 1
ATOM 5933 C CA . PRO B 1 272 ? -0.253 -24.781 -25.484 1 97.38 272 PRO B CA 1
ATOM 5934 C C . PRO B 1 272 ? 0.897 -25.656 -25.016 1 97.38 272 PRO B C 1
ATOM 5936 O O . PRO B 1 272 ? 0.717 -26.484 -24.094 1 97.38 272 PRO B O 1
ATOM 5939 N N . ALA B 1 273 ? 2.025 -25.453 -25.594 1 97.44 273 ALA B N 1
ATOM 5940 C CA . ALA B 1 273 ? 3.199 -26.203 -25.172 1 97.44 273 ALA B CA 1
ATOM 5941 C C . ALA B 1 273 ? 3.617 -25.812 -23.75 1 97.44 273 ALA B C 1
ATOM 5943 O O . ALA B 1 273 ? 4.035 -26.672 -22.969 1 97.44 273 ALA B O 1
ATOM 5944 N N . LEU B 1 274 ? 3.566 -24.547 -23.469 1 97.56 274 LEU B N 1
ATOM 5945 C CA . LEU B 1 274 ? 3.912 -24.062 -22.141 1 97.56 274 LEU B CA 1
ATOM 5946 C C . LEU B 1 274 ? 2.967 -24.641 -21.094 1 97.56 274 LEU B C 1
ATOM 5948 O O . LEU B 1 274 ? 3.408 -25.109 -20.047 1 97.56 274 LEU B O 1
ATOM 5952 N N . LEU B 1 275 ? 1.676 -24.609 -21.359 1 97.94 275 LEU B N 1
ATOM 5953 C CA . LEU B 1 275 ? 0.687 -25.188 -20.469 1 97.94 275 LEU B CA 1
ATOM 5954 C C . LEU B 1 275 ? 0.966 -26.672 -20.234 1 97.94 275 LEU B C 1
ATOM 5956 O O . LEU B 1 275 ? 0.881 -27.156 -19.109 1 97.94 275 LEU B O 1
ATOM 5960 N N . GLU B 1 276 ? 1.271 -27.391 -21.266 1 97.56 276 GLU B N 1
ATOM 5961 C CA . GLU B 1 276 ? 1.582 -28.812 -21.172 1 97.56 276 GLU B CA 1
ATOM 5962 C C . GLU B 1 276 ? 2.789 -29.047 -20.266 1 97.56 276 GLU B C 1
ATOM 5964 O O . GLU B 1 276 ? 2.822 -30.016 -19.5 1 97.56 276 GLU B O 1
ATOM 5969 N N . ARG B 1 277 ? 3.779 -28.188 -20.359 1 97.81 277 ARG B N 1
ATOM 5970 C CA . ARG B 1 277 ? 4.953 -28.312 -19.5 1 97.81 277 ARG B CA 1
ATOM 5971 C C . ARG B 1 277 ? 4.574 -28.156 -18.031 1 97.81 277 ARG B C 1
ATOM 5973 O O . ARG B 1 277 ? 5.062 -28.906 -17.188 1 97.81 277 ARG B O 1
ATOM 5980 N N . PHE B 1 278 ? 3.725 -27.141 -17.75 1 97.75 278 PHE B N 1
ATOM 5981 C CA . PHE B 1 278 ? 3.27 -26.938 -16.391 1 97.75 278 PHE B CA 1
ATOM 5982 C C . PHE B 1 278 ? 2.496 -28.156 -15.883 1 97.75 278 PHE B C 1
ATOM 5984 O O . PHE B 1 278 ? 2.73 -28.625 -14.773 1 97.75 278 PHE B O 1
ATOM 5991 N N . GLU B 1 279 ? 1.606 -28.703 -16.688 1 97.12 279 GLU B N 1
ATOM 5992 C CA . GLU B 1 279 ? 0.792 -29.859 -16.312 1 97.12 279 GLU B CA 1
ATOM 5993 C C . GLU B 1 279 ? 1.655 -31.109 -16.094 1 97.12 279 GLU B C 1
ATOM 5995 O O . GLU B 1 279 ? 1.452 -31.844 -15.141 1 97.12 279 G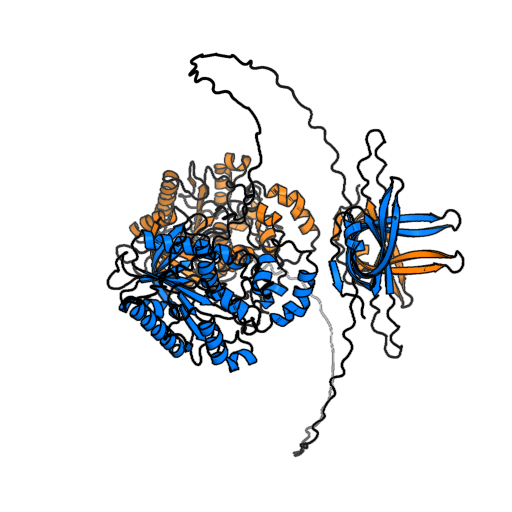LU B O 1
ATOM 6000 N N . THR B 1 280 ? 2.602 -31.25 -17 1 96.94 280 THR B N 1
ATOM 6001 C CA . THR B 1 280 ? 3.482 -32.406 -16.906 1 96.94 280 THR B CA 1
ATOM 6002 C C . THR B 1 280 ? 4.32 -32.375 -15.641 1 96.94 280 THR B C 1
ATOM 6004 O O . THR B 1 280 ? 4.605 -33.406 -15.031 1 96.94 280 THR B O 1
ATOM 6007 N N . ALA B 1 281 ? 4.707 -31.172 -15.258 1 97.31 281 ALA B N 1
ATOM 6008 C CA . ALA B 1 281 ? 5.551 -31 -14.078 1 97.31 281 ALA B CA 1
ATOM 6009 C C . ALA B 1 281 ? 4.734 -31.141 -12.797 1 97.31 281 ALA B C 1
ATOM 6011 O O . ALA B 1 281 ? 5.293 -31.297 -11.711 1 97.31 281 ALA B O 1
ATOM 6012 N N . THR B 1 282 ? 3.422 -31.062 -12.898 1 97.12 282 THR B N 1
ATOM 6013 C CA . THR B 1 282 ? 2.52 -31.219 -11.758 1 97.12 282 THR B CA 1
ATOM 6014 C C . THR B 1 282 ? 2.223 -32.688 -11.492 1 97.12 282 THR B C 1
ATOM 6016 O O . THR B 1 282 ? 2 -33.469 -12.422 1 97.12 282 THR B O 1
ATOM 6019 N N . PRO B 1 283 ? 2.242 -33.125 -10.234 1 96 283 PRO B N 1
ATOM 6020 C CA . PRO B 1 283 ? 1.866 -34.5 -9.953 1 96 283 PRO B CA 1
ATOM 6021 C C . PRO B 1 283 ? 0.528 -34.906 -10.578 1 96 283 PRO B C 1
ATOM 6023 O O . PRO B 1 283 ? -0.445 -34.156 -10.484 1 96 283 PRO B O 1
ATOM 6026 N N . ALA B 1 284 ? 0.399 -36 -11.125 1 93.88 284 ALA B N 1
ATOM 6027 C CA . ALA B 1 284 ? -0.686 -36.438 -12.008 1 93.88 284 ALA B CA 1
ATOM 6028 C C . ALA B 1 284 ? -2.035 -36.344 -11.297 1 93.88 284 ALA B C 1
ATOM 6030 O O . ALA B 1 284 ? -2.996 -35.812 -11.844 1 93.88 284 ALA B O 1
ATOM 6031 N N . PRO B 1 285 ? -2.168 -36.781 -10.07 1 93.75 285 PRO B N 1
ATOM 6032 C CA . PRO B 1 285 ? -3.475 -36.75 -9.414 1 93.75 285 PRO B CA 1
ATOM 6033 C C . PRO B 1 285 ? -3.959 -35.344 -9.141 1 93.75 285 PRO B C 1
ATOM 6035 O O . PRO B 1 285 ? -5.141 -35.125 -8.859 1 93.75 285 PRO B O 1
ATOM 6038 N N . CYS B 1 286 ? -3.021 -34.375 -9.195 1 95.69 286 CYS B N 1
ATOM 6039 C CA . CYS B 1 286 ? -3.354 -33 -8.812 1 95.69 286 CYS B CA 1
ATOM 6040 C C . CYS B 1 286 ? -3.672 -32.156 -10.039 1 95.69 286 CYS B C 1
ATOM 6042 O O . CYS B 1 286 ? -4.051 -31 -9.914 1 95.69 286 CYS B O 1
ATOM 6044 N N . ARG B 1 287 ? -3.607 -32.75 -11.195 1 95.62 287 ARG B N 1
ATOM 6045 C CA . ARG B 1 287 ? -3.854 -32 -12.438 1 95.62 287 ARG B CA 1
ATOM 6046 C C . ARG B 1 287 ? -5.348 -31.781 -12.656 1 95.62 287 ARG B C 1
ATOM 6048 O O . ARG B 1 287 ? -6.125 -32.75 -12.703 1 95.62 287 ARG B O 1
ATOM 6055 N N . SER B 1 288 ? -5.664 -30.594 -12.812 1 95.88 288 SER B N 1
ATOM 6056 C CA . SER B 1 288 ? -7.074 -30.281 -13.023 1 95.88 288 SER B CA 1
ATOM 6057 C C . SER B 1 288 ? -7.441 -30.359 -14.508 1 95.88 288 SER B C 1
ATOM 6059 O O . SER B 1 288 ? -6.711 -29.844 -15.359 1 95.88 288 SER B O 1
ATOM 6061 N N . ARG B 1 289 ? -8.609 -30.891 -14.797 1 94.62 289 ARG B N 1
ATOM 6062 C CA . ARG B 1 289 ? -9.117 -30.969 -16.172 1 94.62 289 ARG B CA 1
ATOM 6063 C C . ARG B 1 289 ? -9.586 -29.609 -16.656 1 94.62 289 ARG B C 1
ATOM 6065 O O . ARG B 1 289 ? -9.844 -29.422 -17.844 1 94.62 289 ARG B O 1
ATOM 6072 N N . PHE B 1 290 ? -9.672 -28.641 -15.766 1 96.94 290 PHE B N 1
ATOM 6073 C CA . PHE B 1 290 ? -10.211 -27.328 -16.109 1 96.94 290 PHE B CA 1
ATOM 6074 C C . PHE B 1 290 ? -9.086 -26.375 -16.531 1 96.94 290 PHE B C 1
ATOM 6076 O O . PHE B 1 290 ? -9.344 -25.234 -16.922 1 96.94 290 PHE B O 1
ATOM 6083 N N . SER B 1 291 ? -7.805 -26.828 -16.406 1 97.81 291 SER B N 1
ATOM 6084 C CA . SER B 1 291 ? -6.703 -26 -16.891 1 97.81 291 SER B CA 1
ATOM 6085 C C . SER B 1 291 ? -6.902 -25.625 -18.359 1 97.81 291 SER B C 1
ATOM 6087 O O . SER B 1 291 ? -7.387 -26.422 -19.156 1 97.81 291 SER B O 1
ATOM 6089 N N . CYS B 1 292 ? -6.512 -24.344 -18.656 1 97.62 292 CYS B N 1
ATOM 6090 C CA . CYS B 1 292 ? -6.871 -23.891 -20 1 97.62 292 CYS B CA 1
ATOM 6091 C C . CYS B 1 292 ? -6.059 -22.656 -20.391 1 97.62 292 CYS B C 1
ATOM 6093 O O . CYS B 1 292 ? -5.336 -22.094 -19.562 1 97.62 292 CYS B O 1
ATOM 6095 N N . ILE B 1 293 ? -6.125 -22.375 -21.641 1 97.81 293 ILE B N 1
ATOM 6096 C CA . ILE B 1 293 ? -5.758 -21.078 -22.203 1 97.81 293 ILE B CA 1
ATOM 6097 C C . ILE B 1 293 ? -7.02 -20.281 -22.547 1 97.81 293 ILE B C 1
ATOM 6099 O O . ILE B 1 293 ? -7.836 -20.734 -23.344 1 97.81 293 ILE B O 1
ATOM 6103 N N . VAL B 1 294 ? -7.211 -19.156 -21.875 1 97.56 294 VAL B N 1
ATOM 6104 C CA . VAL B 1 294 ? -8.375 -18.328 -22.141 1 97.56 294 VAL B CA 1
ATOM 6105 C C . VAL B 1 294 ? -8.148 -17.516 -23.422 1 97.56 294 VAL B C 1
ATOM 6107 O O . VAL B 1 294 ? -7.324 -16.594 -23.438 1 97.56 294 VAL B O 1
ATOM 6110 N N . PRO B 1 295 ? -8.906 -17.797 -24.422 1 94.69 295 PRO B N 1
ATOM 6111 C CA . PRO B 1 295 ? -8.648 -17.172 -25.719 1 94.69 295 PRO B CA 1
ATOM 6112 C C . PRO B 1 295 ? -8.867 -15.656 -25.688 1 94.69 295 PRO B C 1
ATOM 6114 O O . PRO B 1 295 ? -9.789 -15.172 -25.016 1 94.69 295 PRO B O 1
ATOM 6117 N N . ASN B 1 296 ? -8.039 -14.906 -26.359 1 93.12 296 ASN B N 1
ATOM 6118 C CA . ASN B 1 296 ? -8.148 -13.469 -26.562 1 93.12 296 ASN B CA 1
ATOM 6119 C C . ASN B 1 296 ? -8.133 -12.711 -25.234 1 93.12 296 ASN B C 1
ATOM 6121 O O . ASN B 1 296 ? -8.641 -11.594 -25.141 1 93.12 296 ASN B O 1
ATOM 6125 N N . ALA B 1 297 ? -7.605 -13.344 -24.266 1 94.12 297 ALA B N 1
ATOM 6126 C CA . ALA B 1 297 ? -7.598 -12.758 -22.938 1 94.12 297 ALA B CA 1
ATOM 6127 C C . ALA B 1 297 ? -6.34 -11.93 -22.703 1 94.12 297 ALA B C 1
ATOM 6129 O O . ALA B 1 297 ? -5.227 -12.383 -22.984 1 94.12 297 ALA B O 1
ATOM 6130 N N . SER B 1 298 ? -6.586 -10.703 -22.266 1 91.12 298 SER B N 1
ATOM 6131 C CA . SER B 1 298 ? -5.461 -9.922 -21.75 1 91.12 298 SER B CA 1
ATOM 6132 C C . SER B 1 298 ? -5.031 -10.406 -20.375 1 91.12 298 SER B C 1
ATOM 6134 O O . SER B 1 298 ? -5.602 -11.359 -19.844 1 91.12 298 SER B O 1
ATOM 6136 N N . HIS B 1 299 ? -4.027 -9.805 -19.891 1 87.75 299 HIS B N 1
ATOM 6137 C CA . HIS B 1 299 ? -3.441 -10.219 -18.625 1 87.75 299 HIS B CA 1
ATOM 6138 C C . HIS B 1 299 ? -4.465 -10.164 -17.484 1 87.75 299 HIS B C 1
ATOM 6140 O O . HIS B 1 299 ? -4.547 -11.086 -16.672 1 87.75 299 HIS B O 1
ATOM 6146 N N . ASP B 1 300 ? -5.262 -9.109 -17.391 1 86.25 300 ASP B N 1
ATOM 6147 C CA . ASP B 1 300 ? -6.16 -8.875 -16.266 1 86.25 300 ASP B CA 1
ATOM 6148 C C . ASP B 1 300 ? -7.586 -9.312 -16.594 1 86.25 300 ASP B C 1
ATOM 6150 O O . ASP B 1 300 ? -8.508 -9.102 -15.805 1 86.25 300 ASP B O 1
ATOM 6154 N N . LEU B 1 301 ? -7.797 -9.875 -17.766 1 90.31 301 LEU B N 1
ATOM 6155 C CA . LEU B 1 301 ? -9.117 -10.312 -18.188 1 90.31 301 LEU B CA 1
ATOM 6156 C C . LEU B 1 301 ? -10.117 -9.164 -18.141 1 90.31 301 LEU B C 1
ATOM 6158 O O . LEU B 1 301 ? -11.203 -9.297 -17.578 1 90.31 301 LEU B O 1
ATOM 6162 N N . ASP B 1 302 ? -9.742 -8.07 -18.672 1 86.12 302 ASP B N 1
ATOM 6163 C CA . ASP B 1 302 ? -10.602 -6.891 -18.703 1 86.12 302 ASP B CA 1
ATOM 6164 C C . ASP B 1 302 ? -11.719 -7.047 -19.719 1 86.12 302 ASP B C 1
ATOM 6166 O O . ASP B 1 302 ? -12.711 -6.32 -19.688 1 86.12 302 ASP B O 1
ATOM 6170 N N . GLU B 1 303 ? -11.633 -8.031 -20.562 1 89.88 303 GLU B N 1
ATOM 6171 C CA . GLU B 1 303 ? -12.641 -8.305 -21.578 1 89.88 303 GLU B CA 1
ATOM 6172 C C . GLU B 1 303 ? -13.766 -9.18 -21.031 1 89.88 303 GLU B C 1
ATOM 6174 O O . GLU B 1 303 ? -13.508 -10.164 -20.328 1 89.88 303 GLU B O 1
ATOM 6179 N N . PRO B 1 304 ? -14.953 -8.859 -21.375 1 92.25 304 PRO B N 1
ATOM 6180 C CA . PRO B 1 304 ? -16.109 -9.562 -20.797 1 92.25 304 PRO B CA 1
ATOM 6181 C C . PRO B 1 304 ? -16.109 -11.055 -21.141 1 92.25 304 PRO B C 1
ATOM 6183 O O . PRO B 1 304 ? -16.328 -11.891 -20.25 1 92.25 304 PRO B O 1
ATOM 6186 N N . GLU B 1 305 ? -15.844 -11.391 -22.375 1 94.56 305 GLU B N 1
ATOM 6187 C CA . GLU B 1 305 ? -15.953 -12.789 -22.766 1 94.56 305 GLU B CA 1
ATOM 6188 C C . GLU B 1 305 ? -14.836 -13.633 -22.141 1 94.56 305 GLU B C 1
ATOM 6190 O O . GLU B 1 305 ? -15.102 -14.672 -21.531 1 94.56 305 GLU B O 1
ATOM 6195 N N . PRO B 1 306 ? -13.586 -13.188 -22.281 1 95.19 306 PRO B N 1
ATOM 6196 C CA . PRO B 1 306 ? -12.531 -13.93 -21.594 1 95.19 306 PRO B CA 1
ATOM 6197 C C . PRO B 1 306 ? -12.781 -14.062 -20.094 1 95.19 306 PRO B C 1
ATOM 6199 O O . PRO B 1 306 ? -12.539 -15.117 -19.5 1 95.19 306 PRO B O 1
ATOM 6202 N N . ALA B 1 307 ? -13.25 -13.008 -19.484 1 95.94 307 ALA B N 1
ATOM 6203 C CA . ALA B 1 307 ? -13.562 -13.055 -18.047 1 95.94 307 ALA B CA 1
ATOM 6204 C C . ALA B 1 307 ? -14.625 -14.109 -17.75 1 95.94 307 ALA B C 1
ATOM 6206 O O . ALA B 1 307 ? -14.5 -14.875 -16.797 1 95.94 307 ALA B O 1
ATOM 6207 N N . ARG B 1 308 ? -15.633 -14.164 -18.547 1 96.62 308 ARG B N 1
ATOM 6208 C CA . ARG B 1 308 ? -16.688 -15.148 -18.375 1 96.62 308 ARG B CA 1
ATOM 6209 C C . ARG B 1 308 ? -16.156 -16.578 -18.5 1 96.62 308 ARG B C 1
ATOM 6211 O O . ARG B 1 308 ? -16.5 -17.453 -17.719 1 96.62 308 ARG B O 1
ATOM 6218 N N . VAL B 1 309 ? -15.336 -16.781 -19.516 1 97.19 309 VAL B N 1
ATOM 6219 C CA . VAL B 1 309 ? -14.742 -18.094 -19.734 1 97.19 309 VAL B CA 1
ATOM 6220 C C . VAL B 1 309 ? -13.953 -18.531 -18.5 1 97.19 309 VAL B C 1
ATOM 6222 O O . VAL B 1 309 ? -14.086 -19.656 -18.047 1 97.19 309 VAL B O 1
ATOM 6225 N N . PHE B 1 310 ? -13.141 -17.656 -18 1 97.56 310 PHE B N 1
ATOM 6226 C CA . PHE B 1 310 ? -12.336 -17.953 -16.828 1 97.56 310 PHE B CA 1
ATOM 6227 C C . PHE B 1 310 ? -13.219 -18.266 -15.625 1 97.56 310 PHE B C 1
ATOM 6229 O O . PHE B 1 310 ? -12.992 -19.25 -14.914 1 97.56 310 PHE B O 1
ATOM 6236 N N . VAL B 1 311 ? -14.25 -17.391 -15.391 1 98.06 311 VAL B N 1
ATOM 6237 C CA . VAL B 1 311 ? -15.164 -17.562 -14.266 1 98.06 311 VAL B CA 1
ATOM 6238 C C . VAL B 1 311 ? -15.852 -18.922 -14.359 1 98.06 311 VAL B C 1
ATOM 6240 O O . VAL B 1 311 ? -16 -19.625 -13.352 1 98.06 311 VAL B O 1
ATOM 6243 N N . ASP B 1 312 ? -16.172 -19.328 -15.531 1 97.75 312 ASP B N 1
ATOM 6244 C CA . ASP B 1 312 ? -16.797 -20.641 -15.742 1 97.75 312 ASP B CA 1
ATOM 6245 C C . ASP B 1 312 ? -15.844 -21.766 -15.375 1 97.75 312 ASP B C 1
ATOM 6247 O O . ASP B 1 312 ? -16.266 -22.766 -14.773 1 97.75 312 ASP B O 1
ATOM 6251 N N . LYS B 1 313 ? -14.617 -21.656 -15.781 1 97.88 313 LYS B N 1
ATOM 6252 C CA . LYS B 1 313 ? -13.617 -22.656 -15.445 1 97.88 313 LYS B CA 1
ATOM 6253 C C . LYS B 1 313 ? -13.43 -22.766 -13.938 1 97.88 313 LYS B C 1
ATOM 6255 O O . LYS B 1 313 ? -13.312 -23.859 -13.391 1 97.88 313 LYS B O 1
ATOM 6260 N N . VAL B 1 314 ? -13.406 -21.609 -13.258 1 98.19 314 VAL B N 1
ATOM 6261 C CA . VAL B 1 314 ? -13.227 -21.578 -11.805 1 98.19 314 VAL B CA 1
ATOM 6262 C C . VAL B 1 314 ? -14.414 -22.266 -11.133 1 98.19 314 VAL B C 1
ATOM 6264 O O . VAL B 1 314 ? -14.242 -23.078 -10.219 1 98.19 314 VAL B O 1
ATOM 6267 N N . THR B 1 315 ? -15.656 -21.938 -11.57 1 97.75 315 THR B N 1
ATOM 6268 C CA . THR B 1 315 ? -16.844 -22.531 -10.977 1 97.75 315 THR B CA 1
ATOM 6269 C C . THR B 1 315 ? -16.875 -24.031 -11.203 1 97.75 315 THR B C 1
ATOM 6271 O O . THR B 1 315 ? -17.25 -24.797 -10.305 1 97.75 315 THR B O 1
ATOM 6274 N N . GLY B 1 316 ? -16.438 -24.5 -12.383 1 97.12 316 GLY B N 1
ATOM 6275 C CA . GLY B 1 316 ? -16.328 -25.938 -12.641 1 97.12 316 GLY B CA 1
ATOM 6276 C C . GLY B 1 316 ? -15.328 -26.625 -11.734 1 97.12 316 GLY B C 1
ATOM 6277 O O . GLY B 1 316 ? -15.594 -27.703 -11.211 1 97.12 316 GLY B O 1
ATOM 6278 N N . PHE B 1 317 ? -14.219 -26.031 -11.547 1 97.94 317 PHE B N 1
ATOM 6279 C CA . PHE B 1 317 ? -13.156 -26.547 -10.688 1 97.94 317 PHE B CA 1
ATOM 6280 C C . PHE B 1 317 ? -13.656 -26.703 -9.258 1 97.94 317 PHE B C 1
ATOM 6282 O O . PHE B 1 317 ? -13.453 -27.75 -8.633 1 97.94 317 PHE B O 1
ATOM 6289 N N . LEU B 1 318 ? -14.359 -25.656 -8.711 1 97.69 318 LEU B N 1
ATOM 6290 C CA . LEU B 1 318 ? -14.852 -25.656 -7.336 1 97.69 318 LEU B CA 1
ATOM 6291 C C . LEU B 1 318 ? -15.93 -26.719 -7.145 1 97.69 318 LEU B C 1
ATOM 6293 O O . LEU B 1 318 ? -15.953 -27.406 -6.121 1 97.69 318 LEU B O 1
ATOM 6297 N N . GLN B 1 319 ? -16.781 -26.875 -8.102 1 95.44 319 GLN B N 1
ATOM 6298 C CA . GLN B 1 319 ? -17.828 -27.891 -8.039 1 95.44 319 GLN B CA 1
ATOM 6299 C C . GLN B 1 319 ? -17.234 -29.297 -8.055 1 95.44 319 GLN B C 1
ATOM 6301 O O . GLN B 1 319 ? -17.781 -30.203 -7.441 1 95.44 319 GLN B O 1
ATOM 6306 N N . GLY B 1 320 ? -16.125 -29.406 -8.727 1 92 320 GLY B N 1
ATOM 6307 C CA . GLY B 1 320 ? -15.469 -30.703 -8.859 1 92 320 GLY B CA 1
ATOM 6308 C C . GLY B 1 320 ? -14.742 -31.141 -7.605 1 92 320 GLY B C 1
ATOM 6309 O O . GLY B 1 320 ? -14.352 -32.312 -7.477 1 92 320 GLY B O 1
ATOM 6310 N N . LEU B 1 321 ? -14.477 -30.203 -6.684 1 91.06 321 LEU B N 1
ATOM 6311 C CA . LEU B 1 321 ? -13.75 -30.547 -5.461 1 91.06 321 LEU B CA 1
ATOM 6312 C C . LEU B 1 321 ? -14.609 -31.391 -4.531 1 91.06 321 LEU B C 1
ATOM 6314 O O . LEU B 1 321 ? -14.086 -32.094 -3.676 1 91.06 321 LEU B O 1
ATOM 6318 N N . ASP B 1 322 ? -15.914 -31.25 -4.379 1 68.56 322 ASP B N 1
ATOM 6319 C CA . ASP B 1 322 ? -16.812 -32.062 -3.559 1 68.56 322 ASP B CA 1
ATOM 6320 C C . ASP B 1 322 ? -16.844 -33.5 -4.027 1 68.56 322 ASP B C 1
ATOM 6322 O O . ASP B 1 322 ? -17.062 -34.406 -3.227 1 68.56 322 ASP B O 1
ATOM 6326 N N . GLU B 1 323 ? -16.641 -33.625 -5.301 1 56.38 323 GLU B N 1
ATOM 6327 C CA . GLU B 1 323 ? -16.672 -34.969 -5.809 1 56.38 323 GLU B CA 1
ATOM 6328 C C . GLU B 1 323 ? -15.414 -35.75 -5.422 1 56.38 323 GLU B C 1
ATOM 6330 O O . GLU B 1 323 ? -14.328 -35.188 -5.367 1 56.38 323 GLU B O 1
ATOM 6335 N N . LYS B 1 324 ? -15.453 -36.625 -4.473 1 47.03 324 LYS B N 1
ATOM 6336 C CA . LYS B 1 324 ? -14.469 -37.469 -3.801 1 47.03 324 LYS B CA 1
ATOM 6337 C C . LYS B 1 324 ? -13.25 -37.719 -4.691 1 47.03 324 LYS B C 1
ATOM 6339 O O . LYS B 1 324 ? -13.336 -38.438 -5.688 1 47.03 324 LYS B O 1
ATOM 6344 N N . PHE B 1 325 ? -12.422 -36.75 -4.91 1 41.12 325 PHE B N 1
ATOM 6345 C CA . PHE B 1 325 ? -11.086 -37.219 -5.238 1 41.12 325 PHE B CA 1
ATOM 6346 C C . PHE B 1 325 ? -10.594 -38.25 -4.215 1 41.12 325 PHE B C 1
ATOM 6348 O O . PHE B 1 325 ? -10.281 -37.875 -3.078 1 41.12 325 PHE B O 1
ATOM 6355 N N . PHE B 1 326 ? -11.172 -39.344 -4.168 1 33.03 326 PHE B N 1
ATOM 6356 C CA . PHE B 1 326 ? -10.617 -40.5 -3.467 1 33.03 326 PHE B CA 1
ATOM 6357 C C . PHE B 1 326 ? -9.141 -40.688 -3.811 1 33.03 326 PHE B C 1
ATOM 6359 O O . PHE B 1 326 ? -8.797 -41.062 -4.934 1 33.03 326 PHE B O 1
ATOM 6366 N N . LEU B 1 327 ? -8.32 -39.75 -3.576 1 36.06 327 LEU B N 1
ATOM 6367 C CA . LEU B 1 327 ? -6.926 -40.156 -3.586 1 36.06 327 LEU B CA 1
ATOM 6368 C C . LEU B 1 327 ? -6.758 -41.562 -2.959 1 36.06 327 LEU B C 1
ATOM 6370 O O . LEU B 1 327 ? -6.977 -41.719 -1.757 1 36.06 327 LEU B O 1
ATOM 6374 N N . THR B 1 328 ? -7.258 -42.625 -3.588 1 30.39 328 THR B N 1
ATOM 6375 C CA . THR B 1 328 ? -6.918 -44.031 -3.287 1 30.39 328 THR B CA 1
ATOM 6376 C C . THR B 1 328 ? -5.406 -44.188 -3.125 1 30.39 328 THR B C 1
ATOM 6378 O O . THR B 1 328 ? -4.895 -45.312 -3.139 1 30.39 328 THR B O 1
ATOM 6381 N N . HIS B 1 329 ? -4.617 -43.219 -3.162 1 31.44 329 HIS B N 1
ATOM 6382 C CA . HIS B 1 329 ? -3.254 -43.719 -3.029 1 31.44 329 HIS B CA 1
ATOM 6383 C C . HIS B 1 329 ? -3.08 -44.5 -1.743 1 31.44 329 HIS B C 1
ATOM 6385 O O . HIS B 1 329 ? -2.887 -43.938 -0.67 1 31.44 329 HIS B O 1
ATOM 6391 N N . ALA B 1 330 ? -3.875 -45.625 -1.573 1 26.88 330 ALA B N 1
ATOM 6392 C CA . ALA B 1 330 ? -3.297 -46.656 -0.703 1 26.88 330 ALA B CA 1
ATOM 6393 C C . ALA B 1 330 ? -1.887 -47.031 -1.153 1 26.88 330 ALA B C 1
ATOM 6395 O O . ALA B 1 330 ? -1.713 -47.75 -2.131 1 26.88 330 ALA B O 1
ATOM 6396 N N . LEU B 1 331 ? -0.99 -46.156 -1.45 1 28.23 331 LEU B N 1
ATOM 6397 C CA . LEU B 1 331 ? 0.331 -46.75 -1.663 1 28.23 331 LEU B CA 1
ATOM 6398 C C . LEU B 1 331 ? 0.604 -47.844 -0.658 1 28.23 331 LEU B C 1
ATOM 6400 O O . LEU B 1 331 ? 0.444 -47.656 0.549 1 28.23 331 LEU B O 1
ATOM 6404 N N . PRO B 1 332 ? 0.389 -49.062 -1.059 1 24.25 332 PRO B N 1
ATOM 6405 C CA . PRO B 1 332 ? 0.814 -50.219 -0.264 1 24.25 332 PRO B CA 1
ATOM 6406 C C . PRO B 1 332 ? 2.188 -50.031 0.373 1 24.25 332 PRO B C 1
ATOM 6408 O O . PRO B 1 332 ? 3.055 -49.375 -0.21 1 24.25 332 PRO B O 1
ATOM 6411 N N . ALA B 1 333 ? 2.221 -49.781 1.626 1 25.41 333 ALA B N 1
ATOM 6412 C CA . ALA B 1 333 ? 3.438 -49.75 2.434 1 25.41 333 ALA B CA 1
ATOM 6413 C C . ALA B 1 333 ? 4.414 -50.844 2.027 1 25.41 333 ALA B C 1
ATOM 6415 O O . ALA B 1 333 ? 4.203 -52 2.352 1 25.41 333 ALA B O 1
ATOM 6416 N N . ALA B 1 334 ? 4.672 -50.969 0.744 1 23.02 334 ALA B N 1
ATOM 6417 C CA . ALA B 1 334 ? 5.621 -52.031 0.404 1 23.02 334 ALA B CA 1
ATOM 6418 C C . ALA B 1 334 ? 6.762 -52.094 1.415 1 23.02 334 ALA B C 1
ATOM 6420 O O . ALA B 1 334 ? 7.438 -51.094 1.656 1 23.02 334 ALA B O 1
ATOM 6421 N N . THR B 1 335 ? 6.57 -52.906 2.434 1 23.17 335 THR B N 1
ATOM 6422 C CA . THR B 1 335 ? 7.465 -53.344 3.5 1 23.17 335 THR B CA 1
ATOM 6423 C C . THR B 1 335 ? 8.82 -53.75 2.934 1 23.17 335 THR B C 1
ATOM 6425 O O . THR B 1 335 ? 9.203 -54.938 3.004 1 23.17 335 THR B O 1
ATOM 6428 N N . ARG B 1 336 ? 9.227 -53.125 1.827 1 20.91 336 ARG B N 1
ATOM 6429 C CA . ARG B 1 336 ? 10.391 -53.875 1.354 1 20.91 336 ARG B CA 1
ATOM 6430 C C . ARG B 1 336 ? 11.406 -54.062 2.477 1 20.91 336 ARG B C 1
ATOM 6432 O O . ARG B 1 336 ? 11.742 -53.125 3.188 1 20.91 336 ARG B O 1
ATOM 6439 N N . PRO B 1 337 ? 11.555 -55.25 2.936 1 21.31 337 PRO B N 1
ATOM 6440 C CA . PRO B 1 337 ? 12.422 -55.656 4.055 1 21.31 337 PRO B CA 1
ATOM 6441 C C . PRO B 1 337 ? 13.852 -55.125 3.895 1 21.31 337 PRO B C 1
ATOM 6443 O O . PRO B 1 337 ? 14.469 -55.344 2.848 1 21.31 337 PRO B O 1
ATOM 6446 N N . PRO B 1 338 ? 14.023 -53.781 4.156 1 20.12 338 PRO B N 1
ATOM 6447 C CA . PRO B 1 338 ? 15.406 -53.406 3.867 1 20.12 338 PRO B CA 1
ATOM 6448 C C . PRO B 1 338 ? 16.422 -54.438 4.371 1 20.12 338 PRO B C 1
ATOM 6450 O O . PRO B 1 338 ? 16.25 -55 5.453 1 20.12 338 PRO B O 1
ATOM 6453 N N . THR B 1 339 ? 16.797 -55.25 3.539 1 19.44 339 THR B N 1
ATOM 6454 C CA . THR B 1 339 ? 17.828 -56.25 3.729 1 19.44 339 THR B CA 1
ATOM 6455 C C . THR B 1 339 ? 19.078 -55.656 4.371 1 19.44 339 THR B C 1
ATOM 6457 O O . THR B 1 339 ? 19.641 -54.688 3.861 1 19.44 339 THR B O 1
ATOM 6460 N N . PHE B 1 340 ? 19.141 -55.75 5.73 1 19.23 340 PHE B N 1
ATOM 6461 C CA . PHE B 1 340 ? 20.141 -55.375 6.711 1 19.23 340 PHE B CA 1
ATOM 6462 C C . PHE B 1 340 ? 21.531 -55.812 6.285 1 19.23 340 PHE B C 1
ATOM 6464 O O . PHE B 1 340 ? 21.938 -56.969 6.57 1 19.23 340 PHE B O 1
ATOM 6471 N N . CYS B 1 341 ? 21.875 -55.562 5.062 1 17.75 341 CYS B N 1
ATOM 6472 C CA . CYS B 1 341 ? 23.094 -56.344 4.855 1 17.75 341 CYS B CA 1
ATOM 6473 C C . CYS B 1 341 ? 24.141 -56 5.902 1 17.75 341 CYS B C 1
ATOM 6475 O O . CYS B 1 341 ? 24.484 -54.844 6.09 1 17.75 341 CYS B O 1
ATOM 6477 N N . SER B 1 342 ? 24.234 -56.969 6.805 1 17.36 342 SER B N 1
ATOM 6478 C CA . SER B 1 342 ? 25.094 -57.156 7.973 1 17.36 342 SER B CA 1
ATOM 6479 C C . SER B 1 342 ? 26.562 -56.969 7.613 1 17.36 342 SER B C 1
ATOM 6481 O O . SER B 1 342 ? 27.453 -57.344 8.383 1 17.36 342 SER B O 1
ATOM 6483 N N . LEU B 1 343 ? 26.844 -55.875 6.84 1 17.45 343 LEU B N 1
ATOM 6484 C CA . LEU B 1 343 ? 28.219 -56.25 6.527 1 17.45 343 LEU B CA 1
ATOM 6485 C C . LEU B 1 343 ? 29.031 -56.438 7.805 1 17.45 343 LEU B C 1
ATOM 6487 O O . LEU B 1 343 ? 28.922 -55.656 8.742 1 17.45 343 LEU B O 1
ATOM 6491 N N . PRO B 1 344 ? 29.578 -57.594 7.906 1 17.3 344 PRO B N 1
ATOM 6492 C CA . PRO B 1 344 ? 30.297 -58.25 9.008 1 17.3 344 PRO B CA 1
ATOM 6493 C C . PRO B 1 344 ? 31.594 -57.531 9.383 1 17.3 344 PRO B C 1
ATOM 6495 O O . PRO B 1 344 ? 32.281 -57.938 10.32 1 17.3 344 PRO B O 1
ATOM 6498 N N . PHE B 1 345 ? 31.844 -56.375 8.93 1 16.61 345 PHE B N 1
ATOM 6499 C CA . PHE B 1 345 ? 33.281 -56.469 8.938 1 16.61 345 PHE B CA 1
ATOM 6500 C C . PHE B 1 345 ? 33.812 -56.688 10.352 1 16.61 345 PHE B C 1
ATOM 6502 O O . PHE B 1 345 ? 33.188 -56.25 11.32 1 16.61 345 PHE B O 1
ATOM 6509 N N . PRO B 1 346 ? 34.969 -57.219 10.484 1 16.06 346 PRO B N 1
ATOM 6510 C CA . PRO B 1 346 ? 35.688 -58.094 11.414 1 16.06 346 PRO B CA 1
ATOM 6511 C C . PRO B 1 346 ? 36.062 -57.375 12.711 1 16.06 346 PRO B C 1
ATOM 6513 O O . PRO B 1 346 ? 35.875 -56.156 12.828 1 16.06 346 PRO B O 1
ATOM 6516 N N . LEU B 1 347 ? 37.281 -57.531 13.062 1 14.86 347 LEU B N 1
ATOM 6517 C CA . LEU B 1 347 ? 38.062 -58.188 14.094 1 14.86 347 LEU B CA 1
ATOM 6518 C C . LEU B 1 347 ? 38.625 -57.219 15.102 1 14.86 347 LEU B C 1
ATOM 6520 O O . LEU B 1 347 ? 38.719 -57.5 16.297 1 14.86 347 LEU B O 1
ATOM 6524 N N . ALA B 1 348 ? 39.281 -56 14.797 1 14.83 348 ALA B N 1
ATOM 6525 C CA . ALA B 1 348 ? 40.531 -56.094 15.562 1 14.83 348 ALA B CA 1
ATOM 6526 C C . ALA B 1 348 ? 40.281 -55.812 17.047 1 14.83 348 ALA B C 1
ATOM 6528 O O . ALA B 1 348 ? 39.312 -55.125 17.391 1 14.83 348 ALA B O 1
ATOM 6529 N N . GLU B 1 349 ? 41.25 -56.031 17.922 1 15.12 349 GLU B N 1
ATOM 6530 C CA . GLU B 1 349 ? 41.688 -56.594 19.188 1 15.12 349 GLU B CA 1
ATOM 6531 C C . GLU B 1 349 ? 41.656 -55.531 20.297 1 15.12 349 GLU B C 1
ATOM 6533 O O . GLU B 1 349 ? 41.094 -55.781 21.375 1 15.12 349 GLU B O 1
ATOM 6538 N N . SER B 1 350 ? 42.719 -54.656 20.594 1 14.2 350 SER B N 1
ATOM 6539 C CA . SER B 1 350 ? 43.594 -54.906 21.719 1 14.2 350 SER B CA 1
ATOM 6540 C C . SER B 1 350 ? 43.281 -54 22.906 1 14.2 350 SER B C 1
ATOM 6542 O O . SER B 1 350 ? 43.094 -54.5 24.016 1 14.2 350 SER B O 1
ATOM 6544 N N . ARG B 1 351 ? 44.125 -52.875 23.328 1 14.51 351 ARG B N 1
ATOM 6545 C CA . ARG B 1 351 ? 44.844 -53 24.594 1 14.51 351 ARG B CA 1
ATOM 6546 C C . ARG B 1 351 ? 44.062 -52.344 25.734 1 14.51 351 ARG B C 1
ATOM 6548 O O . ARG B 1 351 ? 43.219 -51.5 25.5 1 14.51 351 ARG B O 1
ATOM 6555 N N . PRO B 1 352 ? 44.875 -51.656 26.859 1 15.06 352 PRO B N 1
ATOM 6556 C CA . PRO B 1 352 ? 45.031 -52.062 28.25 1 15.06 352 PRO B CA 1
ATOM 6557 C C . PRO B 1 352 ? 44.344 -51.125 29.234 1 15.06 352 PRO B C 1
ATOM 6559 O O . PRO B 1 352 ? 43.531 -51.562 30.047 1 15.06 352 PRO B O 1
ATOM 6562 N N . SER B 1 353 ? 45.062 -49.969 29.906 1 14.2 353 SER B N 1
ATOM 6563 C CA . SER B 1 353 ? 45.562 -50.062 31.281 1 14.2 353 SER B CA 1
ATOM 6564 C C . SER B 1 353 ? 44.781 -49.188 32.219 1 14.2 353 SER B C 1
ATOM 6566 O O . SER B 1 353 ? 43.938 -48.375 31.781 1 14.2 353 SER B O 1
ATOM 6568 N N . PRO B 1 354 ? 45.438 -48.094 33.125 1 14.91 354 PRO B N 1
ATOM 6569 C CA . PRO B 1 354 ? 45.562 -48.219 34.562 1 14.91 354 PRO B CA 1
ATOM 6570 C C . PRO B 1 354 ? 44.594 -47.312 35.312 1 14.91 354 PRO B C 1
ATOM 6572 O O . PRO B 1 354 ? 43.625 -46.812 34.719 1 14.91 354 PRO B O 1
ATOM 6575 N N . THR B 1 355 ? 45.125 -46.062 36.188 1 14.73 355 THR B N 1
ATOM 6576 C CA . THR B 1 355 ? 45.312 -46.062 37.625 1 14.73 355 THR B CA 1
ATOM 6577 C C . THR B 1 355 ? 44.344 -45.125 38.312 1 14.73 355 THR B C 1
ATOM 6579 O O . THR B 1 355 ? 43.656 -45.531 39.25 1 14.73 355 THR B O 1
ATOM 6582 N N . MET B 1 356 ? 44.719 -43.625 38.719 1 14.29 356 MET B N 1
ATOM 6583 C CA . MET B 1 356 ? 45 -43.281 40.125 1 14.29 356 MET B CA 1
ATOM 6584 C C . MET B 1 356 ? 43.844 -42.562 40.781 1 14.29 356 MET B C 1
ATOM 6586 O O . MET B 1 356 ? 42.969 -42.031 40.094 1 14.29 356 MET B O 1
ATOM 6590 N N . PHE B 1 357 ? 44.062 -41.25 41.812 1 14.97 357 PHE B N 1
ATOM 6591 C CA . PHE B 1 357 ? 44.031 -41.188 43.281 1 14.97 357 PHE B CA 1
ATOM 6592 C C . PHE B 1 357 ? 42.906 -40.25 43.719 1 14.97 357 PHE B C 1
ATOM 6594 O O . PHE B 1 357 ? 42.062 -40.656 44.531 1 14.97 357 PHE B O 1
ATOM 6601 N N . ALA B 1 358 ? 43.125 -38.719 44.156 1 14.13 358 ALA B N 1
ATOM 6602 C CA . ALA B 1 358 ? 43.219 -38.219 45.5 1 14.13 358 ALA B CA 1
ATOM 6603 C C . ALA B 1 358 ? 41.969 -37.469 45.906 1 14.13 358 ALA B C 1
ATOM 6605 O O . ALA B 1 358 ? 41.219 -37 45.031 1 14.13 358 ALA B O 1
ATOM 6606 N N . ALA B 1 359 ? 41.875 -36.656 47.188 1 15.28 359 ALA B N 1
ATOM 6607 C CA . ALA B 1 359 ? 41.094 -36.656 48.438 1 15.28 359 ALA B CA 1
ATOM 6608 C C . ALA B 1 359 ? 40.25 -35.375 48.562 1 15.28 359 ALA B C 1
ATOM 6610 O O . ALA B 1 359 ? 39.094 -35.438 48.969 1 15.28 359 ALA B O 1
ATOM 6611 N N . LEU B 1 360 ? 40.625 -34 48.281 1 14.76 360 LEU B N 1
ATOM 6612 C CA . LEU B 1 360 ? 40.75 -33.156 49.469 1 14.76 360 LEU B CA 1
ATOM 6613 C C . LEU B 1 360 ? 39.406 -32.5 49.812 1 14.76 360 LEU B C 1
ATOM 6615 O O . LEU B 1 360 ? 38.531 -32.344 48.938 1 14.76 360 LEU B O 1
ATOM 6619 N N . ARG B 1 361 ? 39.375 -31.25 50.719 1 15.41 361 ARG B N 1
ATOM 6620 C CA . ARG B 1 361 ? 38.781 -30.906 52.031 1 15.41 361 ARG B CA 1
ATOM 6621 C C . ARG B 1 361 ? 37.625 -29.953 51.875 1 15.41 361 ARG B C 1
ATOM 6623 O O . ARG B 1 361 ? 37.531 -29.234 50.875 1 15.41 361 ARG B O 1
ATOM 6630 N N . PRO B 1 362 ? 36.781 -29.531 53.031 1 16.73 362 PRO B N 1
ATOM 6631 C CA . PRO B 1 362 ? 35.406 -29.281 53.5 1 16.73 362 PRO B CA 1
ATOM 6632 C C . PRO B 1 362 ? 35.062 -27.797 53.5 1 16.73 362 PRO B C 1
ATOM 6634 O O . PRO B 1 362 ? 33.906 -27.438 53.375 1 16.73 362 PRO B O 1
ATOM 6637 N N . ALA B 1 363 ? 35.938 -26.719 53.406 1 14.76 363 ALA B N 1
ATOM 6638 C CA . ALA B 1 363 ? 35.875 -25.797 54.531 1 14.76 363 ALA B CA 1
ATOM 6639 C C . ALA B 1 363 ? 34.656 -24.875 54.438 1 14.76 363 ALA B C 1
ATOM 6641 O O . ALA B 1 363 ? 34.125 -24.672 53.344 1 14.76 363 ALA B O 1
ATOM 6642 N N . ALA B 1 364 ? 34.406 -23.859 55.5 1 15.91 364 ALA B N 1
ATOM 6643 C CA . ALA B 1 364 ? 33.469 -23.359 56.5 1 15.91 364 ALA B CA 1
ATOM 6644 C C . ALA B 1 364 ? 32.812 -22.047 56.062 1 15.91 364 ALA B C 1
ATOM 6646 O O . ALA B 1 364 ? 31.594 -21.922 56.031 1 15.91 364 ALA B O 1
ATOM 6647 N N . ARG B 1 365 ? 33.469 -20.75 56.281 1 15.56 365 ARG B N 1
ATOM 6648 C CA . ARG B 1 365 ? 33.094 -19.844 57.344 1 15.56 365 ARG B CA 1
ATOM 6649 C C . ARG B 1 365 ? 32.156 -18.766 56.875 1 15.56 365 ARG B C 1
ATOM 6651 O O . ARG B 1 365 ? 31 -18.703 57.312 1 15.56 365 ARG B O 1
ATOM 6658 N N . ALA B 1 366 ? 32.625 -17.391 56.719 1 15.8 366 ALA B N 1
ATOM 6659 C CA . ALA B 1 366 ? 32.438 -16.188 57.531 1 15.8 366 ALA B CA 1
ATOM 6660 C C . ALA B 1 366 ? 31.484 -15.219 56.812 1 15.8 366 ALA B C 1
ATOM 6662 O O . ALA B 1 366 ? 31.359 -15.219 55.594 1 15.8 366 ALA B O 1
ATOM 6663 N N . SER B 1 367 ? 30.672 -14.312 57.562 1 17.67 367 SER B N 1
ATOM 6664 C CA . SER B 1 367 ? 29.453 -13.539 57.781 1 17.67 367 SER B CA 1
ATOM 6665 C C . SER B 1 367 ? 29.547 -12.18 57.062 1 17.67 367 SER B C 1
ATOM 6667 O O . SER B 1 367 ? 28.516 -11.555 56.781 1 17.67 367 SER B O 1
ATOM 6669 N N . VAL B 1 368 ? 30.75 -11.656 56.562 1 16.02 368 VAL B N 1
ATOM 6670 C CA . VAL B 1 368 ? 31.031 -10.273 56.938 1 16.02 368 VAL B CA 1
ATOM 6671 C C . VAL B 1 368 ? 30.062 -9.344 56.188 1 16.02 368 VAL B C 1
ATOM 6673 O O . VAL B 1 368 ? 29.719 -9.578 55.031 1 16.02 368 VAL B O 1
ATOM 6676 N N . ARG B 1 369 ? 29.609 -8.125 56.844 1 18.62 369 ARG B N 1
ATOM 6677 C CA . ARG B 1 369 ? 28.703 -7.008 57.094 1 18.62 369 ARG B CA 1
ATOM 6678 C C . ARG B 1 369 ? 28.969 -5.867 56.125 1 18.62 369 ARG B C 1
ATOM 6680 O O . ARG B 1 369 ? 28.203 -4.891 56.094 1 18.62 369 ARG B O 1
ATOM 6687 N N . VAL B 1 370 ? 29.906 -5.938 55.094 1 15.93 370 VAL B N 1
ATOM 6688 C CA . VAL B 1 370 ? 30.547 -4.645 54.906 1 15.93 370 VAL B CA 1
ATOM 6689 C C . VAL B 1 370 ? 29.547 -3.627 54.375 1 15.93 370 VAL B C 1
ATOM 6691 O O . VAL B 1 370 ? 28.719 -3.947 53.531 1 15.93 370 VAL B O 1
ATOM 6694 N N . ARG B 1 371 ? 29.578 -2.338 54.969 1 18.7 371 ARG B N 1
ATOM 6695 C CA . ARG B 1 371 ? 29.031 -1.002 55.188 1 18.7 371 ARG B CA 1
ATOM 6696 C C . ARG B 1 371 ? 29.203 -0.124 53.938 1 18.7 371 ARG B C 1
ATOM 6698 O O . ARG B 1 371 ? 29.828 0.941 54.031 1 18.7 371 ARG B O 1
ATOM 6705 N N . LEU B 1 372 ? 29.25 -0.594 52.688 1 17.47 372 LEU B N 1
ATOM 6706 C CA . LEU B 1 372 ? 30.016 0.334 51.875 1 17.47 372 LEU B CA 1
ATOM 6707 C C . LEU B 1 372 ? 29.328 1.688 51.781 1 17.47 372 LEU B C 1
ATOM 6709 O O . LEU B 1 372 ? 28.109 1.753 51.594 1 17.47 372 LEU B O 1
ATOM 6713 N N . PRO B 1 373 ? 30.172 2.719 52.062 1 18.83 373 PRO B N 1
ATOM 6714 C CA . PRO B 1 373 ? 29.984 4.152 52.281 1 18.83 373 PRO B CA 1
ATOM 6715 C C . PRO B 1 373 ? 29.359 4.863 51.094 1 18.83 373 PRO B C 1
ATOM 6717 O O . PRO B 1 373 ? 29.406 4.352 49.969 1 18.83 373 PRO B O 1
ATOM 6720 N N . PHE B 1 374 ? 28.609 6.039 51.375 1 20.27 374 PHE B N 1
ATOM 6721 C CA . PHE B 1 374 ? 27.641 7 50.844 1 20.27 374 PHE B CA 1
ATOM 6722 C C . PHE B 1 374 ? 28.25 7.844 49.719 1 20.27 374 PHE B C 1
ATOM 6724 O O . PHE B 1 374 ? 27.531 8.406 48.906 1 20.27 374 PHE B O 1
ATOM 6731 N N . GLY B 1 375 ? 29.688 8.039 49.719 1 17.22 375 GLY B N 1
ATOM 6732 C CA . GLY B 1 375 ? 30.031 9.438 49.531 1 17.22 375 GLY B CA 1
ATOM 6733 C C . GLY B 1 375 ? 29.766 9.93 48.125 1 17.22 375 GLY B C 1
ATOM 6734 O O . GLY B 1 375 ? 29.094 10.945 47.938 1 17.22 375 GLY B O 1
ATOM 6735 N N . LEU B 1 376 ? 30.875 9.961 47.219 1 18.55 376 LEU B N 1
ATOM 6736 C CA . LEU B 1 376 ? 31.516 11.094 46.562 1 18.55 376 LEU B CA 1
ATOM 6737 C C . LEU B 1 376 ? 30.859 11.359 45.219 1 18.55 376 LEU B C 1
ATOM 6739 O O . LEU B 1 376 ? 30.703 10.445 44.406 1 18.55 376 LEU B O 1
ATOM 6743 N N . LEU B 1 377 ? 30.266 12.586 45.031 1 20.41 377 LEU B N 1
ATOM 6744 C CA . LEU B 1 377 ? 29.562 13.375 44.031 1 20.41 377 LEU B CA 1
ATOM 6745 C C . LEU B 1 377 ? 30.422 13.602 42.781 1 20.41 377 LEU B C 1
ATOM 6747 O O . LEU B 1 377 ? 31.125 14.602 42.688 1 20.41 377 LEU B O 1
ATOM 6751 N N . LEU B 1 378 ? 31.422 12.68 42.406 1 18.34 378 LEU B N 1
ATOM 6752 C CA . LEU B 1 378 ? 32.438 13.242 41.5 1 18.34 378 LEU B CA 1
ATOM 6753 C C . LEU B 1 378 ? 31.797 13.727 40.219 1 18.34 378 LEU B C 1
ATOM 6755 O O . LEU B 1 378 ? 31.062 12.977 39.562 1 18.34 378 LEU B O 1
ATOM 6759 N N . ALA B 1 379 ? 31.906 15.078 39.906 1 21.81 379 ALA B N 1
ATOM 6760 C CA . ALA B 1 379 ? 31.625 16.062 38.875 1 21.81 379 ALA B CA 1
ATOM 6761 C C . ALA B 1 379 ? 32.344 15.719 37.594 1 21.81 379 ALA B C 1
ATOM 6763 O O . ALA B 1 379 ? 33.531 15.93 37.469 1 21.81 379 ALA B O 1
ATOM 6764 N N . ALA B 1 380 ? 32.438 14.492 37.125 1 21.69 380 ALA B N 1
ATOM 6765 C CA . ALA B 1 380 ? 33.406 14.289 36.062 1 21.69 380 ALA B CA 1
ATOM 6766 C C . ALA B 1 380 ? 33.094 15.18 34.844 1 21.69 380 ALA B C 1
ATOM 6768 O O . ALA B 1 380 ? 31.938 15.234 34.406 1 21.69 380 ALA B O 1
ATOM 6769 N N . ALA B 1 381 ? 34 16.141 34.562 1 22 381 ALA B N 1
ATOM 6770 C CA . ALA B 1 381 ? 34.188 17.156 33.531 1 22 381 ALA B CA 1
ATOM 6771 C C . ALA B 1 381 ? 34.219 16.547 32.156 1 22 381 ALA B C 1
ATOM 6773 O O . ALA B 1 381 ? 35 15.625 31.875 1 22 381 ALA B O 1
ATOM 6774 N N . PHE B 1 382 ? 33.156 16.453 31.5 1 22.62 382 PHE B N 1
ATOM 6775 C CA . PHE B 1 382 ? 32.938 15.992 30.141 1 22.62 382 PHE B CA 1
ATOM 6776 C C . PHE B 1 382 ? 33.938 16.656 29.188 1 22.62 382 PHE B C 1
ATOM 6778 O O . PHE B 1 382 ? 33.906 17.891 29.031 1 22.62 382 PHE B O 1
ATOM 6785 N N . SER B 1 383 ? 35.188 16.203 29.156 1 22.77 383 SER B N 1
ATOM 6786 C CA . SER B 1 383 ? 36.25 16.703 28.266 1 22.77 383 SER B CA 1
ATOM 6787 C C . SER B 1 383 ? 35.75 16.781 26.828 1 22.77 383 SER B C 1
ATOM 6789 O O . SER B 1 383 ? 35.062 15.867 26.344 1 22.77 383 SER B O 1
ATOM 6791 N N . THR B 1 384 ? 35.594 17.906 26.234 1 26.12 384 THR B N 1
ATOM 6792 C CA . THR B 1 384 ? 35.219 18.469 24.938 1 26.12 384 THR B CA 1
ATOM 6793 C C . THR B 1 384 ? 36.125 17.906 23.828 1 26.12 384 THR B C 1
ATOM 6795 O O . THR B 1 384 ? 37.281 18.359 23.672 1 26.12 384 THR B O 1
ATOM 6798 N N . SER B 1 385 ? 36.344 16.594 23.734 1 27.91 385 SER B N 1
ATOM 6799 C CA . SER B 1 385 ? 37.312 16.219 22.688 1 27.91 385 SER B CA 1
ATOM 6800 C C . SER B 1 385 ? 36.875 16.766 21.328 1 27.91 385 SER B C 1
ATOM 6802 O O . SER B 1 385 ? 35.688 16.766 21 1 27.91 385 SER B O 1
ATOM 6804 N N . PRO B 1 386 ? 37.656 17.609 20.703 1 29.11 386 PRO B N 1
ATOM 6805 C CA . PRO B 1 386 ? 37.406 18.312 19.438 1 29.11 386 PRO B CA 1
ATOM 6806 C C . PRO B 1 386 ? 36.969 17.375 18.312 1 29.11 386 PRO B C 1
ATOM 6808 O O . PRO B 1 386 ? 37.469 16.234 18.234 1 29.11 386 PRO B O 1
ATOM 6811 N N . VAL B 1 387 ? 35.781 17.359 17.969 1 30.02 387 VAL B N 1
ATOM 6812 C CA . VAL B 1 387 ? 35.188 16.656 16.844 1 30.02 387 VAL B CA 1
ATOM 6813 C C . VAL B 1 387 ? 36.062 16.781 15.602 1 30.02 387 VAL B C 1
ATOM 6815 O O . VAL B 1 387 ? 36.281 17.891 15.109 1 30.02 387 VAL B O 1
ATOM 6818 N N . ALA B 1 388 ? 37.062 15.984 15.422 1 32.88 388 ALA B N 1
ATOM 6819 C CA . ALA B 1 388 ? 38 15.891 14.305 1 32.88 388 ALA B CA 1
ATOM 6820 C C . ALA B 1 388 ? 37.281 15.992 12.969 1 32.88 388 ALA B C 1
ATOM 6822 O O . ALA B 1 388 ? 36.281 15.312 12.734 1 32.88 388 ALA B O 1
ATOM 6823 N N . LYS B 1 389 ? 37.375 16.953 12.172 1 42.69 389 LYS B N 1
ATOM 6824 C CA . LYS B 1 389 ? 37.031 17.422 10.828 1 42.69 389 LYS B CA 1
ATOM 6825 C C . LYS B 1 389 ? 37.344 16.328 9.789 1 42.69 389 LYS B C 1
ATOM 6827 O O . LYS B 1 389 ? 38.5 15.977 9.578 1 42.69 389 LYS B O 1
ATOM 6832 N N . ARG B 1 390 ? 36.656 15.203 9.508 1 46.72 390 ARG B N 1
ATOM 6833 C CA . ARG B 1 390 ? 37.062 14.031 8.742 1 46.72 390 ARG B CA 1
ATOM 6834 C C . ARG B 1 390 ? 36.969 14.305 7.242 1 46.72 390 ARG B C 1
ATOM 6836 O O . ARG B 1 390 ? 35.875 14.531 6.703 1 46.72 390 ARG B O 1
ATOM 6843 N N . ASP B 1 391 ? 38 14.602 6.461 1 59.34 391 ASP B N 1
ATOM 6844 C CA . ASP B 1 391 ? 38.312 14.719 5.039 1 59.34 391 ASP B CA 1
ATOM 6845 C C . ASP B 1 391 ? 38.281 13.352 4.359 1 59.34 391 ASP B C 1
ATOM 6847 O O . ASP B 1 391 ? 38.531 12.328 4.988 1 59.34 391 ASP B O 1
ATOM 6851 N N . ILE B 1 392 ? 37.562 13.297 3.158 1 62 392 ILE B N 1
ATOM 6852 C CA . ILE B 1 392 ? 37.5 12.031 2.439 1 62 392 ILE B CA 1
ATOM 6853 C C . ILE B 1 392 ? 38.219 12.148 1.095 1 62 392 ILE B C 1
ATOM 6855 O O . ILE B 1 392 ? 38 13.133 0.372 1 62 392 ILE B O 1
ATOM 6859 N N . ALA B 1 393 ? 39.031 11.266 0.839 1 64.94 393 ALA B N 1
ATOM 6860 C CA . ALA B 1 393 ? 39.656 11.062 -0.477 1 64.94 393 ALA B CA 1
ATOM 6861 C C . ALA B 1 393 ? 39.5 9.609 -0.919 1 64.94 393 ALA B C 1
ATOM 6863 O O . ALA B 1 393 ? 40.219 8.727 -0.405 1 64.94 393 ALA B O 1
ATOM 6864 N N . LYS B 1 394 ? 38.562 9.461 -1.838 1 70.5 394 LYS B N 1
ATOM 6865 C CA . LYS B 1 394 ? 38.312 8.094 -2.291 1 70.5 394 LYS B CA 1
ATOM 6866 C C . LYS B 1 394 ? 38.344 8.008 -3.812 1 70.5 394 LYS B C 1
ATOM 6868 O O . LYS B 1 394 ? 37.938 8.945 -4.5 1 70.5 394 LYS B O 1
ATOM 6873 N N . MET B 1 395 ? 38.875 6.875 -4.297 1 67.81 395 MET B N 1
ATOM 6874 C CA . MET B 1 395 ? 38.875 6.637 -5.738 1 67.81 395 MET B CA 1
ATOM 6875 C C . MET B 1 395 ? 38.125 5.344 -6.07 1 67.81 395 MET B C 1
ATOM 6877 O O . MET B 1 395 ? 38.156 4.395 -5.285 1 67.81 395 MET B O 1
ATOM 6881 N N . THR B 1 396 ? 37.5 5.449 -7.148 1 69.81 396 THR B N 1
ATOM 6882 C CA . THR B 1 396 ? 36.844 4.285 -7.723 1 69.81 396 THR B CA 1
ATOM 6883 C C . THR B 1 396 ? 37.406 3.98 -9.117 1 69.81 396 THR B C 1
ATOM 6885 O O . THR B 1 396 ? 37.375 4.836 -10 1 69.81 396 THR B O 1
ATOM 6888 N N . LEU B 1 397 ? 37.875 2.781 -9.219 1 68 397 LEU B N 1
ATOM 6889 C CA . LEU B 1 397 ? 38.469 2.344 -10.469 1 68 397 LEU B CA 1
ATOM 6890 C C . LEU B 1 397 ? 37.781 1.099 -11.008 1 68 397 LEU B C 1
ATOM 6892 O O . LEU B 1 397 ? 37.438 0.188 -10.234 1 68 397 LEU B O 1
ATOM 6896 N N . VAL B 1 398 ? 37.5 1.261 -12.352 1 69.31 398 VAL B N 1
ATOM 6897 C CA . VAL B 1 398 ? 37.156 0.074 -13.133 1 69.31 398 VAL B CA 1
ATOM 6898 C C . VAL B 1 398 ? 38.125 -0.069 -14.305 1 69.31 398 VAL B C 1
ATOM 6900 O O . VAL B 1 398 ? 38.156 0.787 -15.195 1 69.31 398 VAL B O 1
ATOM 6903 N N . GLY B 1 399 ? 38.875 -1.062 -14.133 1 71.25 399 GLY B N 1
ATOM 6904 C CA . GLY B 1 399 ? 39.875 -1.31 -15.156 1 71.25 399 GLY B CA 1
ATOM 6905 C C . GLY B 1 399 ? 40.469 -2.699 -15.07 1 71.25 399 GLY B C 1
ATOM 6906 O O . GLY B 1 399 ? 40 -3.547 -14.32 1 71.25 399 GLY B O 1
ATOM 6907 N N . ARG B 1 400 ? 41.438 -2.842 -15.93 1 73.5 400 ARG B N 1
ATOM 6908 C CA . ARG B 1 400 ? 42.094 -4.152 -16.016 1 73.5 400 ARG B CA 1
ATOM 6909 C C . ARG B 1 400 ? 43.281 -4.242 -15.055 1 73.5 400 ARG B C 1
ATOM 6911 O O . ARG B 1 400 ? 44.094 -3.312 -14.969 1 73.5 400 ARG B O 1
ATOM 6918 N N . LEU B 1 401 ? 43.281 -5.375 -14.43 1 75.44 401 LEU B N 1
ATOM 6919 C CA . LEU B 1 401 ? 44.344 -5.617 -13.469 1 75.44 401 LEU B CA 1
ATOM 6920 C C . LEU B 1 401 ? 45.688 -5.836 -14.172 1 75.44 401 LEU B C 1
ATOM 6922 O O . LEU B 1 401 ? 45.781 -6.629 -15.109 1 75.44 401 LEU B O 1
ATOM 6926 N N . GLY B 1 402 ? 46.594 -5.141 -13.68 1 75.69 402 GLY B N 1
ATOM 6927 C CA . GLY B 1 402 ? 47.938 -5.281 -14.203 1 75.69 402 GLY B CA 1
ATOM 6928 C C . GLY B 1 402 ? 48.844 -6.066 -13.289 1 75.69 402 GLY B C 1
ATOM 6929 O O . GLY B 1 402 ? 48.406 -6.945 -12.547 1 75.69 402 GLY B O 1
ATOM 6930 N N . ALA B 1 403 ? 50.094 -5.754 -13.32 1 75.88 403 ALA B N 1
ATOM 6931 C CA . ALA B 1 403 ? 51.125 -6.465 -12.57 1 75.88 403 ALA B CA 1
ATOM 6932 C C . ALA B 1 403 ? 50.938 -6.297 -11.07 1 75.88 403 ALA B C 1
ATOM 6934 O O . ALA B 1 403 ? 50.5 -5.238 -10.609 1 75.88 403 ALA B O 1
ATOM 6935 N N . MET B 1 404 ? 51 -7.453 -10.367 1 73.5 404 MET B N 1
ATOM 6936 C CA . MET B 1 404 ? 50.875 -7.465 -8.914 1 73.5 404 MET B CA 1
ATOM 6937 C C . MET B 1 404 ? 52.219 -7.867 -8.273 1 73.5 404 MET B C 1
ATOM 6939 O O . MET B 1 404 ? 52.875 -8.781 -8.758 1 73.5 404 MET B O 1
ATOM 6943 N N . GLU B 1 405 ? 52.625 -7.016 -7.305 1 77.12 405 GLU B N 1
ATOM 6944 C CA . GLU B 1 405 ? 53.844 -7.312 -6.562 1 77.12 405 GLU B CA 1
ATOM 6945 C C . GLU B 1 405 ? 53.594 -7.379 -5.062 1 77.12 405 GLU B C 1
ATOM 6947 O O . GLU B 1 405 ? 52.969 -6.484 -4.496 1 77.12 405 GLU B O 1
ATOM 6952 N N . THR B 1 406 ? 53.906 -8.453 -4.535 1 76.06 406 THR B N 1
ATOM 6953 C CA . THR B 1 406 ? 53.812 -8.594 -3.084 1 76.06 406 THR B CA 1
ATOM 6954 C C . THR B 1 406 ? 55.031 -7.98 -2.41 1 76.06 406 THR B C 1
ATOM 6956 O O . THR B 1 406 ? 56.188 -8.305 -2.762 1 76.06 406 THR B O 1
ATOM 6959 N N . LYS B 1 407 ? 54.719 -6.984 -1.563 1 74.5 407 LYS B N 1
ATOM 6960 C CA . LYS B 1 407 ? 55.812 -6.344 -0.826 1 74.5 407 LYS B CA 1
ATOM 6961 C C . LYS B 1 407 ? 55.656 -6.551 0.677 1 74.5 407 LYS B C 1
ATOM 6963 O O . LYS B 1 407 ? 54.562 -6.863 1.154 1 74.5 407 LYS B O 1
ATOM 6968 N N . GLU B 1 408 ? 56.656 -6.609 1.406 1 72.25 408 GLU B N 1
ATOM 6969 C CA . GLU B 1 408 ? 56.688 -6.727 2.861 1 72.25 408 GLU B CA 1
ATOM 6970 C C . GLU B 1 408 ? 56.938 -5.371 3.521 1 72.25 408 GLU B C 1
ATOM 6972 O O . GLU B 1 408 ? 57.844 -4.641 3.141 1 72.25 408 GLU B O 1
ATOM 6977 N N . GLY B 1 409 ? 56 -4.961 4.414 1 61.16 409 GLY B N 1
ATOM 6978 C CA . GLY B 1 409 ? 56.094 -3.691 5.109 1 61.16 409 GLY B CA 1
ATOM 6979 C C . GLY B 1 409 ? 57.125 -3.709 6.219 1 61.16 409 GLY B C 1
ATOM 6980 O O . GLY B 1 409 ? 57.719 -4.758 6.527 1 61.16 409 GLY B O 1
ATOM 6981 N N . LYS B 1 410 ? 57.5 -2.586 6.723 1 62.94 410 LYS B N 1
ATOM 6982 C CA . LYS B 1 410 ? 58.469 -2.445 7.789 1 62.94 410 LYS B CA 1
ATOM 6983 C C . LYS B 1 410 ? 58.125 -3.305 8.992 1 62.94 410 LYS B C 1
ATOM 6985 O O . LYS B 1 410 ? 59 -3.801 9.695 1 62.94 410 LYS B O 1
ATOM 6990 N N . ASN B 1 411 ? 56.906 -3.502 9.234 1 61.81 411 ASN B N 1
ATOM 6991 C CA . ASN B 1 411 ? 56.438 -4.285 10.383 1 61.81 411 ASN B CA 1
ATOM 6992 C C . ASN B 1 411 ? 56.312 -5.762 10.031 1 61.81 411 ASN B C 1
ATOM 6994 O O . ASN B 1 411 ? 55.75 -6.539 10.805 1 61.81 411 ASN B O 1
ATOM 6998 N N . GLY B 1 412 ? 56.719 -6.16 8.812 1 62.53 412 GLY B N 1
ATOM 6999 C CA . GLY B 1 412 ? 56.688 -7.555 8.406 1 62.53 412 GLY B CA 1
ATOM 7000 C C . GLY B 1 412 ? 55.375 -7.957 7.758 1 62.53 412 GLY B C 1
ATOM 7001 O O . GLY B 1 412 ? 55.188 -9.117 7.379 1 62.53 412 GLY B O 1
ATOM 7002 N N . ARG B 1 413 ? 54.562 -7.133 7.762 1 63.91 413 ARG B N 1
ATOM 7003 C CA . ARG B 1 413 ? 53.281 -7.496 7.145 1 63.91 413 ARG B CA 1
ATOM 7004 C C . ARG B 1 413 ? 53.344 -7.32 5.629 1 63.91 413 ARG B C 1
ATOM 7006 O O . ARG B 1 413 ? 53.906 -6.336 5.133 1 63.91 413 ARG B O 1
ATOM 7013 N N . GLN B 1 414 ? 52.719 -8.305 5.008 1 69.19 414 GLN B N 1
ATOM 7014 C CA . GLN B 1 414 ? 52.719 -8.336 3.549 1 69.19 414 GLN B CA 1
ATOM 7015 C C . GLN B 1 414 ? 51.625 -7.414 2.979 1 69.19 414 GLN B C 1
ATOM 7017 O O . GLN B 1 414 ? 50.531 -7.316 3.529 1 69.19 414 GLN B O 1
ATOM 7022 N N . TYR B 1 415 ? 52.062 -6.539 2.045 1 73.44 415 TYR B N 1
ATOM 7023 C CA . TYR B 1 415 ? 51.062 -5.777 1.299 1 73.44 415 TYR B CA 1
ATOM 7024 C C . TYR B 1 415 ? 51.25 -5.961 -0.203 1 73.44 415 TYR B C 1
ATOM 7026 O O . TYR B 1 415 ? 52.312 -6.402 -0.653 1 73.44 415 TYR B O 1
ATOM 7034 N N . LEU B 1 416 ? 50.062 -5.809 -0.957 1 74.12 416 LEU B N 1
ATOM 7035 C CA . LEU B 1 416 ? 50.031 -6.004 -2.402 1 74.12 416 LEU B CA 1
ATOM 7036 C C . LEU B 1 416 ? 49.969 -4.664 -3.129 1 74.12 416 LEU B C 1
ATOM 7038 O O . LEU B 1 416 ? 49.188 -3.789 -2.768 1 74.12 416 LEU B O 1
ATOM 7042 N N . LYS B 1 417 ? 51 -4.555 -3.9 1 75.19 417 LYS B N 1
ATOM 7043 C CA . LYS B 1 417 ? 50.969 -3.447 -4.852 1 75.19 417 LYS B CA 1
ATOM 7044 C C . LYS B 1 417 ? 50.5 -3.91 -6.227 1 75.19 417 LYS B C 1
ATOM 7046 O O . LYS B 1 417 ? 51.094 -4.816 -6.816 1 75.19 417 LYS B O 1
ATOM 7051 N N . TYR B 1 418 ? 49.312 -3.348 -6.66 1 75.5 418 TYR B N 1
ATOM 7052 C CA . TYR B 1 418 ? 48.812 -3.777 -7.965 1 75.5 418 TYR B CA 1
ATOM 7053 C C . TYR B 1 418 ? 48.375 -2.584 -8.805 1 75.5 418 TYR B C 1
ATOM 7055 O O . TYR B 1 418 ? 48.094 -1.509 -8.266 1 75.5 418 TYR B O 1
ATOM 7063 N N . ALA B 1 419 ? 48.531 -2.855 -10.109 1 75.69 419 ALA B N 1
ATOM 7064 C CA . ALA B 1 419 ? 48.188 -1.791 -11.047 1 75.69 419 ALA B CA 1
ATOM 7065 C C . ALA B 1 419 ? 46.844 -2.07 -11.727 1 75.69 419 ALA B C 1
ATOM 7067 O O . ALA B 1 419 ? 46.5 -3.229 -11.984 1 75.69 419 ALA B O 1
ATOM 7068 N N . ILE B 1 420 ? 46.125 -0.977 -11.945 1 74.94 420 ILE B N 1
ATOM 7069 C CA . ILE B 1 420 ? 44.906 -1.02 -12.711 1 74.94 420 ILE B CA 1
ATOM 7070 C C . ILE B 1 420 ? 45 -0.103 -13.93 1 74.94 420 ILE B C 1
ATOM 7072 O O . ILE B 1 420 ? 45.375 1.064 -13.805 1 74.94 420 ILE B O 1
ATOM 7076 N N . ALA B 1 421 ? 44.656 -0.775 -15.078 1 76.44 421 ALA B N 1
ATOM 7077 C CA . ALA B 1 421 ? 44.656 -0.014 -16.328 1 76.44 421 ALA B CA 1
ATOM 7078 C C . ALA B 1 421 ? 43.281 0.487 -16.672 1 76.44 421 ALA B C 1
ATOM 7080 O O . ALA B 1 421 ? 42.312 -0.286 -16.672 1 76.44 421 ALA B O 1
ATOM 7081 N N . THR B 1 422 ? 43.219 1.777 -16.938 1 75.31 422 THR B N 1
ATOM 7082 C CA . THR B 1 422 ? 41.969 2.363 -17.438 1 75.31 422 THR B CA 1
ATOM 7083 C C . THR B 1 422 ? 42.219 3.111 -18.734 1 75.31 422 THR B C 1
ATOM 7085 O O . THR B 1 422 ? 43.281 3.721 -18.922 1 75.31 422 THR B O 1
ATOM 7088 N N . THR B 1 423 ? 41.188 2.895 -19.562 1 71.38 423 THR B N 1
ATOM 7089 C CA . THR B 1 423 ? 41.281 3.596 -20.844 1 71.38 423 THR B CA 1
ATOM 7090 C C . THR B 1 423 ? 40.75 5.02 -20.719 1 71.38 423 THR B C 1
ATOM 7092 O O . THR B 1 423 ? 39.656 5.227 -20.219 1 71.38 423 THR B O 1
ATOM 7095 N N . ASP B 1 424 ? 41.5 5.984 -21.219 1 64.06 424 ASP B N 1
ATOM 7096 C CA . ASP B 1 424 ? 41.156 7.402 -21.125 1 64.06 424 ASP B CA 1
ATOM 7097 C C . ASP B 1 424 ? 40.25 7.812 -22.266 1 64.06 424 ASP B C 1
ATOM 7099 O O . ASP B 1 424 ? 40.406 7.391 -23.406 1 64.06 424 ASP B O 1
ATOM 7103 N N . ARG B 1 425 ? 39.094 8.484 -21.906 1 53.69 425 ARG B N 1
ATOM 7104 C CA . ARG B 1 425 ? 38.188 8.977 -22.922 1 53.69 425 ARG B CA 1
ATOM 7105 C C . ARG B 1 425 ? 38.781 10.188 -23.641 1 53.69 425 ARG B C 1
ATOM 7107 O O . ARG B 1 425 ? 39.188 11.156 -23 1 53.69 425 ARG B O 1
ATOM 7114 N N . ARG B 1 426 ? 38.906 10.094 -24.891 1 52.72 426 ARG B N 1
ATOM 7115 C CA . ARG B 1 426 ? 39.344 11.266 -25.641 1 52.72 426 ARG B CA 1
ATOM 7116 C C . ARG B 1 426 ? 38.188 11.938 -26.344 1 52.72 426 ARG B C 1
ATOM 7118 O O . ARG B 1 426 ? 37.25 11.266 -26.781 1 52.72 426 ARG B O 1
ATOM 7125 N N . PRO B 1 427 ? 38.094 13.25 -26.375 1 51.66 427 PRO B N 1
ATOM 7126 C CA . PRO B 1 427 ? 37.062 13.953 -27.156 1 51.66 427 PRO B CA 1
ATOM 7127 C C . PRO B 1 427 ? 37.094 13.539 -28.625 1 51.66 427 PRO B C 1
ATOM 7129 O O . PRO B 1 427 ? 38.125 13.125 -29.156 1 51.66 427 PRO B O 1
ATOM 7132 N N . PRO B 1 428 ? 35.844 13.438 -29.219 1 51.16 428 PRO B N 1
ATOM 7133 C CA . PRO B 1 428 ? 35.781 13.109 -30.656 1 51.16 428 PRO B CA 1
ATOM 7134 C C . PRO B 1 428 ? 36.719 13.992 -31.484 1 51.16 428 PRO B C 1
ATOM 7136 O O . PRO B 1 428 ? 36.906 15.172 -31.172 1 51.16 428 PRO B O 1
ATOM 7139 N N . PRO B 1 429 ? 37.406 13.398 -32.281 1 48.22 429 PRO B N 1
ATOM 7140 C CA . PRO B 1 429 ? 38.312 14.219 -33.125 1 48.22 429 PRO B CA 1
ATOM 7141 C C . PRO B 1 429 ? 37.562 15.32 -33.875 1 48.22 429 PRO B C 1
ATOM 7143 O O . PRO B 1 429 ? 36.375 15.164 -34.188 1 48.22 429 PRO B O 1
ATOM 7146 N N . ARG B 1 430 ? 38.094 16.469 -33.906 1 45.88 430 ARG B N 1
ATOM 7147 C CA . ARG B 1 430 ? 37.562 17.469 -34.812 1 45.88 430 ARG B CA 1
ATOM 7148 C C . ARG B 1 430 ? 37.562 16.953 -36.25 1 45.88 430 ARG B C 1
ATOM 7150 O O . ARG B 1 430 ? 38.281 16.031 -36.594 1 45.88 430 ARG B O 1
ATOM 7157 N N . GLU B 1 431 ? 36.719 17.578 -37.094 1 52.97 431 GLU B N 1
ATOM 7158 C CA . GLU B 1 431 ? 36.594 17.25 -38.5 1 52.97 431 GLU B CA 1
ATOM 7159 C C . GLU B 1 431 ? 37.969 17.25 -39.188 1 52.97 431 GLU B C 1
ATOM 7161 O O . GLU B 1 431 ? 38.688 18.25 -39.156 1 52.97 431 GLU B O 1
ATOM 7166 N N . GLY B 1 432 ? 38.594 15.992 -39.656 1 56.97 432 GLY B N 1
ATOM 7167 C CA . GLY B 1 432 ? 39.781 15.805 -40.469 1 56.97 432 GLY B CA 1
ATOM 7168 C C . GLY B 1 432 ? 40.906 15.125 -39.688 1 56.97 432 GLY B C 1
ATOM 7169 O O . GLY B 1 432 ? 41.969 14.828 -40.25 1 56.97 432 GLY B O 1
ATOM 7170 N N . GLU B 1 433 ? 40.906 15.336 -38.375 1 52.34 433 GLU B N 1
ATOM 7171 C CA . GLU B 1 433 ? 42.031 14.758 -37.656 1 52.34 433 GLU B CA 1
ATOM 7172 C C . GLU B 1 433 ? 41.781 13.305 -37.281 1 52.34 433 GLU B C 1
ATOM 7174 O O . GLU B 1 433 ? 40.625 12.906 -37.062 1 52.34 433 GLU B O 1
ATOM 7179 N N . ALA B 1 434 ? 42.625 12.477 -37.562 1 53.78 434 ALA B N 1
ATOM 7180 C CA . ALA B 1 434 ? 42.562 11.047 -37.25 1 53.78 434 ALA B CA 1
ATOM 7181 C C . ALA B 1 434 ? 42.312 10.805 -35.781 1 53.78 434 ALA B C 1
ATOM 7183 O O . ALA B 1 434 ? 42.875 11.516 -34.938 1 53.78 434 ALA B O 1
ATOM 7184 N N . PRO B 1 435 ? 41.281 10 -35.469 1 51.38 435 PRO B N 1
ATOM 7185 C CA . PRO B 1 435 ? 41.031 9.727 -34.031 1 51.38 435 PRO B CA 1
ATOM 7186 C C . PRO B 1 435 ? 42.281 9.281 -33.281 1 51.38 435 PRO B C 1
ATOM 7188 O O . PRO B 1 435 ? 43.062 8.469 -33.781 1 51.38 435 PRO B O 1
ATOM 7191 N N . GLU B 1 436 ? 42.812 9.961 -32.438 1 56.03 436 GLU B N 1
ATOM 7192 C CA . GLU B 1 436 ? 43.969 9.578 -31.641 1 56.03 436 GLU B CA 1
ATOM 7193 C C . GLU B 1 436 ? 43.688 8.336 -30.797 1 56.03 436 GLU B C 1
ATOM 7195 O O . GLU B 1 436 ? 42.531 8.109 -30.406 1 56.03 436 GLU B O 1
ATOM 7200 N N . GLU B 1 437 ? 44.531 7.363 -30.891 1 58.09 437 GLU B N 1
ATOM 7201 C CA . GLU B 1 437 ? 44.406 6.113 -30.141 1 58.09 437 GLU B CA 1
ATOM 7202 C C . GLU B 1 437 ? 44.219 6.379 -28.656 1 58.09 437 GLU B C 1
ATOM 7204 O O . GLU B 1 437 ? 44.844 7.27 -28.078 1 58.09 437 GLU B O 1
ATOM 7209 N N . PRO B 1 438 ? 43.219 5.75 -28.016 1 58.47 438 PRO B N 1
ATOM 7210 C CA . PRO B 1 438 ? 42.969 5.996 -26.594 1 58.47 438 PRO B CA 1
ATOM 7211 C C . PRO B 1 438 ? 44.156 5.668 -25.719 1 58.47 438 PRO B C 1
ATOM 7213 O O . PRO B 1 438 ? 44.938 4.742 -26.031 1 58.47 438 PRO B O 1
ATOM 7216 N N . THR B 1 439 ? 44.531 6.551 -24.891 1 67.69 439 THR B N 1
ATOM 7217 C CA . THR B 1 439 ? 45.625 6.332 -23.938 1 67.69 439 THR B CA 1
ATOM 7218 C C . THR B 1 439 ? 45.125 5.574 -22.719 1 67.69 439 THR B C 1
ATOM 7220 O O . THR B 1 439 ? 43.938 5.59 -22.406 1 67.69 439 THR B O 1
ATOM 7223 N N . THR B 1 440 ? 45.969 4.695 -22.219 1 69.69 440 THR B N 1
ATOM 7224 C CA . THR B 1 440 ? 45.688 3.898 -21.031 1 69.69 440 THR B CA 1
ATOM 7225 C C . THR B 1 440 ? 46.312 4.539 -19.781 1 69.69 440 THR B C 1
ATOM 7227 O O . THR B 1 440 ? 47.469 4.969 -19.828 1 69.69 440 THR B O 1
ATOM 7230 N N . SER B 1 441 ? 45.469 4.762 -18.766 1 72.44 441 SER B N 1
ATOM 7231 C CA . SER B 1 441 ? 45.969 5.191 -17.453 1 72.44 441 SER B CA 1
ATOM 7232 C C . SER B 1 441 ? 46.219 4 -16.547 1 72.44 441 SER B C 1
ATOM 7234 O O . SER B 1 441 ? 45.406 3.096 -16.438 1 72.44 441 SER B O 1
ATOM 7236 N N . TRP B 1 442 ? 47.469 3.988 -15.969 1 72.56 442 TRP B N 1
ATOM 7237 C CA . TRP B 1 442 ? 47.812 2.949 -15.008 1 72.56 442 TRP B CA 1
ATOM 7238 C C . TRP B 1 442 ? 47.812 3.494 -13.578 1 72.56 442 TRP B C 1
ATOM 7240 O O . TRP B 1 442 ? 48.531 4.438 -13.258 1 72.56 442 TRP B O 1
ATOM 7250 N N . HIS B 1 443 ? 46.875 2.898 -12.727 1 71.75 443 HIS B N 1
ATOM 7251 C CA . HIS B 1 443 ? 46.719 3.27 -11.32 1 71.75 443 HIS B CA 1
ATOM 7252 C C . HIS B 1 443 ? 47.375 2.242 -10.398 1 71.75 443 HIS B C 1
ATOM 7254 O O . HIS B 1 443 ? 47.062 1.051 -10.477 1 71.75 443 HIS B O 1
ATOM 7260 N N . THR B 1 444 ? 48.344 2.73 -9.594 1 70.75 444 THR B N 1
ATOM 7261 C CA . THR B 1 444 ? 48.938 1.843 -8.617 1 70.75 444 THR B CA 1
ATOM 7262 C C . THR B 1 444 ? 48.188 1.884 -7.297 1 70.75 444 THR B C 1
ATOM 7264 O O . THR B 1 444 ? 47.969 2.957 -6.723 1 70.75 444 THR B O 1
ATOM 7267 N N . VAL B 1 445 ? 47.688 0.742 -6.848 1 72.5 445 VAL B N 1
ATOM 7268 C CA . VAL B 1 445 ? 46.906 0.615 -5.621 1 72.5 445 VAL B CA 1
ATOM 7269 C C . VAL B 1 445 ? 47.625 -0.348 -4.664 1 72.5 445 VAL B C 1
ATOM 7271 O O . VAL B 1 445 ? 48.219 -1.328 -5.098 1 72.5 445 VAL B O 1
ATOM 7274 N N . PHE B 1 446 ? 47.5 0.004 -3.414 1 72.12 446 PHE B N 1
ATOM 7275 C CA . PHE B 1 446 ? 48.094 -0.846 -2.383 1 72.12 446 PHE B CA 1
ATOM 7276 C C . PHE B 1 446 ? 47 -1.562 -1.596 1 72.12 446 PHE B C 1
ATOM 7278 O O . PHE B 1 446 ? 46 -0.953 -1.219 1 72.12 446 PHE B O 1
ATOM 7285 N N . ALA B 1 447 ? 47.031 -2.762 -1.492 1 70.25 447 ALA B N 1
ATOM 7286 C CA . ALA B 1 447 ? 46.094 -3.574 -0.71 1 70.25 447 ALA B CA 1
ATOM 7287 C C . ALA B 1 447 ? 46.812 -4.18 0.506 1 70.25 447 ALA B C 1
ATOM 7289 O O . ALA B 1 447 ? 47.938 -4.641 0.413 1 70.25 447 ALA B O 1
ATOM 7290 N N . HIS B 1 448 ? 46.094 -3.99 1.611 1 69.88 448 HIS B N 1
ATOM 7291 C CA . HIS B 1 448 ? 46.562 -4.582 2.855 1 69.88 448 HIS B CA 1
ATOM 7292 C C . HIS B 1 448 ? 45.531 -5.547 3.439 1 69.88 448 HIS B C 1
ATOM 7294 O O . HIS B 1 448 ? 44.375 -5.52 3.053 1 69.88 448 HIS B O 1
ATOM 7300 N N . GLY B 1 449 ? 46.062 -6.477 4.297 1 63.59 449 GLY B N 1
ATOM 7301 C CA . GLY B 1 449 ? 45.188 -7.383 5.039 1 63.59 449 GLY B CA 1
ATOM 7302 C C . GLY B 1 449 ? 44.5 -8.398 4.156 1 63.59 449 GLY B C 1
ATOM 7303 O O . GLY B 1 449 ? 45.125 -8.945 3.23 1 63.59 449 GLY B O 1
ATOM 7304 N N . ASP B 1 450 ? 43.188 -8.406 4.355 1 61.59 450 ASP B N 1
ATOM 7305 C CA . ASP B 1 450 ? 42.406 -9.453 3.701 1 61.59 450 ASP B CA 1
ATOM 7306 C C . ASP B 1 450 ? 42.312 -9.219 2.195 1 61.59 450 ASP B C 1
ATOM 7308 O O . ASP B 1 450 ? 42.094 -10.156 1.427 1 61.59 450 ASP B O 1
ATOM 7312 N N . ALA B 1 451 ? 42.531 -8.078 1.808 1 62.94 451 ALA B N 1
ATOM 7313 C CA . ALA B 1 451 ? 42.469 -7.754 0.384 1 62.94 451 ALA B CA 1
ATOM 7314 C C . ALA B 1 451 ? 43.594 -8.422 -0.382 1 62.94 451 ALA B C 1
ATOM 7316 O O . ALA B 1 451 ? 43.469 -8.719 -1.573 1 62.94 451 ALA B O 1
ATOM 7317 N N . VAL B 1 452 ? 44.625 -8.633 0.316 1 65 452 VAL B N 1
ATOM 7318 C CA . VAL B 1 452 ? 45.781 -9.258 -0.313 1 65 452 VAL B CA 1
ATOM 7319 C C . VAL B 1 452 ? 45.406 -10.656 -0.813 1 65 452 VAL B C 1
ATOM 7321 O O . VAL B 1 452 ? 45.719 -11.016 -1.953 1 65 452 VAL B O 1
ATOM 7324 N N . GLU B 1 453 ? 44.75 -11.305 -0.013 1 64.94 453 GLU B N 1
ATOM 7325 C CA . GLU B 1 453 ? 44.406 -12.656 -0.402 1 64.94 453 GLU B CA 1
ATOM 7326 C C . GLU B 1 453 ? 43.375 -12.648 -1.532 1 64.94 453 GLU B C 1
ATOM 7328 O O . GLU B 1 453 ? 43.438 -13.469 -2.447 1 64.94 453 GLU B O 1
ATOM 7333 N N . ARG B 1 454 ? 42.625 -11.703 -1.528 1 65.12 454 ARG B N 1
ATOM 7334 C CA . ARG B 1 454 ? 41.562 -11.633 -2.537 1 65.12 454 ARG B CA 1
ATOM 7335 C C . ARG B 1 454 ? 42.156 -11.297 -3.908 1 65.12 454 ARG B C 1
ATOM 7337 O O . ARG B 1 454 ? 41.688 -11.82 -4.926 1 65.12 454 ARG B O 1
ATOM 7344 N N . LEU B 1 455 ? 43.094 -10.594 -3.887 1 65.94 455 LEU B N 1
ATOM 7345 C CA . LEU B 1 455 ? 43.656 -10.125 -5.145 1 65.94 455 LEU B CA 1
ATOM 7346 C C . LEU B 1 455 ? 44.625 -11.148 -5.727 1 65.94 455 LEU B C 1
ATOM 7348 O O . LEU B 1 455 ? 44.812 -11.227 -6.945 1 65.94 455 LEU B O 1
ATOM 7352 N N . GLN B 1 456 ? 45.125 -11.844 -4.855 1 65.75 456 GLN B N 1
ATOM 7353 C CA . GLN B 1 456 ? 46.062 -12.828 -5.34 1 65.75 456 GLN B CA 1
ATOM 7354 C C . GLN B 1 456 ? 45.375 -13.906 -6.176 1 65.75 456 GLN B C 1
ATOM 7356 O O . GLN B 1 456 ? 46 -14.523 -7.039 1 65.75 456 GLN B O 1
ATOM 7361 N N . ASN B 1 457 ? 44.156 -13.93 -6.055 1 64.94 457 ASN B N 1
ATOM 7362 C CA . ASN B 1 457 ? 43.438 -14.953 -6.797 1 64.94 457 ASN B CA 1
ATOM 7363 C C . ASN B 1 457 ? 42.812 -14.398 -8.078 1 64.94 457 ASN B C 1
ATOM 7365 O O . ASN B 1 457 ? 42.125 -15.109 -8.812 1 64.94 457 ASN B O 1
ATOM 7369 N N . VAL B 1 458 ? 43.125 -13.234 -8.312 1 67.94 458 VAL B N 1
ATOM 7370 C CA . VAL B 1 458 ? 42.594 -12.617 -9.531 1 67.94 458 VAL B CA 1
ATOM 7371 C C . VAL B 1 458 ? 43.688 -12.617 -10.609 1 67.94 458 VAL B C 1
ATOM 7373 O O . VAL B 1 458 ? 44.844 -12.258 -10.344 1 67.94 458 VAL B O 1
ATOM 7376 N N . GLN B 1 459 ? 43.312 -13.086 -11.773 1 67.88 459 GLN B N 1
ATOM 7377 C CA . GLN B 1 459 ? 44.281 -13.148 -12.867 1 67.88 459 GLN B CA 1
ATOM 7378 C C . GLN B 1 459 ? 44.562 -11.758 -13.43 1 67.88 459 GLN B C 1
ATOM 7380 O O . GLN B 1 459 ? 43.656 -10.93 -13.555 1 67.88 459 GLN B O 1
ATOM 7385 N N . ILE B 1 460 ? 45.812 -11.633 -13.766 1 72.25 460 ILE B N 1
ATOM 7386 C CA . ILE B 1 460 ? 46.25 -10.398 -14.422 1 72.25 460 ILE B CA 1
ATOM 7387 C C . ILE B 1 460 ? 45.5 -10.234 -15.742 1 72.25 460 ILE B C 1
ATOM 7389 O O . ILE B 1 460 ? 45.281 -11.203 -16.469 1 72.25 460 ILE B O 1
ATOM 7393 N N . GLY B 1 461 ? 44.969 -9.008 -15.977 1 68.12 461 GLY B N 1
ATOM 7394 C CA . GLY B 1 461 ? 44.156 -8.734 -17.172 1 68.12 461 GLY B CA 1
ATOM 7395 C C . GLY B 1 461 ? 42.656 -8.719 -16.891 1 68.12 461 GLY B C 1
ATOM 7396 O O . GLY B 1 461 ? 41.875 -8.312 -17.75 1 68.12 461 GLY B O 1
ATOM 7397 N N . SER B 1 462 ? 42.375 -9.062 -15.836 1 67.25 462 SER B N 1
ATOM 7398 C CA . SER B 1 462 ? 40.969 -9.094 -15.492 1 67.25 462 SER B CA 1
ATOM 7399 C C . SER B 1 462 ? 40.438 -7.684 -15.258 1 67.25 462 SER B C 1
ATOM 7401 O O . SER B 1 462 ? 41.156 -6.797 -14.812 1 67.25 462 SER B O 1
ATOM 7403 N N . LEU B 1 463 ? 39.25 -7.527 -15.711 1 70.56 463 LEU B N 1
ATOM 7404 C CA . LEU B 1 463 ? 38.562 -6.277 -15.391 1 70.56 463 LEU B CA 1
ATOM 7405 C C . LEU B 1 463 ? 38.125 -6.262 -13.93 1 70.56 463 LEU B C 1
ATOM 7407 O O . LEU B 1 463 ? 37.375 -7.148 -13.5 1 70.56 463 LEU B O 1
ATOM 7411 N N . VAL B 1 464 ? 38.625 -5.281 -13.164 1 68.12 464 VAL B N 1
ATOM 7412 C CA . VAL B 1 464 ? 38.406 -5.211 -11.719 1 68.12 464 VAL B CA 1
ATOM 7413 C C . VAL B 1 464 ? 37.781 -3.869 -11.359 1 68.12 464 VAL B C 1
ATOM 7415 O O . VAL B 1 464 ? 37.938 -2.879 -12.07 1 68.12 464 VAL B O 1
ATOM 7418 N N . PHE B 1 465 ? 36.938 -3.879 -10.328 1 68.81 465 PHE B N 1
ATOM 7419 C CA . PHE B 1 465 ? 36.469 -2.691 -9.641 1 68.81 465 PHE B CA 1
ATOM 7420 C C . PHE B 1 465 ? 37.156 -2.496 -8.305 1 68.81 465 PHE B C 1
ATOM 7422 O O . PHE B 1 465 ? 37.156 -3.391 -7.461 1 68.81 465 PHE B O 1
ATOM 7429 N N . VAL B 1 466 ? 37.719 -1.363 -8.125 1 66.56 466 VAL B N 1
ATOM 7430 C CA . VAL B 1 466 ? 38.5 -1.069 -6.922 1 66.56 466 VAL B CA 1
ATOM 7431 C C . VAL B 1 466 ? 38.062 0.27 -6.34 1 66.56 466 VAL B C 1
ATOM 7433 O O . VAL B 1 466 ? 37.969 1.271 -7.055 1 66.56 466 VAL B O 1
ATOM 7436 N N . GLU B 1 467 ? 37.625 0.212 -5.074 1 68.5 467 GLU B N 1
ATOM 7437 C CA . GLU B 1 467 ? 37.469 1.433 -4.289 1 68.5 467 GLU B CA 1
ATOM 7438 C C . GLU B 1 467 ? 38.562 1.562 -3.236 1 68.5 467 GLU B C 1
ATOM 7440 O O . GLU B 1 467 ? 38.75 0.662 -2.418 1 68.5 467 GLU B O 1
ATOM 7445 N N . ALA B 1 468 ? 39.188 2.719 -3.281 1 66.25 468 ALA B N 1
ATOM 7446 C CA . ALA B 1 468 ? 40.312 2.891 -2.379 1 66.25 468 ALA B CA 1
ATOM 7447 C C . ALA B 1 468 ? 40.344 4.312 -1.825 1 66.25 468 ALA B C 1
ATOM 7449 O O . ALA B 1 468 ? 40 5.266 -2.514 1 66.25 468 ALA B O 1
ATOM 7450 N N . ALA B 1 469 ? 40.688 4.281 -0.532 1 66.94 469 ALA B N 1
ATOM 7451 C CA . ALA B 1 469 ? 41.094 5.578 -0.007 1 66.94 469 ALA B CA 1
ATOM 7452 C C . ALA B 1 469 ? 42.469 5.973 -0.544 1 66.94 469 ALA B C 1
ATOM 7454 O O . ALA B 1 469 ? 43.344 5.113 -0.766 1 66.94 469 ALA B O 1
ATOM 7455 N N . PHE B 1 470 ? 42.531 7.277 -0.923 1 63.81 470 PHE B N 1
ATOM 7456 C CA . PHE B 1 470 ? 43.844 7.609 -1.454 1 63.81 470 PHE B CA 1
ATOM 7457 C C . PHE B 1 470 ? 44.406 8.883 -0.816 1 63.81 470 PHE B C 1
ATOM 7459 O O . PHE B 1 470 ? 43.625 9.703 -0.304 1 63.81 470 PHE B O 1
ATOM 7466 N N . GLN B 1 471 ? 45.719 8.906 -0.584 1 65.62 471 GLN B N 1
ATOM 7467 C CA . GLN B 1 471 ? 46.469 10.047 -0.106 1 65.62 471 GLN B CA 1
ATOM 7468 C C . GLN B 1 471 ? 47.5 10.492 -1.15 1 65.62 471 GLN B C 1
ATOM 7470 O O . GLN B 1 471 ? 47.969 9.68 -1.955 1 65.62 471 GLN B O 1
ATOM 7475 N N . VAL B 1 472 ? 47.531 11.797 -1.219 1 60.84 472 VAL B N 1
ATOM 7476 C CA . VAL B 1 472 ? 48.531 12.32 -2.156 1 60.84 472 VAL B CA 1
ATOM 7477 C C . VAL B 1 472 ? 49.781 12.734 -1.4 1 60.84 472 VAL B C 1
ATOM 7479 O O . VAL B 1 472 ? 49.688 13.477 -0.419 1 60.84 472 VAL B O 1
ATOM 7482 N N . ARG B 1 473 ? 50.75 12.023 -1.581 1 56.91 473 ARG B N 1
ATOM 7483 C CA . ARG B 1 473 ? 52.031 12.406 -1.017 1 56.91 473 ARG B CA 1
ATOM 7484 C C . ARG B 1 473 ? 52.906 13.055 -2.074 1 56.91 473 ARG B C 1
ATOM 7486 O O . ARG B 1 473 ? 53.156 12.469 -3.129 1 56.91 473 ARG B O 1
ATOM 7493 N N . ASN B 1 474 ? 52.969 14.32 -1.791 1 49.91 474 ASN B N 1
ATOM 7494 C CA . ASN B 1 474 ? 53.906 15.023 -2.658 1 49.91 474 ASN B CA 1
ATOM 7495 C C . ASN B 1 474 ? 55.344 14.875 -2.172 1 49.91 474 ASN B C 1
ATOM 7497 O O . ASN B 1 474 ? 55.656 15.141 -1.007 1 49.91 474 ASN B O 1
ATOM 7501 N N . GLN B 1 475 ? 56 13.914 -2.584 1 46.69 475 GLN B N 1
ATOM 7502 C CA . GLN B 1 475 ? 57.406 13.82 -2.207 1 46.69 475 GLN B CA 1
ATOM 7503 C C . GLN B 1 475 ? 58.281 14.703 -3.096 1 46.69 475 GLN B C 1
ATOM 7505 O O . GLN B 1 475 ? 58.156 14.68 -4.32 1 46.69 475 GLN B O 1
ATOM 7510 N N . ARG B 1 476 ? 58.688 15.664 -2.391 1 45.38 476 ARG B N 1
ATOM 7511 C CA . ARG B 1 476 ? 59.719 16.453 -3.051 1 45.38 476 ARG B CA 1
ATOM 7512 C C . ARG B 1 476 ? 61.031 15.68 -3.162 1 45.38 476 ARG B C 1
ATOM 7514 O O . ARG B 1 476 ? 61.5 15.141 -2.168 1 45.38 476 ARG B O 1
ATOM 7521 N N . ASP B 1 477 ? 61.188 15.188 -4.227 1 42.16 477 ASP B N 1
ATOM 7522 C CA . ASP B 1 477 ? 62.562 14.727 -4.332 1 42.16 477 ASP B CA 1
ATOM 7523 C C . ASP B 1 477 ? 63.562 15.883 -4.156 1 42.16 477 ASP B C 1
ATOM 7525 O O . ASP B 1 477 ? 63.5 16.875 -4.887 1 42.16 477 ASP B O 1
ATOM 7529 N N . GLU B 1 478 ? 64.125 16.141 -3.066 1 46.47 478 GLU B N 1
ATOM 7530 C CA . GLU B 1 478 ? 65.125 17.156 -2.809 1 46.47 478 GLU B CA 1
ATOM 7531 C C . GLU B 1 478 ? 66.125 17.281 -3.977 1 46.47 478 GLU B C 1
ATOM 7533 O O . GLU B 1 478 ? 66.625 18.359 -4.262 1 46.47 478 GLU B O 1
ATOM 7538 N N . ALA B 1 479 ? 66.5 16.141 -4.445 1 45.19 479 ALA B N 1
ATOM 7539 C CA . ALA B 1 479 ? 67.562 16.25 -5.406 1 45.19 479 ALA B CA 1
ATOM 7540 C C . ALA B 1 479 ? 67.125 16.844 -6.723 1 45.19 479 ALA B C 1
ATOM 7542 O O . ALA B 1 479 ? 67.812 17.641 -7.344 1 45.19 479 ALA B O 1
ATOM 7543 N N . SER B 1 480 ? 66 16.359 -7.273 1 44.44 480 SER B N 1
ATOM 7544 C CA . SER B 1 480 ? 65.625 16.812 -8.609 1 44.44 480 SER B CA 1
ATOM 7545 C C . SER B 1 480 ? 64.562 17.906 -8.531 1 44.44 480 SER B C 1
ATOM 7547 O O . SER B 1 480 ? 64.25 18.547 -9.539 1 44.44 480 SER B O 1
ATOM 7549 N N . GLY B 1 481 ? 64.188 18.516 -7.426 1 42.81 481 GLY B N 1
ATOM 7550 C CA . GLY B 1 481 ? 63.188 19.562 -7.184 1 42.81 481 GLY B CA 1
ATOM 7551 C C . GLY B 1 481 ? 61.781 19.188 -7.672 1 42.81 481 GLY B C 1
ATOM 7552 O O . GLY B 1 481 ? 60.875 20.031 -7.68 1 42.81 481 GLY B O 1
ATOM 7553 N N . SER B 1 482 ? 61.719 18.234 -8.492 1 40.5 482 SER B N 1
ATOM 7554 C CA . SER B 1 482 ? 60.469 17.922 -9.117 1 40.5 482 SER B CA 1
ATOM 7555 C C . SER B 1 482 ? 59.469 17.312 -8.117 1 40.5 482 SER B C 1
ATOM 7557 O O . SER B 1 482 ? 59.906 16.688 -7.137 1 40.5 482 SER B O 1
ATOM 7559 N N . TYR B 1 483 ? 58.312 17.938 -7.883 1 39.28 483 TYR B N 1
ATOM 7560 C CA . TYR B 1 483 ? 57.219 17.453 -7.02 1 39.28 483 TYR B CA 1
ATOM 7561 C C . TYR B 1 483 ? 56.531 16.25 -7.625 1 39.28 483 TYR B C 1
ATOM 7563 O O . TYR B 1 483 ? 56.25 16.219 -8.828 1 39.28 483 TYR B O 1
ATOM 7571 N N . SER B 1 484 ? 56.906 15.055 -7.312 1 42.44 484 SER B N 1
ATOM 7572 C CA . SER B 1 484 ? 56.156 13.898 -7.738 1 42.44 484 SER B CA 1
ATOM 7573 C C . SER B 1 484 ? 54.938 13.656 -6.816 1 42.44 484 SER B C 1
ATOM 7575 O O . SER B 1 484 ? 55.094 13.758 -5.594 1 42.44 484 SER B O 1
ATOM 7577 N N . THR B 1 485 ? 53.75 13.938 -7.293 1 41.72 485 THR B N 1
ATOM 7578 C CA . THR B 1 485 ? 52.531 13.633 -6.527 1 41.72 485 THR B CA 1
ATOM 7579 C C . THR B 1 485 ? 52.219 12.133 -6.586 1 41.72 485 THR B C 1
ATOM 7581 O O . THR B 1 485 ? 52.156 11.555 -7.672 1 41.72 485 THR B O 1
ATOM 7584 N N . GLN B 1 486 ? 52.625 11.391 -5.602 1 47.72 486 GLN B N 1
ATOM 7585 C CA . GLN B 1 486 ? 52.219 9.984 -5.492 1 47.72 486 GLN B CA 1
ATOM 7586 C C . GLN B 1 486 ? 50.875 9.836 -4.84 1 47.72 486 GLN B C 1
ATOM 7588 O O . GLN B 1 486 ? 50.594 10.461 -3.812 1 47.72 486 GLN B O 1
ATOM 7593 N N . VAL B 1 487 ? 49.906 9.391 -5.617 1 48.91 487 VAL B N 1
ATOM 7594 C CA . VAL B 1 487 ? 48.625 9.008 -5.043 1 48.91 487 VAL B CA 1
ATOM 7595 C C . VAL B 1 487 ? 48.75 7.621 -4.41 1 48.91 487 VAL B C 1
ATOM 7597 O O . VAL B 1 487 ? 49.094 6.652 -5.082 1 48.91 487 VAL B O 1
ATOM 7600 N N . LEU B 1 488 ? 48.781 7.488 -3.131 1 50.88 488 LEU B N 1
ATOM 7601 C CA . LEU B 1 488 ? 48.75 6.227 -2.393 1 50.88 488 LEU B CA 1
ATOM 7602 C C . LEU B 1 488 ? 47.312 5.797 -2.111 1 50.88 488 LEU B C 1
ATOM 7604 O O . LEU B 1 488 ? 46.625 6.438 -1.33 1 50.88 488 LEU B O 1
ATOM 7608 N N . ALA B 1 489 ? 46.812 4.922 -2.938 1 51.97 489 ALA B N 1
ATOM 7609 C CA . ALA B 1 489 ? 45.5 4.34 -2.727 1 51.97 489 ALA B CA 1
ATOM 7610 C C . ALA B 1 489 ? 45.594 3.111 -1.823 1 51.97 489 ALA B C 1
ATOM 7612 O O . ALA B 1 489 ? 46.375 2.211 -2.057 1 51.97 489 ALA B O 1
ATOM 7613 N N . THR B 1 490 ? 45.125 3.156 -0.601 1 47.69 490 THR B N 1
ATOM 7614 C CA . THR B 1 490 ? 45.125 2.037 0.333 1 47.69 490 THR B CA 1
ATOM 7615 C C . THR B 1 490 ? 43.75 1.364 0.374 1 47.69 490 THR B C 1
ATOM 7617 O O . THR B 1 490 ? 42.75 2.033 0.541 1 47.69 490 THR B O 1
ATOM 7620 N N . HIS B 1 491 ? 43.781 0.129 -0.023 1 45.84 491 HIS B N 1
ATOM 7621 C CA . HIS B 1 491 ? 42.594 -0.704 0.033 1 45.84 491 HIS B CA 1
ATOM 7622 C C . HIS B 1 491 ? 42.188 -1.013 1.475 1 45.84 491 HIS B C 1
ATOM 7624 O O . HIS B 1 491 ? 42.906 -1.759 2.164 1 45.84 491 HIS B O 1
ATOM 7630 N N . GLY B 1 492 ? 41.719 -0.249 2.293 1 38.38 492 GLY B N 1
ATOM 7631 C CA . GLY B 1 492 ? 41.281 -0.81 3.562 1 38.38 492 GLY B CA 1
ATOM 7632 C C . GLY B 1 492 ? 40.312 -1.952 3.406 1 38.38 492 GLY B C 1
ATOM 7633 O O . GLY B 1 492 ? 40.594 -3.092 3.771 1 38.38 492 GLY B O 1
ATOM 7634 N N . LYS B 1 493 ? 38.812 -1.817 3.561 1 35.97 493 LYS B N 1
ATOM 7635 C CA . LYS B 1 493 ? 37.844 -2.893 3.285 1 35.97 493 LYS B CA 1
ATOM 7636 C C . LYS B 1 493 ? 37.594 -3.014 1.788 1 35.97 493 LYS B C 1
ATOM 7638 O O . LYS B 1 493 ? 36.781 -2.254 1.234 1 35.97 493 LYS B O 1
ATOM 7643 N N . ALA B 1 494 ? 38.375 -3.43 0.961 1 37.47 494 ALA B N 1
ATOM 7644 C CA . ALA B 1 494 ? 38.469 -3.551 -0.492 1 37.47 494 ALA B CA 1
ATOM 7645 C C . ALA B 1 494 ? 37.344 -4.43 -1.039 1 37.47 494 ALA B C 1
ATOM 7647 O O . ALA B 1 494 ? 37.156 -5.562 -0.595 1 37.47 494 ALA B O 1
ATOM 7648 N N . HIS B 1 495 ? 36.375 -3.957 -1.457 1 41.12 495 HIS B N 1
ATOM 7649 C CA . HIS B 1 495 ? 35.562 -4.828 -2.293 1 41.12 495 HIS B CA 1
ATOM 7650 C C . HIS B 1 495 ? 36.125 -4.934 -3.703 1 41.12 495 HIS B C 1
ATOM 7652 O O . HIS B 1 495 ? 36.281 -3.926 -4.398 1 41.12 495 HIS B O 1
ATOM 7658 N N . VAL B 1 496 ? 37 -5.824 -4.02 1 43.06 496 VAL B N 1
ATOM 7659 C CA . VAL B 1 496 ? 37.531 -6.164 -5.34 1 43.06 496 VAL B CA 1
ATOM 7660 C C . VAL B 1 496 ? 36.562 -7.09 -6.062 1 43.06 496 VAL B C 1
ATOM 7662 O O . VAL B 1 496 ? 36.281 -8.188 -5.59 1 43.06 496 VAL B O 1
ATOM 7665 N N . GLY B 1 497 ? 35.875 -6.559 -6.926 1 41.69 497 GLY B N 1
ATOM 7666 C CA . GLY B 1 497 ? 35.062 -7.426 -7.746 1 41.69 497 GLY B CA 1
ATOM 7667 C C . GLY B 1 497 ? 35.688 -7.781 -9.07 1 41.69 497 GLY B C 1
ATOM 7668 O O . GLY B 1 497 ? 36.281 -6.93 -9.727 1 41.69 497 GLY B O 1
ATOM 7669 N N . HIS B 1 498 ? 35.938 -8.977 -9.336 1 42.66 498 HIS B N 1
ATOM 7670 C CA . HIS B 1 498 ? 36.406 -9.562 -10.586 1 42.66 498 HIS B CA 1
ATOM 7671 C C . HIS B 1 498 ? 35.344 -9.422 -11.68 1 42.66 498 HIS B C 1
ATOM 7673 O O . HIS B 1 498 ? 34.219 -9.953 -11.547 1 42.66 498 HIS B O 1
ATOM 7679 N N . LEU B 1 499 ? 35.594 -8.594 -12.617 1 44.88 499 LEU B N 1
ATOM 7680 C CA . LEU B 1 499 ? 34.562 -8.32 -13.594 1 44.88 499 LEU B CA 1
ATOM 7681 C C . LEU B 1 499 ? 34.719 -9.219 -14.82 1 44.88 499 LEU B C 1
ATOM 7683 O O . LEU B 1 499 ? 33.719 -9.688 -15.383 1 44.88 499 LEU B O 1
ATOM 7687 N N . GLU B 1 500 ? 35.781 -9.273 -15.633 1 43.88 500 GLU B N 1
ATOM 7688 C CA . GLU B 1 500 ? 36.031 -10.094 -16.812 1 43.88 500 GLU B CA 1
ATOM 7689 C C . GLU B 1 500 ? 37.406 -10.727 -16.781 1 43.88 500 GLU B C 1
ATOM 7691 O O . GLU B 1 500 ? 38.375 -10.109 -16.328 1 43.88 500 GLU B O 1
ATOM 7696 N N . ALA B 1 501 ? 37.469 -12.102 -17.047 1 44.06 501 ALA B N 1
ATOM 7697 C CA . ALA B 1 501 ? 38.688 -12.859 -17.219 1 44.06 501 ALA B CA 1
ATOM 7698 C C . ALA B 1 501 ? 39.531 -12.297 -18.359 1 44.06 501 ALA B C 1
ATOM 7700 O O . ALA B 1 501 ? 39 -11.648 -19.266 1 44.06 501 ALA B O 1
ATOM 7701 N N . PRO B 1 502 ? 40.812 -12.438 -18.375 1 39.47 502 PRO B N 1
ATOM 7702 C CA . PRO B 1 502 ? 41.656 -11.977 -19.484 1 39.47 502 PRO B CA 1
ATOM 7703 C C . PRO B 1 502 ? 41.281 -12.594 -20.828 1 39.47 502 PRO B C 1
ATOM 7705 O O . PRO B 1 502 ? 40.719 -13.695 -20.859 1 39.47 502 PRO B O 1
ATOM 7708 N N . PRO B 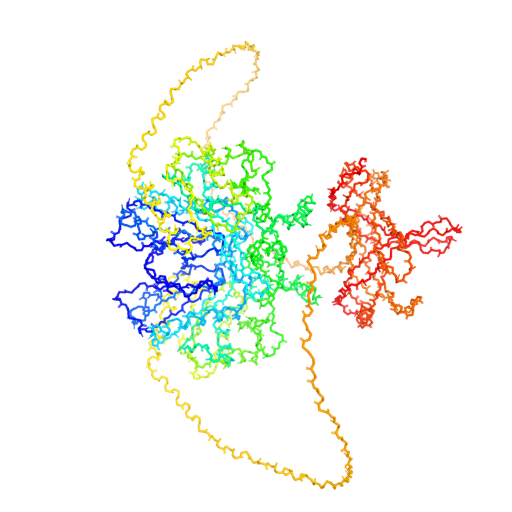1 503 ? 41.188 -11.852 -21.891 1 32.72 503 PRO B N 1
ATOM 7709 C CA . PRO B 1 503 ? 41.031 -12.516 -23.188 1 32.72 503 PRO B CA 1
ATOM 7710 C C . PRO B 1 503 ? 42 -13.656 -23.406 1 32.72 503 PRO B C 1
ATOM 7712 O O . PRO B 1 503 ? 43.188 -13.539 -23.016 1 32.72 503 PRO B O 1
ATOM 7715 N N . SER B 1 504 ? 41.469 -14.82 -23.688 1 31.88 504 SER B N 1
ATOM 7716 C CA . SER B 1 504 ? 42.344 -15.883 -24.188 1 31.88 504 SER B CA 1
ATOM 7717 C C . SER B 1 504 ? 43.062 -15.453 -25.469 1 31.88 504 SER B C 1
ATOM 7719 O O . SER B 1 504 ? 42.469 -14.797 -26.328 1 31.88 504 SER B O 1
#

Organism: Rhodotorula mucilaginosa (NCBI:txid5537)

Nearest PDB structures (foldseek):
  3pgz-assembly1_B  TM=7.711E-01  e=4.560E-07  Bartonella henselae
  3ulp-assembly1_A  TM=7.440E-01  e=1.097E-06  Plasmodium falciparum
  3ulp-assembly1_C  TM=7.354E-01  e=2.349E-06  Plasmodium falciparum
  3stb-assembly1_C  TM=7.283E-01  e=1.015E-05  Trypanosoma brucei
  4dni-assembly1_A  TM=6.694E-01  e=2.747E-05  Trypanosoma brucei

Sequence (1008 aa):
MQTTAGTVHVVSAHPPLTAFEFASSPARNAADPLLLFVAGLGDTLLSVPYLGQLAQAVDKLGWRCAQALLTSSGAGWGTATVAQDAVELAKIVGYYKEKGASKVVLLGHSTGKRPACLVSTCNRNLPPFFAGCQDAIAYLHLKRSRPDMPVLDGVILQAPVSDREAPGVPDVVERSVKPVYDDGKYDLDAFVPPAWAAALQTEIGITYRRFFSLVLPPESGRVDLRRREDFFSSDLEPEYLAEVFEPVDYPLLFALSGNDATYPEHVKLQLPALLERFETATPAPCRSRFSCIVPNASHDLDEPEPARVFVDKVTGFLQGLDEKFFLTHALPAATRPPTFCSLPFPLAESRPSPTMFAALRPAARASVRVRLPFGLLLAAAFSTSPVAKRDIAKMTLVGRLGAMETKEGKNGRQYLKYAIATTDRRPPPREGEAPEEPTTSWHTVFAHGDAVERLQNVQIGSLVFVEAAFQVRNQRDEASGSYSTQVLATHGKAHVGHLEAPPSMQTTAGTVHVVSAHPPLTAFEFASSPARNAADPLLLFVAGLGDTLLSVPYLGQLAQAVDKLGWRCAQALLTSSGAGWGTATVAQDAVELAKIVGYYKEKGASKVVLLGHSTGKRPACLVSTCNRNLPPFFAGCQDAIAYLHLKRSRPDMPVLDGVILQAPVSDREAPGVPDVVERSVKPVYDDGKYDLDAFVPPAWAAALQTEIGITYRRFFSLVLPPESGRVDLRRREDFFSSDLEPEYLAEVFEPVDYPLLFALSGNDATYPEHVKLQLPALLERFETATPAPCRSRFSCIVPNASHDLDEPEPARVFVDKVTGFLQGLDEKFFLTHALPAATRPPTFCSLPFPLAESRPSPTMFAALRPAARASVRVRLPFGLLLAAAFSTSPVAKRDIAKMTLVGRLGAMETKEGKNGRQYLKYAIATTDRRPPPREGEAPEEPTTSWHTVFAHGDAVERLQNVQIGSLVFVEAAFQVRNQRDEASGSYSTQVLATHGKAHVGHLEAPPS

Secondary structure (DSSP, 8-state):
-EEEEEEEEEEETTTTEEEEEEP-SSPPPTTS-EEEEE--BT--TT-STTHHHHHHHHHHTT-EEEEEE-TTTGGGGGG--HHHHHHHHHHHHHHHHHTT-S-EEEEEE--B------STTS-TTSPPP--HHHHHHHHHHHHHH-TTSPPPSEEEEES---STTSTTHHHHIIIIIHHHHHHT-S-TTSBPPHHHHHHTT--S--BHHHHHHHHSPPSSSS--TTT----S-TT--HHHHHHHHTT--S-EEEEEETT-TTS-HHHHT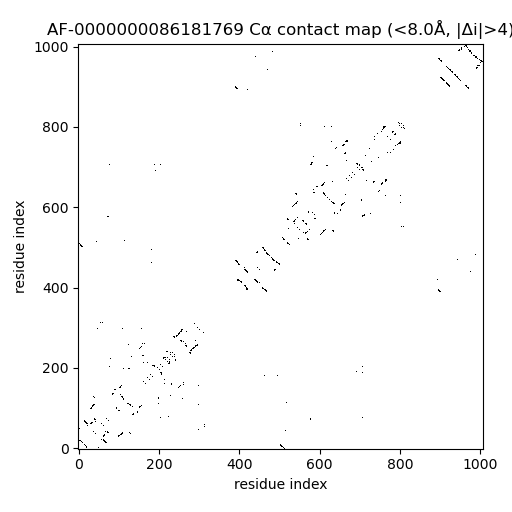THHHHHHHHHHHS-GGGB-TT-EEETT--TT--SHHHHHHHHHHHHHHHHHTTS--------------------------------------------------------------------EEEEEEEEEEEEEEEEE-TTS-EEEEEEEEEEPPPPPPPTTS--PPPPEEEEEEEEETHHHHHHHTSPTT-EEEEEEEEEEEEEE-TTT--EEEEEEEEESS---EEEEPPP-/-EEEEEEEEEEETTTTEEEEEEP-SSPPPTTS-EEEEE--BT--TT-STTHHHHHHHHHHTT-EEEEEE-TTTGGGGGG--HHHHHHHHHHHHHHHHHTT-S-EEEEEE--B-----SSTTS-TTSPPP--HHHHHHHHHHHHHH-TTSPPPSEEEEES---STTSTTHHHHIIIIIHHHHHHT-S-TTSBPPHHHHHHTT--S--BHHHHHHHHSPPSSSS--TTT----S-TT--HHHHHHHHTT--S-EEEEEETT-TTS-HHHHTTHHHHHHHHHHHS-GGGB-TT-EEETT--TT--SHHHHHHHHHHHHHHHHHTTS--------------------------------------------------------------------EEEEEEEEEEEEEEEEE-TTS-EEEEEEEEEEPPPPPPPTTS--PPPPEEEEEEEEETHHHHHHHTSPTT-EEEEEEEEEEEEEE-TTT--EEEEEEEEESS---EEEEPPP-